Protein AF-0000000078282647 (afdb_homodimer)

Nearest PDB structures (foldseek):
  4im7-assembly1_A  TM=7.966E-01  e=1.057E-33  Escherichia coli CFT073
  7rk4-assembly1_A  TM=8.496E-01  e=3.370E-31  Aspergillus fumigatus Af293
  7rk5-assembly2_A  TM=8.680E-01  e=1.838E-29  Aspergillus fumigatus Af293
  5itg-assembly2_B  TM=8.558E-01  e=6.853E-30  Gluconobacter oxydans
  1m2w-assembly2_B  TM=7.766E-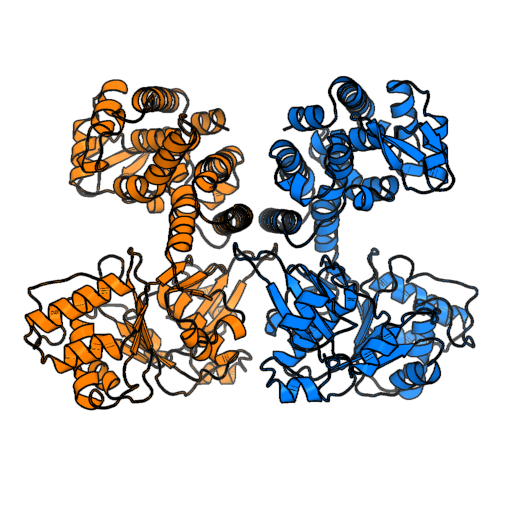01  e=1.686E-30  Pseudomonas fluorescens

Foldseek 3Di:
DAAAAPVVCVVVVPPADADLDFAAAEEEEDDAQVCVQFVLVLVQLCVVQHVLRHAYEYEDADDDDPDDDLQVLCVVNQNWAKEWAFFDDPRDTDTDIDIRHRHRGYYYCQVCVVVSLCVLQRQNHAEYEYEPELPQLDADLVFALPDSATNGPLRNVLNSLVSNCVNPVVDAQREYEYEYAYPDPQSLVSSLVRSVVRCVSHVPDPSSVVSCVPRYHRKYKYKDWAWPFDPPPCQVVVCVVVVHHRPGYTYTHNDIAMETQDDPVVCVSSVSVSSVHRYHYHNDCVLVSLLCLQQLLVLLLLQLLLVVLVPDWFLLVLLVDPLSVVLSCCCQLPQRLVLGDDDSVVSVVVNVVSSSRSNGPVDTHTSLVSQAASLVSLLRRQVVSQVSRCVVPVDGRQSSLLSVLSVLLSLLADDQDPQAGWHARPVGDIDGHHHDPVVRVQNNVCNPPDLLVSLCSVQCPCVSNVDRNPVRPCSSVSSSVSNVCCVVPNSSVSSNVSD/DAAAAPVVCVVVVPPADADLDFAAAEEEEDDAQVCVQFVLVLVQLCVVQHVLRHAYEYEDADDDDPDDDLQVLCVVNQNWAKEWAFFDDPRDTDTDIDIRHRHRGYYYCQVCVVVSLCVLQRQNHAEYEYEPELPQLDADLVFALPDSATNGPLRNVLNSLVSNCVNPVVDAQREYEYEYAYPDPQSLVSSLVRSVVNCVSHVPDPSSVVSSVPRYHRKYKYKDWAWPFDPPPCQVVVCVVVVHHRPGYTYTHNDIAMETQDDPVVCVSSVSVSSVHRYHYHNDCVLVSLLCLQQQLVLLLLQLLLVVLVPDWFLQVLLVDPLSVVLSCCCQLPQRLVLGDDDSVVSVVVNVVSSSRSNGPVDTHTSLVSQAASLVSLLRRQVVSQVSRCVVPVDGRQSSLLSVLSVLLSLLADDQDPQAGWHARPVGDIDGHHHDPVVRVQNNVCNPPDLLVSLCSVQCPCVRNVDRNPVRPCSSVSSSVSNVCCVPPNSSVSSNVSD

Secondary structure (DSSP, 8-state):
-PBPSHHHHHHTT--S-------EEEEEE--SHHHHHTHHHHHHHHHHHSS---EEEEEE-SPPPSS--HHHHHHHTTT-EEEEEEEEETTEEEEEEEEE--EEEEEETTTTHHHHHHGGG-TT--EEEE---TTSS---TT--TTSSS-SSHHHHHHHHHHHHHHHHTTSTT---EEEE--SSTTHHHHHHHHHHHHHHHTT--HHHHHHHHHH-EE--EEEE--B--S-TTTHHHHHHHHTSB-TT-EEEES--EEEEE--TTHHHHS-TTTTT-SEEEES--HHHHHHIIIIIIHHHHHHHHHHHHTT--BHHHHHHSHHHHHHHHIIIIIIIGGG-SS-HHHHHHHHHHHHHHHT-TT---BHHHHTTTHHHHHHHHTHHHHHHHHHHHSS--HHHHHHHHHHHHHT--SEE-SS-EEEE-TTS-EEEE---HHHHHHHHHTTT--HHHHHHHHHH-HHHHSS-GGGSTTHHHHHHHHHHHHHHH-HHHHHHHT-/-PBPSHHHHHHTT--S-------EEEEEE--SHHHHHTHHHHHHHHHHHSS---EEEEEE-SPPPSS--HHHHHHHTTT-EEEEEEEEETTEEEEEEEEE--EEEEEETTTTHHHHHHGGG-TT--EEEE---TTSS---TT--TTSSS-SSHHHHHHHHHHHHHHHHTTSTT---EEEE--SSTTHHHHHHHHHHHHHHHTT--HHHHHHHHHH-EE--EEEE--B--S-TTTHHHHHHHHTSB-TT-EEEES--EEEEE--TTHHHHS-TTTTT-SEEEES--HHHHHHIIIIIIHHHHHHHHHHHHTT--BHHHHHHSHHHHHHHHIIIIIIIGGG-SS-HHHHHHHHHHHHHHHT-TT---BHHHHTTTHHHHHHHHTHHHHHHHHHHHSS--HHHHHHHHHHHHHT--SEE-SS-EEEE-TTS-EEEE---HHHHHHHHHTTT--HHHHHHHHHH-HHHHSS-GGGSTTHHHHHHHHHHHHHHH-HHHHHHHT-

Sequence (998 aa):
MEKLGYQILKEKKYKGYLLPEAPERVLQFGEGNFMRAFTDYFIDVLNEKTGFNGKAVLVQPRPKRPGHSLADDLNTQEGLYTLYLRGFENGRRVNDKRVISCVSRCLNAYADYEAVMACAENPDLRYITCNTTEAGIVYDPSCAFEDKPAASFPGKLTQFLYRRYEIFGRNKGNGFVILPCELIAENGKELKKFVLSYARQWNLEQDFLTWLDEENMFCSTLVDRIVTGYPKGEEDKLNQENGWEDAAMDTGEVFAFWVIEGPASLKEELRFEEAGLPVLITDDHKPYKERKVRILNGAHTSMVMGAYLAGFDIVRDCMEDAVICGFMNHAVYDEIIPTLSLPKEELESFASAVTERFKNPFIDHALLSISLNSTSKWKARVLPSLKAYVEQTGKLPVCLTASFAFYLAFYQGRELTDTGLAASRPKGDTYTVSDDRSVLTFFAAHKEDGPEEYVHAVCTNETLWDMDLTSLPGFETAVTDMLKKIQKDGAYEMMKSVCMEKLGYQILKEKKYKGYLLPEAPERVLQFGEGNFMRAFTDYFIDVLNEKTGFNGKAVLVQPRPKRPGHSLADDLNTQEGLYTLYLRGFENGRRVNDKRVISCVSRCLNAYADYEAVMACAENPDLRYITCNTTEAGIVYDPSCAFEDKPAASFPGKLTQFLYRRYEIFGRNKGNGFVILPCELIAENGKELKKFVLSYARQWNLEQDFLTWLDEENMFCSTLVDRIVTGYPKGEEDKLNQENGWEDAAMDTGEVFAFWVIEGPASLKEELRFEEAGLPVLITDDHKPYKERKVRILNGAHTSMVMGAYLAGFDIVRDCMEDAVICGFMNHAVYDEIIPTLSLPKEELESFASAVTERFKNPFIDHALLSISLNSTSKWKARVLPSLKAYVEQTGKLPVCLTASFAFYLAFYQGRELTDTGLAASRPKGDTYTVSDDRSVLTFFAAHKEDGPEEYVHAVCTNETLWDMDLTSLPGFETAVTDMLKKIQKDGAYEMMKSVC

pLDDT: mean 95.68, std 3.9, range [73.38, 98.94]

Structure (mmCIF, N/CA/C/O backbone):
data_AF-0000000078282647-model_v1
#
loop_
_entity.id
_entity.type
_entity.pdbx_description
1 polymer 'Altronate oxidoreductase'
#
loop_
_atom_site.group_PDB
_atom_site.id
_atom_site.type_symbol
_atom_site.label_atom_id
_atom_site.label_alt_id
_atom_site.label_comp_id
_atom_site.label_asym_id
_atom_site.label_entity_id
_atom_site.label_seq_id
_atom_site.pdbx_PDB_ins_code
_atom_site.Cartn_x
_atom_site.Cartn_y
_atom_site.Cartn_z
_atom_site.occupancy
_atom_site.B_iso_or_equiv
_atom_site.auth_seq_id
_atom_site.auth_comp_id
_atom_site.auth_asym_id
_atom_site.auth_atom_id
_atom_site.pdbx_PDB_model_num
ATOM 1 N N . MET A 1 1 ? -23.109 21.484 -19.172 1 86.31 1 MET A N 1
ATOM 2 C CA . MET A 1 1 ? -23.266 20.266 -18.391 1 86.31 1 MET A CA 1
ATOM 3 C C . MET A 1 1 ? -24.078 20.547 -17.125 1 86.31 1 MET A C 1
ATOM 5 O O . MET A 1 1 ? -23.984 21.625 -16.547 1 86.31 1 MET A O 1
ATOM 9 N N . GLU A 1 2 ? -24.906 19.641 -16.734 1 94.75 2 GLU A N 1
ATOM 10 C CA . GLU A 1 2 ? -25.734 19.781 -15.539 1 94.75 2 GLU A CA 1
ATOM 11 C C . GLU A 1 2 ? -24.891 19.656 -14.273 1 94.75 2 GLU A C 1
ATOM 13 O O . GLU A 1 2 ? -23.875 18.953 -14.266 1 94.75 2 GLU A O 1
ATOM 18 N N . LYS A 1 3 ? -25.344 20.406 -13.289 1 97 3 LYS A N 1
ATOM 19 C CA . LYS A 1 3 ? -24.656 20.344 -12 1 97 3 LYS A CA 1
ATOM 20 C C . LYS A 1 3 ? -24.859 19 -11.32 1 97 3 LYS A C 1
ATOM 22 O O . LYS A 1 3 ? -25.922 18.391 -11.43 1 97 3 LYS A O 1
ATOM 27 N N . LEU A 1 4 ? -23.828 18.625 -10.602 1 98.38 4 LEU A N 1
ATOM 28 C CA . LEU A 1 4 ? -23.891 17.375 -9.859 1 98.38 4 LEU A CA 1
ATOM 29 C C . LEU A 1 4 ? -25.062 17.375 -8.875 1 98.38 4 LEU A C 1
ATOM 31 O O . LEU A 1 4 ? -25.281 18.359 -8.164 1 98.38 4 LEU A O 1
ATOM 35 N N . GLY A 1 5 ? -25.828 16.344 -8.828 1 98.25 5 GLY A N 1
ATOM 36 C CA . GLY A 1 5 ? -26.953 16.062 -7.957 1 98.25 5 GLY A CA 1
ATOM 37 C C . GLY A 1 5 ? -27.469 14.648 -8.094 1 98.25 5 GLY A C 1
ATOM 38 O O . GLY A 1 5 ? -27.016 13.891 -8.961 1 98.25 5 GLY A O 1
ATOM 39 N N . TYR A 1 6 ? -28.391 14.305 -7.219 1 97.88 6 TYR A N 1
ATOM 40 C CA . TYR A 1 6 ? -28.891 12.938 -7.234 1 97.88 6 TYR A CA 1
ATOM 41 C C . TYR A 1 6 ? -29.625 12.641 -8.539 1 97.88 6 TYR A C 1
ATOM 43 O O . TYR A 1 6 ? -29.578 11.516 -9.047 1 97.88 6 TYR A O 1
ATOM 51 N N . GLN A 1 7 ? -30.281 13.594 -9.125 1 97.19 7 GLN A N 1
ATOM 52 C CA . GLN A 1 7 ? -31.031 13.398 -10.352 1 97.19 7 GLN A CA 1
ATOM 53 C C . GLN A 1 7 ? -30.109 13.047 -11.516 1 97.19 7 GLN A C 1
ATOM 55 O O . GLN A 1 7 ? -30.391 12.109 -12.273 1 97.19 7 GLN A O 1
ATOM 60 N N . ILE A 1 8 ? -29.078 13.852 -11.688 1 97.25 8 ILE A N 1
ATOM 61 C CA . ILE A 1 8 ? -28.156 13.602 -12.797 1 97.25 8 ILE A CA 1
ATOM 62 C C . ILE A 1 8 ? -27.469 12.25 -12.602 1 97.25 8 ILE A C 1
ATOM 64 O O . ILE A 1 8 ? -27.188 11.547 -13.57 1 97.25 8 ILE A O 1
ATOM 68 N N . LEU A 1 9 ? -27.125 11.891 -11.359 1 97.56 9 LEU A N 1
ATOM 69 C CA . LEU A 1 9 ? -26.5 10.602 -11.086 1 97.56 9 LEU A CA 1
ATOM 70 C C . LEU A 1 9 ? -27.438 9.461 -11.469 1 97.56 9 LEU A C 1
ATOM 72 O O . LEU A 1 9 ? -26.984 8.438 -11.992 1 97.56 9 LEU A O 1
ATOM 76 N N . LYS A 1 10 ? -28.688 9.609 -11.219 1 96.31 10 LYS A N 1
ATOM 77 C CA . LYS A 1 10 ? -29.672 8.625 -11.633 1 96.31 10 LYS A CA 1
ATOM 78 C C . LYS A 1 10 ? -29.75 8.523 -13.156 1 96.31 10 LYS A C 1
ATOM 80 O O . LYS A 1 10 ? -29.766 7.422 -13.711 1 96.31 10 LYS A O 1
ATOM 85 N N . GLU A 1 11 ? -29.781 9.602 -13.805 1 96 11 GLU A N 1
ATOM 86 C CA . GLU A 1 11 ? -29.875 9.648 -15.258 1 96 11 GLU A CA 1
ATOM 87 C C . GLU A 1 11 ? -28.656 9 -15.906 1 96 11 GLU A C 1
ATOM 89 O O . GLU A 1 11 ? -28.766 8.336 -16.938 1 96 11 GLU A O 1
ATOM 94 N N . LYS A 1 12 ? -27.578 9.227 -15.25 1 94.62 12 LYS A N 1
ATOM 95 C CA . LYS A 1 12 ? -26.328 8.703 -15.797 1 94.62 12 LYS A CA 1
ATOM 96 C C . LYS A 1 12 ? -26.078 7.273 -15.32 1 94.62 12 LYS A C 1
ATOM 98 O O . LYS A 1 12 ? -25.062 6.672 -15.656 1 94.62 12 LYS A O 1
ATOM 103 N N . LYS A 1 13 ? -27 6.723 -14.5 1 91.31 13 LYS A N 1
ATOM 104 C CA . LYS A 1 13 ? -26.891 5.363 -13.977 1 91.31 13 LYS A CA 1
ATOM 105 C C . LYS A 1 13 ? -25.578 5.16 -13.234 1 91.31 13 LYS A C 1
ATOM 107 O O . LYS A 1 13 ? -24.859 4.195 -13.5 1 91.31 13 LYS A O 1
ATOM 112 N N . TYR A 1 14 ? -25.281 6.195 -12.383 1 93.62 14 TYR A N 1
ATOM 113 C CA . TYR A 1 14 ? -24.078 6.098 -11.562 1 93.62 14 TYR A CA 1
ATOM 114 C C . TYR A 1 14 ? -24.078 4.809 -10.742 1 93.62 14 TYR A C 1
ATOM 116 O O . TYR A 1 14 ? -25.078 4.473 -10.102 1 93.62 14 TYR A O 1
ATOM 124 N N . LYS A 1 15 ? -22.969 4.051 -10.781 1 85.5 15 LYS A N 1
ATOM 125 C CA . LYS A 1 15 ? -22.922 2.719 -10.18 1 85.5 15 LYS A CA 1
ATOM 126 C C . LYS A 1 15 ? -22.25 2.762 -8.812 1 85.5 15 LYS A C 1
ATOM 128 O O . LYS A 1 15 ? -22.297 1.781 -8.062 1 85.5 15 LYS A O 1
ATOM 133 N N . GLY A 1 16 ? -21.656 3.908 -8.414 1 90.25 16 GLY A N 1
ATOM 134 C CA . GLY A 1 16 ? -20.984 3.984 -7.117 1 90.25 16 GLY A CA 1
ATOM 135 C C . GLY A 1 16 ? -21.953 4.105 -5.957 1 90.25 16 GLY A C 1
ATOM 136 O O . GLY A 1 16 ? -23.172 4.246 -6.164 1 90.25 16 GLY A O 1
ATOM 137 N N . TYR A 1 17 ? -21.438 3.99 -4.719 1 93.25 17 TYR A N 1
ATOM 138 C CA . TYR A 1 17 ? -22.234 4.078 -3.504 1 93.25 17 TYR A CA 1
ATOM 139 C C . TYR A 1 17 ? -22.797 5.484 -3.314 1 93.25 17 TYR A C 1
ATOM 141 O O . TYR A 1 17 ? -22.078 6.473 -3.529 1 93.25 17 TYR A O 1
ATOM 149 N N . LEU A 1 18 ? -24.078 5.547 -2.984 1 96.69 18 LEU A N 1
ATOM 150 C CA . LEU A 1 18 ? -24.75 6.797 -2.641 1 96.69 18 LEU A CA 1
ATOM 151 C C . LEU A 1 18 ? -25.609 6.625 -1.399 1 96.69 18 LEU A C 1
ATOM 153 O O . LEU A 1 18 ? -26.25 5.59 -1.227 1 96.69 18 LEU A O 1
ATOM 157 N N . LEU A 1 19 ? -25.578 7.621 -0.546 1 97.62 19 LEU A N 1
ATOM 158 C CA . LEU A 1 19 ? -26.438 7.68 0.634 1 97.62 19 LEU A CA 1
ATOM 159 C C . LEU A 1 19 ? -27.312 8.922 0.604 1 97.62 19 LEU A C 1
ATOM 161 O O . LEU A 1 19 ? -27.016 9.922 1.266 1 97.62 19 LEU A O 1
ATOM 165 N N . PRO A 1 20 ? -28.406 8.836 -0.029 1 96.94 20 PRO A N 1
ATOM 166 C CA . PRO A 1 20 ? -29.25 10.023 -0.186 1 96.94 20 PRO A CA 1
ATOM 167 C C . PRO A 1 20 ? -29.797 10.547 1.145 1 96.94 20 PRO A C 1
ATOM 169 O O . PRO A 1 20 ? -29.875 11.766 1.347 1 96.94 20 PRO A O 1
ATOM 172 N N . GLU A 1 21 ? -30.172 9.578 2.037 1 97.19 21 GLU A N 1
ATOM 173 C CA . GLU A 1 21 ? -30.734 9.977 3.324 1 97.19 21 GLU A CA 1
ATOM 174 C C . GLU A 1 21 ? -30.156 9.125 4.457 1 97.19 21 GLU A C 1
ATOM 176 O O . GLU A 1 21 ? -29.969 7.922 4.301 1 97.19 21 GLU A O 1
ATOM 181 N N . ALA A 1 22 ? -29.875 9.734 5.488 1 98.38 22 ALA A N 1
ATOM 182 C CA . ALA A 1 22 ? -29.422 9.141 6.746 1 98.38 22 ALA A CA 1
ATOM 183 C C . ALA A 1 22 ? -29.438 10.172 7.871 1 98.38 22 ALA A C 1
ATOM 185 O O . ALA A 1 22 ? -29.453 11.383 7.617 1 98.38 22 ALA A O 1
ATOM 186 N N . PRO A 1 23 ? -29.469 9.75 9.117 1 98.62 23 PRO A N 1
ATOM 187 C CA . PRO A 1 23 ? -29.391 10.711 10.219 1 98.62 23 PRO A CA 1
ATOM 188 C C . PRO A 1 23 ? -28.062 11.477 10.234 1 98.62 23 PRO A C 1
ATOM 190 O O . PRO A 1 23 ? -27.031 10.93 9.844 1 98.62 23 PRO A O 1
ATOM 193 N N . GLU A 1 24 ? -28.188 12.742 10.656 1 98.81 24 GLU A N 1
ATOM 194 C CA . GLU A 1 24 ? -26.969 13.5 10.93 1 98.81 24 GLU A CA 1
ATOM 195 C C . GLU A 1 24 ? -26.297 13.023 12.211 1 98.81 24 GLU A C 1
ATOM 197 O O . GLU A 1 24 ? -26.766 13.32 13.312 1 98.81 24 GLU A O 1
ATOM 202 N N . ARG A 1 25 ? -25.141 12.336 12.047 1 98.69 25 ARG A N 1
ATOM 203 C CA . ARG A 1 25 ? -24.453 11.75 13.203 1 98.69 25 ARG A CA 1
ATOM 204 C C . ARG A 1 25 ? -23.125 12.461 13.469 1 98.69 25 ARG A C 1
ATOM 206 O O . ARG A 1 25 ? -22.531 12.281 14.531 1 98.69 25 ARG A O 1
ATOM 213 N N . VAL A 1 26 ? -22.688 13.289 12.531 1 98.88 26 VAL A N 1
ATOM 214 C CA . VAL A 1 26 ? -21.406 13.961 12.625 1 98.88 26 VAL A CA 1
ATOM 215 C C . VAL A 1 26 ? -21.594 15.461 12.438 1 98.88 26 VAL A C 1
ATOM 217 O O . VAL A 1 26 ? -22.297 15.898 11.523 1 98.88 26 VAL A O 1
ATOM 220 N N . LEU A 1 27 ? -21.047 16.219 13.297 1 98.94 27 LEU A N 1
ATOM 221 C CA . LEU A 1 27 ? -20.891 17.656 13.125 1 98.94 27 LEU A CA 1
ATOM 222 C C . LEU A 1 27 ? -19.438 18.016 12.852 1 98.94 27 LEU A C 1
ATOM 224 O O . LEU A 1 27 ? -18.562 17.719 13.664 1 98.94 27 LEU A O 1
ATOM 228 N N . GLN A 1 28 ? -19.188 18.578 11.711 1 98.88 28 GLN A N 1
ATOM 229 C CA . GLN A 1 28 ? -17.828 18.859 11.297 1 98.88 28 GLN A CA 1
ATOM 230 C C . GLN A 1 28 ? -17.578 20.359 11.219 1 98.88 28 GLN A C 1
ATOM 232 O O . GLN A 1 28 ? -18.125 21.047 10.352 1 98.88 28 GLN A O 1
ATOM 237 N N . PHE A 1 29 ? -16.719 20.891 12.133 1 98.75 29 PHE A N 1
ATOM 238 C CA . PHE A 1 29 ? -16.281 22.266 12.008 1 98.75 29 PHE A CA 1
ATOM 239 C C . PHE A 1 29 ? -15.109 22.375 11.039 1 98.75 29 PHE A C 1
ATOM 241 O O . PHE A 1 29 ? -13.992 21.984 11.359 1 98.75 29 PHE A O 1
ATOM 248 N N . GLY A 1 30 ? -15.352 22.953 9.906 1 97.69 30 GLY A N 1
ATOM 249 C CA . GLY A 1 30 ? -14.406 23 8.797 1 97.69 30 GLY A CA 1
ATOM 250 C C . GLY A 1 30 ? -14.914 22.312 7.547 1 97.69 30 GLY A C 1
ATOM 251 O O . GLY A 1 30 ? -15.227 21.109 7.57 1 97.69 30 GLY A O 1
ATOM 252 N N . GLU A 1 31 ? -15.055 23.078 6.484 1 96.19 31 GLU A N 1
ATOM 253 C CA . GLU A 1 31 ? -15.57 22.562 5.219 1 96.19 31 GLU A CA 1
ATOM 254 C C . GLU A 1 31 ? -14.477 22.5 4.164 1 96.19 31 GLU A C 1
ATOM 256 O O . GLU A 1 31 ? -14.734 22.141 3.012 1 96.19 31 GLU A O 1
ATOM 261 N N . GLY A 1 32 ? -13.211 22.719 4.543 1 95.56 32 GLY A N 1
ATOM 262 C CA . GLY A 1 32 ? -12.109 22.891 3.602 1 95.56 32 GLY A CA 1
ATOM 263 C C . GLY A 1 32 ? -11.727 21.609 2.889 1 95.56 32 GLY A C 1
ATOM 264 O O . GLY A 1 32 ? -12.336 20.562 3.115 1 95.56 32 GLY A O 1
ATOM 265 N N . ASN A 1 33 ? -10.805 21.719 2.033 1 96.88 33 ASN A N 1
ATOM 266 C CA . ASN A 1 33 ? -10.359 20.609 1.183 1 96.88 33 ASN A CA 1
ATOM 267 C C . ASN A 1 33 ? -9.93 19.406 2.008 1 96.88 33 ASN A C 1
ATOM 269 O O . ASN A 1 33 ? -10.266 18.266 1.673 1 96.88 33 ASN A O 1
ATOM 273 N N . PHE A 1 34 ? -9.258 19.688 3.1 1 97.5 34 PHE A N 1
ATOM 274 C CA . PHE A 1 34 ? -8.672 18.594 3.846 1 97.5 34 PHE A CA 1
ATOM 275 C C . PHE A 1 34 ? -9.75 17.672 4.398 1 97.5 34 PHE A C 1
ATOM 277 O O . PHE A 1 34 ? -9.711 16.453 4.18 1 97.5 34 PHE A O 1
ATOM 284 N N . MET A 1 35 ? -10.695 18.219 5.074 1 98.5 35 MET A N 1
ATOM 285 C CA . MET A 1 35 ? -11.719 17.391 5.711 1 98.5 35 MET A CA 1
ATOM 286 C C . MET A 1 35 ? -12.547 16.656 4.668 1 98.5 35 MET A C 1
ATOM 288 O O . MET A 1 35 ? -12.93 15.5 4.875 1 98.5 35 MET A O 1
ATOM 292 N N . ARG A 1 36 ? -12.781 17.281 3.508 1 98.69 36 ARG A N 1
ATOM 293 C CA . ARG A 1 36 ? -13.578 16.688 2.447 1 98.69 36 ARG A CA 1
ATOM 294 C C . ARG A 1 36 ? -12.844 15.516 1.804 1 98.69 36 ARG A C 1
ATOM 296 O O . ARG A 1 36 ? -13.469 14.555 1.356 1 98.69 36 ARG A O 1
ATOM 303 N N . ALA A 1 37 ? -11.539 15.562 1.857 1 98.62 37 ALA A N 1
ATOM 304 C CA . ALA A 1 37 ? -10.758 14.492 1.248 1 98.62 37 ALA A CA 1
ATOM 305 C C . ALA A 1 37 ? -10.305 13.477 2.297 1 98.62 37 ALA A C 1
ATOM 307 O O . ALA A 1 37 ? -9.641 12.492 1.97 1 98.62 37 ALA A O 1
ATOM 308 N N . PHE A 1 38 ? -10.633 13.719 3.535 1 98.62 38 PHE A N 1
ATOM 309 C CA . PHE A 1 38 ? -10.094 12.898 4.609 1 98.62 38 PHE A CA 1
ATOM 310 C C . PHE A 1 38 ? -11.219 12.367 5.5 1 98.62 38 PHE A C 1
ATOM 312 O O . PHE A 1 38 ? -11.805 11.32 5.211 1 98.62 38 PHE A O 1
ATOM 319 N N . THR A 1 39 ? -11.789 13.141 6.395 1 98.69 39 THR A N 1
ATOM 320 C CA . THR A 1 39 ? -12.797 12.641 7.316 1 98.69 39 THR A CA 1
ATOM 321 C C . THR A 1 39 ? -14.07 12.266 6.574 1 98.69 39 THR A C 1
ATOM 323 O O . THR A 1 39 ? -14.664 11.219 6.832 1 98.69 39 THR A O 1
ATOM 326 N N . ASP A 1 40 ? -14.484 13.156 5.641 1 98.81 40 ASP A N 1
ATOM 327 C CA . ASP A 1 40 ? -15.711 12.875 4.895 1 98.81 40 ASP A CA 1
ATOM 328 C C . ASP A 1 40 ? -15.562 11.609 4.047 1 98.81 40 ASP A C 1
ATOM 330 O O . ASP A 1 40 ? -16.5 10.82 3.943 1 98.81 40 ASP A O 1
ATOM 334 N N . TYR A 1 41 ? -14.422 11.469 3.451 1 98.62 41 TYR A N 1
ATOM 335 C CA . TYR A 1 41 ? -14.148 10.242 2.707 1 98.62 41 TYR A CA 1
ATOM 336 C C . TYR A 1 41 ? -14.273 9.023 3.609 1 98.62 41 TYR A C 1
ATOM 338 O O . TYR A 1 41 ? -14.922 8.039 3.25 1 98.62 41 TYR A O 1
ATOM 346 N N . PHE A 1 42 ? -13.633 9.055 4.766 1 98.38 42 PHE A N 1
ATOM 347 C CA . PHE A 1 42 ? -13.633 7.926 5.688 1 98.38 42 PHE A CA 1
ATOM 348 C C . PHE A 1 42 ? -15.055 7.609 6.156 1 98.38 42 PHE A C 1
ATOM 350 O O . PHE A 1 42 ? -15.438 6.441 6.246 1 98.38 42 PHE A O 1
ATOM 357 N N . ILE A 1 43 ? -15.797 8.633 6.406 1 98.5 43 ILE A N 1
ATOM 358 C CA . ILE A 1 43 ? -17.172 8.438 6.84 1 98.5 43 ILE A CA 1
ATOM 359 C C . ILE A 1 43 ? -18 7.84 5.699 1 98.5 43 ILE A C 1
ATOM 361 O O . ILE A 1 43 ? -18.828 6.949 5.922 1 98.5 43 ILE A O 1
ATOM 365 N N . ASP A 1 44 ? -17.734 8.328 4.488 1 98.38 44 ASP A N 1
ATOM 366 C CA . ASP A 1 44 ? -18.469 7.836 3.324 1 98.38 44 ASP A CA 1
ATOM 367 C C . ASP A 1 44 ? -18.188 6.355 3.088 1 98.38 44 ASP A C 1
ATOM 369 O O . ASP A 1 44 ? -19.094 5.578 2.799 1 98.38 44 ASP A O 1
ATOM 373 N N . VAL A 1 45 ? -16.969 5.977 3.238 1 96.44 45 VAL A N 1
ATOM 374 C CA . VAL A 1 45 ? -16.594 4.578 3.072 1 96.44 45 VAL A CA 1
ATOM 375 C C . VAL A 1 45 ? -17.141 3.75 4.23 1 96.44 45 VAL A C 1
ATOM 377 O O . VAL A 1 45 ? -17.594 2.617 4.035 1 96.44 45 VAL A O 1
ATOM 380 N N . LEU A 1 46 ? -17.094 4.289 5.441 1 96.44 46 LEU A N 1
ATOM 381 C CA . LEU A 1 46 ? -17.688 3.617 6.594 1 96.44 46 LEU A CA 1
ATOM 382 C C . LEU A 1 46 ? -19.156 3.291 6.336 1 96.44 46 LEU A C 1
ATOM 384 O O . LEU A 1 46 ? -19.625 2.205 6.688 1 96.44 46 LEU A O 1
ATOM 388 N N . ASN A 1 47 ? -19.859 4.242 5.77 1 96.94 47 ASN A N 1
ATOM 389 C CA . ASN A 1 47 ? -21.266 4.035 5.422 1 96.94 47 ASN A CA 1
ATOM 390 C C . ASN A 1 47 ? -21.438 2.871 4.445 1 96.94 47 ASN A C 1
ATOM 392 O O . ASN A 1 47 ? -22.328 2.047 4.605 1 96.94 47 ASN A O 1
ATOM 396 N N . GLU A 1 48 ? -20.562 2.846 3.477 1 93.38 48 GLU A N 1
ATOM 397 C CA . GLU A 1 48 ? -20.656 1.839 2.424 1 93.38 48 GLU A CA 1
ATOM 398 C C . GLU A 1 48 ? -20.344 0.447 2.963 1 93.38 48 GLU A C 1
ATOM 400 O O . GLU A 1 48 ? -21 -0.53 2.594 1 93.38 48 GLU A O 1
ATOM 405 N N . LYS A 1 49 ? -19.375 0.436 3.801 1 88.56 49 LYS A N 1
ATOM 406 C CA . LYS A 1 49 ? -18.766 -0.86 4.09 1 88.56 49 LYS A CA 1
ATOM 407 C C . LYS A 1 49 ? -19.266 -1.415 5.422 1 88.56 49 LYS A C 1
ATOM 409 O O . LYS A 1 49 ? -19.109 -2.605 5.703 1 88.56 49 LYS A O 1
ATOM 414 N N . THR A 1 50 ? -19.797 -0.509 6.09 1 89.44 50 THR A N 1
ATOM 415 C CA . THR A 1 50 ? -20.297 -0.922 7.398 1 89.44 50 THR A CA 1
ATOM 416 C C . THR A 1 50 ? -21.734 -0.436 7.613 1 89.44 50 THR A C 1
ATOM 418 O O . THR A 1 50 ? -22.359 0.081 6.691 1 89.44 50 THR A O 1
ATOM 421 N N . GLY A 1 51 ? -22.453 -0.551 8.664 1 87.44 51 GLY A N 1
ATOM 422 C CA . GLY A 1 51 ? -23.781 -0.082 9.023 1 87.44 51 GLY A CA 1
ATOM 423 C C . GLY A 1 51 ? -23.75 1.234 9.781 1 87.44 51 GLY A C 1
ATOM 424 O O . GLY A 1 51 ? -24.672 1.521 10.562 1 87.44 51 GLY A O 1
ATOM 425 N N . PHE A 1 52 ? -22.703 2.049 9.469 1 95.12 52 PHE A N 1
ATOM 426 C CA . PHE A 1 52 ? -22.578 3.309 10.195 1 95.12 52 PHE A CA 1
ATOM 427 C C . PHE A 1 52 ? -23.828 4.16 10.008 1 95.12 52 PHE A C 1
ATOM 429 O O . PHE A 1 52 ? -24.359 4.711 10.977 1 95.12 52 PHE A O 1
ATOM 436 N N . ASN A 1 53 ? -24.281 4.379 8.75 1 96.94 53 ASN A N 1
ATOM 437 C CA . ASN A 1 53 ? -25.516 5.047 8.406 1 96.94 53 ASN A CA 1
ATOM 438 C C . ASN A 1 53 ? -25.594 6.453 9 1 96.94 53 ASN A C 1
ATOM 440 O O . ASN A 1 53 ? -26.531 6.773 9.742 1 96.94 53 ASN A O 1
ATOM 444 N N . GLY A 1 54 ? -24.688 7.258 8.648 1 98.44 54 GLY A N 1
ATOM 445 C CA . GLY A 1 54 ? -24.625 8.602 9.188 1 98.44 54 GLY A CA 1
ATOM 446 C C . GLY A 1 54 ? -24.141 9.633 8.188 1 98.44 54 GLY A C 1
ATOM 447 O O . GLY A 1 54 ? -23.25 9.336 7.375 1 98.44 54 GLY A O 1
ATOM 448 N N . LYS A 1 55 ? -24.703 10.828 8.281 1 98.75 55 LYS A N 1
ATOM 449 C CA . LYS A 1 55 ? -24.25 11.953 7.465 1 98.75 55 LYS A CA 1
ATOM 450 C C . LYS A 1 55 ? -23.609 13.039 8.32 1 98.75 55 LYS A C 1
ATOM 452 O O . LYS A 1 55 ? -23.812 13.07 9.539 1 98.75 55 LYS A O 1
ATOM 457 N N . ALA A 1 56 ? -22.859 13.891 7.672 1 98.88 56 ALA A N 1
ATOM 458 C CA . ALA A 1 56 ? -22.141 14.969 8.336 1 98.88 56 ALA A CA 1
ATOM 459 C C . ALA A 1 56 ? -22.75 16.328 8 1 98.88 56 ALA A C 1
ATOM 461 O O . ALA A 1 56 ? -23.078 16.594 6.844 1 98.88 56 ALA A O 1
ATOM 462 N N . VAL A 1 57 ? -22.969 17.109 9.008 1 98.94 57 VAL A N 1
ATOM 463 C CA . VAL A 1 57 ? -23.234 18.531 8.828 1 98.94 57 VAL A CA 1
ATOM 464 C C . VAL A 1 57 ? -21.922 19.312 8.898 1 98.94 57 VAL A C 1
ATOM 466 O O . VAL A 1 57 ? -21.219 19.266 9.914 1 98.94 57 VAL A O 1
ATOM 469 N N . LEU A 1 58 ? -21.594 19.984 7.812 1 98.88 58 LEU A N 1
ATOM 470 C CA . LEU A 1 58 ? -20.391 20.812 7.812 1 98.88 58 LEU A CA 1
ATOM 471 C C . LEU A 1 58 ? -20.703 22.219 8.297 1 98.88 58 LEU A C 1
ATOM 473 O O . LEU A 1 58 ? -21.766 22.766 7.992 1 98.88 58 LEU A O 1
ATOM 477 N N . VAL A 1 59 ? -19.781 22.766 9.047 1 98.75 59 VAL A N 1
ATOM 478 C CA . VAL A 1 59 ? -19.922 24.125 9.555 1 98.75 59 VAL A CA 1
ATOM 479 C C . VAL A 1 59 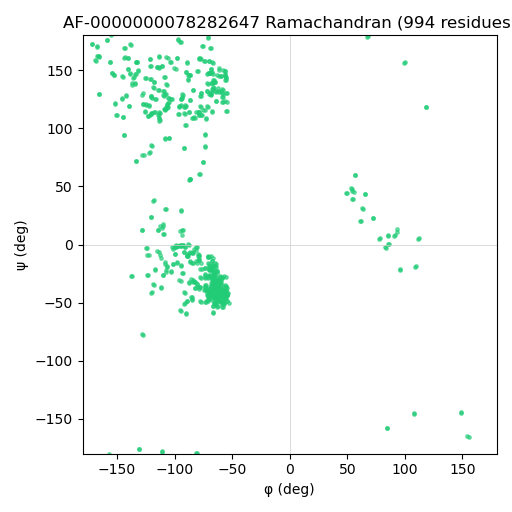? -18.703 24.953 9.172 1 98.75 59 VAL A C 1
ATOM 481 O O . VAL A 1 59 ? -17.578 24.641 9.594 1 98.75 59 VAL A O 1
ATOM 484 N N . GLN A 1 60 ? -18.891 25.922 8.375 1 97.31 60 GLN A N 1
ATOM 485 C CA . GLN A 1 60 ? -17.828 26.906 8.133 1 97.31 60 GLN A CA 1
ATOM 486 C C . GLN A 1 60 ? -17.562 27.734 9.383 1 97.31 60 GLN A C 1
ATOM 488 O O . GLN A 1 60 ? -18.438 28.484 9.844 1 97.31 60 GLN A O 1
ATOM 493 N N . PRO A 1 61 ? -16.359 27.594 9.938 1 95.75 61 PRO A N 1
ATOM 494 C CA . PRO A 1 61 ? -16.141 28.234 11.227 1 95.75 61 PRO A CA 1
ATOM 495 C C . PRO A 1 61 ? -15.883 29.734 11.094 1 95.75 61 PRO A C 1
ATOM 497 O O . PRO A 1 61 ? -15.938 30.469 12.094 1 95.75 61 PRO A O 1
ATOM 500 N N . ARG A 1 62 ? -15.609 30.219 9.875 1 93.31 62 ARG A N 1
ATOM 501 C CA . ARG A 1 62 ? -15.336 31.641 9.641 1 93.31 62 ARG A CA 1
ATOM 502 C C . ARG A 1 62 ? -16.547 32.312 9 1 93.31 62 ARG A C 1
ATOM 504 O O . ARG A 1 62 ? -17.375 31.672 8.359 1 93.31 62 ARG A O 1
ATOM 511 N N . PRO A 1 63 ? -16.609 33.656 9.172 1 93.19 63 PRO A N 1
ATOM 512 C CA . PRO A 1 63 ? -17.703 34.375 8.516 1 93.19 63 PRO A CA 1
ATOM 513 C C . PRO A 1 63 ? -17.656 34.25 6.992 1 93.19 63 PRO A C 1
ATOM 515 O O . PRO A 1 63 ? -16.578 34.125 6.414 1 93.19 63 PRO A O 1
ATOM 518 N N . LYS A 1 64 ? -18.797 34.344 6.453 1 90.06 64 LYS A N 1
ATOM 519 C CA . LYS A 1 64 ? -18.859 34.312 4.992 1 90.06 64 LYS A CA 1
ATOM 520 C C . LYS A 1 64 ? -18.094 35.5 4.391 1 90.06 64 LYS A C 1
ATOM 522 O O . LYS A 1 64 ? -18.172 36.594 4.902 1 90.06 64 LYS A O 1
ATOM 527 N N . ARG A 1 65 ? -17.312 35.188 3.398 1 85.5 65 ARG A N 1
ATOM 528 C CA . ARG A 1 65 ? -16.625 36.219 2.615 1 85.5 65 ARG A CA 1
ATOM 529 C C . ARG A 1 65 ? -17.359 36.469 1.304 1 85.5 65 ARG A C 1
ATOM 531 O O . ARG A 1 65 ? -18.109 35.625 0.819 1 85.5 65 ARG A O 1
ATOM 538 N N . PRO A 1 66 ? -17.203 37.688 0.855 1 87.75 66 PRO A N 1
ATOM 539 C CA . PRO A 1 66 ? -17.797 37.969 -0.459 1 87.75 66 PRO A CA 1
ATOM 540 C C . PRO A 1 66 ? -17.203 37.062 -1.556 1 87.75 66 PRO A C 1
ATOM 542 O O . PRO A 1 66 ? -16.031 36.719 -1.5 1 87.75 66 PRO A O 1
ATOM 545 N N . GLY A 1 67 ? -18.047 36.719 -2.455 1 88.88 67 GLY A N 1
ATOM 546 C CA . GLY A 1 67 ? -17.547 35.938 -3.586 1 88.88 67 GLY A CA 1
ATOM 547 C C . GLY A 1 67 ? -17.984 34.5 -3.549 1 88.88 67 GLY A C 1
ATOM 548 O O . GLY A 1 67 ? -19.125 34.188 -3.172 1 88.88 67 GLY A O 1
ATOM 549 N N . HIS A 1 68 ? -17.094 33.656 -4.031 1 89.38 68 HIS A N 1
ATOM 550 C CA . HIS A 1 68 ? -17.359 32.219 -4.125 1 89.38 68 HIS A CA 1
ATOM 551 C C . HIS A 1 68 ? -17.578 31.609 -2.746 1 89.38 68 HIS A C 1
ATOM 553 O O . HIS A 1 68 ? -16.891 31.969 -1.784 1 89.38 68 HIS A O 1
ATOM 559 N N . SER A 1 69 ? -18.672 30.812 -2.635 1 92.94 69 SER A N 1
ATOM 560 C CA . SER A 1 69 ? -19 30.125 -1.395 1 92.94 69 SER A CA 1
ATOM 561 C C . SER A 1 69 ? -19.031 28.609 -1.595 1 92.94 69 SER A C 1
ATOM 563 O O . SER A 1 69 ? -19.938 28.078 -2.254 1 92.94 69 SER A O 1
ATOM 565 N N . LEU A 1 70 ? -18.109 27.984 -0.972 1 95.38 70 LEU A N 1
ATOM 566 C CA . LEU A 1 70 ? -18.094 26.531 -1.032 1 95.38 70 LEU A CA 1
ATOM 567 C C . LEU A 1 70 ? -19.359 25.953 -0.385 1 95.38 70 LEU A C 1
ATOM 569 O O . LEU A 1 70 ? -19.875 24.922 -0.838 1 95.38 70 LEU A O 1
ATOM 573 N N . ALA A 1 71 ? -19.812 26.531 0.677 1 96.31 71 ALA A N 1
ATOM 574 C CA . ALA A 1 71 ? -21.031 26.078 1.341 1 96.31 71 ALA A CA 1
ATOM 575 C C . ALA A 1 71 ? -22.203 26.094 0.381 1 96.31 71 ALA A C 1
ATOM 577 O O . ALA A 1 71 ? -23.016 25.156 0.362 1 96.31 71 ALA A O 1
ATOM 578 N N . ASP A 1 72 ? -22.297 27.188 -0.384 1 96.12 72 ASP A N 1
ATOM 579 C CA . ASP A 1 72 ? -23.375 27.281 -1.357 1 96.12 72 ASP A CA 1
ATOM 580 C C . ASP A 1 72 ? -23.25 26.203 -2.436 1 96.12 72 ASP A C 1
ATOM 582 O O . ASP A 1 72 ? -24.25 25.625 -2.854 1 96.12 72 ASP A O 1
ATOM 586 N N . ASP A 1 73 ? -22.031 26 -2.869 1 97.06 73 ASP A N 1
ATOM 587 C CA . ASP A 1 73 ? -21.797 24.969 -3.873 1 97.06 73 ASP A CA 1
ATOM 588 C C . ASP A 1 73 ? -22.234 23.594 -3.367 1 97.06 73 ASP A C 1
ATOM 590 O O . ASP A 1 73 ? -22.938 22.859 -4.066 1 97.06 73 ASP A O 1
ATOM 594 N N . LEU A 1 74 ? -21.797 23.25 -2.158 1 98.38 74 LEU A N 1
ATOM 595 C CA . LEU A 1 74 ? -22.125 21.969 -1.564 1 98.38 74 LEU A CA 1
ATOM 596 C C . LEU A 1 74 ? -23.625 21.812 -1.397 1 98.38 74 LEU A C 1
ATOM 598 O O . LEU A 1 74 ? -24.188 20.75 -1.695 1 98.38 74 LEU A O 1
ATOM 602 N N . ASN A 1 75 ? -24.281 22.859 -0.971 1 98.31 75 ASN A N 1
ATOM 603 C CA . ASN A 1 75 ? -25.719 22.797 -0.743 1 98.31 75 ASN A CA 1
ATOM 604 C C . ASN A 1 75 ? -26.5 22.688 -2.055 1 98.31 75 ASN A C 1
ATOM 606 O O . ASN A 1 75 ? -27.484 21.953 -2.146 1 98.31 75 ASN A O 1
ATOM 610 N N . THR A 1 76 ? -26.062 23.422 -3 1 97.75 76 THR A N 1
ATOM 611 C CA . THR A 1 76 ? -26.688 23.359 -4.316 1 97.75 76 THR A CA 1
ATOM 612 C C . THR A 1 76 ? -26.562 21.953 -4.906 1 97.75 76 THR A C 1
ATOM 614 O O . THR A 1 76 ? -27.469 21.484 -5.59 1 97.75 76 THR A O 1
ATOM 617 N N . GLN A 1 77 ? -25.5 21.328 -4.574 1 98.38 77 GLN A N 1
ATOM 618 C CA . GLN A 1 77 ? -25.219 20 -5.094 1 98.38 77 GLN A CA 1
ATOM 619 C C . GLN A 1 77 ? -25.734 18.922 -4.148 1 98.38 77 GLN A C 1
ATOM 621 O O . GLN A 1 77 ? -25.281 17.781 -4.199 1 98.38 77 GLN A O 1
ATOM 626 N N . GLU A 1 78 ? -26.547 19.312 -3.18 1 98.5 78 GLU A N 1
ATOM 627 C CA . GLU A 1 78 ? -27.203 18.391 -2.26 1 98.5 78 GLU A CA 1
ATOM 628 C C . GLU A 1 78 ? -26.188 17.641 -1.411 1 98.5 78 GLU A C 1
ATOM 630 O O . GLU A 1 78 ? -26.344 16.453 -1.141 1 98.5 78 GLU A O 1
ATOM 635 N N . GLY A 1 79 ? -25.031 18.297 -1.134 1 98.56 79 GLY A N 1
ATOM 636 C CA . GLY A 1 79 ? -24 17.734 -0.284 1 98.56 79 GLY A CA 1
ATOM 637 C C . GLY A 1 79 ? -23.031 16.844 -1.036 1 98.56 79 GLY A C 1
ATOM 638 O O . GLY A 1 79 ? -22.094 16.312 -0.45 1 98.56 79 GLY A O 1
ATOM 639 N N . LEU A 1 80 ? -23.25 16.703 -2.342 1 98.81 80 LEU A N 1
ATOM 640 C CA . LEU A 1 80 ? -22.438 15.797 -3.152 1 98.81 80 LEU A CA 1
ATOM 641 C C . LEU A 1 80 ? -21.203 16.5 -3.684 1 98.81 80 LEU A C 1
ATOM 643 O O . LEU A 1 80 ? -21.25 17.703 -3.98 1 98.81 80 LEU A O 1
ATOM 647 N N . TYR A 1 81 ? -20.094 15.82 -3.824 1 98.81 81 TYR A N 1
ATOM 648 C CA . TYR A 1 81 ? -18.922 16.266 -4.562 1 98.81 81 TYR A CA 1
ATOM 649 C C . TYR A 1 81 ? -18.078 15.078 -5.016 1 98.81 81 TYR A C 1
ATOM 651 O O . TYR A 1 81 ? -18.172 13.992 -4.449 1 98.81 81 TYR A O 1
ATOM 659 N N . THR A 1 82 ? -17.312 15.273 -6.02 1 98.69 82 THR A N 1
ATOM 660 C CA . THR A 1 82 ? -16.438 14.227 -6.551 1 98.69 82 THR A CA 1
ATOM 661 C C . THR A 1 82 ? -15.047 14.336 -5.957 1 98.69 82 THR A C 1
ATOM 663 O O . THR A 1 82 ? -14.438 15.406 -5.973 1 98.69 82 THR A O 1
ATOM 666 N N . LEU A 1 83 ? -14.57 13.305 -5.387 1 98.69 83 LEU A N 1
ATOM 667 C CA . LEU A 1 83 ? -13.219 13.211 -4.848 1 98.69 83 LEU A CA 1
ATOM 668 C C . LEU A 1 83 ? -12.352 12.289 -5.695 1 98.69 83 LEU A C 1
ATOM 670 O O . LEU A 1 83 ? -12.773 11.188 -6.047 1 98.69 83 LEU A O 1
ATOM 674 N N . TYR A 1 84 ? -11.227 12.797 -6.086 1 97.88 84 TYR A N 1
ATOM 675 C CA . TYR A 1 84 ? -10.211 11.984 -6.742 1 97.88 84 TYR A CA 1
ATOM 676 C C . TYR A 1 84 ? -9.039 11.711 -5.805 1 97.88 84 TYR A C 1
ATOM 678 O O . TYR A 1 84 ? -8.43 12.641 -5.27 1 97.88 84 TYR A O 1
ATOM 686 N N . LEU A 1 85 ? -8.75 10.492 -5.531 1 96.88 85 LEU A N 1
ATOM 687 C CA . LEU A 1 85 ? -7.559 10.047 -4.82 1 96.88 85 LEU A CA 1
ATOM 688 C C . LEU A 1 85 ? -6.59 9.344 -5.766 1 96.88 85 LEU A C 1
ATOM 690 O O . LEU A 1 85 ? -6.926 8.312 -6.355 1 96.88 85 LEU A O 1
ATOM 694 N N . ARG A 1 86 ? -5.391 10 -5.895 1 94.5 86 ARG A N 1
ATOM 695 C CA . ARG A 1 86 ? -4.516 9.617 -7 1 94.5 86 ARG A CA 1
ATOM 696 C C . ARG A 1 86 ? -3.086 9.398 -6.516 1 94.5 86 ARG A C 1
ATOM 698 O O . ARG A 1 86 ? -2.668 9.992 -5.516 1 94.5 86 ARG A O 1
ATOM 705 N N . GLY A 1 87 ? -2.389 8.492 -7.219 1 92.19 87 GLY A N 1
ATOM 706 C CA . GLY A 1 87 ? -1 8.195 -6.906 1 92.19 87 GLY A CA 1
ATOM 707 C C . GLY A 1 87 ? -0.614 6.758 -7.215 1 92.19 87 GLY A C 1
ATOM 708 O O . GLY A 1 87 ? -0.989 6.219 -8.258 1 92.19 87 GLY A O 1
ATOM 709 N N . PHE A 1 88 ? 0.26 6.242 -6.34 1 85.19 88 PHE A N 1
ATOM 710 C CA . PHE A 1 88 ? 0.68 4.852 -6.473 1 85.19 88 PHE A CA 1
ATOM 711 C C . PHE A 1 88 ? 0.442 4.086 -5.176 1 85.19 88 PHE A C 1
ATOM 713 O O . PHE A 1 88 ? 0.542 4.656 -4.086 1 85.19 88 PHE A O 1
ATOM 720 N N . GLU A 1 89 ? 0.071 2.906 -5.324 1 80.06 89 GLU A N 1
ATOM 721 C CA . GLU A 1 89 ? -0.043 1.979 -4.203 1 80.06 89 GLU A CA 1
ATOM 722 C C . GLU A 1 89 ? 0.467 0.591 -4.582 1 80.06 89 GLU A C 1
ATOM 724 O O . GLU A 1 89 ? -0.064 -0.043 -5.496 1 80.06 89 GLU A O 1
ATOM 729 N N . ASN A 1 90 ? 1.45 0.168 -3.9 1 74.62 90 ASN A N 1
ATOM 730 C CA . ASN A 1 90 ? 2.01 -1.16 -4.129 1 74.62 90 ASN A CA 1
ATOM 731 C C . ASN A 1 90 ? 2.4 -1.361 -5.59 1 74.62 90 ASN A C 1
ATOM 733 O O . ASN A 1 90 ? 2.051 -2.375 -6.195 1 74.62 90 ASN A O 1
ATOM 737 N N . GLY A 1 91 ? 2.963 -0.314 -6.207 1 73.62 91 GLY A N 1
ATOM 738 C CA . GLY A 1 91 ? 3.48 -0.414 -7.562 1 73.62 91 GLY A CA 1
ATOM 739 C C . GLY A 1 91 ? 2.422 -0.195 -8.625 1 73.62 91 GLY A C 1
ATOM 740 O O . GLY A 1 91 ? 2.682 -0.379 -9.812 1 73.62 91 GLY A O 1
ATOM 741 N N . ARG A 1 92 ? 1.248 0.2 -8.211 1 80.69 92 ARG A N 1
ATOM 742 C CA . ARG A 1 92 ? 0.154 0.393 -9.156 1 80.69 92 ARG A CA 1
ATOM 743 C C . ARG A 1 92 ? -0.315 1.844 -9.164 1 80.69 92 ARG A C 1
ATOM 745 O O . ARG A 1 92 ? -0.436 2.469 -8.109 1 80.69 92 ARG A O 1
ATOM 752 N N . ARG A 1 93 ? -0.48 2.301 -10.344 1 83.88 93 ARG A N 1
ATOM 753 C CA . ARG A 1 93 ? -1.083 3.623 -10.477 1 83.88 93 ARG A CA 1
ATOM 754 C C . ARG A 1 93 ? -2.545 3.605 -10.047 1 83.88 93 ARG A C 1
ATOM 756 O O . ARG A 1 93 ? -3.287 2.682 -10.383 1 83.88 93 ARG A O 1
ATOM 763 N N . VAL A 1 94 ? -2.893 4.539 -9.227 1 88 94 VAL A N 1
ATOM 764 C CA . VAL A 1 94 ? -4.254 4.66 -8.711 1 88 94 VAL A CA 1
ATOM 765 C C . VAL A 1 94 ? -4.836 6.016 -9.102 1 88 94 VAL A C 1
ATOM 767 O O . VAL A 1 94 ? -4.172 7.047 -8.969 1 88 94 VAL A O 1
ATOM 770 N N . ASN A 1 95 ? -5.938 6.039 -9.695 1 90.56 95 ASN A N 1
ATOM 771 C CA . ASN A 1 95 ? -6.754 7.219 -9.977 1 90.56 95 ASN A CA 1
ATOM 772 C C . ASN A 1 95 ? -8.219 6.98 -9.625 1 90.56 95 ASN A C 1
ATOM 774 O O . ASN A 1 95 ? -9.078 6.988 -10.508 1 90.56 95 ASN A O 1
ATOM 778 N N . ASP A 1 96 ? -8.531 6.922 -8.344 1 93.38 96 ASP A N 1
ATOM 779 C CA . ASP A 1 96 ? -9.852 6.551 -7.848 1 93.38 96 ASP A CA 1
ATOM 780 C C . ASP A 1 96 ? -10.789 7.754 -7.824 1 93.38 96 ASP A C 1
ATOM 782 O O . ASP A 1 96 ? -10.383 8.852 -7.445 1 93.38 96 ASP A O 1
ATOM 786 N N . LYS A 1 97 ? -11.922 7.535 -8.312 1 95.44 97 LYS A N 1
ATOM 787 C CA . LYS A 1 97 ? -12.984 8.531 -8.281 1 95.44 97 LYS A CA 1
ATOM 788 C C . LYS A 1 97 ? -14.141 8.07 -7.398 1 95.44 97 LYS A C 1
ATOM 790 O O . LYS A 1 97 ? -14.562 6.914 -7.469 1 95.44 97 LYS A O 1
ATOM 795 N N . ARG A 1 98 ? -14.609 8.945 -6.539 1 96.75 98 ARG A N 1
ATOM 796 C CA . ARG A 1 98 ? -15.773 8.648 -5.707 1 96.75 98 ARG A CA 1
ATOM 797 C C . ARG A 1 98 ? -16.656 9.875 -5.547 1 96.75 98 ARG A C 1
ATOM 799 O O . ARG A 1 98 ? -16.172 10.977 -5.293 1 96.75 98 ARG A O 1
ATOM 806 N N . VAL A 1 99 ? -17.938 9.719 -5.809 1 98.44 99 VAL A N 1
ATOM 807 C CA . VAL A 1 99 ? -18.875 10.758 -5.406 1 98.44 99 VAL A CA 1
ATOM 808 C C . VAL A 1 99 ? -19.188 10.625 -3.918 1 98.44 99 VAL A C 1
ATOM 810 O O . VAL A 1 99 ? -19.75 9.617 -3.486 1 98.44 99 VAL A O 1
ATOM 813 N N . ILE A 1 100 ? -18.781 11.578 -3.156 1 98.81 100 ILE A N 1
ATOM 814 C CA . ILE A 1 100 ? -19.047 11.594 -1.722 1 98.81 100 ILE A CA 1
ATOM 815 C C . ILE A 1 100 ? -20.484 12.008 -1.468 1 98.81 100 ILE A C 1
ATOM 817 O O . ILE A 1 100 ? -20.953 13.016 -2.014 1 98.81 100 ILE A O 1
ATOM 821 N N . SER A 1 101 ? -21.125 11.188 -0.637 1 98.81 101 SER A N 1
ATOM 822 C CA . SER A 1 101 ? -22.547 11.453 -0.438 1 98.81 101 SER A CA 1
ATOM 823 C C . SER A 1 101 ? -22.891 11.547 1.045 1 98.81 101 SER A C 1
ATOM 825 O O . SER A 1 101 ? -24.062 11.625 1.414 1 98.81 101 SER A O 1
ATOM 827 N N . CYS A 1 102 ? -21.875 11.633 1.909 1 98.75 102 CYS A N 1
ATOM 828 C CA . CYS A 1 102 ? -22.156 11.594 3.338 1 98.75 102 CYS A CA 1
ATOM 829 C C . CYS A 1 102 ? -22.359 13 3.893 1 98.75 102 CYS A C 1
ATOM 831 O O . CYS A 1 102 ? -22.656 13.172 5.078 1 98.75 102 CYS A O 1
ATOM 833 N N . VAL A 1 103 ? -22.234 14.039 3.133 1 98.88 103 VAL A N 1
ATOM 834 C CA . VAL A 1 103 ? -22.469 15.398 3.6 1 98.88 103 VAL A CA 1
ATOM 835 C C . VAL A 1 103 ? -23.953 15.734 3.459 1 98.88 103 VAL A C 1
ATOM 837 O O . VAL A 1 103 ? -24.531 15.602 2.375 1 98.88 103 VAL A O 1
ATOM 840 N N . SER A 1 104 ? -24.562 16.109 4.492 1 98.69 104 SER A N 1
ATOM 841 C CA . SER A 1 104 ? -25.984 16.453 4.48 1 98.69 104 SER A CA 1
ATOM 842 C C . SER A 1 104 ? -26.203 17.891 4.055 1 98.69 104 SER A C 1
ATOM 844 O O . SER A 1 104 ? -27.094 18.188 3.252 1 98.69 104 SER A O 1
ATOM 846 N N . ARG A 1 105 ? -25.484 18.734 4.609 1 98.56 105 ARG A N 1
ATOM 847 C CA . ARG A 1 105 ? -25.562 20.172 4.387 1 98.56 105 ARG A CA 1
ATOM 848 C C . ARG A 1 105 ? -24.344 20.891 4.957 1 98.56 105 ARG A C 1
ATOM 850 O O . ARG A 1 105 ? -23.594 20.312 5.738 1 98.56 105 ARG A O 1
ATOM 857 N N . CYS A 1 106 ? -24.156 22.109 4.48 1 98.75 106 CYS A N 1
ATOM 858 C CA . CYS A 1 106 ? -23.078 22.969 4.957 1 98.75 106 CYS A CA 1
ATOM 859 C C . CYS A 1 106 ? -23.641 24.281 5.508 1 98.75 106 CYS A C 1
ATOM 861 O O . CYS A 1 106 ? -24.312 25.016 4.797 1 98.75 106 CYS A O 1
ATOM 863 N N . LEU A 1 107 ? -23.359 24.5 6.762 1 98.56 107 LEU A N 1
ATOM 864 C CA . LEU A 1 107 ? -23.812 25.703 7.461 1 98.56 107 LEU A CA 1
ATOM 865 C C . LEU A 1 107 ? -22.641 26.656 7.699 1 98.56 107 LEU A C 1
ATOM 867 O O . LEU A 1 107 ? -21.484 26.281 7.539 1 98.56 107 LEU A O 1
ATOM 871 N N . ASN A 1 108 ? -23.016 27.875 7.957 1 97.94 108 ASN A N 1
ATOM 872 C CA . ASN A 1 108 ? -22.047 28.875 8.422 1 97.94 108 ASN A CA 1
ATOM 873 C C . ASN A 1 108 ? -22.266 29.219 9.891 1 97.94 108 ASN A C 1
ATOM 875 O O . ASN A 1 108 ? -23.375 29.547 10.297 1 97.94 108 ASN A O 1
ATOM 879 N N . ALA A 1 109 ? -21.234 29.188 10.695 1 97.75 109 ALA A N 1
ATOM 880 C CA . ALA A 1 109 ? -21.344 29.344 12.148 1 97.75 109 ALA A CA 1
ATOM 881 C C . ALA A 1 109 ? -21.953 30.688 12.5 1 97.75 109 ALA A C 1
ATOM 883 O O . ALA A 1 109 ? -22.594 30.844 13.555 1 97.75 109 ALA A O 1
ATOM 884 N N . TYR A 1 110 ? -21.797 31.703 11.633 1 97.31 110 TYR A N 1
ATOM 885 C CA . TYR A 1 110 ? -22.281 33.062 11.906 1 97.31 110 TYR A CA 1
ATOM 886 C C . TYR A 1 110 ? -23.656 33.281 11.297 1 97.31 110 TYR A C 1
ATOM 888 O O . TYR A 1 110 ? -24.641 33.5 12.008 1 97.31 110 TYR A O 1
ATOM 896 N N . ALA A 1 111 ? -23.734 33.062 10.023 1 96.31 111 ALA A N 1
ATOM 897 C CA . ALA A 1 111 ? -24.984 33.312 9.297 1 96.31 111 ALA A CA 1
ATOM 898 C C . ALA A 1 111 ? -26.078 32.344 9.703 1 96.31 111 ALA A C 1
ATOM 900 O O . ALA A 1 111 ? -27.266 32.656 9.688 1 96.31 111 ALA A O 1
ATOM 901 N N . ASP A 1 112 ? -25.656 31.172 10.086 1 97.69 112 ASP A N 1
ATOM 902 C CA . ASP A 1 112 ? -26.609 30.125 10.43 1 97.69 112 ASP A CA 1
ATOM 903 C C . ASP A 1 112 ? -26.469 29.703 11.891 1 97.69 112 ASP A C 1
ATOM 905 O O . ASP A 1 112 ? 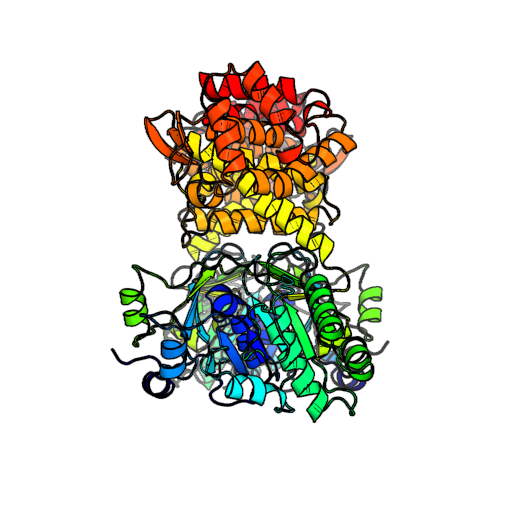-26.578 28.531 12.227 1 97.69 112 ASP A O 1
ATOM 909 N N . TYR A 1 113 ? -26.219 30.672 12.727 1 98.25 113 TYR A N 1
ATOM 910 C CA . TYR A 1 113 ? -25.891 30.391 14.125 1 98.25 113 TYR A CA 1
ATOM 911 C C . TYR A 1 113 ? -26.969 29.531 14.773 1 98.25 113 TYR A C 1
ATOM 913 O O . TYR A 1 113 ? -26.656 28.516 15.414 1 98.25 113 TYR A O 1
ATOM 921 N N . GLU A 1 114 ? -28.219 29.828 14.656 1 98.31 114 GLU A N 1
ATOM 922 C CA . GLU A 1 114 ? -29.297 29.094 15.305 1 98.31 114 GLU A CA 1
ATOM 923 C C . GLU A 1 114 ? -29.391 27.672 14.766 1 98.31 114 GLU A C 1
ATOM 925 O O . GLU A 1 114 ? -29.672 26.734 15.516 1 98.31 114 GLU A O 1
ATOM 930 N N . ALA A 1 115 ? -29.203 27.547 13.469 1 98.62 115 ALA A N 1
ATOM 931 C CA . ALA A 1 115 ? -29.234 26.234 12.859 1 98.62 115 ALA A CA 1
ATOM 932 C C . ALA A 1 115 ? -28.094 25.359 13.359 1 98.62 115 ALA A C 1
ATOM 934 O O . ALA A 1 115 ? -28.266 24.156 13.555 1 98.62 115 ALA A O 1
ATOM 935 N N . VAL A 1 116 ? -26.922 25.938 13.523 1 98.75 116 VAL A N 1
ATOM 936 C CA . VAL A 1 116 ? -25.781 25.219 14.062 1 98.75 116 VAL A CA 1
ATOM 937 C C . VAL A 1 116 ? -26.094 24.75 15.484 1 98.75 116 VAL A C 1
ATOM 939 O O . VAL A 1 116 ? -25.891 23.578 15.82 1 98.75 116 VAL A O 1
ATOM 942 N N . MET A 1 117 ? -26.625 25.672 16.266 1 98.56 117 MET A N 1
ATOM 943 C CA . MET A 1 117 ? -26.938 25.344 17.656 1 98.56 117 MET A CA 1
ATOM 944 C C . MET A 1 117 ? -28.016 24.266 17.734 1 98.56 117 MET A C 1
ATOM 946 O O . MET A 1 117 ? -28 23.438 18.641 1 98.56 117 MET A O 1
ATOM 950 N N . ALA A 1 118 ? -28.906 24.281 16.812 1 98.56 118 ALA A N 1
ATOM 951 C CA . ALA A 1 118 ? -30.016 23.328 16.797 1 98.56 118 ALA A CA 1
ATOM 952 C C . ALA A 1 118 ? -29.516 21.906 16.578 1 98.56 118 ALA A C 1
ATOM 954 O O . ALA A 1 118 ? -30.172 20.938 16.969 1 98.56 118 ALA A O 1
ATOM 955 N N . CYS A 1 119 ? -28.344 21.766 15.969 1 98.75 119 CYS A N 1
ATOM 956 C CA . CYS A 1 119 ? -27.766 20.438 15.797 1 98.75 119 CYS A CA 1
ATOM 957 C C . CYS A 1 119 ? -27.516 19.766 17.141 1 98.75 119 CYS A C 1
ATOM 959 O O . CYS A 1 119 ? -27.531 18.531 17.234 1 98.75 119 CYS A O 1
ATOM 961 N N . ALA A 1 120 ? -27.281 20.516 18.172 1 98.44 120 ALA A N 1
ATOM 962 C CA . ALA A 1 120 ? -27.016 20 19.516 1 98.44 120 ALA A CA 1
ATOM 963 C C . ALA A 1 120 ? -28.234 19.266 20.062 1 98.44 120 ALA A C 1
ATOM 965 O O . ALA A 1 120 ? -28.109 18.469 21 1 98.44 120 ALA A O 1
ATOM 966 N N . GLU A 1 121 ? -29.359 19.531 19.484 1 97.5 121 GLU A N 1
ATOM 967 C CA . GLU A 1 121 ? -30.609 18.953 19.969 1 97.5 121 GLU A CA 1
ATOM 968 C C . GLU A 1 121 ? -30.891 17.609 19.297 1 97.5 121 GLU A C 1
ATOM 970 O O . GLU A 1 121 ? -31.797 16.875 19.734 1 97.5 121 GLU A O 1
ATOM 975 N N . ASN A 1 122 ? -30.156 17.266 18.312 1 98.06 122 ASN A N 1
ATOM 976 C CA . ASN A 1 122 ? -30.328 16.031 17.578 1 98.06 122 ASN A CA 1
ATOM 977 C C . ASN A 1 122 ? -29.812 14.828 18.375 1 98.06 122 ASN A C 1
ATOM 979 O O . ASN A 1 122 ? -28.609 14.695 18.609 1 98.06 122 ASN A O 1
ATOM 983 N N . PRO A 1 123 ? -30.641 13.883 18.766 1 97.12 123 PRO A N 1
ATOM 984 C CA . PRO A 1 123 ? -30.203 12.758 19.594 1 97.12 123 PRO A CA 1
ATOM 985 C C . PRO A 1 123 ? -29.297 11.789 18.828 1 97.12 123 PRO A C 1
ATOM 987 O O . PRO A 1 123 ? -28.562 11.008 19.453 1 97.12 123 PRO A O 1
ATOM 990 N N . ASP A 1 124 ? -29.297 11.867 17.469 1 97.75 124 ASP A N 1
ATOM 991 C CA . ASP A 1 124 ? -28.484 10.953 16.672 1 97.75 124 ASP A CA 1
ATOM 992 C C . ASP A 1 124 ? -27.047 11.469 16.531 1 97.75 124 ASP A C 1
ATOM 994 O O . ASP A 1 124 ? -26.156 10.727 16.141 1 97.75 124 ASP A O 1
ATOM 998 N N . LEU A 1 125 ? -26.906 12.773 16.859 1 98.5 125 LEU A N 1
ATOM 999 C CA . LEU A 1 125 ? -25.578 13.359 16.734 1 98.5 125 LEU A CA 1
ATOM 1000 C C . LEU A 1 125 ? -24.625 12.781 17.766 1 98.5 125 LEU A C 1
ATOM 1002 O O . LEU A 1 125 ? -24.922 12.797 18.969 1 98.5 125 LEU A O 1
ATOM 1006 N N . ARG A 1 126 ? -23.422 12.297 17.312 1 98.12 126 ARG A N 1
ATOM 1007 C CA . ARG A 1 126 ? -22.547 11.578 18.234 1 98.12 126 ARG A CA 1
ATOM 1008 C C . ARG A 1 126 ? -21.094 12 18.062 1 98.12 126 ARG A C 1
ATOM 1010 O O . ARG A 1 126 ? -20.328 12.008 19.016 1 98.12 126 ARG A O 1
ATOM 1017 N N . TYR A 1 127 ? -20.703 12.445 16.906 1 98.75 127 TYR A N 1
ATOM 1018 C CA . TYR A 1 127 ? -19.297 12.734 16.609 1 98.75 127 TYR A CA 1
ATOM 1019 C C . TYR A 1 127 ? -19.109 14.195 16.219 1 98.75 127 TYR A C 1
ATOM 1021 O O . TYR A 1 127 ? -19.969 14.766 15.523 1 98.75 127 TYR A O 1
ATOM 1029 N N . ILE A 1 128 ? -17.984 14.797 16.656 1 98.88 128 ILE A N 1
ATOM 1030 C CA . ILE A 1 128 ? -17.578 16.125 16.219 1 98.88 128 ILE A CA 1
ATOM 1031 C C . ILE A 1 128 ? -16.156 16.078 15.648 1 98.88 128 ILE A C 1
ATOM 1033 O O . ILE A 1 128 ? -15.25 15.555 16.297 1 98.88 128 ILE A O 1
ATOM 1037 N N . THR A 1 129 ? -15.969 16.438 14.422 1 98.81 129 THR A N 1
ATOM 1038 C CA . THR A 1 129 ? -14.648 16.609 13.836 1 98.81 129 THR A CA 1
ATOM 1039 C C . THR A 1 129 ? -14.383 18.094 13.555 1 98.81 129 THR A C 1
ATOM 1041 O O . THR A 1 129 ? -15.32 18.891 13.43 1 98.81 129 THR A O 1
ATOM 1044 N N . CYS A 1 130 ? -13.086 18.453 13.547 1 98.69 130 CYS A N 1
ATOM 1045 C CA . CYS A 1 130 ? -12.781 19.859 13.281 1 98.69 130 CYS A CA 1
ATOM 1046 C C . CYS A 1 130 ? -11.406 20.016 12.648 1 98.69 130 CYS A C 1
ATOM 1048 O O . CYS A 1 130 ? -10.516 19.188 12.883 1 98.69 130 CYS A O 1
ATOM 1050 N N . ASN A 1 131 ? -11.266 20.891 11.844 1 97.81 131 ASN A N 1
ATOM 1051 C CA . ASN A 1 131 ? -10.016 21.422 11.312 1 97.81 131 ASN A CA 1
ATOM 1052 C C . ASN A 1 131 ? -10.094 22.922 11.07 1 97.81 131 ASN A C 1
ATOM 1054 O O . ASN A 1 131 ? -10.57 23.359 10.023 1 97.81 131 ASN A O 1
ATOM 1058 N N . THR A 1 132 ? -9.672 23.703 12.023 1 94.81 132 THR A N 1
ATOM 1059 C CA . THR A 1 132 ? -9.695 25.156 11.977 1 94.81 132 THR A CA 1
ATOM 1060 C C . THR A 1 132 ? -8.289 25.719 11.82 1 94.81 132 THR A C 1
ATOM 1062 O O . THR A 1 132 ? -7.957 26.75 12.391 1 94.81 132 THR A O 1
ATOM 1065 N N . THR A 1 133 ? -7.441 24.922 11.141 1 84.81 133 THR A N 1
ATOM 1066 C CA . THR A 1 133 ? -6.031 25.219 10.914 1 84.81 133 THR A CA 1
ATOM 1067 C C . THR A 1 133 ? -5.25 25.172 12.227 1 84.81 133 THR A C 1
ATOM 1069 O O . THR A 1 133 ? -5.816 24.875 13.281 1 84.81 133 THR A O 1
ATOM 1072 N N . GLU A 1 134 ? -3.988 25.391 12.258 1 79.31 134 GLU A N 1
ATOM 1073 C CA . GLU A 1 134 ? -3.135 25.359 13.445 1 79.31 134 GLU A CA 1
ATOM 1074 C C . GLU A 1 134 ? -3.461 26.5 14.398 1 79.31 134 GLU A C 1
ATOM 1076 O O . GLU A 1 134 ? -3.205 26.406 15.602 1 79.31 134 GLU A O 1
ATOM 1081 N N . ALA A 1 135 ? -4.199 27.438 13.867 1 83.38 135 ALA A N 1
ATOM 1082 C CA . ALA A 1 135 ? -4.484 28.641 14.648 1 83.38 135 ALA A CA 1
ATOM 1083 C C . ALA A 1 135 ? -5.863 28.547 15.305 1 83.38 135 ALA A C 1
ATOM 1085 O O . ALA A 1 135 ? -6.242 29.422 16.078 1 83.38 135 ALA A O 1
ATOM 1086 N N . GLY A 1 136 ? -6.539 27.469 15.047 1 92.12 136 GLY A N 1
ATOM 1087 C CA . GLY A 1 136 ? -7.941 27.438 15.43 1 92.12 136 GLY A CA 1
ATOM 1088 C C . GLY A 1 136 ? -8.164 27.047 16.875 1 92.12 136 GLY A C 1
ATOM 1089 O O . GLY A 1 136 ? -9.148 27.453 17.5 1 92.12 136 GLY A O 1
ATOM 1090 N N . ILE A 1 137 ? -7.309 26.234 17.453 1 96.75 137 ILE A N 1
ATOM 1091 C CA . ILE A 1 137 ? -7.441 25.812 18.828 1 96.75 137 ILE A CA 1
ATOM 1092 C C . ILE A 1 137 ? -6.66 26.75 19.75 1 96.75 137 ILE A C 1
ATOM 1094 O O . ILE A 1 137 ? -5.531 26.453 20.141 1 96.75 137 ILE A O 1
ATOM 1098 N N . VAL A 1 138 ? -7.324 27.812 20.047 1 95.81 138 VAL A N 1
ATOM 1099 C CA . VAL A 1 138 ? -6.727 28.875 20.844 1 95.81 138 VAL A CA 1
ATOM 1100 C C . VAL A 1 138 ? -7.758 29.438 21.828 1 95.81 138 VAL A C 1
ATOM 1102 O O . VAL A 1 138 ? -8.961 29.359 21.578 1 95.81 138 VAL A O 1
ATOM 1105 N N . TYR A 1 139 ? -7.285 29.938 22.984 1 97.12 139 TYR A N 1
ATOM 1106 C CA . TYR A 1 139 ? -8.117 30.609 23.969 1 97.12 139 TYR A CA 1
ATOM 1107 C C . TYR A 1 139 ? -8.078 32.125 23.797 1 97.12 139 TYR A C 1
ATOM 1109 O O . TYR A 1 139 ? -7.008 32.719 23.781 1 97.12 139 TYR A O 1
ATOM 1117 N N . ASP A 1 140 ? -9.18 32.688 23.531 1 97.44 140 ASP A N 1
ATOM 1118 C CA . ASP A 1 140 ? -9.359 34.156 23.438 1 97.44 140 ASP A CA 1
ATOM 1119 C C . ASP A 1 140 ? -10.25 34.656 24.578 1 97.44 140 ASP A C 1
ATOM 1121 O O . ASP A 1 140 ? -11.477 34.531 24.5 1 97.44 140 ASP A O 1
ATOM 1125 N N . PRO A 1 141 ? -9.617 35.312 25.5 1 97.38 141 PRO A N 1
ATOM 1126 C CA . PRO A 1 141 ? -10.391 35.719 26.688 1 97.38 141 PRO A CA 1
ATOM 1127 C C . PRO A 1 141 ? -11.438 36.781 26.359 1 97.38 141 PRO A C 1
ATOM 1129 O O . PRO A 1 141 ? -12.312 37.062 27.172 1 97.38 141 PRO A O 1
ATOM 1132 N N . SER A 1 142 ? -11.391 37.312 25.219 1 98.06 142 SER A N 1
ATOM 1133 C CA . SER A 1 142 ? -12.352 38.344 24.844 1 98.06 142 SER A CA 1
ATOM 1134 C C . SER A 1 142 ? -13.688 37.75 24.438 1 98.06 142 SER A C 1
ATOM 1136 O O . SER A 1 142 ? -14.695 38.438 24.359 1 98.06 142 SER A O 1
ATOM 1138 N N . CYS A 1 143 ? -13.734 36.469 24.219 1 98.06 143 CYS A N 1
ATOM 1139 C CA . CYS A 1 143 ? -14.977 35.812 23.859 1 98.06 143 CYS A CA 1
ATOM 1140 C C . CYS A 1 143 ? -15.945 35.75 25.047 1 98.06 143 CYS A C 1
ATOM 1142 O O . CYS A 1 143 ? -15.531 35.531 26.172 1 98.06 143 CYS A O 1
ATOM 1144 N N . ALA A 1 144 ? -17.203 36.031 24.688 1 98.31 144 ALA A N 1
ATOM 1145 C CA . ALA A 1 144 ? -18.25 35.969 25.703 1 98.31 144 ALA A CA 1
ATOM 1146 C C . ALA A 1 144 ? -19.25 34.875 25.391 1 98.31 144 ALA A C 1
ATOM 1148 O O . ALA A 1 144 ? -19.453 34.531 24.234 1 98.31 144 ALA A O 1
ATOM 1149 N N . PHE A 1 145 ? -19.875 34.344 26.469 1 98.31 145 PHE A N 1
ATOM 1150 C CA . PHE A 1 145 ? -20.844 33.25 26.312 1 98.31 145 PHE A CA 1
ATOM 1151 C C . PHE A 1 145 ? -22.016 33.688 25.438 1 98.31 145 PHE A C 1
ATOM 1153 O O . PHE A 1 145 ? -22.562 32.875 24.688 1 98.31 145 PHE A O 1
ATOM 1160 N N . GLU A 1 146 ? -22.359 34.969 25.453 1 97.5 146 GLU A N 1
ATOM 1161 C CA . GLU A 1 146 ? -23.531 35.5 24.766 1 97.5 146 GLU A CA 1
ATOM 1162 C C . GLU A 1 146 ? -23.234 35.812 23.312 1 97.5 146 GLU A C 1
ATOM 1164 O O . GLU A 1 146 ? -24.141 36.094 22.516 1 97.5 146 GLU A O 1
ATOM 1169 N N . ASP A 1 147 ? -21.906 35.688 22.984 1 98.12 147 ASP A N 1
ATOM 1170 C CA . ASP A 1 147 ? -21.562 35.906 21.578 1 98.12 147 ASP A CA 1
ATOM 1171 C C . ASP A 1 147 ? -22.359 34.969 20.672 1 98.12 147 ASP A C 1
ATOM 1173 O O . ASP A 1 147 ? -22.781 33.906 21.094 1 98.12 147 ASP A O 1
ATOM 1177 N N . LYS A 1 148 ? -22.625 35.438 19.5 1 97.88 148 LYS A N 1
ATOM 1178 C CA . LYS A 1 148 ? -23.375 34.656 18.531 1 97.88 148 LYS A CA 1
ATOM 1179 C C . LYS A 1 148 ? -22.625 34.594 17.203 1 97.88 148 LYS A C 1
ATOM 1181 O O . LYS A 1 148 ? -23.062 35.188 16.219 1 97.88 148 LYS A O 1
ATOM 1186 N N . PRO A 1 149 ? -21.625 33.812 17.062 1 97.88 149 PRO A N 1
ATOM 1187 C CA . PRO A 1 149 ? -20.984 32.938 18.047 1 97.88 149 PRO A CA 1
ATOM 1188 C C . PRO A 1 149 ? -19.75 33.594 18.672 1 97.88 149 PRO A C 1
ATOM 1190 O O . PRO A 1 149 ? -19.391 34.719 18.344 1 97.88 149 PRO A O 1
ATOM 1193 N N . ALA A 1 150 ? -19.172 32.844 19.625 1 98.25 150 ALA A N 1
ATOM 1194 C CA . ALA A 1 150 ? -17.828 33.219 20.062 1 98.25 150 ALA A CA 1
ATOM 1195 C C . ALA A 1 150 ? -16.859 33.219 18.875 1 98.25 150 ALA A C 1
ATOM 1197 O O . ALA A 1 150 ? -16.969 32.406 17.969 1 98.25 150 ALA A O 1
ATOM 1198 N N . ALA A 1 151 ? -15.859 34.062 18.938 1 97 151 ALA A N 1
ATOM 1199 C CA . ALA A 1 151 ? -14.938 34.25 17.828 1 97 151 ALA A CA 1
ATOM 1200 C C . ALA A 1 151 ? -13.992 33.062 17.719 1 97 151 ALA A C 1
ATOM 1202 O O . ALA A 1 151 ? -13.625 32.625 16.609 1 97 151 ALA A O 1
ATOM 1203 N N . SER A 1 152 ? -13.547 32.531 18.812 1 97.5 152 SER A N 1
ATOM 1204 C CA . SER A 1 152 ? -12.641 31.375 18.812 1 97.5 152 SER A CA 1
ATOM 1205 C C . SER A 1 152 ? -13.398 30.078 18.609 1 97.5 152 SER A C 1
ATOM 1207 O O . SER A 1 152 ? -14.539 29.938 19.047 1 97.5 152 SER A O 1
ATOM 1209 N N . PHE A 1 153 ? -12.758 29.125 18 1 98.06 153 PHE A N 1
ATOM 1210 C CA . PHE A 1 153 ? -13.398 27.844 17.766 1 98.06 153 PHE A CA 1
ATOM 1211 C C . PHE A 1 153 ? -13.695 27.125 19.078 1 98.06 153 PHE A C 1
ATOM 1213 O O . PHE A 1 153 ? -14.82 26.672 19.297 1 98.06 153 PHE A O 1
ATOM 1220 N N . PRO A 1 154 ? -12.711 27.016 20 1 98.69 154 PRO A N 1
ATOM 1221 C CA . PRO A 1 154 ? -13.062 26.391 21.281 1 98.69 154 PRO A CA 1
ATOM 1222 C C . PRO A 1 154 ? -14.234 27.078 21.969 1 98.69 154 PRO A C 1
ATOM 1224 O O . PRO A 1 154 ? -15.016 26.406 22.672 1 98.69 154 PRO A O 1
ATOM 1227 N N . GLY A 1 155 ? -14.273 28.391 21.812 1 98.69 155 GLY A N 1
ATOM 1228 C CA . GLY A 1 155 ? -15.43 29.094 22.344 1 98.69 155 GLY A CA 1
ATOM 1229 C C . GLY A 1 155 ? -16.734 28.656 21.719 1 98.69 155 GLY A C 1
ATOM 1230 O O . GLY A 1 155 ? -17.719 28.406 22.422 1 98.69 155 GLY A O 1
ATOM 1231 N N . LYS A 1 156 ? -16.812 28.578 20.406 1 98.69 156 LYS A N 1
ATOM 1232 C CA . LYS A 1 156 ? -17.969 28.078 19.672 1 98.69 156 LYS A CA 1
ATOM 1233 C C . LYS A 1 156 ? -18.359 26.688 20.156 1 98.69 156 LYS A C 1
ATOM 1235 O O . LYS A 1 156 ? -19.547 26.391 20.312 1 98.69 156 LYS A O 1
ATOM 1240 N N . LEU A 1 157 ? -17.344 25.859 20.234 1 98.81 157 LEU A N 1
ATOM 1241 C CA . LEU A 1 157 ? -17.594 24.484 20.656 1 98.81 157 LEU A CA 1
ATOM 1242 C C . LEU A 1 157 ? -18.172 24.438 22.062 1 98.81 157 LEU A C 1
ATOM 1244 O O . LEU A 1 157 ? -19.062 23.641 22.344 1 98.81 157 LEU A O 1
ATOM 1248 N N . THR A 1 158 ? -17.656 25.266 22.969 1 98.81 158 THR A N 1
ATOM 1249 C CA . THR A 1 158 ? -18.156 25.328 24.344 1 98.81 158 THR A CA 1
ATOM 1250 C C . THR A 1 158 ? -19.641 25.688 24.359 1 98.81 158 THR A C 1
ATOM 1252 O O . THR A 1 158 ? -20.422 25.078 25.078 1 98.81 158 THR A O 1
ATOM 1255 N N . GLN A 1 159 ? -19.984 26.75 23.547 1 98.81 159 GLN A N 1
ATOM 1256 C CA . GLN A 1 159 ? -21.391 27.141 23.438 1 98.81 159 GLN A CA 1
ATOM 1257 C C . GLN A 1 159 ? -22.25 25.984 22.953 1 98.81 159 GLN A C 1
ATOM 1259 O O . GLN A 1 159 ? -23.328 25.734 23.5 1 98.81 159 GLN A O 1
ATOM 1264 N N . PHE A 1 160 ? -21.797 25.297 22 1 98.81 160 PHE A N 1
ATOM 1265 C CA . PHE A 1 160 ? -22.5 24.172 21.406 1 98.81 160 PHE A CA 1
ATOM 1266 C C . PHE A 1 160 ? -22.672 23.047 22.422 1 98.81 160 PHE A C 1
ATOM 1268 O O . PHE A 1 160 ? -23.766 22.5 22.578 1 98.81 160 PHE A O 1
ATOM 1275 N N . LEU A 1 161 ? -21.578 22.672 23.094 1 98.81 161 LEU A N 1
ATOM 1276 C CA . LEU A 1 161 ? -21.594 21.609 24.094 1 98.81 161 LEU A CA 1
ATOM 1277 C C . LEU A 1 161 ? -22.547 21.953 25.234 1 98.81 161 LEU A C 1
ATOM 1279 O O . LEU A 1 161 ? -23.234 21.094 25.781 1 98.81 161 LEU A O 1
ATOM 1283 N N . TYR A 1 162 ? -22.547 23.203 25.609 1 98.62 162 TYR A N 1
ATOM 1284 C CA . TYR A 1 162 ? -23.453 23.609 26.688 1 98.62 162 TYR A CA 1
ATOM 1285 C C . TYR A 1 162 ? -24.906 23.438 26.266 1 98.62 162 TYR A C 1
ATOM 1287 O O . TYR A 1 162 ? -25.734 23 27.078 1 98.62 162 TYR A O 1
ATOM 1295 N N . ARG A 1 163 ? -25.234 23.828 25.047 1 98.25 163 ARG A N 1
ATOM 1296 C CA . ARG A 1 163 ? -26.594 23.609 24.547 1 98.25 163 ARG A CA 1
ATOM 1297 C C . ARG A 1 163 ? -26.969 22.141 24.609 1 98.25 163 ARG A C 1
ATOM 1299 O O . ARG A 1 163 ? -28.078 21.797 25.016 1 98.25 163 ARG A O 1
ATOM 1306 N N . ARG A 1 164 ? -26.062 21.25 24.172 1 98.56 164 ARG A N 1
ATOM 1307 C CA . ARG A 1 164 ? -26.281 19.812 24.266 1 98.56 164 ARG A CA 1
ATOM 1308 C C . ARG A 1 164 ? -26.531 19.391 25.703 1 98.56 164 ARG A C 1
ATOM 1310 O O . ARG A 1 164 ? -27.438 18.594 25.969 1 98.56 164 ARG A O 1
ATOM 1317 N N . TYR A 1 165 ? -25.734 19.906 26.609 1 98.06 165 TYR A N 1
ATOM 1318 C CA . TYR A 1 165 ? -25.859 19.609 28.031 1 98.06 165 TYR A CA 1
ATOM 1319 C C . TYR A 1 165 ? -27.219 20.031 28.578 1 98.06 165 TYR A C 1
ATOM 1321 O O . TYR A 1 165 ? -27.844 19.297 29.328 1 98.06 165 TYR A O 1
ATOM 1329 N N . GLU A 1 166 ? -27.625 21.172 28.141 1 97.31 166 GLU A N 1
ATOM 1330 C CA . GLU A 1 166 ? -28.922 21.688 28.594 1 97.31 166 GLU A CA 1
ATOM 1331 C C . GLU A 1 166 ? -30.062 20.75 28.203 1 97.31 166 GLU A C 1
ATOM 1333 O O . GLU A 1 166 ? -31.016 20.594 28.953 1 97.31 166 GLU A O 1
ATOM 1338 N N . ILE A 1 167 ? -29.891 20.156 27.141 1 96.44 167 ILE A N 1
ATOM 1339 C CA . ILE A 1 167 ? -30.984 19.344 26.594 1 96.44 167 ILE A CA 1
ATOM 1340 C C . ILE A 1 167 ? -30.859 17.906 27.078 1 96.44 167 ILE A C 1
ATOM 1342 O O . ILE A 1 167 ? -31.844 17.297 27.469 1 96.44 167 ILE A O 1
ATOM 1346 N N . PHE A 1 168 ? -29.578 17.375 27.109 1 93.94 168 PHE A N 1
ATOM 1347 C CA . PHE A 1 168 ? -29.422 15.938 27.312 1 93.94 168 PHE A CA 1
ATOM 1348 C C . PHE A 1 168 ? -28.516 15.664 28.516 1 93.94 168 PHE A C 1
ATOM 1350 O O . PHE A 1 168 ? -28.297 14.508 28.875 1 93.94 168 PHE A O 1
ATOM 1357 N N . GLY A 1 169 ? -27.969 16.609 29.156 1 89.25 169 GLY A N 1
ATOM 1358 C CA . GLY A 1 169 ? -26.875 16.469 30.094 1 89.25 169 GLY A CA 1
ATOM 1359 C C . GLY A 1 169 ? -27.266 15.719 31.359 1 89.25 169 GLY A C 1
ATOM 1360 O O . GLY A 1 169 ? -26.391 15.25 32.094 1 89.25 169 GLY A O 1
ATOM 1361 N N . ARG A 1 170 ? -28.5 15.609 31.625 1 86.81 170 ARG A N 1
ATOM 1362 C CA . ARG A 1 170 ? -28.953 14.891 32.812 1 86.81 170 ARG A CA 1
ATOM 1363 C C . ARG A 1 170 ? -28.984 13.391 32.562 1 86.81 170 ARG A C 1
ATOM 1365 O O . ARG A 1 170 ? -29 12.602 33.531 1 86.81 170 ARG A O 1
ATOM 1372 N N . ASN A 1 171 ? -28.906 13 31.312 1 89.69 171 ASN A N 1
ATOM 1373 C CA . ASN A 1 171 ? -28.891 11.586 30.953 1 89.69 171 ASN A CA 1
ATOM 1374 C C . ASN A 1 171 ? -27.5 11.141 30.484 1 89.69 171 ASN A C 1
ATOM 1376 O O . ASN A 1 171 ? -26.812 11.883 29.781 1 89.69 171 ASN A O 1
ATOM 1380 N N . LYS A 1 172 ? -27.156 9.953 30.969 1 90.38 172 LYS A N 1
ATOM 1381 C CA . LYS A 1 172 ? -25.859 9.406 30.594 1 90.38 172 LYS A CA 1
ATOM 1382 C C . LYS A 1 172 ? -25.844 8.992 29.125 1 90.38 172 LYS A C 1
ATOM 1384 O O . LYS A 1 172 ? -26.891 8.656 28.562 1 90.38 172 LYS A O 1
ATOM 1389 N N . GLY A 1 173 ? -24.75 9.102 28.516 1 92.12 173 GLY A N 1
ATOM 1390 C CA . GLY A 1 173 ? -24.562 8.539 27.188 1 92.12 173 GLY A CA 1
ATOM 1391 C C . GLY A 1 173 ? -24.859 9.531 26.078 1 92.12 173 GLY A C 1
ATOM 1392 O O . GLY A 1 173 ? -25 9.148 24.906 1 92.12 173 GLY A O 1
ATOM 1393 N N . ASN A 1 174 ? -24.984 10.836 26.406 1 93.44 174 ASN A N 1
ATOM 1394 C CA . ASN A 1 174 ? -25.359 11.82 25.391 1 93.44 174 ASN A CA 1
ATOM 1395 C C . ASN A 1 174 ? -24.219 12.781 25.094 1 93.44 174 ASN A C 1
ATOM 1397 O O . ASN A 1 174 ? -24.438 13.867 24.547 1 93.44 174 ASN A O 1
ATOM 1401 N N . GLY A 1 175 ? -23.031 12.422 25.5 1 97.06 175 GLY A N 1
ATOM 1402 C CA . GLY A 1 175 ? -21.844 13.203 25.141 1 97.06 175 GLY A CA 1
ATOM 1403 C C . GLY A 1 175 ? -21.328 12.898 23.75 1 97.06 175 GLY A C 1
ATOM 1404 O O . GLY A 1 175 ? -21.969 12.156 23 1 97.06 175 GLY A O 1
ATOM 1405 N N . PHE A 1 176 ? -20.266 13.586 23.438 1 98.5 176 PHE A N 1
ATOM 1406 C CA . PHE A 1 176 ? -19.719 13.469 22.078 1 98.5 176 PHE A CA 1
ATOM 1407 C C . PHE A 1 176 ? -18.344 12.805 22.109 1 98.5 176 PHE A C 1
ATOM 1409 O O . PHE A 1 176 ? -17.672 12.789 23.141 1 98.5 176 PHE A O 1
ATOM 1416 N N . VAL A 1 177 ? -18 12.117 20.984 1 98.69 177 VAL A N 1
ATOM 1417 C CA . VAL A 1 177 ? -16.625 11.812 20.609 1 98.69 177 VAL A CA 1
ATOM 1418 C C . VAL A 1 177 ? -16.062 12.914 19.719 1 98.69 177 VAL A C 1
ATOM 1420 O O . VAL A 1 177 ? -16.562 13.125 18.609 1 98.69 177 VAL A O 1
ATOM 1423 N N . ILE A 1 178 ? -15.117 13.641 20.203 1 98.88 178 ILE A N 1
ATOM 1424 C CA . ILE A 1 178 ? -14.562 14.797 19.5 1 98.88 178 ILE A CA 1
ATOM 1425 C C . ILE A 1 178 ? -13.188 14.445 18.938 1 98.88 178 ILE A C 1
ATOM 1427 O O . ILE A 1 178 ? -12.297 14.016 19.672 1 98.88 178 ILE A O 1
ATOM 1431 N N . LEU A 1 179 ? -13.031 14.578 17.609 1 98.81 179 LEU A N 1
ATOM 1432 C CA . LEU A 1 179 ? -11.852 14.156 16.859 1 98.81 179 LEU A CA 1
ATOM 1433 C C . LEU A 1 179 ? -11.227 15.336 16.125 1 98.81 179 LEU A C 1
ATOM 1435 O O . LEU A 1 179 ? -11.391 15.477 14.906 1 98.81 179 LEU A O 1
ATOM 1439 N N . PRO A 1 180 ? -10.453 16.172 16.828 1 98.62 180 PRO A N 1
ATOM 1440 C CA . PRO A 1 180 ? -9.812 17.297 16.156 1 98.62 180 PRO A CA 1
ATOM 1441 C C . PRO A 1 180 ? -8.758 16.875 15.148 1 98.62 180 PRO A C 1
ATOM 1443 O O . PRO A 1 180 ? -8.016 15.922 15.398 1 98.62 180 PRO A O 1
ATOM 1446 N N . CYS A 1 181 ? -8.727 17.547 14.023 1 98 181 CYS A N 1
ATOM 1447 C CA . CYS A 1 181 ? -7.777 17.234 12.961 1 98 181 CYS A CA 1
ATOM 1448 C C . CYS A 1 181 ? -6.789 18.375 12.75 1 98 181 CYS A C 1
ATOM 1450 O O . CYS A 1 181 ? -6.105 18.422 11.727 1 98 181 CYS A O 1
ATOM 1452 N N . GLU A 1 182 ? -6.77 19.375 13.734 1 96 182 GLU A N 1
ATOM 1453 C CA . GLU A 1 182 ? -5.77 20.438 13.68 1 96 182 GLU A CA 1
ATOM 1454 C C . GLU A 1 182 ? -4.363 19.875 13.898 1 96 182 GLU A C 1
ATOM 1456 O O . GLU A 1 182 ? -4.16 19 14.734 1 96 182 GLU A O 1
ATOM 1461 N N . LEU A 1 183 ? -3.381 20.422 13.164 1 90.38 183 LEU A N 1
ATOM 1462 C CA . LEU A 1 183 ? -2.016 19.906 13.188 1 90.38 183 LEU A CA 1
ATOM 1463 C C . LEU A 1 183 ? -1.214 20.531 14.32 1 90.38 183 LEU A C 1
ATOM 1465 O O . LEU A 1 183 ? -0.175 21.156 14.078 1 90.38 183 LEU A O 1
ATOM 1469 N N . ILE A 1 184 ? -1.733 20.375 15.5 1 89.56 184 ILE A N 1
ATOM 1470 C CA . ILE A 1 184 ? -0.997 20.766 16.688 1 89.56 184 ILE A CA 1
ATOM 1471 C C . ILE A 1 184 ? -0.817 19.562 17.609 1 89.56 184 ILE A C 1
ATOM 1473 O O . ILE A 1 184 ? -1.532 18.562 17.484 1 89.56 184 ILE A O 1
ATOM 1477 N N . ALA A 1 185 ? 0.201 19.688 18.516 1 89.12 185 ALA A N 1
ATOM 1478 C CA . ALA A 1 185 ? 0.44 18.609 19.453 1 89.12 185 ALA A CA 1
ATOM 1479 C C . ALA A 1 185 ? -0.725 18.469 20.438 1 89.12 185 ALA A C 1
ATOM 1481 O O . ALA A 1 185 ? -1.259 19.469 20.922 1 89.12 185 ALA A O 1
ATOM 1482 N N . GLU A 1 186 ? -1.157 17.281 20.688 1 95.81 186 GLU A N 1
ATOM 1483 C CA . GLU A 1 186 ? -2.205 16.984 21.656 1 95.81 186 GLU A CA 1
ATOM 1484 C C . GLU A 1 186 ? -3.459 17.797 21.391 1 95.81 186 GLU A C 1
ATOM 1486 O O . GLU A 1 186 ? -3.982 18.453 22.297 1 95.81 186 GLU A O 1
ATOM 1491 N N . ASN A 1 187 ? -3.826 17.766 20.125 1 97.38 187 ASN A N 1
ATOM 1492 C CA . ASN A 1 187 ? -4.926 18.625 19.703 1 97.38 187 ASN A CA 1
ATOM 1493 C C . ASN A 1 187 ? -6.191 18.344 20.516 1 97.38 187 ASN A C 1
ATOM 1495 O O . ASN A 1 187 ? -6.926 19.281 20.859 1 97.38 187 ASN A O 1
ATOM 1499 N N . GLY A 1 188 ? -6.555 17.094 20.859 1 98.25 188 GLY A N 1
ATOM 1500 C CA . GLY A 1 188 ? -7.707 16.781 21.688 1 98.25 188 GLY A CA 1
ATOM 1501 C C . GLY A 1 188 ? -7.594 17.344 23.109 1 98.25 188 GLY A C 1
ATOM 1502 O O . GLY A 1 188 ? -8.523 17.969 23.609 1 98.25 188 GLY A O 1
ATOM 1503 N N . LYS A 1 189 ? -6.461 17.172 23.734 1 97.88 189 LYS A N 1
ATOM 1504 C CA . LYS A 1 189 ? -6.238 17.641 25.094 1 97.88 189 LYS A CA 1
ATOM 1505 C C . LYS A 1 189 ? -6.223 19.172 25.156 1 97.88 189 LYS A C 1
ATOM 1507 O O . LYS A 1 189 ? -6.758 19.766 26.094 1 97.88 189 LYS A O 1
ATOM 1512 N N . GLU A 1 190 ? -5.57 19.75 24.141 1 97.88 190 GLU A N 1
ATOM 1513 C CA . GLU A 1 190 ? -5.535 21.219 24.094 1 97.88 190 GLU A CA 1
ATOM 1514 C C . GLU A 1 190 ? -6.938 21.797 23.906 1 97.88 190 GLU A C 1
ATOM 1516 O O . GLU A 1 190 ? -7.285 22.797 24.531 1 97.88 190 GLU A O 1
ATOM 1521 N N . LEU A 1 191 ? -7.684 21.156 23.047 1 98.62 191 LEU A N 1
ATOM 1522 C CA . LEU A 1 191 ? -9.055 21.594 22.828 1 98.62 191 LEU A CA 1
ATOM 1523 C C . LEU A 1 191 ? -9.875 21.5 24.125 1 98.62 191 LEU A C 1
ATOM 1525 O O . LEU A 1 191 ? -10.609 22.422 24.469 1 98.62 191 LEU A O 1
ATOM 1529 N N . LYS A 1 192 ? -9.766 20.375 24.812 1 98.69 192 LYS A N 1
ATOM 1530 C CA . LYS A 1 192 ? -10.477 20.188 26.078 1 98.69 192 LYS A CA 1
ATOM 1531 C C . LYS A 1 192 ? -10.086 21.266 27.094 1 98.69 192 LYS A C 1
ATOM 1533 O O . LYS A 1 192 ? -10.945 21.812 27.781 1 98.69 192 LYS A O 1
ATOM 1538 N N . LYS A 1 193 ? -8.82 21.5 27.125 1 98.38 193 LYS A N 1
ATOM 1539 C CA . LYS A 1 193 ? -8.305 22.516 28.031 1 98.38 193 LYS A CA 1
ATOM 1540 C C . LYS A 1 193 ? -8.984 23.859 27.797 1 98.38 193 LYS A C 1
ATOM 1542 O O . LYS A 1 193 ? -9.422 24.516 28.734 1 98.38 193 LYS A O 1
ATOM 1547 N N . PHE A 1 194 ? -9.086 24.234 26.547 1 98.5 194 PHE A N 1
ATOM 1548 C CA . PHE A 1 194 ? -9.656 25.547 26.234 1 98.5 194 PHE A CA 1
ATOM 1549 C C . PHE A 1 194 ? -11.164 25.547 26.453 1 98.5 194 PHE A C 1
ATOM 1551 O O . PHE A 1 194 ? -11.734 26.562 26.875 1 98.5 194 PHE A O 1
ATOM 1558 N N . VAL A 1 195 ? -11.844 24.453 26.188 1 98.75 195 VAL A N 1
ATOM 1559 C CA . VAL A 1 195 ? -13.273 24.328 26.469 1 98.75 195 VAL A CA 1
ATOM 1560 C C . VAL A 1 195 ? -13.523 24.5 27.969 1 98.75 195 VAL A C 1
ATOM 1562 O O . VAL A 1 195 ? -14.43 25.234 28.375 1 98.75 195 VAL A O 1
ATOM 1565 N N . LEU A 1 196 ? -12.727 23.844 28.766 1 98.5 196 LEU A N 1
ATOM 1566 C CA . LEU A 1 196 ? -12.836 23.953 30.219 1 98.5 196 LEU A CA 1
ATOM 1567 C C . LEU A 1 196 ? -12.547 25.391 30.688 1 98.5 196 LEU A C 1
ATOM 1569 O O . LEU A 1 196 ? -13.203 25.891 31.594 1 98.5 196 LEU A O 1
ATOM 1573 N N . SER A 1 197 ? -11.555 26.016 30.047 1 98.31 197 SER A N 1
ATOM 1574 C CA . SER A 1 197 ? -11.234 27.391 30.375 1 98.31 197 SER A CA 1
ATOM 1575 C C . SER A 1 197 ? -12.422 28.312 30.125 1 98.31 197 SER A C 1
ATOM 1577 O O . SER A 1 197 ? -12.734 29.172 30.953 1 98.31 197 SER A O 1
ATOM 1579 N N . TYR A 1 198 ? -13.039 28.109 29.047 1 98.69 198 TYR A N 1
ATOM 1580 C CA . TYR A 1 198 ? -14.211 28.922 28.734 1 98.69 198 TYR A CA 1
ATOM 1581 C C . TYR A 1 198 ? -15.352 28.641 29.688 1 98.69 198 TYR A C 1
ATOM 1583 O O . TYR A 1 198 ? -16.062 29.547 30.109 1 98.69 198 TYR A O 1
ATOM 1591 N N . ALA A 1 199 ? -15.594 27.391 30.016 1 98.5 199 ALA A N 1
ATOM 1592 C CA . ALA A 1 199 ? -16.641 27.031 30.969 1 98.5 199 ALA A CA 1
ATOM 1593 C C . ALA A 1 199 ? -16.453 27.766 32.281 1 98.5 199 ALA A C 1
ATOM 1595 O O . ALA A 1 199 ? -17.422 28.25 32.875 1 98.5 199 ALA A O 1
ATOM 1596 N N . ARG A 1 200 ? -15.227 27.828 32.688 1 97.88 200 ARG A N 1
ATOM 1597 C CA . ARG A 1 200 ? -14.906 28.531 33.938 1 97.88 200 ARG A CA 1
ATOM 1598 C C . ARG A 1 200 ? -15.062 30.031 33.781 1 97.88 200 ARG A C 1
ATOM 1600 O O . ARG A 1 200 ? -15.688 30.688 34.594 1 97.88 200 ARG A O 1
ATOM 1607 N N . GLN A 1 201 ? -14.469 30.531 32.688 1 98.38 201 GLN A N 1
ATOM 1608 C CA . GLN A 1 201 ? -14.547 31.953 32.406 1 98.38 201 GLN A CA 1
ATOM 1609 C C . GLN A 1 201 ? -16 32.438 32.375 1 98.38 201 GLN A C 1
ATOM 1611 O O . GLN A 1 201 ? -16.312 33.531 32.844 1 98.38 201 GLN A O 1
ATOM 1616 N N . TRP A 1 202 ? -16.859 31.625 31.859 1 98.44 202 TRP A N 1
ATOM 1617 C CA . TRP A 1 202 ? -18.25 32 31.656 1 98.44 202 TRP A CA 1
ATOM 1618 C C . TRP A 1 202 ? -19.125 31.594 32.812 1 98.44 202 TRP A C 1
ATOM 1620 O O . TRP A 1 202 ? -20.344 31.672 32.75 1 98.44 202 TRP A O 1
ATOM 1630 N N . ASN A 1 203 ? -18.516 31.141 33.875 1 97.88 203 ASN A N 1
ATOM 1631 C CA . ASN A 1 203 ? -19.172 30.719 35.125 1 97.88 203 ASN A CA 1
ATOM 1632 C C . ASN A 1 203 ? -20.312 29.75 34.844 1 97.88 203 ASN A C 1
ATOM 1634 O O . ASN A 1 203 ? -21.422 29.938 35.375 1 97.88 203 ASN A O 1
ATOM 1638 N N . LEU A 1 204 ? -20.047 28.812 33.969 1 97.81 204 LEU A N 1
ATOM 1639 C CA . LEU A 1 204 ? -21.047 27.781 33.719 1 97.81 204 LEU A CA 1
ATOM 1640 C C . LEU A 1 204 ? -21.109 26.797 34.906 1 97.81 204 LEU A C 1
ATOM 1642 O O . LEU A 1 204 ? -20.141 26.641 35.625 1 97.81 204 LEU A O 1
ATOM 1646 N N . GLU A 1 205 ? -22.188 26.094 35.094 1 96.69 205 GLU A N 1
ATOM 1647 C CA . GLU A 1 205 ? -22.453 25.312 36.281 1 96.69 205 GLU A CA 1
ATOM 1648 C C . GLU A 1 205 ? -21.5 24.109 36.375 1 96.69 205 GLU A C 1
ATOM 1650 O O . GLU A 1 205 ? -21.094 23.562 35.375 1 96.69 205 GLU A O 1
ATOM 1655 N N . GLN A 1 206 ? -21.219 23.688 37.594 1 96.62 206 GLN A N 1
ATOM 1656 C CA . GLN A 1 206 ? -20.281 22.609 37.906 1 96.62 206 GLN A CA 1
ATOM 1657 C C . GLN A 1 206 ? -20.719 21.297 37.281 1 96.62 206 GLN A C 1
ATOM 1659 O O . GLN A 1 206 ? -19.891 20.484 36.875 1 96.62 206 GLN A O 1
ATOM 1664 N N . ASP A 1 207 ? -21.938 21.125 37.188 1 96.5 207 ASP A N 1
ATOM 1665 C CA . ASP A 1 207 ? -22.453 19.891 36.594 1 96.5 207 ASP A CA 1
ATOM 1666 C C . ASP A 1 207 ? -22.078 19.812 35.125 1 96.5 207 ASP A C 1
ATOM 1668 O O . ASP A 1 207 ? -21.859 18.719 34.594 1 96.5 207 ASP A O 1
ATOM 1672 N N . PHE A 1 208 ? -22.078 20.953 34.5 1 97.31 208 PHE A N 1
ATOM 1673 C CA . PHE A 1 208 ? -21.625 20.984 33.094 1 97.31 208 PHE A CA 1
ATOM 1674 C C . PHE A 1 208 ? -20.172 20.547 33 1 97.31 208 PHE A C 1
ATOM 1676 O O . PHE A 1 208 ? -19.812 19.766 32.125 1 97.31 208 PHE A O 1
ATOM 1683 N N . LEU A 1 209 ? -19.312 21.047 33.844 1 97.38 209 LEU A N 1
ATOM 1684 C CA . LEU A 1 209 ? -17.906 20.656 33.875 1 97.38 209 LEU A CA 1
ATOM 1685 C C . LEU A 1 209 ? -17.766 19.156 34.094 1 97.38 209 LEU A C 1
ATOM 1687 O O . LEU A 1 209 ? -16.938 18.5 33.438 1 97.38 209 LEU A O 1
ATOM 1691 N N . THR A 1 210 ? -18.531 18.609 35 1 96.25 210 THR A N 1
ATOM 1692 C CA . THR A 1 210 ? -18.516 17.172 35.25 1 96.25 210 THR A CA 1
ATOM 1693 C C . THR A 1 210 ? -18.969 16.391 34.031 1 96.25 210 THR A C 1
ATOM 1695 O O . THR A 1 210 ? -18.375 15.383 33.688 1 96.25 210 THR A O 1
ATOM 1698 N N . TRP A 1 211 ? -19.984 16.938 33.406 1 97.25 211 TRP A N 1
ATOM 1699 C CA . TRP A 1 211 ? -20.5 16.312 32.188 1 97.25 211 TRP A CA 1
ATOM 1700 C C . TRP A 1 211 ? -19.453 16.328 31.078 1 97.25 211 TRP A C 1
ATOM 1702 O O . TRP A 1 211 ? -19.328 15.352 30.328 1 97.25 211 TRP A O 1
ATOM 1712 N N . LEU A 1 212 ? -18.734 17.406 30.953 1 97.44 212 LEU A N 1
ATOM 1713 C CA . LEU A 1 212 ? -17.672 17.484 29.969 1 97.44 212 LEU A CA 1
ATOM 1714 C C . LEU A 1 212 ? -16.641 16.391 30.172 1 97.44 212 LEU A C 1
ATOM 1716 O O . LEU A 1 212 ? -16.156 15.773 29.219 1 97.44 212 LEU A O 1
ATOM 1720 N N . ASP A 1 213 ? -16.344 16.125 31.375 1 95.44 213 ASP A N 1
ATOM 1721 C CA . ASP A 1 213 ? -15.281 15.18 31.734 1 95.44 213 ASP A CA 1
ATOM 1722 C C . ASP A 1 213 ? -15.758 13.734 31.625 1 95.44 213 ASP A C 1
ATOM 1724 O O . ASP A 1 213 ? -15.023 12.875 31.141 1 95.44 213 ASP A O 1
ATOM 1728 N N . GLU A 1 214 ? -16.938 13.5 31.953 1 95.56 214 GLU A N 1
ATOM 1729 C CA . GLU A 1 214 ? -17.391 12.117 32.125 1 95.56 214 GLU A CA 1
ATOM 1730 C C . GLU A 1 214 ? -18.078 11.617 30.844 1 95.56 214 GLU A C 1
ATOM 1732 O O . GLU A 1 214 ? -18.031 10.422 30.531 1 95.56 214 GLU A O 1
ATOM 1737 N N . GLU A 1 215 ? -18.688 12.547 30.156 1 96.88 215 GLU A N 1
ATOM 1738 C CA . GLU A 1 215 ? -19.578 12.102 29.078 1 96.88 215 GLU A CA 1
ATOM 1739 C C . GLU A 1 215 ? -18.953 12.359 27.703 1 96.88 215 GLU A C 1
ATOM 1741 O O . GLU A 1 215 ? -19.391 11.789 26.703 1 96.88 215 GLU A O 1
ATOM 1746 N N . ASN A 1 216 ? -17.969 13.266 27.656 1 98.12 216 ASN A N 1
ATOM 1747 C CA . ASN A 1 216 ? -17.359 13.617 26.391 1 98.12 216 ASN A CA 1
ATOM 1748 C C . ASN A 1 216 ? -15.938 13.062 26.281 1 98.12 216 ASN A C 1
ATOM 1750 O O . ASN A 1 216 ? -15.219 12.984 27.281 1 98.12 216 ASN A O 1
ATOM 1754 N N . MET A 1 217 ? -15.57 12.648 25.047 1 98 217 MET A N 1
ATOM 1755 C CA . MET A 1 217 ? -14.219 12.18 24.766 1 98 217 MET A CA 1
ATOM 1756 C C . MET A 1 217 ? -13.508 13.125 23.812 1 98 217 MET A C 1
ATOM 1758 O O . MET A 1 217 ? -13.914 13.266 22.656 1 98 217 MET A O 1
ATOM 1762 N N . PHE A 1 218 ? -12.555 13.828 24.328 1 98.69 218 PHE A N 1
ATOM 1763 C CA . PHE A 1 218 ? -11.664 14.625 23.484 1 98.69 218 PHE A CA 1
ATOM 1764 C C . PHE A 1 218 ? -10.453 13.805 23.062 1 98.69 218 PHE A C 1
ATOM 1766 O O . PHE A 1 218 ? -9.492 13.664 23.828 1 98.69 218 PHE A O 1
ATOM 1773 N N . CYS A 1 219 ? -10.445 13.312 21.797 1 98.62 219 CYS A N 1
ATOM 1774 C CA . CYS A 1 219 ? -9.406 12.398 21.328 1 98.62 219 CYS A CA 1
ATOM 1775 C C . CYS A 1 219 ? -8.297 13.156 20.609 1 98.62 219 CYS A C 1
ATOM 1777 O O . CYS A 1 219 ? -8.547 13.82 19.609 1 98.62 219 CYS A O 1
ATOM 1779 N N . SER A 1 220 ? -7.09 13.07 21.109 1 98.38 220 SER A N 1
ATOM 1780 C CA . SER A 1 220 ? -5.98 13.562 20.312 1 98.38 220 SER A CA 1
ATOM 1781 C C . SER A 1 220 ? -5.766 12.695 19.078 1 98.38 220 SER A C 1
ATOM 1783 O O . SER A 1 220 ? -5.898 11.469 19.125 1 98.38 220 SER A O 1
ATOM 1785 N N . THR A 1 221 ? -5.488 13.414 17.938 1 97.94 221 THR A N 1
ATOM 1786 C CA . THR A 1 221 ? -5.406 12.664 16.688 1 97.94 221 THR A CA 1
ATOM 1787 C C . THR A 1 221 ? -4.176 13.078 15.891 1 97.94 221 THR A C 1
ATOM 1789 O O . THR A 1 221 ? -3.572 14.117 16.156 1 97.94 221 THR A O 1
ATOM 1792 N N . LEU A 1 222 ? -3.732 12.219 15.031 1 96.81 222 LEU A N 1
ATOM 1793 C CA . LEU A 1 222 ? -2.805 12.477 13.938 1 96.81 222 LEU A CA 1
ATOM 1794 C C . LEU A 1 222 ? -3.465 12.211 12.586 1 96.81 222 LEU A C 1
ATOM 1796 O O . LEU A 1 222 ? -4.098 11.172 12.398 1 96.81 222 LEU A O 1
ATOM 1800 N N . VAL A 1 223 ? -3.449 13.188 11.719 1 97 223 VAL A N 1
ATOM 1801 C CA . VAL A 1 223 ? -4.023 13.031 10.383 1 97 223 VAL A CA 1
ATOM 1802 C C . VAL A 1 223 ? -2.936 13.211 9.328 1 97 223 VAL A C 1
ATOM 1804 O O . VAL A 1 223 ? -2.031 14.031 9.492 1 97 223 VAL A O 1
ATOM 1807 N N . ASP A 1 224 ? -3.008 12.359 8.297 1 95.56 224 ASP A N 1
ATOM 1808 C CA . ASP A 1 224 ? -1.975 12.422 7.27 1 95.56 224 ASP A CA 1
ATOM 1809 C C . ASP A 1 224 ? -2.555 12.117 5.891 1 95.56 224 ASP A C 1
ATOM 1811 O O . ASP A 1 224 ? -2.904 10.969 5.602 1 95.56 224 ASP A O 1
ATOM 1815 N N . ARG A 1 225 ? -2.65 13.062 5.043 1 96.12 225 ARG A N 1
ATOM 1816 C CA . ARG A 1 225 ? -2.963 12.984 3.619 1 96.12 225 ARG A CA 1
ATOM 1817 C C . ARG A 1 225 ? -2.627 14.289 2.912 1 96.12 225 ARG A C 1
ATOM 1819 O O . ARG A 1 225 ? -3.004 15.367 3.379 1 96.12 225 ARG A O 1
ATOM 1826 N N . ILE A 1 226 ? -1.916 14.25 1.847 1 93.56 226 ILE A N 1
ATOM 1827 C CA . ILE A 1 226 ? -1.679 15.438 1.034 1 93.56 226 ILE A CA 1
ATOM 1828 C C . ILE A 1 226 ? -2.9 15.719 0.162 1 93.56 226 ILE A C 1
ATOM 1830 O O . ILE A 1 226 ? -3.275 14.898 -0.676 1 93.56 226 ILE A O 1
ATOM 1834 N N . VAL A 1 227 ? -3.559 16.766 0.47 1 95.69 227 VAL A N 1
ATOM 1835 C CA . VAL A 1 227 ? -4.75 17.172 -0.272 1 95.69 227 VAL A CA 1
ATOM 1836 C C . VAL A 1 227 ? -4.426 18.359 -1.174 1 95.69 227 VAL A C 1
ATOM 1838 O O . VAL A 1 227 ? -3.861 19.359 -0.719 1 95.69 227 VAL A O 1
ATOM 1841 N N . THR A 1 228 ? -4.711 18.25 -2.463 1 94.25 228 THR A N 1
ATOM 1842 C CA . THR A 1 228 ? -4.348 19.281 -3.428 1 94.25 228 THR A CA 1
ATOM 1843 C C . THR A 1 228 ? -5.531 20.188 -3.715 1 94.25 228 THR A C 1
ATOM 1845 O O . THR A 1 228 ? -5.359 21.281 -4.262 1 94.25 228 THR A O 1
ATOM 1848 N N . GLY A 1 229 ? -6.711 19.781 -3.352 1 96 229 GLY A N 1
ATOM 1849 C CA . GLY A 1 229 ? -7.875 20.641 -3.469 1 96 229 GLY A CA 1
ATOM 1850 C C . GLY A 1 229 ? -8.5 20.609 -4.848 1 96 229 GLY A C 1
ATOM 1851 O O . GLY A 1 229 ? -8.445 19.594 -5.543 1 96 229 GLY A O 1
ATOM 1852 N N . TYR A 1 230 ? -9.25 21.656 -5.199 1 96.75 230 TYR A N 1
ATOM 1853 C CA . TYR A 1 230 ? -9.922 21.766 -6.488 1 96.75 230 TYR A CA 1
ATOM 1854 C C . TYR A 1 230 ? -8.922 21.672 -7.637 1 96.75 230 TYR A C 1
ATOM 1856 O O . TYR A 1 230 ? -7.898 22.359 -7.629 1 96.75 230 TYR A O 1
ATOM 1864 N N . PRO A 1 231 ? -9.172 20.781 -8.555 1 95.75 231 PRO A N 1
ATOM 1865 C CA . PRO A 1 231 ? -8.203 20.547 -9.625 1 95.75 231 PRO A CA 1
ATOM 1866 C C . PRO A 1 231 ? -8.203 21.641 -10.68 1 95.75 231 PRO A C 1
ATOM 1868 O O . PRO A 1 231 ? -8.555 21.406 -11.836 1 95.75 231 PRO A O 1
ATOM 1871 N N . LYS A 1 232 ? -7.719 22.781 -10.312 1 92.94 232 LYS A N 1
ATOM 1872 C CA . LYS A 1 232 ? -7.637 23.906 -11.234 1 92.94 232 LYS A CA 1
ATOM 1873 C C . LYS A 1 232 ? -6.816 23.547 -12.469 1 92.94 232 LYS A C 1
ATOM 1875 O O . LYS A 1 232 ? -5.719 22.984 -12.352 1 92.94 232 LYS A O 1
ATOM 1880 N N . GLY A 1 233 ? -7.316 23.797 -13.609 1 93.44 233 GLY A N 1
ATOM 1881 C CA . GLY A 1 233 ? -6.656 23.469 -14.867 1 93.44 233 GLY A CA 1
ATOM 1882 C C . GLY A 1 233 ? -7.102 22.156 -15.453 1 93.44 233 GLY A C 1
ATOM 1883 O O . GLY A 1 233 ? -6.91 21.906 -16.641 1 93.44 233 GLY A O 1
ATOM 1884 N N . GLU A 1 234 ? -7.637 21.297 -14.57 1 94.56 234 GLU A N 1
ATOM 1885 C CA . GLU A 1 234 ? -8.086 19.984 -15.023 1 94.56 234 GLU A CA 1
ATOM 1886 C C . GLU A 1 234 ? -9.602 19.844 -14.906 1 94.56 234 GLU A C 1
ATOM 1888 O O . GLU A 1 234 ? -10.18 18.891 -15.414 1 94.56 234 GLU A O 1
ATOM 1893 N N . GLU A 1 235 ? -10.242 20.812 -14.328 1 95.75 235 GLU A N 1
ATOM 1894 C CA . GLU A 1 235 ? -11.641 20.656 -13.914 1 95.75 235 GLU A CA 1
ATOM 1895 C C . GLU A 1 235 ? -12.547 20.438 -15.125 1 95.75 235 GLU A C 1
ATOM 1897 O O . GLU A 1 235 ? -13.5 19.656 -15.055 1 95.75 235 GLU A O 1
ATOM 1902 N N . ASP A 1 236 ? -12.273 21.078 -16.234 1 96.31 236 ASP A N 1
ATOM 1903 C CA . ASP A 1 236 ? -13.117 20.938 -17.406 1 96.31 236 ASP A CA 1
ATOM 1904 C C . ASP A 1 236 ? -13.039 19.5 -17.953 1 96.31 236 ASP A C 1
ATOM 1906 O O . ASP A 1 236 ? -14.062 18.906 -18.297 1 96.31 236 ASP A O 1
ATOM 1910 N N . LYS A 1 237 ? -11.867 19.047 -18.016 1 96.75 237 LYS A N 1
ATOM 1911 C CA . LYS A 1 237 ? -11.664 17.688 -18.5 1 96.75 237 LYS A CA 1
ATOM 1912 C C . LYS A 1 237 ? -12.344 16.672 -17.594 1 96.75 237 LYS A C 1
ATOM 1914 O O . LYS A 1 237 ? -13.023 15.758 -18.062 1 96.75 237 LYS A O 1
ATOM 1919 N N . LEU A 1 238 ? -12.203 16.844 -16.312 1 97.19 238 LEU A N 1
ATOM 1920 C CA . LEU A 1 238 ? -12.789 15.922 -15.336 1 97.19 238 LEU A CA 1
ATOM 1921 C C . LEU A 1 238 ? -14.312 15.984 -15.383 1 97.19 238 LEU A C 1
ATOM 1923 O O . LEU A 1 238 ? -14.984 14.953 -15.32 1 97.19 238 LEU A O 1
ATOM 1927 N N . ASN A 1 239 ? -14.852 17.156 -15.547 1 97.69 239 ASN A N 1
ATOM 1928 C CA . ASN A 1 239 ? -16.297 17.312 -15.664 1 97.69 239 ASN A CA 1
ATOM 1929 C C . ASN A 1 239 ? -16.828 16.625 -16.922 1 97.69 239 ASN A C 1
ATOM 1931 O O . ASN A 1 239 ? -17.875 15.977 -16.875 1 97.69 239 ASN A O 1
ATOM 1935 N N . GLN A 1 240 ? -16.109 16.734 -17.938 1 96.88 240 GLN A N 1
ATOM 1936 C CA . GLN A 1 240 ? -16.484 16.078 -19.188 1 96.88 240 GLN A CA 1
ATOM 1937 C C . GLN A 1 240 ? -16.484 14.562 -19.031 1 96.88 240 GLN A C 1
ATOM 1939 O O . GLN A 1 240 ? -17.422 13.883 -19.469 1 96.88 240 GLN A O 1
ATOM 1944 N N . GLU A 1 241 ? -15.469 14.125 -18.391 1 95.5 241 GLU A N 1
ATOM 1945 C CA . GLU A 1 241 ? -15.367 12.688 -18.156 1 95.5 241 GLU A CA 1
ATOM 1946 C C . GLU A 1 241 ? -16.5 12.195 -17.25 1 95.5 241 GLU A C 1
ATOM 1948 O O . GLU A 1 241 ? -17.016 11.102 -17.453 1 95.5 241 GLU A O 1
ATOM 1953 N N . ASN A 1 242 ? -16.828 12.992 -16.281 1 96.12 242 ASN A N 1
ATOM 1954 C CA . ASN A 1 242 ? -17.875 12.625 -15.328 1 96.12 242 ASN A CA 1
ATOM 1955 C C . ASN A 1 242 ? -19.266 12.719 -15.961 1 96.12 242 ASN A C 1
ATOM 1957 O O . ASN A 1 242 ? -20.156 11.93 -15.633 1 96.12 242 ASN A O 1
ATOM 1961 N N . GLY A 1 243 ? -19.438 13.719 -16.812 1 96.56 243 GLY A N 1
ATOM 1962 C CA . GLY A 1 243 ? -20.734 13.984 -17.391 1 96.56 243 GLY A CA 1
ATOM 1963 C C . GLY A 1 243 ? -21.562 14.969 -16.578 1 96.56 243 GLY A C 1
ATOM 1964 O O . GLY A 1 243 ? -22.766 15.117 -16.797 1 96.56 243 GLY A O 1
ATOM 1965 N N . TRP A 1 244 ? -21.016 15.586 -15.578 1 97.69 244 TRP A N 1
ATOM 1966 C CA . TRP A 1 244 ? -21.625 16.641 -14.773 1 97.69 244 TRP A CA 1
ATOM 1967 C C . TRP A 1 244 ? -20.594 17.688 -14.359 1 97.69 244 TRP A C 1
ATOM 1969 O O . TRP A 1 244 ? -19.391 17.422 -14.414 1 97.69 244 TRP A O 1
ATOM 1979 N N . GLU A 1 245 ? -21.141 18.797 -14.008 1 97.88 245 GLU A N 1
ATOM 1980 C CA . GLU A 1 245 ? -20.312 19.859 -13.43 1 97.88 245 GLU A CA 1
ATOM 1981 C C . GLU A 1 245 ? -20.297 19.766 -11.906 1 97.88 245 GLU A C 1
ATOM 1983 O O . GLU A 1 245 ? -21.344 19.688 -11.273 1 97.88 245 GLU A O 1
ATOM 1988 N N . ASP A 1 246 ? -19.141 19.766 -11.359 1 98.38 246 ASP A N 1
ATOM 1989 C CA . ASP A 1 246 ? -18.969 19.703 -9.914 1 98.38 246 ASP A CA 1
ATOM 1990 C C . ASP A 1 246 ? -18.156 20.891 -9.406 1 98.38 246 ASP A C 1
ATOM 1992 O O . ASP A 1 246 ? -16.938 20.938 -9.594 1 98.38 246 ASP A O 1
ATOM 1996 N N . ALA A 1 247 ? -18.781 21.75 -8.711 1 97.5 247 ALA A N 1
ATOM 1997 C CA . ALA A 1 247 ? -18.125 22.969 -8.234 1 97.5 247 ALA A CA 1
ATOM 1998 C C . ALA A 1 247 ? -17.359 22.719 -6.938 1 97.5 247 ALA A C 1
ATOM 2000 O O . ALA A 1 247 ? -16.594 23.578 -6.492 1 97.5 247 ALA A O 1
ATOM 2001 N N . ALA A 1 248 ? -17.484 21.547 -6.367 1 98.25 248 ALA A N 1
ATOM 2002 C CA . ALA A 1 248 ? -16.844 21.234 -5.094 1 98.25 248 ALA A CA 1
ATOM 2003 C C . ALA A 1 248 ? -15.891 20.047 -5.234 1 98.25 248 ALA A C 1
ATOM 2005 O O . ALA A 1 248 ? -15.602 19.359 -4.254 1 98.25 248 ALA A O 1
ATOM 2006 N N . MET A 1 249 ? -15.422 19.844 -6.488 1 98.38 249 MET A N 1
ATOM 2007 C CA . MET A 1 249 ? -14.477 18.766 -6.719 1 98.38 249 MET A CA 1
ATOM 2008 C C . MET A 1 249 ? -13.25 18.906 -5.816 1 98.38 249 MET A C 1
ATOM 2010 O O . MET A 1 249 ? -12.852 20.016 -5.477 1 98.38 249 MET A O 1
ATOM 2014 N N . ASP A 1 250 ? -12.727 17.797 -5.391 1 98.38 250 ASP A N 1
ATOM 2015 C CA . ASP A 1 250 ? -11.547 17.766 -4.535 1 98.38 250 ASP A CA 1
ATOM 2016 C C . ASP A 1 250 ? -10.586 16.656 -4.961 1 98.38 250 ASP A C 1
ATOM 2018 O O . ASP A 1 250 ? -10.984 15.703 -5.617 1 98.38 250 ASP A O 1
ATOM 2022 N N . THR A 1 251 ? -9.281 16.859 -4.793 1 97.75 251 THR A N 1
ATOM 2023 C CA . THR A 1 251 ? -8.266 15.883 -5.156 1 97.75 251 THR A CA 1
ATOM 2024 C C . THR A 1 251 ? -7.234 15.734 -4.039 1 97.75 251 THR A C 1
ATOM 2026 O O . THR A 1 251 ? -6.996 16.672 -3.279 1 97.75 251 THR A O 1
ATOM 2029 N N . GLY A 1 252 ? -6.711 14.594 -3.869 1 97 252 GLY A N 1
ATOM 2030 C CA . GLY A 1 252 ? -5.656 14.266 -2.928 1 97 252 GLY A CA 1
ATOM 2031 C C . GLY A 1 252 ? -4.91 13 -3.287 1 97 252 GLY A C 1
ATOM 2032 O O . GLY A 1 252 ? -5.238 12.336 -4.273 1 97 252 GLY A O 1
ATOM 2033 N N . GLU A 1 253 ? -3.885 12.672 -2.521 1 96.56 253 GLU A N 1
ATOM 2034 C CA . GLU A 1 253 ? -3.141 11.43 -2.721 1 96.56 253 GLU A CA 1
ATOM 2035 C C . GLU A 1 253 ? -3.902 10.234 -2.16 1 96.56 253 GLU A C 1
ATOM 2037 O O . GLU A 1 253 ? -4.793 10.391 -1.324 1 96.56 253 GLU A O 1
ATOM 2042 N N . VAL A 1 254 ? -3.564 9.117 -2.602 1 93.75 254 VAL A N 1
ATOM 2043 C CA . VAL A 1 254 ? -4.238 7.891 -2.189 1 93.75 254 VAL A CA 1
ATOM 2044 C C . VAL A 1 254 ? -3.826 7.531 -0.763 1 93.75 254 VAL A C 1
ATOM 2046 O O . VAL A 1 254 ? -4.629 6.996 0.005 1 93.75 254 VAL A O 1
ATOM 2049 N N . PHE A 1 255 ? -2.617 7.922 -0.318 1 93.25 255 PHE A N 1
ATOM 2050 C CA . PHE A 1 255 ? -2.164 7.633 1.037 1 93.25 255 PHE A CA 1
ATOM 2051 C C . PHE A 1 255 ? -3.029 8.352 2.064 1 93.25 255 PHE A C 1
ATOM 2053 O O . PHE A 1 255 ? -3.377 9.523 1.879 1 93.25 255 PHE A O 1
ATOM 2060 N N . ALA A 1 256 ? -3.309 7.691 3.09 1 95.38 256 ALA A N 1
ATOM 2061 C CA . ALA A 1 256 ? -3.982 8.297 4.238 1 95.38 256 ALA A CA 1
ATOM 2062 C C . ALA A 1 256 ? -3.658 7.535 5.523 1 95.38 256 ALA A C 1
ATOM 2064 O O . ALA A 1 256 ? -3.383 6.336 5.488 1 95.38 256 ALA A O 1
ATOM 2065 N N . PHE A 1 257 ? -3.609 8.281 6.602 1 94.75 257 PHE A N 1
ATOM 2066 C CA . PHE A 1 257 ? -3.426 7.668 7.91 1 94.75 257 PHE A CA 1
ATOM 2067 C C . PHE A 1 257 ? -4.055 8.523 9.008 1 94.75 257 PHE A C 1
ATOM 2069 O O . PHE A 1 257 ? -3.777 9.719 9.102 1 94.75 257 PHE A O 1
ATOM 2076 N N . TRP A 1 258 ? -4.953 7.941 9.711 1 97.25 258 TRP A N 1
ATOM 2077 C CA . TRP A 1 258 ? -5.633 8.609 10.812 1 97.25 258 TRP A CA 1
ATOM 2078 C C . TRP A 1 258 ? -5.422 7.852 12.117 1 97.25 258 TRP A C 1
ATOM 2080 O O . TRP A 1 258 ? -5.891 6.719 12.273 1 97.25 258 TRP A O 1
ATOM 2090 N N . VAL A 1 259 ? -4.648 8.469 13.078 1 96.75 259 VAL A N 1
ATOM 2091 C CA . VAL A 1 259 ? -4.469 7.883 14.398 1 96.75 259 VAL A CA 1
ATOM 2092 C C . VAL A 1 259 ? -5.348 8.609 15.414 1 96.75 259 VAL A C 1
ATOM 2094 O O . VAL A 1 259 ? -5.289 9.836 15.523 1 96.75 259 VAL A O 1
ATOM 2097 N N . ILE A 1 260 ? -6.164 7.883 16.109 1 98.25 260 ILE A N 1
ATOM 2098 C CA . ILE A 1 260 ? -7.082 8.414 17.125 1 98.25 260 ILE A CA 1
ATOM 2099 C C . ILE A 1 260 ? -6.734 7.84 18.484 1 98.25 260 ILE A C 1
ATOM 2101 O O . ILE A 1 260 ? -6.793 6.625 18.703 1 98.25 260 ILE A O 1
ATOM 2105 N N . GLU A 1 261 ? -6.289 8.734 19.375 1 98.38 261 GLU A N 1
ATOM 2106 C CA . GLU A 1 261 ? -6.098 8.297 20.75 1 98.38 261 GLU A CA 1
ATOM 2107 C C . GLU A 1 261 ? -7.43 8.195 21.484 1 98.38 261 GLU A C 1
ATOM 2109 O O . GLU A 1 261 ? -8.109 9.203 21.703 1 98.38 261 GLU A O 1
ATOM 2114 N N . GLY A 1 262 ? -7.836 7.02 21.797 1 97.31 262 GLY A N 1
ATOM 2115 C CA . GLY A 1 262 ? -9.086 6.727 22.469 1 97.31 262 GLY A CA 1
ATOM 2116 C C . GLY A 1 262 ? -9.172 5.297 22.984 1 97.31 262 GLY A C 1
ATOM 2117 O O . GLY A 1 262 ? -8.281 4.488 22.719 1 97.31 262 GLY A O 1
ATOM 2118 N N . PRO A 1 263 ? -10.172 5.027 23.75 1 95.81 263 PRO A N 1
ATOM 2119 C CA . PRO A 1 263 ? -10.328 3.676 24.297 1 95.81 263 PRO A CA 1
ATOM 2120 C C . PRO A 1 263 ? -10.648 2.645 23.219 1 95.81 263 PRO A C 1
ATOM 2122 O O . PRO A 1 263 ? -11.18 2.996 22.156 1 95.81 263 PRO A O 1
ATOM 2125 N N . ALA A 1 264 ? -10.352 1.421 23.5 1 93.5 264 ALA A N 1
ATOM 2126 C CA . ALA A 1 264 ? -10.586 0.318 22.578 1 93.5 264 ALA A CA 1
ATOM 2127 C C . ALA A 1 264 ? -12.062 0.212 22.203 1 93.5 264 ALA A C 1
ATOM 2129 O O . ALA A 1 264 ? -12.406 -0.216 21.109 1 93.5 264 ALA A O 1
ATOM 2130 N N . SER A 1 265 ? -12.906 0.625 23.094 1 94.06 265 SER A N 1
ATOM 2131 C CA . SER A 1 265 ? -14.344 0.533 22.859 1 94.06 265 SER A CA 1
ATOM 2132 C C . SER A 1 265 ? -14.766 1.386 21.672 1 94.06 265 SER A C 1
ATOM 2134 O O . SER A 1 265 ? -15.789 1.123 21.047 1 94.06 265 SER A O 1
ATOM 2136 N N . LEU A 1 266 ? -14.008 2.375 21.312 1 96.38 266 LEU A N 1
ATOM 2137 C CA . LEU A 1 266 ? -14.312 3.246 20.188 1 96.38 266 LEU A CA 1
ATOM 2138 C C . LEU A 1 266 ? -14.25 2.477 18.859 1 96.38 266 LEU A C 1
ATOM 2140 O O . LEU A 1 266 ? -14.875 2.869 17.875 1 96.38 266 LEU A O 1
ATOM 2144 N N . LYS A 1 267 ? -13.5 1.376 18.859 1 93.69 267 LYS A N 1
ATOM 2145 C CA . LYS A 1 267 ? -13.383 0.537 17.656 1 93.69 267 LYS A CA 1
ATOM 2146 C C . LYS A 1 267 ? -14.719 -0.103 17.312 1 93.69 267 LYS A C 1
ATOM 2148 O O . LYS A 1 267 ? -14.984 -0.388 16.141 1 93.69 267 LYS A O 1
ATOM 2153 N N . GLU A 1 268 ? -15.531 -0.314 18.312 1 91.56 268 GLU A N 1
ATOM 2154 C CA . GLU A 1 268 ? -16.844 -0.93 18.094 1 91.56 268 GLU A CA 1
ATOM 2155 C C . GLU A 1 268 ? -17.828 0.074 17.516 1 91.56 268 GLU A C 1
ATOM 2157 O O . GLU A 1 268 ? -18.734 -0.299 16.766 1 91.56 268 GLU A O 1
ATOM 2162 N N . GLU A 1 269 ? -17.625 1.319 17.844 1 93.12 269 GLU A N 1
ATOM 2163 C CA . GLU A 1 269 ? -18.5 2.383 17.375 1 93.12 269 GLU A CA 1
ATOM 2164 C C . GLU A 1 269 ? -18.078 2.869 15.984 1 93.12 269 GLU A C 1
ATOM 2166 O O . GLU A 1 269 ? -18.922 3.113 15.125 1 93.12 269 GLU A O 1
ATOM 2171 N N . LEU A 1 270 ? -16.812 3.047 15.875 1 96.06 270 LEU A N 1
ATOM 2172 C CA . LEU A 1 270 ? -16.203 3.475 14.617 1 96.06 270 LEU A CA 1
ATOM 2173 C C . LEU A 1 270 ? -15.43 2.33 13.977 1 96.06 270 LEU A C 1
ATOM 2175 O O . LEU A 1 270 ? -14.211 2.227 14.156 1 96.06 270 LEU A O 1
ATOM 2179 N N . ARG A 1 271 ? -16.094 1.561 13.109 1 94.38 271 ARG A N 1
ATOM 2180 C CA . ARG A 1 271 ? -15.562 0.304 12.602 1 94.38 271 ARG A CA 1
ATOM 2181 C C . ARG A 1 271 ? -14.695 0.54 11.359 1 94.38 271 ARG A C 1
ATOM 2183 O O . ARG A 1 271 ? -14.906 -0.089 10.32 1 94.38 271 ARG A O 1
ATOM 2190 N N . PHE A 1 272 ? -13.672 1.404 11.492 1 94.62 272 PHE A N 1
ATOM 2191 C CA . PHE A 1 272 ? -12.75 1.757 10.414 1 94.62 272 PHE A CA 1
ATOM 2192 C C . PHE A 1 272 ? -11.953 0.539 9.961 1 94.62 272 PHE A C 1
ATOM 2194 O O . PHE A 1 272 ? -11.734 0.344 8.766 1 94.62 272 PHE A O 1
ATOM 2201 N N . GLU A 1 273 ? -11.523 -0.25 10.922 1 87 273 GLU A N 1
ATOM 2202 C CA . GLU A 1 273 ? -10.758 -1.452 10.609 1 87 273 GLU A CA 1
ATOM 2203 C C . GLU A 1 273 ? -11.57 -2.42 9.75 1 87 273 GLU A C 1
ATOM 2205 O O . GLU A 1 273 ? -11.055 -2.979 8.781 1 87 273 GLU A O 1
ATOM 2210 N N . GLU A 1 274 ? -12.797 -2.57 10.117 1 83.56 274 GLU A N 1
ATOM 2211 C CA . GLU A 1 274 ? -13.68 -3.439 9.352 1 83.56 274 GLU A CA 1
ATOM 2212 C C . GLU A 1 274 ? -13.859 -2.922 7.922 1 83.56 274 GLU A C 1
ATOM 2214 O O . GLU A 1 274 ? -13.969 -3.709 6.98 1 83.56 274 GLU A O 1
ATOM 2219 N N . ALA A 1 275 ? -13.844 -1.659 7.77 1 90.06 275 ALA A N 1
ATOM 2220 C CA . ALA A 1 275 ? -14.039 -1.022 6.469 1 90.06 275 ALA A CA 1
ATOM 2221 C C . ALA A 1 275 ? -12.758 -1.036 5.648 1 90.06 275 ALA A C 1
ATOM 2223 O O . ALA A 1 275 ? -12.742 -0.591 4.496 1 90.06 275 ALA A O 1
ATOM 2224 N N . GLY A 1 276 ? -11.711 -1.552 6.23 1 85.19 276 GLY A N 1
ATOM 2225 C CA . GLY A 1 276 ? -10.438 -1.604 5.527 1 85.19 276 GLY A CA 1
ATOM 2226 C C . GLY A 1 276 ? -9.773 -0.246 5.391 1 85.19 276 GLY A C 1
ATOM 2227 O O . GLY A 1 276 ? -9 -0.021 4.461 1 85.19 276 GLY A O 1
ATOM 2228 N N . LEU A 1 277 ? -10.125 0.698 6.258 1 93 277 LEU A N 1
ATOM 2229 C CA . LEU A 1 277 ? -9.609 2.059 6.184 1 93 277 LEU A CA 1
ATOM 2230 C C . LEU A 1 277 ? -8.328 2.201 7.004 1 93 277 LEU A C 1
ATOM 2232 O O . LEU A 1 277 ? -8.148 1.498 8 1 93 277 LEU A O 1
ATOM 2236 N N . PRO A 1 278 ? -7.43 3.041 6.598 1 93.19 278 PRO A N 1
ATOM 2237 C CA . PRO A 1 278 ? -6.152 3.232 7.289 1 93.19 278 PRO A CA 1
ATOM 2238 C C . PRO A 1 278 ? -6.285 4.105 8.539 1 93.19 278 PRO A C 1
ATOM 2240 O O . PRO A 1 278 ? -5.629 5.148 8.633 1 93.19 278 PRO A O 1
ATOM 2243 N N . VAL A 1 279 ? -7.094 3.668 9.539 1 95.38 279 VAL A N 1
ATOM 2244 C CA . VAL A 1 279 ? -7.344 4.363 10.797 1 95.38 279 VAL A CA 1
ATOM 2245 C C . VAL A 1 279 ? -6.93 3.477 11.969 1 95.38 279 VAL A C 1
ATOM 2247 O O . VAL A 1 279 ? -7.254 2.287 12 1 95.38 279 VAL A O 1
ATOM 2250 N N . LEU A 1 280 ? -6.105 4.008 12.883 1 94 280 LEU A N 1
ATOM 2251 C CA . LEU A 1 280 ? -5.668 3.299 14.078 1 94 280 LEU A CA 1
ATOM 2252 C C . LEU A 1 280 ? -6.234 3.955 15.336 1 94 280 LEU A C 1
ATOM 2254 O O . LEU A 1 280 ? -5.977 5.133 15.594 1 94 280 LEU A O 1
ATOM 2258 N N . ILE A 1 281 ? -7.059 3.285 16 1 96.31 281 ILE A N 1
ATOM 2259 C CA . ILE A 1 281 ? -7.469 3.699 17.328 1 96.31 281 ILE A CA 1
ATOM 2260 C C . ILE A 1 281 ? -6.547 3.072 18.375 1 96.31 281 ILE A C 1
ATOM 2262 O O . ILE A 1 281 ? -6.422 1.847 18.453 1 96.31 281 ILE A O 1
ATOM 2266 N N . THR A 1 282 ? -5.871 3.895 19.156 1 94.94 282 THR A N 1
ATOM 2267 C CA . THR A 1 282 ? -4.844 3.438 20.078 1 94.94 282 THR A CA 1
ATOM 2268 C C . THR A 1 282 ? -4.863 4.27 21.359 1 94.94 282 THR A C 1
ATOM 2270 O O . THR A 1 282 ? -5.559 5.289 21.438 1 94.94 282 THR A O 1
ATOM 2273 N N . ASP A 1 283 ? -4.113 3.785 22.344 1 96 283 ASP A N 1
ATOM 2274 C CA . ASP A 1 283 ? -4.059 4.488 23.625 1 96 283 ASP A CA 1
ATOM 2275 C C . ASP A 1 283 ? -2.961 5.551 23.625 1 96 283 ASP A C 1
ATOM 2277 O O . ASP A 1 283 ? -2.891 6.383 24.531 1 96 283 ASP A O 1
ATOM 2281 N N . ASP A 1 284 ? -2.141 5.574 22.578 1 94.62 284 ASP A N 1
ATOM 2282 C CA . ASP A 1 284 ? -1.05 6.539 22.5 1 94.62 284 ASP A CA 1
ATOM 2283 C C . ASP A 1 284 ? -0.725 6.883 21.047 1 94.62 284 ASP A C 1
ATOM 2285 O O . ASP A 1 284 ? -0.16 6.062 20.328 1 94.62 284 ASP A O 1
ATOM 2289 N N . HIS A 1 285 ? -1.033 8.102 20.688 1 94.75 285 HIS A N 1
ATOM 2290 C CA . HIS A 1 285 ? -0.803 8.508 19.297 1 94.75 285 HIS A CA 1
ATOM 2291 C C . HIS A 1 285 ? 0.61 9.047 19.109 1 94.75 285 HIS A C 1
ATOM 2293 O O . HIS A 1 285 ? 1.07 9.219 17.984 1 94.75 285 HIS A O 1
ATOM 2299 N N . LYS A 1 286 ? 1.397 9.289 20.094 1 93.38 286 LYS A N 1
ATOM 2300 C CA . LYS A 1 286 ? 2.609 10.102 20.094 1 93.38 286 LYS A CA 1
ATOM 2301 C C . LYS A 1 286 ? 3.693 9.477 19.219 1 93.38 286 LYS A C 1
ATOM 2303 O O . LYS A 1 286 ? 4.344 10.172 18.438 1 93.38 286 LYS A O 1
ATOM 2308 N N . PRO A 1 287 ? 3.838 8.125 19.312 1 92 287 PRO A N 1
ATOM 2309 C CA . PRO A 1 287 ? 4.895 7.555 18.484 1 92 287 PRO A CA 1
ATOM 2310 C C . PRO A 1 287 ? 4.625 7.738 16.984 1 92 287 PRO A C 1
ATOM 2312 O O . PRO A 1 287 ? 5.559 7.922 16.203 1 92 287 PRO A O 1
ATOM 2315 N N . TYR A 1 288 ? 3.418 7.766 16.641 1 93 288 TYR A N 1
ATOM 2316 C CA . TYR A 1 288 ? 3.051 7.906 15.234 1 93 288 TYR A CA 1
ATOM 2317 C C . TYR A 1 288 ? 3.193 9.352 14.781 1 93 288 TYR A C 1
ATOM 2319 O O . TYR A 1 288 ? 3.561 9.617 13.633 1 93 288 TYR A O 1
ATOM 2327 N N . LYS A 1 289 ? 2.867 10.242 15.68 1 94.19 289 LYS A N 1
ATOM 2328 C CA . LYS A 1 289 ? 3.107 11.648 15.383 1 94.19 289 LYS A CA 1
ATOM 2329 C C . LYS A 1 289 ? 4.598 11.922 15.188 1 94.19 289 LYS A C 1
ATOM 2331 O O . LYS A 1 289 ? 4.988 12.633 14.266 1 94.19 289 LYS A O 1
ATOM 2336 N N . GLU A 1 290 ? 5.398 11.367 16.078 1 94.38 290 GLU A N 1
ATOM 2337 C CA . GLU A 1 290 ? 6.848 11.539 15.992 1 94.38 290 GLU A CA 1
ATOM 2338 C C . GLU A 1 290 ? 7.375 11.016 14.656 1 94.38 290 GLU A C 1
ATOM 2340 O O . GLU A 1 290 ? 8.188 11.672 14 1 94.38 290 GLU A O 1
ATOM 2345 N N . ARG A 1 291 ? 6.922 9.867 14.305 1 94.5 291 ARG A N 1
ATOM 2346 C CA . ARG A 1 291 ? 7.324 9.242 13.047 1 94.5 291 ARG A CA 1
ATOM 2347 C C . ARG A 1 291 ? 6.992 10.141 11.859 1 94.5 291 ARG A C 1
ATOM 2349 O O . ARG A 1 291 ? 7.82 10.328 10.969 1 94.5 291 ARG A O 1
ATOM 2356 N N . LYS A 1 292 ? 5.777 10.648 11.859 1 95.06 292 LYS A N 1
ATOM 2357 C CA . LYS A 1 292 ? 5.348 11.508 10.758 1 95.06 292 LYS A CA 1
ATOM 2358 C C . LYS A 1 292 ? 6.184 12.781 10.695 1 95.06 292 LYS A C 1
ATOM 2360 O O . LYS A 1 292 ? 6.703 13.141 9.641 1 95.06 292 LYS A O 1
ATOM 2365 N N . VAL A 1 293 ? 6.371 13.422 11.828 1 95.12 293 VAL A N 1
ATOM 2366 C CA . VAL A 1 293 ? 7.047 14.711 11.883 1 95.12 293 VAL A CA 1
ATOM 2367 C C . VAL A 1 293 ? 8.523 14.539 11.531 1 95.12 293 VAL A C 1
ATOM 2369 O O . VAL A 1 293 ? 9.07 15.312 10.742 1 95.12 293 VAL A O 1
ATOM 2372 N N . ARG A 1 294 ? 9.102 13.5 12.008 1 97.12 294 ARG A N 1
ATOM 2373 C CA . ARG A 1 294 ? 10.547 13.328 11.852 1 97.12 294 ARG A CA 1
ATOM 2374 C C . ARG A 1 294 ? 10.883 12.758 10.484 1 97.12 294 ARG A C 1
ATOM 2376 O O . ARG A 1 294 ? 11.906 13.109 9.891 1 97.12 294 ARG A O 1
ATOM 2383 N N . ILE A 1 295 ? 10.047 11.859 10.016 1 97 295 ILE A N 1
ATOM 2384 C CA . ILE A 1 295 ? 10.375 11.227 8.742 1 97 295 ILE A CA 1
ATOM 2385 C C . ILE A 1 295 ? 9.766 12.023 7.598 1 97 295 ILE A C 1
ATOM 2387 O O . ILE A 1 295 ? 10.492 12.586 6.773 1 97 295 ILE A O 1
ATOM 2391 N N . LEU A 1 296 ? 8.453 12.203 7.539 1 96.38 296 LEU A N 1
ATOM 2392 C CA . LEU A 1 296 ? 7.832 12.891 6.41 1 96.38 296 LEU A CA 1
ATOM 2393 C C . LEU A 1 296 ? 8.234 14.359 6.379 1 96.38 296 LEU A C 1
ATOM 2395 O O . LEU A 1 296 ? 8.836 14.82 5.406 1 96.38 296 LEU A O 1
ATOM 2399 N N . ASN A 1 297 ? 7.941 15.078 7.484 1 96.12 297 ASN A N 1
ATOM 2400 C CA . ASN A 1 297 ? 8.258 16.5 7.52 1 96.12 297 ASN A CA 1
ATOM 2401 C C . ASN A 1 297 ? 9.758 16.75 7.605 1 96.12 297 ASN A C 1
ATOM 2403 O O . ASN A 1 297 ? 10.273 17.703 7.02 1 96.12 297 ASN A O 1
ATOM 2407 N N . GLY A 1 298 ? 10.422 15.891 8.359 1 97.62 298 GLY A N 1
ATOM 2408 C CA . GLY A 1 298 ? 11.875 15.992 8.453 1 97.62 298 GLY A CA 1
ATOM 2409 C C . GLY A 1 298 ? 12.57 15.805 7.121 1 97.62 298 GLY A C 1
ATOM 2410 O O . GLY A 1 298 ? 13.547 16.5 6.82 1 97.62 298 GLY A O 1
ATOM 2411 N N . ALA A 1 299 ? 12.078 14.828 6.363 1 97.31 299 ALA A N 1
ATOM 2412 C CA . ALA A 1 299 ? 12.633 14.602 5.031 1 97.31 299 ALA A CA 1
ATOM 2413 C C . ALA A 1 299 ? 12.469 15.836 4.152 1 97.31 299 ALA A C 1
ATOM 2415 O O . ALA A 1 299 ? 13.438 16.312 3.562 1 97.31 299 ALA A O 1
ATOM 2416 N N . HIS A 1 300 ? 11.273 16.422 4.117 1 96.62 300 HIS A N 1
ATOM 2417 C CA . HIS A 1 300 ? 11.016 17.641 3.363 1 96.62 300 HIS A CA 1
ATOM 2418 C C . HIS A 1 300 ? 11.922 18.781 3.826 1 96.62 300 HIS A C 1
ATOM 2420 O O . HIS A 1 300 ? 12.648 19.375 3.02 1 96.62 300 HIS A O 1
ATOM 2426 N N . THR A 1 301 ? 11.875 19 5.082 1 97.75 301 THR A N 1
ATOM 2427 C CA . THR A 1 301 ? 12.555 20.156 5.633 1 97.75 301 THR A CA 1
ATOM 2428 C C . THR A 1 301 ? 14.062 20.031 5.465 1 97.75 301 THR A C 1
ATOM 2430 O O . THR A 1 301 ? 14.758 21.031 5.238 1 97.75 301 THR A O 1
ATOM 2433 N N . SER A 1 302 ? 14.586 18.859 5.504 1 98.31 302 SER A N 1
ATOM 2434 C CA . SER A 1 302 ? 16.031 18.641 5.422 1 98.31 302 SER A CA 1
ATOM 2435 C C . SER A 1 302 ? 16.547 18.859 4.004 1 98.31 302 SER A C 1
ATOM 2437 O O . SER A 1 302 ? 17.703 19.25 3.812 1 98.31 302 SER A O 1
ATOM 2439 N N . MET A 1 303 ? 15.711 18.688 3.031 1 98.12 303 MET A N 1
ATOM 2440 C CA . MET A 1 303 ? 16.234 18.672 1.67 1 98.12 303 MET A CA 1
ATOM 2441 C C . MET A 1 303 ? 15.82 19.906 0.898 1 98.12 303 MET A C 1
ATOM 2443 O O . MET A 1 303 ? 16.484 20.312 -0.05 1 98.12 303 MET A O 1
ATOM 2447 N N . VAL A 1 304 ? 14.695 20.578 1.224 1 98.25 304 VAL A N 1
ATOM 2448 C CA . VAL A 1 304 ? 13.969 21.469 0.329 1 98.25 304 VAL A CA 1
ATOM 2449 C C . VAL A 1 304 ? 14.82 22.703 0.031 1 98.25 304 VAL A C 1
ATOM 2451 O O . VAL A 1 304 ? 14.898 23.141 -1.116 1 98.25 304 VAL A O 1
ATOM 2454 N N . MET A 1 305 ? 15.477 23.25 1.021 1 98.44 305 MET A N 1
ATOM 2455 C CA . MET A 1 305 ? 16.219 24.484 0.804 1 98.44 305 MET A CA 1
ATOM 2456 C C . MET A 1 305 ? 17.5 24.219 0.003 1 98.44 305 MET A C 1
ATOM 2458 O O . MET A 1 305 ? 17.859 25.016 -0.863 1 98.44 305 MET A O 1
ATOM 2462 N N . GLY A 1 306 ? 18.156 23.094 0.308 1 98.56 306 GLY A N 1
ATOM 2463 C CA . GLY A 1 306 ? 19.297 22.703 -0.507 1 98.56 306 GLY A CA 1
ATOM 2464 C C . GLY A 1 306 ? 18.922 22.406 -1.945 1 98.56 306 GLY A C 1
ATOM 2465 O O . GLY A 1 306 ? 19.609 22.844 -2.875 1 98.56 306 GLY A O 1
ATOM 2466 N N . ALA A 1 307 ? 17.828 21.688 -2.148 1 98.62 307 ALA A N 1
ATOM 2467 C CA . ALA A 1 307 ? 17.359 21.344 -3.488 1 98.62 307 ALA A CA 1
ATOM 2468 C C . ALA A 1 307 ? 16.969 22.594 -4.277 1 98.62 307 ALA A C 1
ATOM 2470 O O . ALA A 1 307 ? 17.266 22.688 -5.473 1 98.62 307 ALA A O 1
ATOM 2471 N N . TYR A 1 308 ? 16.297 23.531 -3.582 1 98.38 308 TYR A N 1
ATOM 2472 C CA . TYR A 1 308 ? 15.898 24.766 -4.25 1 98.38 308 TYR A CA 1
ATOM 2473 C C . TYR A 1 308 ? 17.125 25.547 -4.723 1 98.38 308 TYR A C 1
ATOM 2475 O O . TYR A 1 308 ? 17.156 26.031 -5.855 1 98.38 308 TYR A O 1
ATOM 2483 N N . LEU A 1 309 ? 18.125 25.641 -3.896 1 97.94 309 LEU A N 1
ATOM 2484 C CA . LEU A 1 309 ? 19.344 2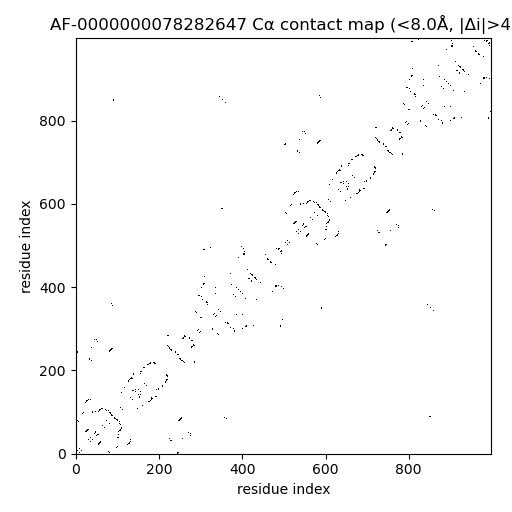6.344 -4.258 1 97.94 309 LEU A CA 1
ATOM 2485 C C . LEU A 1 309 ? 20.078 25.625 -5.383 1 97.94 309 LEU A C 1
ATOM 2487 O O . LEU A 1 309 ? 20.797 26.25 -6.164 1 97.94 309 LEU A O 1
ATOM 2491 N N . ALA A 1 310 ? 19.828 24.312 -5.434 1 97.69 310 ALA A N 1
ATOM 2492 C CA . ALA A 1 310 ? 20.453 23.484 -6.469 1 97.69 310 ALA A CA 1
ATOM 2493 C C . ALA A 1 310 ? 19.719 23.625 -7.797 1 97.69 310 ALA A C 1
ATOM 2495 O O . ALA A 1 310 ? 20.156 23.078 -8.812 1 97.69 310 ALA A O 1
ATOM 2496 N N . GLY A 1 311 ? 18.594 24.281 -7.797 1 97.19 311 GLY A N 1
ATOM 2497 C CA . GLY A 1 311 ? 17.922 24.594 -9.055 1 97.19 311 GLY A CA 1
ATOM 2498 C C . GLY A 1 311 ? 16.625 23.844 -9.258 1 97.19 311 GLY A C 1
ATOM 2499 O O . GLY A 1 311 ? 16 23.953 -10.312 1 97.19 311 GLY A O 1
ATOM 2500 N N . PHE A 1 312 ? 16.188 23.078 -8.258 1 97.81 312 PHE A N 1
ATOM 2501 C CA . PHE A 1 312 ? 14.938 22.344 -8.375 1 97.81 312 PHE A CA 1
ATOM 2502 C C . PHE A 1 312 ? 13.766 23.188 -7.883 1 97.81 312 PHE A C 1
ATOM 2504 O O . PHE A 1 312 ? 13.938 24.094 -7.066 1 97.81 312 PHE A O 1
ATOM 2511 N N . ASP A 1 313 ? 12.555 22.859 -8.352 1 97.44 313 ASP A N 1
ATOM 2512 C CA . ASP A 1 313 ? 11.414 23.703 -8.008 1 97.44 313 ASP A CA 1
ATOM 2513 C C . ASP A 1 313 ? 10.312 22.875 -7.34 1 97.44 313 ASP A C 1
ATOM 2515 O O . ASP A 1 313 ? 9.492 23.422 -6.594 1 97.44 313 ASP A O 1
ATOM 2519 N N . ILE A 1 314 ? 10.266 21.547 -7.641 1 96.94 314 ILE A N 1
ATOM 2520 C CA . ILE A 1 314 ? 9.188 20.734 -7.09 1 96.94 314 ILE A CA 1
ATOM 2521 C C . ILE A 1 314 ? 9.758 19.438 -6.496 1 96.94 314 ILE A C 1
ATOM 2523 O O . ILE A 1 314 ? 10.812 18.969 -6.926 1 96.94 314 ILE A O 1
ATOM 2527 N N . VAL A 1 315 ? 9.102 18.812 -5.609 1 96.88 315 VAL A N 1
ATOM 2528 C CA . VAL A 1 315 ? 9.531 17.641 -4.852 1 96.88 315 VAL A CA 1
ATOM 2529 C C . VAL A 1 315 ? 9.727 16.453 -5.797 1 96.88 315 VAL A C 1
ATOM 2531 O O . VAL A 1 315 ? 10.719 15.734 -5.699 1 96.88 315 VAL A O 1
ATOM 2534 N N . ARG A 1 316 ? 8.836 16.234 -6.754 1 93.62 316 ARG A N 1
ATOM 2535 C CA . ARG A 1 316 ? 8.898 15.086 -7.652 1 93.62 316 ARG A CA 1
ATOM 2536 C C . ARG A 1 316 ? 10.211 15.07 -8.43 1 93.62 316 ARG A C 1
ATOM 2538 O O . ARG A 1 316 ? 10.82 14.016 -8.594 1 93.62 316 ARG A O 1
ATOM 2545 N N . ASP A 1 317 ? 10.633 16.25 -8.906 1 95.94 317 ASP A N 1
ATOM 2546 C CA . ASP A 1 317 ? 11.891 16.344 -9.633 1 95.94 317 ASP A CA 1
ATOM 2547 C C . ASP A 1 317 ? 13.078 15.992 -8.734 1 95.94 317 ASP A C 1
ATOM 2549 O O . ASP A 1 317 ? 14.062 15.406 -9.195 1 95.94 317 ASP A O 1
ATOM 2553 N N . CYS A 1 318 ? 12.977 16.359 -7.449 1 96.81 318 CYS A N 1
ATOM 2554 C CA . CYS A 1 318 ? 14.016 16 -6.488 1 96.81 318 CYS A CA 1
ATOM 2555 C C . CYS A 1 318 ? 14.133 14.492 -6.352 1 96.81 318 CYS A C 1
ATOM 2557 O O . CYS A 1 318 ? 15.242 13.953 -6.273 1 96.81 318 CYS A O 1
ATOM 2559 N N . MET A 1 319 ? 13.016 13.805 -6.414 1 92.62 319 MET A N 1
ATOM 2560 C CA . MET A 1 319 ? 13 12.352 -6.234 1 92.62 319 MET A CA 1
ATOM 2561 C C . MET A 1 319 ? 13.562 11.648 -7.465 1 92.62 319 MET A C 1
ATOM 2563 O O . MET A 1 319 ? 14.047 10.516 -7.371 1 92.62 319 MET A O 1
ATOM 2567 N N . GLU A 1 320 ? 13.562 12.375 -8.57 1 89.56 320 GLU A N 1
ATOM 2568 C CA . GLU A 1 320 ? 14.07 11.812 -9.82 1 89.56 320 GLU A CA 1
ATOM 2569 C C . GLU A 1 320 ? 15.578 12.008 -9.938 1 89.56 320 GLU A C 1
ATOM 2571 O O . GLU A 1 320 ? 16.219 11.383 -10.781 1 89.56 320 GLU A O 1
ATOM 2576 N N . ASP A 1 321 ? 16.062 12.852 -9.117 1 93.44 321 ASP A N 1
ATOM 2577 C CA . ASP A 1 321 ? 17.516 13.102 -9.117 1 93.44 321 ASP A CA 1
ATOM 2578 C C . ASP A 1 321 ? 18.219 12.219 -8.102 1 93.44 321 ASP A C 1
ATOM 2580 O O . ASP A 1 321 ? 17.906 12.25 -6.91 1 93.44 321 ASP A O 1
ATOM 2584 N N . ALA A 1 322 ? 19.203 11.508 -8.516 1 87.12 322 ALA A N 1
ATOM 2585 C CA . ALA A 1 322 ? 19.875 10.5 -7.691 1 87.12 322 ALA A CA 1
ATOM 2586 C C . ALA A 1 322 ? 20.562 11.141 -6.5 1 87.12 322 ALA A C 1
ATOM 2588 O O . ALA A 1 322 ? 20.609 10.57 -5.406 1 87.12 322 ALA A O 1
ATOM 2589 N N . VAL A 1 323 ? 21.078 12.281 -6.691 1 93.5 323 VAL A N 1
ATOM 2590 C CA . VAL A 1 323 ? 21.844 12.945 -5.641 1 93.5 323 VAL A CA 1
ATOM 2591 C C . VAL A 1 323 ? 20.906 13.453 -4.555 1 93.5 323 VAL A C 1
ATOM 2593 O O . VAL A 1 323 ? 21.125 13.195 -3.367 1 93.5 323 VAL A O 1
ATOM 2596 N N . ILE A 1 324 ? 19.875 14.148 -4.961 1 97.12 324 ILE A N 1
ATOM 2597 C CA . ILE A 1 324 ? 18.953 14.742 -3.996 1 97.12 324 ILE A CA 1
ATOM 2598 C C . ILE A 1 324 ? 18.172 13.641 -3.283 1 97.12 324 ILE A C 1
ATOM 2600 O O . ILE A 1 324 ? 18.031 13.672 -2.059 1 97.12 324 ILE A O 1
ATOM 2604 N N . CYS A 1 325 ? 17.75 12.688 -4.004 1 93 325 CYS A N 1
ATOM 2605 C CA . CYS A 1 325 ? 17.047 11.555 -3.414 1 93 325 CYS A CA 1
ATOM 2606 C C . CYS A 1 325 ? 17.953 10.781 -2.467 1 93 325 CYS A C 1
ATOM 2608 O O . CYS A 1 325 ? 17.516 10.344 -1.396 1 93 325 CYS A O 1
ATOM 2610 N N . GLY A 1 326 ? 19.219 10.586 -2.943 1 91.56 326 GLY A N 1
ATOM 2611 C CA . GLY A 1 326 ? 20.188 9.93 -2.088 1 91.56 326 GLY A CA 1
ATOM 2612 C C . GLY A 1 326 ? 20.422 10.656 -0.781 1 91.56 326 GLY A C 1
ATOM 2613 O O . GLY A 1 326 ? 20.5 10.039 0.281 1 91.56 326 GLY A O 1
ATOM 2614 N N . PHE A 1 327 ? 20.516 11.961 -0.83 1 95.88 327 PHE A N 1
ATOM 2615 C CA . PHE A 1 327 ? 20.672 12.789 0.358 1 95.88 327 PHE A CA 1
ATOM 2616 C C . PHE A 1 327 ? 19.5 12.586 1.316 1 95.88 327 PHE A C 1
ATOM 2618 O O . PHE A 1 327 ? 19.703 12.375 2.514 1 95.88 327 PHE A O 1
ATOM 2625 N N . MET A 1 328 ? 18.281 12.672 0.763 1 96.81 328 MET A N 1
ATOM 2626 C CA . MET A 1 328 ? 17.078 12.508 1.582 1 96.81 328 MET A CA 1
ATOM 2627 C C . MET A 1 328 ? 17.062 11.133 2.24 1 96.81 328 MET A C 1
ATOM 2629 O O . MET A 1 328 ? 16.781 11.016 3.434 1 96.81 328 MET A O 1
ATOM 2633 N N . ASN A 1 329 ? 17.406 10.133 1.462 1 92.62 329 ASN A N 1
ATOM 2634 C CA . ASN A 1 329 ? 17.391 8.773 1.977 1 92.62 329 ASN A CA 1
ATOM 2635 C C . ASN A 1 329 ? 18.422 8.586 3.094 1 92.62 329 ASN A C 1
ATOM 2637 O O . ASN A 1 329 ? 18.125 7.965 4.117 1 92.62 329 ASN A O 1
ATOM 2641 N N . HIS A 1 330 ? 19.578 9.125 2.896 1 94.19 330 HIS A N 1
ATOM 2642 C CA . HIS A 1 330 ? 20.594 9.031 3.934 1 94.19 330 HIS A CA 1
ATOM 2643 C C . HIS A 1 330 ? 20.141 9.734 5.211 1 94.19 330 HIS A C 1
ATOM 2645 O O . HIS A 1 330 ? 20.344 9.219 6.312 1 94.19 330 HIS A O 1
ATOM 2651 N N . ALA A 1 331 ? 19.531 10.898 5.055 1 97.81 331 ALA A N 1
ATOM 2652 C CA . ALA A 1 331 ? 19.016 11.625 6.215 1 97.81 331 ALA A CA 1
ATOM 2653 C C . ALA A 1 331 ? 17.969 10.805 6.957 1 97.81 331 ALA A C 1
ATOM 2655 O O . ALA A 1 331 ? 18.016 10.688 8.188 1 97.81 331 ALA A O 1
ATOM 2656 N N . VAL A 1 332 ? 17.078 10.18 6.199 1 97.31 332 VAL A N 1
ATOM 2657 C CA . VAL A 1 332 ? 15.93 9.5 6.789 1 97.31 332 VAL A CA 1
ATOM 2658 C C . VAL A 1 332 ? 16.359 8.156 7.371 1 97.31 332 VAL A C 1
ATOM 2660 O O . VAL A 1 332 ? 16.156 7.895 8.555 1 97.31 332 VAL A O 1
ATOM 2663 N N . TYR A 1 333 ? 17.094 7.34 6.629 1 93.19 333 TYR A N 1
ATOM 2664 C CA . TYR A 1 333 ? 17.344 5.957 7.012 1 93.19 333 TYR A CA 1
ATOM 2665 C C . TYR A 1 333 ? 18.516 5.875 7.988 1 93.19 333 TYR A C 1
ATOM 2667 O O . TYR A 1 333 ? 18.484 5.07 8.922 1 93.19 333 TYR A O 1
ATOM 2675 N N . ASP A 1 334 ? 19.484 6.773 7.852 1 94.25 334 ASP A N 1
ATOM 2676 C CA . ASP A 1 334 ? 20.703 6.609 8.617 1 94.25 334 ASP A CA 1
ATOM 2677 C C . ASP A 1 334 ? 20.75 7.562 9.812 1 94.25 334 ASP A C 1
ATOM 2679 O O . ASP A 1 334 ? 21.453 7.312 10.789 1 94.25 334 ASP A O 1
ATOM 2683 N N . GLU A 1 335 ? 19.984 8.641 9.703 1 97.81 335 GLU A N 1
ATOM 2684 C CA . GLU A 1 335 ? 20.172 9.656 10.742 1 97.81 335 GLU A CA 1
ATOM 2685 C C . GLU A 1 335 ? 18.875 9.875 11.531 1 97.81 335 GLU A C 1
ATOM 2687 O O . GLU A 1 335 ? 18.922 10.078 12.75 1 97.81 335 GLU A O 1
ATOM 2692 N N . ILE A 1 336 ? 17.703 9.766 10.891 1 98.31 336 ILE A N 1
ATOM 2693 C CA . ILE A 1 336 ? 16.422 10.062 11.547 1 98.31 336 ILE A CA 1
ATOM 2694 C C . ILE A 1 336 ? 15.859 8.781 12.164 1 98.31 336 ILE A C 1
ATOM 2696 O O . ILE A 1 336 ? 15.594 8.734 13.367 1 98.31 336 ILE A O 1
ATOM 2700 N N . ILE A 1 337 ? 15.758 7.691 11.43 1 96.38 337 ILE A N 1
ATOM 2701 C CA . ILE A 1 337 ? 15.086 6.465 11.836 1 96.38 337 ILE A CA 1
ATOM 2702 C C . ILE A 1 337 ? 15.742 5.898 13.086 1 96.38 337 ILE A C 1
ATOM 2704 O O . ILE A 1 337 ? 15.062 5.52 14.039 1 96.38 337 ILE A O 1
ATOM 2708 N N . PRO A 1 338 ? 17.109 5.93 13.211 1 96 338 PRO A N 1
ATOM 2709 C CA . PRO A 1 338 ? 17.75 5.34 14.391 1 96 338 PRO A CA 1
ATOM 2710 C C . PRO A 1 338 ? 17.375 6.066 15.688 1 96 338 PRO A C 1
ATOM 2712 O O . PRO A 1 338 ? 17.562 5.531 16.781 1 96 338 PRO A O 1
ATOM 2715 N N . THR A 1 339 ? 16.844 7.262 15.562 1 97.38 339 THR A N 1
ATOM 2716 C CA . THR A 1 339 ? 16.578 8.062 16.75 1 97.38 339 THR A CA 1
ATOM 2717 C C . THR A 1 339 ? 15.117 7.918 17.172 1 97.38 339 THR A C 1
ATOM 2719 O O . THR A 1 339 ? 14.688 8.539 18.156 1 97.38 339 THR A O 1
ATOM 2722 N N . LEU A 1 340 ? 14.305 7.18 16.484 1 96.38 340 LEU A N 1
ATOM 2723 C CA . LEU A 1 340 ? 12.875 7.07 16.734 1 96.38 340 LEU A CA 1
ATOM 2724 C C . LEU A 1 340 ? 12.555 5.82 17.547 1 96.38 340 LEU A C 1
ATOM 2726 O O . LEU A 1 340 ? 13.383 4.91 17.641 1 96.38 340 LEU A O 1
ATOM 2730 N N . SER A 1 341 ? 11.375 5.867 18.141 1 91.25 341 SER A N 1
ATOM 2731 C CA . SER A 1 341 ? 11.055 4.871 19.156 1 91.25 341 SER A CA 1
ATOM 2732 C C . SER A 1 341 ? 10.312 3.686 18.547 1 91.25 341 SER A C 1
ATOM 2734 O O . SER A 1 341 ? 10.312 2.592 19.125 1 91.25 341 SER A O 1
ATOM 2736 N N . LEU A 1 342 ? 9.609 3.838 17.391 1 90.06 342 LEU A N 1
ATOM 2737 C CA . LEU A 1 342 ? 8.891 2.734 16.766 1 90.06 342 LEU A CA 1
ATOM 2738 C C . LEU A 1 342 ? 9.859 1.713 16.188 1 90.06 342 LEU A C 1
ATOM 2740 O O . LEU A 1 342 ? 11.023 2.029 15.938 1 90.06 342 LEU A O 1
ATOM 2744 N N . PRO A 1 343 ? 9.375 0.454 16 1 88.25 343 PRO A N 1
ATOM 2745 C CA . PRO A 1 343 ? 10.242 -0.57 15.414 1 88.25 343 PRO A CA 1
ATOM 2746 C C . PRO A 1 343 ? 10.812 -0.157 14.062 1 88.25 343 PRO A C 1
ATOM 2748 O O . PRO A 1 343 ? 10.109 0.456 13.25 1 88.25 343 PRO A O 1
ATOM 2751 N N . LYS A 1 344 ? 12.039 -0.517 13.867 1 89.31 344 LYS A N 1
ATOM 2752 C CA . LYS A 1 344 ? 12.789 -0.109 12.68 1 89.31 344 LYS A CA 1
ATOM 2753 C C . LYS A 1 344 ? 12.055 -0.494 11.398 1 89.31 344 LYS A C 1
ATOM 2755 O O . LYS A 1 344 ? 11.945 0.309 10.469 1 89.31 344 LYS A O 1
ATOM 2760 N N . GLU A 1 345 ? 11.523 -1.696 11.375 1 84.81 345 GLU A N 1
ATOM 2761 C CA . GLU A 1 345 ? 10.852 -2.18 10.172 1 84.81 345 GLU A CA 1
ATOM 2762 C C . GLU A 1 345 ? 9.625 -1.328 9.852 1 84.81 345 GLU A C 1
ATOM 2764 O O . GLU A 1 345 ? 9.344 -1.053 8.68 1 84.81 345 GLU A O 1
ATOM 2769 N N . GLU A 1 346 ? 8.945 -0.944 10.852 1 87.69 346 GLU A N 1
ATOM 2770 C CA . GLU A 1 346 ? 7.777 -0.087 10.672 1 87.69 346 GLU A CA 1
ATOM 2771 C C . GLU A 1 346 ? 8.18 1.301 10.18 1 87.69 346 GLU A C 1
ATOM 2773 O O . GLU A 1 346 ? 7.527 1.876 9.312 1 87.69 346 GLU A O 1
ATOM 2778 N N . LEU A 1 347 ? 9.266 1.808 10.773 1 93.38 347 LEU A N 1
ATOM 2779 C CA . LEU A 1 347 ? 9.766 3.123 10.391 1 93.38 347 LEU A CA 1
ATOM 2780 C C . LEU A 1 347 ? 10.258 3.119 8.945 1 93.38 347 LEU A C 1
ATOM 2782 O O . LEU A 1 347 ? 10 4.062 8.195 1 93.38 347 LEU A O 1
ATOM 2786 N N . GLU A 1 348 ? 10.914 2.08 8.547 1 90.62 348 GLU A N 1
ATOM 2787 C CA . GLU A 1 348 ? 11.414 1.964 7.184 1 90.62 348 GLU A CA 1
ATOM 2788 C C . GLU A 1 348 ? 10.266 1.817 6.188 1 90.62 348 GLU A C 1
ATOM 2790 O O . GLU A 1 348 ? 10.32 2.355 5.082 1 90.62 348 GLU A O 1
ATOM 2795 N N . SER A 1 349 ? 9.289 1.024 6.594 1 88.19 349 SER A N 1
ATOM 2796 C CA . SER A 1 349 ? 8.102 0.924 5.758 1 88.19 349 SER A CA 1
ATOM 2797 C C . SER A 1 349 ? 7.441 2.287 5.566 1 88.19 349 SER A C 1
ATOM 2799 O O . SER A 1 349 ? 7.016 2.625 4.457 1 88.19 349 SER A O 1
ATOM 2801 N N . PHE A 1 350 ? 7.359 3.033 6.617 1 92.06 350 PHE A N 1
ATOM 2802 C CA . PHE A 1 350 ? 6.781 4.371 6.531 1 92.06 350 PHE A CA 1
ATOM 2803 C C . PHE A 1 350 ? 7.633 5.27 5.645 1 92.06 350 PHE A C 1
ATOM 2805 O O . PHE A 1 350 ? 7.098 6.027 4.828 1 92.06 350 PHE A O 1
ATOM 2812 N N . ALA A 1 351 ? 8.93 5.164 5.797 1 93.44 351 ALA A N 1
ATOM 2813 C CA . ALA A 1 351 ? 9.844 5.965 4.98 1 93.44 351 ALA A CA 1
ATOM 2814 C C . ALA A 1 351 ? 9.672 5.645 3.496 1 93.44 351 ALA A C 1
ATOM 2816 O O . ALA A 1 351 ? 9.711 6.543 2.652 1 93.44 351 ALA A O 1
ATOM 2817 N N . SER A 1 352 ? 9.516 4.379 3.195 1 88.81 352 SER A N 1
ATOM 2818 C CA . SER A 1 352 ? 9.273 3.965 1.817 1 88.81 352 SER A CA 1
ATOM 2819 C C . SER A 1 352 ? 7.98 4.559 1.279 1 88.81 352 SER A C 1
ATOM 2821 O O . SER A 1 352 ? 7.934 5.039 0.145 1 88.81 352 SER A O 1
ATOM 2823 N N . ALA A 1 353 ? 6.98 4.527 2.1 1 89.5 353 ALA A N 1
ATOM 2824 C CA . ALA A 1 353 ? 5.699 5.121 1.717 1 89.5 353 ALA A CA 1
ATOM 2825 C C . ALA A 1 353 ? 5.844 6.621 1.469 1 89.5 353 ALA A C 1
ATOM 2827 O O . ALA A 1 353 ? 5.23 7.164 0.549 1 89.5 353 ALA A O 1
ATOM 2828 N N . VAL A 1 354 ? 6.617 7.246 2.289 1 92.62 354 VAL A N 1
ATOM 2829 C CA . VAL A 1 354 ? 6.848 8.68 2.146 1 92.62 354 VAL A CA 1
ATOM 2830 C C . VAL A 1 354 ? 7.52 8.961 0.803 1 92.62 354 VAL A C 1
ATOM 2832 O O . VAL A 1 354 ? 7.133 9.898 0.096 1 92.62 354 VAL A O 1
ATOM 2835 N N . THR A 1 355 ? 8.484 8.172 0.434 1 90.31 355 THR A N 1
ATOM 2836 C CA . THR A 1 355 ? 9.172 8.352 -0.84 1 90.31 355 THR A CA 1
ATOM 2837 C C . THR A 1 355 ? 8.195 8.195 -2.006 1 90.31 355 THR A C 1
ATOM 2839 O O . THR A 1 355 ? 8.25 8.961 -2.971 1 90.31 355 THR A O 1
ATOM 2842 N N . GLU A 1 356 ? 7.344 7.242 -1.896 1 88.94 356 GLU A N 1
ATOM 2843 C CA . GLU A 1 356 ? 6.328 7.043 -2.926 1 88.94 356 GLU A CA 1
ATOM 2844 C C . GLU A 1 356 ? 5.406 8.258 -3.037 1 88.94 356 GLU A C 1
ATOM 2846 O O . GLU A 1 356 ? 5.023 8.648 -4.141 1 88.94 356 GLU A O 1
ATOM 2851 N N . ARG A 1 357 ? 5.039 8.805 -1.927 1 92.5 357 ARG A N 1
ATOM 2852 C CA . ARG A 1 357 ? 4.195 9.992 -1.884 1 92.5 357 ARG A CA 1
ATOM 2853 C C . ARG A 1 357 ? 4.891 11.18 -2.547 1 92.5 357 ARG A C 1
ATOM 2855 O O . ARG A 1 357 ? 4.25 11.969 -3.248 1 92.5 357 ARG A O 1
ATOM 2862 N N . PHE A 1 358 ? 6.215 11.312 -2.354 1 92.94 358 PHE A N 1
ATOM 2863 C CA . PHE A 1 358 ? 6.992 12.406 -2.922 1 92.94 358 PHE A CA 1
ATOM 2864 C C . PHE A 1 358 ? 7.109 12.258 -4.434 1 92.94 358 PHE A C 1
ATOM 2866 O O . PHE A 1 358 ? 7.301 13.25 -5.145 1 92.94 358 PHE A O 1
ATOM 2873 N N . LYS A 1 359 ? 6.91 11.039 -4.926 1 90.81 359 LYS A N 1
ATOM 2874 C CA . LYS A 1 359 ? 7.035 10.758 -6.352 1 90.81 359 LYS A CA 1
ATOM 2875 C C . LYS A 1 359 ? 5.676 10.828 -7.047 1 90.81 359 LYS A C 1
ATOM 2877 O O . LYS A 1 359 ? 5.578 10.617 -8.258 1 90.81 359 LYS A O 1
ATOM 2882 N N . ASN A 1 360 ? 4.617 11.109 -6.332 1 91.81 360 ASN A N 1
ATOM 2883 C CA . ASN A 1 360 ? 3.266 11.109 -6.883 1 91.81 360 ASN A CA 1
ATOM 2884 C C . ASN A 1 360 ? 3.154 12.031 -8.094 1 91.81 360 ASN A C 1
ATOM 2886 O O . ASN A 1 360 ? 3.311 13.25 -7.961 1 91.81 360 ASN A O 1
ATOM 2890 N N . PRO A 1 361 ? 2.896 11.539 -9.273 1 89.5 361 PRO A N 1
ATOM 2891 C CA . PRO A 1 361 ? 2.891 12.344 -10.492 1 89.5 361 PRO A CA 1
ATOM 2892 C C . PRO A 1 361 ? 1.708 13.312 -10.555 1 89.5 361 PRO A C 1
ATOM 2894 O O . PRO A 1 361 ? 1.689 14.219 -11.398 1 89.5 361 PRO A O 1
ATOM 2897 N N . PHE A 1 362 ? 0.801 13.141 -9.664 1 90.25 362 PHE A N 1
ATOM 2898 C CA . PHE A 1 362 ? -0.383 13.992 -9.688 1 90.25 362 PHE A CA 1
ATOM 2899 C C . PHE A 1 362 ? -0.201 15.195 -8.766 1 90.25 362 PHE A C 1
ATOM 2901 O O . PHE A 1 362 ? -1.084 16.047 -8.68 1 90.25 362 PHE A O 1
ATOM 2908 N N . ILE A 1 363 ? 0.911 15.32 -8.102 1 91.56 363 ILE A N 1
ATOM 2909 C CA . ILE A 1 363 ? 1.128 16.391 -7.133 1 91.56 363 ILE A CA 1
ATOM 2910 C C . ILE A 1 363 ? 2.43 17.125 -7.453 1 91.56 363 ILE A C 1
ATOM 2912 O O . ILE A 1 363 ? 3.496 16.5 -7.512 1 91.56 363 ILE A O 1
ATOM 2916 N N . ASP A 1 364 ? 2.32 18.359 -7.688 1 91.5 364 ASP A N 1
ATOM 2917 C CA . ASP A 1 364 ? 3.488 19.234 -7.793 1 91.5 364 ASP A CA 1
ATOM 2918 C C . ASP A 1 364 ? 3.643 20.094 -6.547 1 91.5 364 ASP A C 1
ATOM 2920 O O . ASP A 1 364 ? 3.123 21.219 -6.492 1 91.5 364 ASP A O 1
ATOM 2924 N N . HIS A 1 365 ? 4.375 19.594 -5.641 1 92.44 365 HIS A N 1
ATOM 2925 C CA . HIS A 1 365 ? 4.629 20.359 -4.422 1 92.44 365 HIS A CA 1
ATOM 2926 C C . HIS A 1 365 ? 5.828 21.281 -4.594 1 92.44 365 HIS A C 1
ATOM 2928 O O . HIS A 1 365 ? 6.961 20.812 -4.738 1 92.44 365 HIS A O 1
ATOM 2934 N N . ALA A 1 366 ? 5.562 22.531 -4.562 1 95.12 366 ALA A N 1
ATOM 2935 C CA . ALA A 1 366 ? 6.617 23.516 -4.777 1 95.12 366 ALA A CA 1
ATOM 2936 C C . ALA A 1 366 ? 7.559 23.578 -3.578 1 95.12 366 ALA A C 1
ATOM 2938 O O . ALA A 1 366 ? 7.109 23.672 -2.434 1 95.12 366 ALA A O 1
ATOM 2939 N N . LEU A 1 367 ? 8.867 23.547 -3.834 1 97.81 367 LEU A N 1
ATOM 2940 C CA . LEU A 1 367 ? 9.883 23.609 -2.781 1 97.81 367 LEU A CA 1
ATOM 2941 C C . LEU A 1 367 ? 9.789 24.922 -2.014 1 97.81 367 LEU A C 1
ATOM 2943 O O . LEU A 1 367 ? 9.938 24.938 -0.79 1 97.81 367 LEU A O 1
ATOM 2947 N N . LEU A 1 368 ? 9.508 26.016 -2.709 1 96.38 368 LEU A N 1
ATOM 2948 C CA . LEU A 1 368 ? 9.398 27.328 -2.07 1 96.38 368 LEU A CA 1
ATOM 2949 C C . LEU A 1 368 ? 8.234 27.359 -1.092 1 96.38 368 LEU A C 1
ATOM 2951 O O . LEU A 1 368 ? 8.32 27.984 -0.034 1 96.38 368 LEU A O 1
ATOM 2955 N N . SER A 1 369 ? 7.148 26.672 -1.466 1 93.44 369 SER A N 1
ATOM 2956 C CA . SER A 1 369 ? 6.004 26.594 -0.565 1 93.44 369 SER A CA 1
ATOM 2957 C C . SER A 1 369 ? 6.348 25.828 0.703 1 93.44 369 SER A C 1
ATOM 2959 O O . SER A 1 369 ? 5.922 26.203 1.799 1 93.44 369 SER A O 1
ATOM 2961 N N . ILE A 1 370 ? 7.141 24.812 0.551 1 94.88 370 ILE A N 1
ATOM 2962 C CA . ILE A 1 370 ? 7.547 23.984 1.681 1 94.88 370 ILE A CA 1
ATOM 2963 C C . ILE A 1 370 ? 8.508 24.766 2.574 1 94.88 370 ILE A C 1
ATOM 2965 O O . ILE A 1 370 ? 8.523 24.578 3.793 1 94.88 370 ILE A O 1
ATOM 2969 N N . SER A 1 371 ? 9.242 25.688 2.02 1 97.06 371 SER A N 1
ATOM 2970 C CA . SER A 1 371 ? 10.273 26.438 2.74 1 97.06 371 SER A CA 1
ATOM 2971 C C . SER A 1 371 ? 9.664 27.547 3.58 1 97.06 371 SER A C 1
ATOM 2973 O O . SER A 1 371 ? 10.367 28.203 4.359 1 97.06 371 SER A O 1
ATOM 2975 N N . LEU A 1 372 ? 8.367 27.812 3.389 1 95.56 372 LEU A N 1
ATOM 2976 C CA . LEU A 1 372 ? 7.711 28.828 4.203 1 95.56 372 LEU A CA 1
ATOM 2977 C C . LEU A 1 372 ? 7.898 28.531 5.691 1 95.56 372 LEU A C 1
ATOM 2979 O O . LEU A 1 372 ? 7.629 27.422 6.148 1 95.56 372 LEU A O 1
ATOM 2983 N N . ASN A 1 373 ? 8.492 29.516 6.477 1 95.5 373 ASN A N 1
ATOM 2984 C CA . ASN A 1 373 ? 8.695 29.438 7.918 1 95.5 373 ASN A CA 1
ATOM 2985 C C . ASN A 1 373 ? 9.672 28.328 8.281 1 95.5 373 ASN A C 1
ATOM 2987 O O . ASN A 1 373 ? 9.406 27.531 9.188 1 95.5 373 ASN A O 1
ATOM 2991 N N . SER A 1 374 ? 10.711 28.234 7.559 1 97.5 374 SER A N 1
ATOM 2992 C CA . SER A 1 374 ? 11.68 27.156 7.719 1 97.5 374 SER A CA 1
ATOM 2993 C C . SER A 1 374 ? 12.352 27.203 9.086 1 97.5 374 SER A C 1
ATOM 2995 O O . SER A 1 374 ? 12.812 26.188 9.594 1 97.5 374 SER A O 1
ATOM 2997 N N . THR A 1 375 ? 12.406 28.422 9.734 1 97.69 375 THR A N 1
ATOM 2998 C CA . THR A 1 375 ? 13.023 28.5 11.055 1 97.69 375 THR A CA 1
ATOM 2999 C C . THR A 1 375 ? 12.266 27.641 12.062 1 97.69 375 THR A C 1
ATOM 3001 O O . THR A 1 375 ? 12.836 26.734 12.672 1 97.69 375 THR A O 1
ATOM 3004 N N . SER A 1 376 ? 11.016 27.859 12.141 1 95.38 376 SER A N 1
ATOM 3005 C CA . SER A 1 376 ? 10.211 27.094 13.078 1 95.38 376 SER A CA 1
ATOM 3006 C C . SER A 1 376 ? 10.117 25.625 12.656 1 95.38 376 SER A C 1
ATOM 3008 O O . SER A 1 376 ? 10.078 24.734 13.5 1 95.38 376 SER A O 1
ATOM 3010 N N . LYS A 1 377 ? 10.062 25.375 11.352 1 95.19 377 LYS A N 1
ATOM 3011 C CA . LYS A 1 377 ? 9.961 24.016 10.836 1 95.19 377 LYS A CA 1
ATOM 3012 C C . LYS A 1 377 ? 11.227 23.219 11.125 1 95.19 377 LYS A C 1
ATOM 3014 O O . LYS A 1 377 ? 11.164 22.062 11.539 1 95.19 377 LYS A O 1
ATOM 3019 N N . TRP A 1 378 ? 12.375 23.875 10.891 1 98.25 378 TRP A N 1
ATOM 3020 C CA . TRP A 1 378 ? 13.625 23.172 11.141 1 98.25 378 TRP A CA 1
ATOM 3021 C C . TRP A 1 378 ? 13.781 22.844 12.625 1 98.25 378 TRP A C 1
ATOM 3023 O O . TRP A 1 378 ? 14.211 21.75 12.977 1 98.25 378 TRP A O 1
ATOM 3033 N N . LYS A 1 379 ? 13.406 23.781 13.469 1 97.38 379 LYS A N 1
ATOM 3034 C CA . LYS A 1 379 ? 13.461 23.594 14.914 1 97.38 379 LYS A CA 1
ATOM 3035 C C . LYS A 1 379 ? 12.594 22.422 15.352 1 97.38 379 LYS A C 1
ATOM 3037 O O . LYS A 1 379 ? 13.023 21.578 16.141 1 97.38 379 LYS A O 1
ATOM 3042 N N . ALA A 1 380 ? 11.445 22.297 14.75 1 94.44 380 ALA A N 1
ATOM 3043 C CA . ALA A 1 380 ? 10.453 21.312 15.195 1 94.44 380 ALA A CA 1
ATOM 3044 C C . ALA A 1 380 ? 10.688 19.953 14.531 1 94.44 380 ALA A C 1
ATOM 3046 O O . ALA A 1 380 ? 10.414 18.906 15.133 1 94.44 380 ALA A O 1
ATOM 3047 N N . ARG A 1 381 ? 11.18 19.969 13.281 1 97.38 381 ARG A N 1
ATOM 3048 C CA . ARG A 1 381 ? 11.102 18.766 12.445 1 97.38 381 ARG A CA 1
ATOM 3049 C C . ARG A 1 381 ? 12.477 18.125 12.289 1 97.38 381 ARG A C 1
ATOM 3051 O O . ARG A 1 381 ? 12.578 16.938 12 1 97.38 381 ARG A O 1
ATOM 3058 N N . VAL A 1 382 ? 13.609 18.922 12.469 1 98.5 382 VAL A N 1
ATOM 3059 C CA . VAL A 1 382 ? 14.945 18.422 12.148 1 98.5 382 VAL A CA 1
ATOM 3060 C C . VAL A 1 382 ? 15.812 18.438 13.406 1 98.5 382 VAL A C 1
ATOM 3062 O O . VAL A 1 382 ? 16.469 17.438 13.727 1 98.5 382 VAL A O 1
ATOM 3065 N N . LEU A 1 383 ? 15.719 19.469 14.219 1 98.56 383 LEU A N 1
ATOM 3066 C CA . LEU A 1 383 ? 16.594 19.688 15.367 1 98.56 383 LEU A CA 1
ATOM 3067 C C . LEU A 1 383 ? 16.453 18.547 16.375 1 98.56 383 LEU A C 1
ATOM 3069 O O . LEU A 1 383 ? 17.438 18.047 16.906 1 98.56 383 LEU A O 1
ATOM 3073 N N . PRO A 1 384 ? 15.242 18.031 16.625 1 97.81 384 PRO A N 1
ATOM 3074 C CA . PRO A 1 384 ? 15.133 16.938 17.594 1 97.81 384 PRO A CA 1
ATOM 3075 C C . PRO A 1 384 ? 15.891 15.688 17.141 1 97.81 384 PRO A C 1
ATOM 3077 O O . PRO A 1 384 ? 16.516 15.023 17.969 1 97.81 384 PRO A O 1
ATOM 3080 N N . SER A 1 385 ? 15.828 15.375 15.844 1 98.44 385 SER A N 1
ATOM 3081 C CA . SER A 1 385 ? 16.562 14.227 15.328 1 98.44 385 SER A CA 1
ATOM 3082 C C . SER A 1 385 ? 18.078 14.445 15.422 1 98.44 385 SER A C 1
ATOM 3084 O O . SER A 1 385 ? 18.828 13.531 15.758 1 98.44 385 SER A O 1
ATOM 3086 N N . LEU A 1 386 ? 18.469 15.672 15.086 1 98.69 386 LEU A N 1
ATOM 3087 C CA . LEU A 1 386 ? 19.891 16.016 15.172 1 98.69 386 LEU A CA 1
ATOM 3088 C C . LEU A 1 386 ? 20.406 15.844 16.594 1 98.69 386 LEU A C 1
ATOM 3090 O O . LEU A 1 386 ? 21.422 15.188 16.828 1 98.69 386 LEU A O 1
ATOM 3094 N N . LYS A 1 387 ? 19.672 16.359 17.562 1 98.44 387 LYS A N 1
ATOM 3095 C CA . LYS A 1 387 ? 20.062 16.266 18.969 1 98.44 387 LYS A CA 1
ATOM 3096 C C . LYS A 1 387 ? 20.094 14.82 19.453 1 98.44 387 LYS A C 1
ATOM 3098 O O . LYS A 1 387 ? 21.031 14.398 20.109 1 98.44 387 LYS A O 1
ATOM 3103 N N . ALA A 1 388 ? 19.047 14.078 19.078 1 98 388 ALA A N 1
ATOM 3104 C CA . ALA A 1 388 ? 18.953 12.68 19.5 1 98 388 ALA A CA 1
ATOM 3105 C C . ALA A 1 388 ? 20.109 11.859 18.922 1 98 388 ALA A C 1
ATOM 3107 O O . ALA A 1 388 ? 20.656 10.984 19.594 1 98 388 ALA A O 1
ATOM 3108 N N . TYR A 1 389 ? 20.438 12.141 17.703 1 98.31 389 TYR A N 1
ATOM 3109 C CA . TYR A 1 389 ? 21.531 11.438 17.047 1 98.31 389 TYR A CA 1
ATOM 3110 C C . TYR A 1 389 ? 22.859 11.719 17.75 1 98.31 389 TYR A C 1
ATOM 3112 O O . TYR A 1 389 ? 23.641 10.797 18 1 98.31 389 TYR A O 1
ATOM 3120 N N . VAL A 1 390 ? 23.109 12.961 18.109 1 98.12 390 VAL A N 1
ATOM 3121 C CA . VAL A 1 390 ? 24.328 13.352 18.812 1 98.12 390 VAL A CA 1
ATOM 3122 C C . VAL A 1 390 ? 24.375 12.68 20.188 1 98.12 390 VAL A C 1
ATOM 3124 O O . VAL A 1 390 ? 25.406 12.172 20.594 1 98.12 390 VAL A O 1
ATOM 3127 N N . GLU A 1 391 ? 23.281 12.672 20.828 1 97.5 391 GLU A N 1
ATOM 3128 C CA . GLU A 1 391 ? 23.203 12.07 22.156 1 97.5 391 GLU A CA 1
ATOM 3129 C C . GLU A 1 391 ? 23.5 10.57 22.109 1 97.5 391 GLU A C 1
ATOM 3131 O O . GLU A 1 391 ? 24.172 10.039 22.984 1 97.5 391 GLU A O 1
ATOM 3136 N N . GLN A 1 392 ? 23.031 9.969 21.062 1 97 392 GLN A N 1
ATOM 3137 C CA . GLN A 1 392 ? 23.125 8.516 20.953 1 97 392 GLN A CA 1
ATOM 3138 C C . GLN A 1 392 ? 24.5 8.086 20.453 1 97 392 GLN A C 1
ATOM 3140 O O . GLN A 1 392 ? 25.016 7.031 20.828 1 97 392 GLN A O 1
ATOM 3145 N N . THR A 1 393 ? 25.109 8.914 19.609 1 96.69 393 THR A N 1
ATOM 3146 C CA . THR A 1 393 ? 26.281 8.414 18.875 1 96.69 393 THR A CA 1
ATOM 3147 C C . THR A 1 393 ? 27.531 9.211 19.25 1 96.69 393 THR A C 1
ATOM 3149 O O . THR A 1 393 ? 28.656 8.781 18.984 1 96.69 393 THR A O 1
ATOM 3152 N N . GLY A 1 394 ? 27.328 10.375 19.734 1 96.75 394 GLY A N 1
ATOM 3153 C CA . GLY A 1 394 ? 28.438 11.273 20 1 96.75 394 GLY A CA 1
ATOM 3154 C C . GLY A 1 394 ? 28.969 11.945 18.75 1 96.75 394 GLY A C 1
ATOM 3155 O O . GLY A 1 394 ? 29.969 12.664 18.797 1 96.75 394 GLY A O 1
ATOM 3156 N N . LYS A 1 395 ? 28.281 11.711 17.625 1 97.69 395 LYS A N 1
ATOM 3157 C CA . LYS A 1 395 ? 28.688 12.273 16.344 1 97.69 395 LYS A CA 1
ATOM 3158 C C . LYS A 1 395 ? 27.594 13.141 15.734 1 97.69 395 LYS A C 1
ATOM 3160 O O . LYS A 1 395 ? 26.422 12.984 16.078 1 97.69 395 LYS A O 1
ATOM 3165 N N . LEU A 1 396 ? 28.016 14.094 14.906 1 98.12 396 LEU A N 1
ATOM 3166 C CA . LEU A 1 396 ? 27.047 14.891 14.18 1 98.12 396 LEU A CA 1
ATOM 3167 C C . LEU A 1 396 ? 26.484 14.117 12.992 1 98.12 396 LEU A C 1
ATOM 3169 O O . LEU A 1 396 ? 27.234 13.484 12.242 1 98.12 396 LEU A O 1
ATOM 3173 N N . PRO A 1 397 ? 25.188 14.023 12.859 1 98.25 397 PRO A N 1
ATOM 3174 C CA . PRO A 1 397 ? 24.641 13.5 11.609 1 98.25 397 PRO A CA 1
ATOM 3175 C C . PRO A 1 397 ? 24.953 14.398 10.414 1 98.25 397 PRO A C 1
ATOM 3177 O O . PRO A 1 397 ? 24.562 15.57 10.398 1 98.25 397 PRO A O 1
ATOM 3180 N N . VAL A 1 398 ? 25.531 13.945 9.453 1 98.31 398 VAL A N 1
ATOM 3181 C CA . VAL A 1 398 ? 26.141 14.734 8.391 1 98.31 398 VAL A CA 1
ATOM 3182 C C . VAL A 1 398 ? 25.047 15.383 7.539 1 98.31 398 VAL A C 1
ATOM 3184 O O . VAL A 1 398 ? 25.141 16.562 7.199 1 98.31 398 VAL A O 1
ATOM 3187 N N . CYS A 1 399 ? 24 14.633 7.164 1 98.5 399 CYS A N 1
ATOM 3188 C CA . CYS A 1 399 ? 22.953 15.156 6.289 1 98.5 399 CYS A CA 1
ATOM 3189 C C . CYS A 1 399 ? 22.125 16.203 7.008 1 98.5 399 CYS A C 1
ATOM 3191 O O . CYS A 1 399 ? 21.812 17.25 6.438 1 98.5 399 CYS A O 1
ATOM 3193 N N . LEU A 1 400 ? 21.75 15.961 8.289 1 98.81 400 LEU A N 1
ATOM 3194 C CA . LEU A 1 400 ? 20.938 16.922 9.039 1 98.81 400 LEU A CA 1
ATOM 3195 C C . LEU A 1 400 ? 21.75 18.188 9.336 1 98.81 400 LEU A C 1
ATOM 3197 O O . LEU A 1 400 ? 21.188 19.281 9.375 1 98.81 400 LEU A O 1
ATOM 3201 N N . THR A 1 401 ? 23.047 18 9.531 1 98.81 401 THR A N 1
ATOM 3202 C CA . THR A 1 401 ? 23.922 19.156 9.695 1 98.81 401 THR A CA 1
ATOM 3203 C C . THR A 1 401 ? 24 19.969 8.406 1 98.81 401 THR A C 1
ATOM 3205 O O . THR A 1 401 ? 23.922 21.203 8.43 1 98.81 401 THR A O 1
ATOM 3208 N N . ALA A 1 402 ? 24.109 19.266 7.301 1 98.81 402 ALA A N 1
ATOM 3209 C CA . ALA A 1 402 ? 24.094 19.938 6.004 1 98.81 402 ALA A CA 1
ATOM 3210 C C . ALA A 1 402 ? 22.781 20.688 5.777 1 98.81 402 ALA A C 1
ATOM 3212 O O . ALA A 1 402 ? 22.766 21.75 5.168 1 98.81 402 ALA A O 1
ATOM 3213 N N . SER A 1 403 ? 21.688 20.062 6.246 1 98.88 403 SER A N 1
ATOM 3214 C CA . SER A 1 403 ? 20.375 20.703 6.137 1 98.88 403 SER A CA 1
ATOM 3215 C C . SER A 1 403 ? 20.375 22.078 6.777 1 98.88 403 SER A C 1
ATOM 3217 O O . SER A 1 403 ? 19.766 23.016 6.25 1 98.88 403 SER A O 1
ATOM 3219 N N . PHE A 1 404 ? 21.047 22.234 7.902 1 98.88 404 PHE A N 1
ATOM 3220 C CA . PHE A 1 404 ? 21.141 23.531 8.555 1 98.88 404 PHE A CA 1
ATOM 3221 C C . PHE A 1 404 ? 21.953 24.5 7.719 1 98.88 404 PHE A C 1
ATOM 3223 O O . PHE A 1 404 ? 21.609 25.688 7.617 1 98.88 404 PHE A O 1
ATOM 3230 N N . ALA A 1 405 ? 23.031 24.031 7.133 1 98.81 405 ALA A N 1
ATOM 3231 C CA . ALA A 1 405 ? 23.828 24.875 6.25 1 98.81 405 ALA A CA 1
ATOM 3232 C C . ALA A 1 405 ? 23.016 25.344 5.047 1 98.81 405 ALA A C 1
ATOM 3234 O O . ALA A 1 405 ? 23.172 26.484 4.59 1 98.81 405 ALA A O 1
ATOM 3235 N N . PHE A 1 406 ? 22.172 24.453 4.508 1 98.81 406 PHE A N 1
ATOM 3236 C CA . PHE A 1 406 ? 21.281 24.828 3.426 1 98.81 406 PHE A CA 1
ATOM 3237 C C . PHE A 1 406 ? 20.328 25.938 3.877 1 98.81 406 PHE A C 1
ATOM 3239 O O . PHE A 1 406 ? 20.047 26.875 3.121 1 98.81 406 PHE A O 1
ATOM 3246 N N . TYR A 1 407 ? 19.844 25.781 5.121 1 98.69 407 TYR A N 1
ATOM 3247 C CA . TYR A 1 407 ? 18.984 26.781 5.727 1 98.69 407 TYR A CA 1
ATOM 3248 C C . TYR A 1 407 ? 19.672 28.141 5.777 1 98.69 407 TYR A C 1
ATOM 3250 O O . TYR A 1 407 ? 19.109 29.156 5.363 1 98.69 407 TYR A O 1
ATOM 3258 N N . LEU A 1 408 ? 20.906 28.172 6.168 1 98.56 408 LEU A N 1
ATOM 3259 C CA . LEU A 1 408 ? 21.672 29.422 6.262 1 98.56 408 LEU A CA 1
ATOM 3260 C C . LEU A 1 408 ? 21.906 30.016 4.883 1 98.56 408 LEU A C 1
ATOM 3262 O O . LEU A 1 408 ? 21.75 31.234 4.695 1 98.56 408 LEU A O 1
ATOM 3266 N N . ALA A 1 409 ? 22.25 29.156 3.953 1 98.06 409 ALA A N 1
ATOM 3267 C CA . ALA A 1 409 ? 22.5 29.625 2.596 1 98.06 409 ALA A CA 1
ATOM 3268 C C . ALA A 1 409 ? 21.234 30.188 1.967 1 98.06 409 ALA A C 1
ATOM 3270 O O . ALA A 1 409 ? 21.266 31.203 1.268 1 98.06 409 ALA A O 1
ATOM 3271 N N . PHE A 1 410 ? 20.094 29.547 2.205 1 98.25 410 PHE A N 1
ATOM 3272 C CA . PHE A 1 410 ? 18.797 29.938 1.657 1 98.25 410 PHE A CA 1
ATOM 3273 C C . PHE A 1 410 ? 18.359 31.281 2.219 1 98.25 410 PHE A C 1
ATOM 3275 O O . PHE A 1 410 ? 17.75 32.094 1.507 1 98.25 410 PHE A O 1
ATOM 3282 N N . TYR A 1 411 ? 18.734 31.562 3.465 1 97.88 411 TYR A N 1
ATOM 3283 C CA . TYR A 1 411 ? 18.266 32.75 4.172 1 97.88 411 TYR A CA 1
ATOM 3284 C C . TYR A 1 411 ? 19.234 33.906 3.98 1 97.88 411 TYR A C 1
ATOM 3286 O O . TYR A 1 411 ? 19.031 35 4.527 1 97.88 411 TYR A O 1
ATOM 3294 N N . GLN A 1 412 ? 20.297 33.656 3.254 1 93 412 GLN A N 1
ATOM 3295 C CA . GLN A 1 412 ? 21.219 34.75 2.971 1 93 412 GLN A CA 1
ATOM 3296 C C . GLN A 1 412 ? 20.641 35.719 1.939 1 93 412 GLN A C 1
ATOM 3298 O O . GLN A 1 412 ? 20.953 35.625 0.752 1 93 412 GLN A O 1
ATOM 3303 N N . GLY A 1 413 ? 19.844 36.656 2.344 1 85.38 413 GLY A N 1
ATOM 3304 C CA . GLY A 1 413 ? 19.094 37.562 1.482 1 85.38 413 GLY A CA 1
ATOM 3305 C C . GLY A 1 413 ? 19.828 38.875 1.244 1 85.38 413 GLY A C 1
ATOM 3306 O O . GLY A 1 413 ? 20.891 39.094 1.816 1 85.38 413 GLY A O 1
ATOM 3307 N N . ARG A 1 414 ? 19.203 39.625 0.386 1 85.56 414 ARG A N 1
ATOM 3308 C CA . ARG A 1 414 ? 19.812 40.906 -0.03 1 85.56 414 ARG A CA 1
ATOM 3309 C C . ARG A 1 414 ? 19.016 42.094 0.483 1 85.56 414 ARG A C 1
ATOM 3311 O O . ARG A 1 414 ? 19.578 43.125 0.861 1 85.56 414 ARG A O 1
ATOM 3318 N N . GLU A 1 415 ? 17.688 41.906 0.471 1 92 415 GLU A N 1
ATOM 3319 C CA . GLU A 1 415 ? 16.844 43.031 0.786 1 92 415 GLU A CA 1
ATOM 3320 C C . GLU A 1 415 ? 15.586 42.594 1.535 1 92 415 GLU A C 1
ATOM 3322 O O . GLU A 1 415 ? 14.859 41.719 1.077 1 92 415 GLU A O 1
ATOM 3327 N N . LEU A 1 416 ? 15.383 43.219 2.715 1 95.06 416 LEU A N 1
ATOM 3328 C CA . LEU A 1 416 ? 14.164 43 3.477 1 95.06 416 LEU A CA 1
ATOM 3329 C C . LEU A 1 416 ? 13.008 43.812 2.91 1 95.06 416 LEU A C 1
ATOM 3331 O O . LEU A 1 416 ? 13.086 45.062 2.857 1 95.06 416 LEU A O 1
ATOM 3335 N N . THR A 1 417 ? 12.055 43.25 2.408 1 94.12 417 THR A N 1
ATOM 3336 C CA . THR A 1 417 ? 10.875 43.906 1.862 1 94.12 417 THR A CA 1
ATOM 3337 C C . THR A 1 417 ? 9.648 43.625 2.729 1 94.12 417 THR A C 1
ATOM 3339 O O . THR A 1 417 ? 9.75 42.938 3.746 1 94.12 417 THR A O 1
ATOM 3342 N N . ASP A 1 418 ? 8.492 44.094 2.361 1 93.19 418 ASP A N 1
ATOM 3343 C CA . ASP A 1 418 ? 7.246 43.875 3.094 1 93.19 418 ASP A CA 1
ATOM 3344 C C . ASP A 1 418 ? 6.801 42.438 2.984 1 93.19 418 ASP A C 1
ATOM 3346 O O . ASP A 1 418 ? 6.191 41.875 3.91 1 93.19 418 ASP A O 1
ATOM 3350 N N . THR A 1 419 ? 7.227 41.844 1.921 1 92.62 419 THR A N 1
ATOM 3351 C CA . THR A 1 419 ? 6.742 40.5 1.65 1 92.62 419 THR A CA 1
ATOM 3352 C C . THR A 1 419 ? 7.715 39.438 2.197 1 92.62 419 THR A C 1
ATOM 3354 O O . THR A 1 419 ? 7.359 38.281 2.344 1 92.62 419 THR A O 1
ATOM 3357 N N . GLY A 1 420 ? 8.922 39.906 2.438 1 96 420 GLY A N 1
ATOM 3358 C CA . GLY A 1 420 ? 9.922 38.969 2.938 1 96 420 GLY A CA 1
ATOM 3359 C C . GLY A 1 420 ? 11.344 39.406 2.633 1 96 420 GLY A C 1
ATOM 3360 O O . GLY A 1 420 ? 11.602 40.594 2.402 1 96 420 GLY A O 1
ATOM 3361 N N . LEU A 1 421 ? 12.258 38.5 2.787 1 96.75 421 LEU A N 1
ATOM 3362 C CA . LEU A 1 421 ? 13.664 38.781 2.512 1 96.75 421 LEU A CA 1
ATOM 3363 C C . LEU A 1 421 ? 14.039 38.312 1.105 1 96.75 421 LEU A C 1
ATOM 3365 O O . LEU A 1 421 ? 14.008 37.125 0.811 1 96.75 421 LEU A O 1
ATOM 3369 N N . ALA A 1 422 ? 14.32 39.219 0.24 1 96.19 422 ALA A N 1
ATOM 3370 C CA . ALA A 1 422 ? 14.68 38.906 -1.141 1 96.19 422 ALA A CA 1
ATOM 3371 C C . ALA A 1 422 ? 16.047 38.219 -1.21 1 96.19 422 ALA A C 1
ATOM 3373 O O . ALA A 1 422 ? 17 38.688 -0.58 1 96.19 422 ALA A O 1
ATOM 3374 N N . ALA A 1 423 ? 16.078 37.125 -1.9 1 95.5 423 ALA A N 1
ATOM 3375 C CA . ALA A 1 423 ? 17.312 36.375 -2.104 1 95.5 423 ALA A CA 1
ATOM 3376 C C . ALA A 1 423 ? 17.406 35.875 -3.539 1 95.5 423 ALA A C 1
ATOM 3378 O O . ALA A 1 423 ? 16.531 36.125 -4.359 1 95.5 423 ALA A O 1
ATOM 3379 N N . SER A 1 424 ? 18.562 35.312 -3.871 1 93.62 424 SER A N 1
ATOM 3380 C CA . SER A 1 424 ? 18.766 34.781 -5.223 1 93.62 424 SER A CA 1
ATOM 3381 C C . SER A 1 424 ? 19.422 33.406 -5.199 1 93.62 424 SER A C 1
ATOM 3383 O O . SER A 1 424 ? 20.281 33.156 -4.352 1 93.62 424 SER A O 1
ATOM 3385 N N . ARG A 1 425 ? 19.031 32.531 -6.133 1 90.69 425 ARG A N 1
ATOM 3386 C CA . ARG A 1 425 ? 19.75 31.281 -6.355 1 90.69 425 ARG A CA 1
ATOM 3387 C C . ARG A 1 425 ? 21.016 31.516 -7.184 1 90.69 425 ARG A C 1
ATOM 3389 O O . ARG A 1 425 ? 21.141 32.562 -7.848 1 90.69 425 ARG A O 1
ATOM 3396 N N . PRO A 1 426 ? 21.891 30.562 -7.086 1 85.56 426 PRO A N 1
ATOM 3397 C CA . PRO A 1 426 ? 23.172 30.75 -7.801 1 85.56 426 PRO A CA 1
ATOM 3398 C C . PRO A 1 426 ? 22.969 30.984 -9.297 1 85.56 426 PRO A C 1
ATOM 3400 O O . PRO A 1 426 ? 23.766 31.703 -9.914 1 85.56 426 PRO A O 1
ATOM 3403 N N . LYS A 1 427 ? 21.875 30.469 -9.852 1 82.81 427 LYS A N 1
ATOM 3404 C CA . LYS A 1 427 ? 21.656 30.625 -11.289 1 82.81 427 LYS A CA 1
ATOM 3405 C C . LYS A 1 427 ? 21.031 32 -11.602 1 82.81 427 LYS A C 1
ATOM 3407 O O . LYS A 1 427 ? 20.859 32.344 -12.766 1 82.81 427 LYS A O 1
ATOM 3412 N N . GLY A 1 428 ? 20.719 32.781 -10.539 1 83.19 428 GLY A N 1
ATOM 3413 C CA . GLY A 1 428 ? 20.312 34.156 -10.75 1 83.19 428 GLY A CA 1
ATOM 3414 C C . GLY A 1 428 ? 18.844 34.406 -10.469 1 83.19 428 GLY A C 1
ATOM 3415 O O . GLY A 1 428 ? 18.406 35.562 -10.336 1 83.19 428 GLY A O 1
ATOM 3416 N N . ASP A 1 429 ? 18 33.406 -10.43 1 89.81 429 ASP A N 1
ATOM 3417 C CA . ASP A 1 429 ? 16.578 33.594 -10.125 1 89.81 429 ASP A CA 1
ATOM 3418 C C . ASP A 1 429 ? 16.375 34.094 -8.695 1 89.81 429 ASP A C 1
ATOM 3420 O O . ASP A 1 429 ? 17.047 33.625 -7.77 1 89.81 429 ASP A O 1
ATOM 3424 N N . THR A 1 430 ? 15.547 35.125 -8.609 1 93.06 430 THR A N 1
ATOM 3425 C CA . THR A 1 430 ? 15.258 35.688 -7.297 1 93.06 430 THR A CA 1
ATOM 3426 C C . THR A 1 430 ? 14.102 34.938 -6.633 1 93.06 430 THR A C 1
ATOM 3428 O O . THR A 1 430 ? 13.242 34.375 -7.316 1 93.06 430 THR A O 1
ATOM 3431 N N . TYR A 1 431 ? 14.156 34.812 -5.336 1 96.25 431 TYR A N 1
ATOM 3432 C CA . TYR A 1 431 ? 13.07 34.25 -4.539 1 96.25 431 TYR A CA 1
ATOM 3433 C C . TYR A 1 431 ? 12.906 35.031 -3.23 1 96.25 431 TYR A C 1
ATOM 3435 O O . TYR A 1 431 ? 13.758 35.844 -2.869 1 96.25 431 TYR A O 1
ATOM 3443 N N . THR A 1 432 ? 11.766 34.906 -2.629 1 96.75 432 THR A N 1
ATOM 3444 C CA . THR A 1 432 ? 11.469 35.562 -1.363 1 96.75 432 THR A CA 1
ATOM 3445 C C . THR A 1 432 ? 11.469 34.531 -0.215 1 96.75 432 THR A C 1
ATOM 3447 O O . THR A 1 432 ? 10.727 33.562 -0.25 1 96.75 432 THR A O 1
ATOM 3450 N N . VAL A 1 433 ? 12.398 34.812 0.684 1 97.5 433 VAL A N 1
ATOM 3451 C CA . VAL A 1 433 ? 12.344 34.062 1.935 1 97.5 433 VAL A CA 1
ATOM 3452 C C . VAL A 1 433 ? 11.156 34.531 2.771 1 97.5 433 VAL A C 1
ATOM 3454 O O . VAL A 1 433 ? 11.047 35.719 3.08 1 97.5 433 VAL A O 1
ATOM 3457 N N . SER A 1 434 ? 10.25 33.656 3.055 1 96.69 434 SER A N 1
ATOM 3458 C CA . SER A 1 434 ? 9.078 33.969 3.855 1 96.69 434 SER A CA 1
ATOM 3459 C C . SER A 1 434 ? 9.148 33.312 5.23 1 96.69 434 SER A C 1
ATOM 3461 O O . SER A 1 434 ? 9.234 32.094 5.336 1 96.69 434 SER A O 1
ATOM 3463 N N . ASP A 1 435 ? 9.195 34.094 6.258 1 96.06 435 ASP A N 1
ATOM 3464 C CA . ASP A 1 435 ? 9.258 33.688 7.66 1 96.06 435 ASP A CA 1
ATOM 3465 C C . ASP A 1 435 ? 8.734 34.812 8.57 1 96.06 435 ASP A C 1
ATOM 3467 O O . ASP A 1 435 ? 8.258 35.844 8.094 1 96.06 435 ASP A O 1
ATOM 3471 N N . ASP A 1 436 ? 8.727 34.594 9.883 1 94.81 436 ASP A N 1
ATOM 3472 C CA . ASP A 1 436 ? 8.359 35.625 10.828 1 94.81 436 ASP A CA 1
ATOM 3473 C C . ASP A 1 436 ? 9.219 36.875 10.633 1 94.81 436 ASP A C 1
ATOM 3475 O O . ASP A 1 436 ? 10.422 36.781 10.391 1 94.81 436 ASP A O 1
ATOM 3479 N N . ARG A 1 437 ? 8.586 38.062 10.82 1 95.5 437 ARG A N 1
ATOM 3480 C CA . ARG A 1 437 ? 9.266 39.312 10.57 1 95.5 437 ARG A CA 1
ATOM 3481 C C . ARG A 1 437 ? 10.516 39.438 11.438 1 95.5 437 ARG A C 1
ATOM 3483 O O . ARG A 1 437 ? 11.539 39.969 10.984 1 95.5 437 ARG A O 1
ATOM 3490 N N . SER A 1 438 ? 10.406 39 12.656 1 96.5 438 SER A N 1
ATOM 3491 C CA . SER A 1 438 ? 11.547 39.094 13.562 1 96.5 438 SER A CA 1
ATOM 3492 C C . SER A 1 438 ? 12.719 38.25 13.078 1 96.5 438 SER A C 1
ATOM 3494 O O . SER A 1 438 ? 13.875 38.625 13.211 1 96.5 438 SER A O 1
ATOM 3496 N N . VAL A 1 439 ? 12.43 37.125 12.461 1 97.56 439 VAL A N 1
ATOM 3497 C CA . VAL A 1 439 ? 13.453 36.219 11.914 1 97.56 439 VAL A CA 1
ATOM 3498 C C . VAL A 1 439 ? 14.117 36.875 10.711 1 97.56 439 VAL A C 1
ATOM 3500 O O . VAL A 1 439 ? 15.352 36.938 10.625 1 97.56 439 VAL A O 1
ATOM 3503 N N . LEU A 1 440 ? 13.258 37.406 9.844 1 97.62 440 LEU A N 1
ATOM 3504 C CA . LEU A 1 440 ? 13.773 38.031 8.625 1 97.62 440 LEU A CA 1
ATOM 3505 C C . LEU A 1 440 ? 14.625 39.25 8.953 1 97.62 440 LEU A C 1
ATOM 3507 O O . LEU A 1 440 ? 15.648 39.469 8.305 1 97.62 440 LEU A O 1
ATOM 3511 N N . THR A 1 441 ? 14.164 40 9.961 1 97.19 441 THR A N 1
ATOM 3512 C CA . THR A 1 441 ? 14.922 41.188 10.391 1 97.19 441 THR A CA 1
ATOM 3513 C C . THR A 1 441 ? 16.297 40.781 10.914 1 97.19 441 THR A C 1
ATOM 3515 O O . THR A 1 441 ? 17.297 41.438 10.641 1 97.19 441 THR A O 1
ATOM 3518 N N . PHE A 1 442 ? 16.281 39.719 11.68 1 97.69 442 PHE A N 1
ATOM 3519 C CA . PHE A 1 442 ? 17.547 39.188 12.203 1 97.69 442 PHE A CA 1
ATOM 3520 C C . PHE A 1 442 ? 18.5 38.844 11.062 1 97.69 442 PHE A C 1
ATOM 3522 O O . PHE A 1 442 ? 19.656 39.25 11.07 1 97.69 442 PHE A O 1
ATOM 3529 N N . PHE A 1 443 ? 18.062 38.094 10.055 1 97.94 443 PHE A N 1
ATOM 3530 C CA . PHE A 1 443 ? 18.906 37.656 8.953 1 97.94 443 PHE A CA 1
ATOM 3531 C C . PHE A 1 443 ? 19.328 38.844 8.094 1 97.94 443 PHE A C 1
ATOM 3533 O O . PHE A 1 443 ? 20.453 38.906 7.602 1 97.94 443 PHE A O 1
ATOM 3540 N N . ALA A 1 444 ? 18.391 39.812 7.879 1 96.81 444 ALA A N 1
ATOM 3541 C CA . ALA A 1 444 ? 18.719 41 7.137 1 96.81 444 ALA A CA 1
ATOM 3542 C C . ALA A 1 444 ? 19.859 41.781 7.805 1 96.81 444 ALA A C 1
ATOM 3544 O O . ALA A 1 444 ? 20.703 42.375 7.129 1 96.81 444 ALA A O 1
ATOM 3545 N N . ALA A 1 445 ? 19.875 41.781 9.109 1 96.69 445 ALA A N 1
ATOM 3546 C CA . ALA A 1 445 ? 20.891 42.5 9.875 1 96.69 445 ALA A CA 1
ATOM 3547 C C . ALA A 1 445 ? 22.266 41.844 9.719 1 96.69 445 ALA A C 1
ATOM 3549 O O . ALA A 1 445 ? 23.297 42.469 9.938 1 96.69 445 ALA A O 1
ATOM 3550 N N . HIS A 1 446 ? 22.266 40.562 9.344 1 96.62 446 HIS A N 1
ATOM 3551 C CA . HIS A 1 446 ? 23.531 39.812 9.266 1 96.62 446 HIS A CA 1
ATOM 3552 C C . HIS A 1 446 ? 23.891 39.5 7.812 1 96.62 446 HIS A C 1
ATOM 3554 O O . HIS A 1 446 ? 24.734 38.625 7.551 1 96.62 446 HIS A O 1
ATOM 3560 N N . LYS A 1 447 ? 23.312 40.188 6.84 1 93.88 447 LYS A N 1
ATOM 3561 C CA . LYS A 1 447 ? 23.469 39.906 5.418 1 93.88 447 LYS A CA 1
ATOM 3562 C C . LYS A 1 447 ? 24.906 40.156 4.969 1 93.88 447 LYS A C 1
ATOM 3564 O O . LYS A 1 447 ? 25.375 39.562 3.992 1 93.88 447 LYS A O 1
ATOM 3569 N N . GLU A 1 448 ? 25.656 41 5.711 1 93.88 448 GLU A N 1
ATOM 3570 C CA . GLU A 1 448 ? 27 41.375 5.301 1 93.88 448 GLU A CA 1
ATOM 3571 C C . GLU A 1 448 ? 28.062 40.625 6.086 1 93.88 448 GLU A C 1
ATOM 3573 O O . GLU A 1 448 ? 29.25 40.75 5.824 1 93.88 448 GLU A O 1
ATOM 3578 N N . ASP A 1 449 ? 27.578 39.812 7.023 1 95.44 449 ASP A N 1
ATOM 3579 C CA . ASP A 1 449 ? 28.516 39.062 7.84 1 95.44 449 ASP A CA 1
ATOM 3580 C C . ASP A 1 449 ? 29.25 38.031 7 1 95.44 449 ASP A C 1
ATOM 3582 O O . ASP A 1 449 ? 28.703 37.5 6.027 1 95.44 449 ASP A O 1
ATOM 3586 N N . GLY A 1 450 ? 30.5 37.781 7.406 1 95.25 450 GLY A N 1
ATOM 3587 C CA . GLY A 1 450 ? 31.188 36.625 6.848 1 95.25 450 GLY A CA 1
ATOM 3588 C C . GLY A 1 450 ? 30.609 35.312 7.328 1 95.25 450 GLY A C 1
ATOM 3589 O O . GLY A 1 450 ? 29.828 35.281 8.289 1 95.25 450 GLY A O 1
ATOM 3590 N N . PRO A 1 451 ? 31 34.219 6.727 1 97.06 451 PRO A N 1
ATOM 3591 C CA . PRO A 1 451 ? 30.391 32.938 7.035 1 97.06 451 PRO A CA 1
ATOM 3592 C C . PRO A 1 451 ? 30.516 32.562 8.516 1 97.06 451 PRO A C 1
ATOM 3594 O O . PRO A 1 451 ? 29.547 32.062 9.109 1 97.06 451 PRO A O 1
ATOM 3597 N N . GLU A 1 452 ? 31.672 32.781 9.109 1 97.88 452 GLU A N 1
ATOM 3598 C CA . GLU A 1 452 ? 31.891 32.406 10.508 1 97.88 452 GLU A CA 1
ATOM 3599 C C . GLU A 1 452 ? 31 33.25 11.43 1 97.88 452 GLU A C 1
ATOM 3601 O O . GLU A 1 452 ? 30.344 32.688 12.328 1 97.88 452 GLU A O 1
ATOM 3606 N N . GLU A 1 453 ? 30.969 34.562 11.188 1 97.88 453 GLU A N 1
ATOM 3607 C CA . GLU A 1 453 ? 30.156 35.438 12 1 97.88 453 GLU A CA 1
ATOM 3608 C C . GLU A 1 453 ? 28.672 35.188 11.797 1 97.88 453 GLU A C 1
ATOM 3610 O O . GLU A 1 453 ? 27.891 35.219 12.75 1 97.88 453 GLU A O 1
ATOM 3615 N N . TYR A 1 454 ? 28.344 34.969 10.555 1 98 454 TYR A N 1
ATOM 3616 C CA . TYR A 1 454 ? 26.969 34.688 10.195 1 98 454 TYR A CA 1
ATOM 3617 C C . TYR A 1 454 ? 26.469 33.438 10.891 1 98 454 TYR A C 1
ATOM 3619 O O . TYR A 1 454 ? 25.422 33.438 11.547 1 98 454 TYR A O 1
ATOM 3627 N N . VAL A 1 455 ? 27.25 32.312 10.852 1 98.69 455 VAL A N 1
ATOM 3628 C CA . VAL A 1 455 ? 26.891 31.047 11.453 1 98.69 455 VAL A CA 1
ATOM 3629 C C . VAL A 1 455 ? 26.812 31.188 12.969 1 98.69 455 VAL A C 1
ATOM 3631 O O . VAL A 1 455 ? 25.891 30.688 13.609 1 98.69 455 VAL A O 1
ATOM 3634 N N . HIS A 1 456 ? 27.797 31.891 13.523 1 98.44 456 HIS A N 1
ATOM 3635 C CA . HIS A 1 456 ? 27.828 32.094 14.969 1 98.44 456 HIS A CA 1
ATOM 3636 C C . HIS A 1 456 ? 26.578 32.844 15.445 1 98.44 456 HIS A C 1
ATOM 3638 O O . HIS A 1 456 ? 25.969 32.438 16.438 1 98.44 456 HIS A O 1
ATOM 3644 N N . ALA A 1 457 ? 26.234 33.906 14.719 1 98.44 457 ALA A N 1
ATOM 3645 C CA . ALA A 1 457 ? 25.078 34.688 15.109 1 98.44 457 ALA A CA 1
ATOM 3646 C C . ALA A 1 457 ? 23.797 33.875 15.094 1 98.44 457 ALA A C 1
ATOM 3648 O O . ALA A 1 457 ? 22.969 33.969 16 1 98.44 457 ALA A O 1
ATOM 3649 N N . VAL A 1 458 ? 23.625 33.062 14.07 1 98.62 458 VAL A N 1
ATOM 3650 C CA . VAL A 1 458 ? 22.406 32.281 13.945 1 98.62 458 VAL A CA 1
ATOM 3651 C C . VAL A 1 458 ? 22.406 31.156 14.992 1 98.62 458 VAL A C 1
ATOM 3653 O O . VAL A 1 458 ? 21.391 30.938 15.656 1 98.62 458 VAL A O 1
ATOM 3656 N N . CYS A 1 459 ? 23.516 30.469 15.188 1 98.62 459 CYS A N 1
ATOM 3657 C CA . CYS A 1 459 ? 23.609 29.328 16.094 1 98.62 459 CYS A CA 1
ATOM 3658 C C . CYS A 1 459 ? 23.359 29.766 17.531 1 98.62 459 CYS A C 1
ATOM 3660 O O . CYS A 1 459 ? 22.781 29.016 18.312 1 98.62 459 CYS A O 1
ATOM 3662 N N . THR A 1 460 ? 23.781 30.953 17.891 1 98.31 460 THR A N 1
ATOM 3663 C CA . THR A 1 460 ? 23.734 31.375 19.281 1 98.31 460 THR A CA 1
ATOM 3664 C C . THR A 1 460 ? 22.422 32.094 19.578 1 98.31 460 THR A C 1
ATOM 3666 O O . THR A 1 460 ? 22.156 32.469 20.734 1 98.31 460 THR A O 1
ATOM 3669 N N . ASN A 1 461 ? 21.609 32.344 18.547 1 98.06 461 ASN A N 1
ATOM 3670 C CA . ASN A 1 461 ? 20.312 33 18.766 1 98.06 461 ASN A CA 1
ATOM 3671 C C . ASN A 1 461 ? 19.312 32.062 19.406 1 98.06 461 ASN A C 1
ATOM 3673 O O . ASN A 1 461 ? 18.547 31.391 18.703 1 98.06 461 ASN A O 1
ATOM 3677 N N . GLU A 1 462 ? 19.172 32.062 20.688 1 97.31 462 GLU A N 1
ATOM 3678 C CA . GLU A 1 462 ? 18.344 31.125 21.438 1 97.31 462 GLU A CA 1
ATOM 3679 C C . GLU A 1 462 ? 16.875 31.359 21.172 1 97.31 462 GLU A C 1
ATOM 3681 O O . GLU A 1 462 ? 16.047 30.469 21.391 1 97.31 462 GLU A O 1
ATOM 3686 N N . THR A 1 463 ? 16.531 32.531 20.688 1 95.94 463 THR A N 1
ATOM 3687 C CA . THR A 1 463 ? 15.141 32.844 20.375 1 95.94 463 THR A CA 1
ATOM 3688 C C . THR A 1 463 ? 14.68 32 19.172 1 95.94 463 THR A C 1
ATOM 3690 O O . THR A 1 463 ? 13.5 31.688 19.047 1 95.94 463 THR A O 1
ATOM 3693 N N . LEU A 1 464 ? 15.633 31.641 18.312 1 97.38 464 LEU A N 1
ATOM 3694 C CA . LEU A 1 464 ? 15.305 30.859 17.125 1 97.38 464 LEU A CA 1
ATOM 3695 C C . LEU A 1 464 ? 15.172 29.375 17.469 1 97.38 464 LEU A C 1
ATOM 3697 O O . LEU A 1 464 ? 14.336 28.672 16.891 1 97.38 464 LEU A O 1
ATOM 3701 N N . TRP A 1 465 ? 15.977 28.906 18.422 1 97.75 465 TRP A N 1
ATOM 3702 C CA . TRP A 1 465 ? 16.141 27.469 18.562 1 97.75 465 TRP A CA 1
ATOM 3703 C C . TRP A 1 465 ? 15.766 27 19.953 1 97.75 465 TRP A C 1
ATOM 3705 O O . TRP A 1 465 ? 15.672 25.797 20.219 1 97.75 465 TRP A O 1
ATOM 3715 N N . ASP A 1 466 ? 15.516 27.906 20.922 1 95.94 466 ASP A N 1
ATOM 3716 C CA . ASP A 1 466 ? 15.273 27.656 22.344 1 95.94 466 ASP A CA 1
ATOM 3717 C C . ASP A 1 466 ? 16.484 26.984 23 1 95.94 466 ASP A C 1
ATOM 3719 O O . ASP A 1 466 ? 16.344 26.219 23.938 1 95.94 466 ASP A O 1
ATOM 3723 N N . MET A 1 467 ? 17.609 27.172 22.297 1 97.56 467 MET A N 1
ATOM 3724 C CA . MET A 1 467 ? 18.906 26.703 22.812 1 97.56 467 MET A CA 1
ATOM 3725 C C . MET A 1 467 ? 20.062 27.328 22.047 1 97.56 467 MET A C 1
ATOM 3727 O O . MET A 1 467 ? 19.844 27.938 20.984 1 97.56 467 MET A O 1
ATOM 3731 N N . ASP A 1 468 ? 21.188 27.266 22.641 1 98.31 468 ASP A N 1
ATOM 3732 C CA . ASP A 1 468 ? 22.422 27.625 21.953 1 98.31 468 ASP A CA 1
ATOM 3733 C C . ASP A 1 468 ? 22.969 26.438 21.156 1 98.31 468 ASP A C 1
ATOM 3735 O O . ASP A 1 468 ? 23.484 25.484 21.75 1 98.31 468 ASP A O 1
ATOM 3739 N N . LEU A 1 469 ? 22.891 26.5 19.844 1 98.5 469 LEU A N 1
ATOM 3740 C CA . LEU A 1 469 ? 23.266 25.359 19 1 98.5 469 LEU A CA 1
ATOM 3741 C C . LEU A 1 469 ? 24.766 25.094 19.094 1 98.5 469 LEU A C 1
ATOM 3743 O O . LEU A 1 469 ? 25.25 24.016 18.734 1 98.5 469 LEU A O 1
ATOM 3747 N N . THR A 1 470 ? 25.547 26.094 19.531 1 97.75 470 THR A N 1
ATOM 3748 C CA . THR A 1 470 ? 26.984 25.906 19.656 1 97.75 470 THR A CA 1
ATOM 3749 C C . THR A 1 470 ? 27.312 24.969 20.812 1 97.75 470 THR A C 1
ATOM 3751 O O . THR A 1 470 ? 28.453 24.484 20.938 1 97.75 470 THR A O 1
ATOM 3754 N N . SER A 1 471 ? 26.344 24.656 21.641 1 97.25 471 SER A N 1
ATOM 3755 C CA . SER A 1 471 ? 26.531 23.672 22.703 1 97.25 471 SER A CA 1
ATOM 3756 C C . SER A 1 471 ? 26.656 22.266 22.156 1 97.25 471 SER A C 1
ATOM 3758 O O . SER A 1 471 ? 27.109 21.344 22.844 1 97.25 471 SER A O 1
ATOM 3760 N N . LEU A 1 472 ? 26.234 22.047 20.938 1 97.69 472 LEU A N 1
ATOM 3761 C CA . LEU A 1 472 ? 26.469 20.766 20.25 1 97.69 472 LEU A CA 1
ATOM 3762 C C . LEU A 1 472 ? 27.906 20.656 19.75 1 97.69 472 LEU A C 1
ATOM 3764 O O . LEU A 1 472 ? 28.328 21.469 18.922 1 97.69 472 LEU A O 1
ATOM 3768 N N . PRO A 1 473 ? 28.594 19.703 20.234 1 96.81 473 PRO A N 1
ATOM 3769 C CA . PRO A 1 473 ? 30.016 19.641 19.922 1 96.81 473 PRO A CA 1
ATOM 3770 C C . PRO A 1 473 ? 30.281 19.562 18.422 1 96.81 473 PRO A C 1
ATOM 3772 O O . PRO A 1 473 ? 29.766 18.656 17.75 1 96.81 473 PRO A O 1
ATOM 3775 N N . GLY A 1 474 ? 31.047 20.5 17.891 1 98 474 GLY A N 1
ATOM 3776 C CA . GLY A 1 474 ? 31.5 20.5 16.516 1 98 474 GLY A CA 1
ATOM 3777 C C . GLY A 1 474 ? 30.484 21.047 15.539 1 98 474 GLY A C 1
ATOM 3778 O O . GLY A 1 474 ? 30.766 21.188 14.352 1 98 474 GLY A O 1
ATOM 3779 N N . PHE A 1 475 ? 29.344 21.406 15.977 1 98.62 475 PHE A N 1
ATOM 3780 C CA . PHE A 1 475 ? 28.234 21.766 15.102 1 98.62 475 PHE A CA 1
ATOM 3781 C C . PHE A 1 475 ? 28.531 23.047 14.344 1 98.62 475 PHE A C 1
ATOM 3783 O O . PHE A 1 475 ? 28.422 23.094 13.109 1 98.62 475 PHE A O 1
ATOM 3790 N N . GLU A 1 476 ? 28.906 24.125 15.086 1 98.5 476 GLU A N 1
ATOM 3791 C CA . GLU A 1 476 ? 29.172 25.422 14.461 1 98.5 476 GLU A CA 1
ATOM 3792 C C . GLU A 1 476 ? 30.281 25.312 13.406 1 98.5 476 GLU A C 1
ATOM 3794 O O . GLU A 1 476 ? 30.156 25.859 12.312 1 98.5 476 GLU A O 1
ATOM 3799 N N . THR A 1 477 ? 31.328 24.578 13.734 1 98.56 477 THR A N 1
ATOM 3800 C CA . THR A 1 477 ? 32.438 24.391 12.82 1 98.56 477 THR A CA 1
ATOM 3801 C C . THR A 1 477 ? 32 23.641 11.57 1 98.56 477 THR A C 1
ATOM 3803 O O . THR A 1 477 ? 32.312 24.031 10.445 1 98.56 477 THR A O 1
ATOM 3806 N N . ALA A 1 478 ? 31.297 22.516 11.773 1 98.62 478 ALA A N 1
ATOM 3807 C CA . ALA A 1 478 ? 30.812 21.703 10.656 1 98.62 478 ALA A CA 1
ATOM 3808 C C . ALA A 1 478 ? 29.906 22.516 9.734 1 98.62 478 ALA A C 1
ATOM 3810 O O . ALA A 1 478 ? 30.031 22.469 8.516 1 98.62 478 ALA A O 1
ATOM 3811 N N . VAL A 1 479 ? 29.016 23.297 10.328 1 98.81 479 VAL A N 1
ATOM 3812 C CA . VAL A 1 479 ? 28.078 24.109 9.562 1 98.81 479 VAL A CA 1
ATOM 3813 C C . VAL A 1 479 ? 28.828 25.188 8.797 1 98.81 479 VAL A C 1
A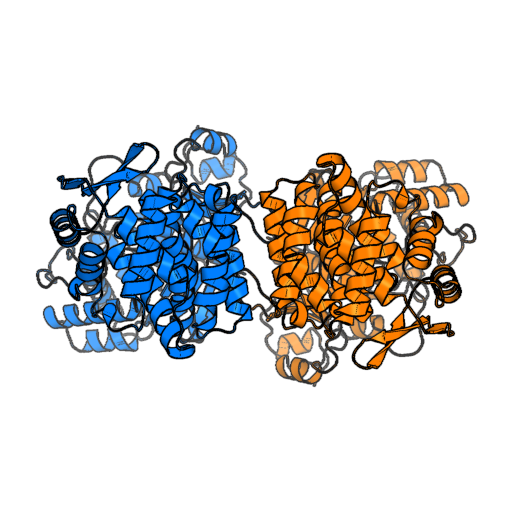TOM 3815 O O . VAL A 1 479 ? 28.5 25.484 7.641 1 98.81 479 VAL A O 1
ATOM 3818 N N . THR A 1 480 ? 29.797 25.844 9.477 1 98.69 480 THR A N 1
ATOM 3819 C CA . THR A 1 480 ? 30.594 26.875 8.82 1 98.69 480 THR A CA 1
ATOM 3820 C C . THR A 1 480 ? 31.297 26.312 7.59 1 98.69 480 THR A C 1
ATOM 3822 O O . THR A 1 480 ? 31.266 26.922 6.52 1 98.69 480 THR A O 1
ATOM 3825 N N . ASP A 1 481 ? 31.875 25.141 7.762 1 98.69 481 ASP A N 1
ATOM 3826 C CA . ASP A 1 481 ? 32.594 24.5 6.652 1 98.69 481 ASP A CA 1
ATOM 3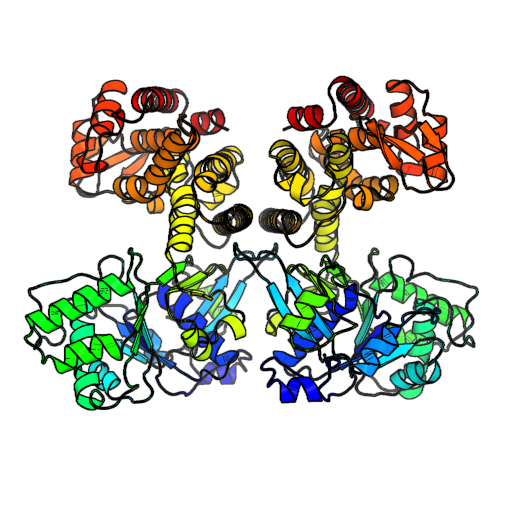827 C C . ASP A 1 481 ? 31.609 24.141 5.523 1 98.69 481 ASP A C 1
ATOM 3829 O O . ASP A 1 481 ? 31.938 24.328 4.348 1 98.69 481 ASP A O 1
ATOM 3833 N N . MET A 1 482 ? 30.516 23.641 5.855 1 98.69 482 MET A N 1
ATOM 3834 C CA . MET A 1 482 ? 29.516 23.234 4.863 1 98.69 482 MET A CA 1
ATOM 3835 C C . MET A 1 482 ? 28.953 24.453 4.145 1 98.69 482 MET A C 1
ATOM 3837 O O . MET A 1 482 ? 28.703 24.422 2.938 1 98.69 482 MET A O 1
ATOM 3841 N N . LEU A 1 483 ? 28.688 25.578 4.922 1 98.56 483 LEU A N 1
ATOM 3842 C CA . LEU A 1 483 ? 28.219 26.812 4.305 1 98.56 483 LEU A CA 1
ATOM 3843 C C . LEU A 1 483 ? 29.234 27.344 3.297 1 98.56 483 LEU A C 1
ATOM 3845 O O . LEU A 1 483 ? 28.859 27.766 2.197 1 98.56 483 LEU A O 1
ATOM 3849 N N . LYS A 1 484 ? 30.484 27.328 3.662 1 98.38 484 LYS A N 1
ATOM 3850 C CA . LYS A 1 484 ? 31.547 27.75 2.756 1 98.38 484 LYS A CA 1
ATOM 3851 C C . LYS A 1 484 ? 31.578 26.906 1.492 1 98.38 484 LYS A C 1
ATOM 3853 O O . LYS A 1 484 ? 31.75 27.422 0.389 1 98.38 484 LYS A O 1
ATOM 3858 N N . LYS A 1 485 ? 31.406 25.609 1.669 1 98.31 485 LYS A N 1
ATOM 3859 C CA . LYS A 1 485 ? 31.375 24.719 0.518 1 98.31 485 LYS A CA 1
ATOM 3860 C C . LYS A 1 485 ? 30.188 25.016 -0.382 1 98.31 485 LYS A C 1
ATOM 3862 O O . LYS A 1 485 ? 30.297 25 -1.608 1 98.31 485 LYS A O 1
ATOM 3867 N N . ILE A 1 486 ? 29.031 25.297 0.163 1 98.06 486 ILE A N 1
ATOM 3868 C CA . ILE A 1 486 ? 27.844 25.641 -0.596 1 98.06 486 ILE A CA 1
ATOM 3869 C C . ILE A 1 486 ? 28.078 26.922 -1.394 1 98.06 486 ILE A C 1
ATOM 3871 O O . ILE A 1 486 ? 27.688 27.016 -2.562 1 98.06 486 ILE A O 1
ATOM 3875 N N . GLN A 1 487 ? 28.719 27.875 -0.718 1 95.81 487 GLN A N 1
ATOM 3876 C CA . GLN A 1 487 ? 28.984 29.156 -1.367 1 95.81 487 GLN A CA 1
ATOM 3877 C C . GLN A 1 487 ? 29.969 29 -2.512 1 95.81 487 GLN A C 1
ATOM 3879 O O . GLN A 1 487 ? 29.875 29.688 -3.529 1 95.81 487 GLN A O 1
ATOM 3884 N N . LYS A 1 488 ? 30.828 28.031 -2.328 1 96.62 488 LYS A N 1
ATOM 3885 C CA . LYS A 1 488 ? 31.891 27.844 -3.311 1 96.62 488 LYS A CA 1
ATOM 3886 C C . LYS A 1 488 ? 31.453 26.906 -4.426 1 96.62 488 LYS A C 1
ATOM 3888 O O . LYS A 1 488 ? 31.625 27.219 -5.609 1 96.62 488 LYS A O 1
ATOM 3893 N N . ASP A 1 489 ? 30.875 25.719 -4.02 1 97.12 489 ASP A N 1
ATOM 3894 C CA . ASP A 1 489 ? 30.656 24.625 -4.969 1 97.12 489 ASP A CA 1
ATOM 3895 C C . ASP A 1 489 ? 29.172 24.469 -5.293 1 97.12 489 ASP A C 1
ATOM 3897 O O . ASP A 1 489 ? 28.812 23.812 -6.277 1 97.12 489 ASP A O 1
ATOM 3901 N N . GLY A 1 490 ? 28.328 25.016 -4.508 1 97.25 490 GLY A N 1
ATOM 3902 C CA . GLY A 1 490 ? 26.891 24.891 -4.707 1 97.25 490 GLY A CA 1
ATOM 3903 C C . GLY A 1 490 ? 26.266 23.844 -3.807 1 97.25 490 GLY A C 1
ATOM 3904 O O . GLY A 1 490 ? 26.938 22.922 -3.34 1 97.25 490 GLY A O 1
ATOM 3905 N N . ALA A 1 491 ? 25 24 -3.584 1 98.06 491 ALA A N 1
ATOM 3906 C CA . ALA A 1 491 ? 24.25 23.094 -2.705 1 98.06 491 ALA A CA 1
ATOM 3907 C C . ALA A 1 491 ? 24.234 21.672 -3.262 1 98.06 491 ALA A C 1
ATOM 3909 O O . ALA A 1 491 ? 24.297 20.703 -2.506 1 98.06 491 ALA A O 1
ATOM 3910 N N . TYR A 1 492 ? 24.078 21.562 -4.578 1 97.75 492 TYR A N 1
ATOM 3911 C CA . TYR A 1 492 ? 24.047 20.25 -5.219 1 97.75 492 TYR A CA 1
ATOM 3912 C C . TYR A 1 492 ? 25.312 19.469 -4.91 1 97.75 492 TYR A C 1
ATOM 3914 O O . TYR A 1 492 ? 25.25 18.281 -4.547 1 97.75 492 TYR A O 1
ATOM 3922 N N . GLU A 1 493 ? 26.453 20.109 -4.996 1 97.56 493 GLU A N 1
ATOM 3923 C CA . GLU A 1 493 ? 27.734 19.469 -4.707 1 97.56 493 GLU A CA 1
ATOM 3924 C C . GLU A 1 493 ? 27.859 19.109 -3.229 1 97.56 493 GLU A C 1
ATOM 3926 O O . GLU A 1 493 ? 28.469 18.109 -2.873 1 97.56 493 GLU A O 1
ATOM 3931 N N . MET A 1 494 ? 27.344 19.969 -2.406 1 97.62 494 MET A N 1
ATOM 3932 C CA . MET A 1 494 ? 27.328 19.656 -0.977 1 97.62 494 MET A CA 1
ATOM 3933 C C . MET A 1 494 ? 26.531 18.391 -0.698 1 97.62 494 MET A C 1
ATOM 3935 O O . MET A 1 494 ? 26.969 17.531 0.068 1 97.62 494 MET A O 1
ATOM 3939 N N . MET A 1 495 ? 25.328 18.266 -1.324 1 97.62 495 MET A N 1
ATOM 3940 C CA . MET A 1 495 ? 24.516 17.062 -1.157 1 97.62 495 MET A CA 1
ATOM 3941 C C . MET A 1 495 ? 25.266 15.82 -1.649 1 97.62 495 MET A C 1
ATOM 3943 O O . MET A 1 495 ? 25.219 14.773 -1.007 1 97.62 495 MET A O 1
ATOM 3947 N N . LYS A 1 496 ? 25.922 15.945 -2.699 1 94.88 496 LYS A N 1
ATOM 3948 C CA . LYS A 1 496 ? 26.688 14.852 -3.279 1 94.88 496 LYS A CA 1
ATOM 3949 C C . LYS A 1 496 ? 27.812 14.398 -2.342 1 94.88 496 LYS A C 1
ATOM 3951 O O . LYS A 1 496 ? 28.094 13.203 -2.244 1 94.88 496 LYS A O 1
ATOM 3956 N N . SER A 1 497 ? 28.391 15.297 -1.645 1 95 497 SER A N 1
ATOM 3957 C CA . SER A 1 497 ? 29.562 15.047 -0.831 1 95 497 SER A CA 1
ATOM 3958 C C . SER A 1 497 ? 29.203 14.312 0.458 1 95 497 SER A C 1
ATOM 3960 O O . SER A 1 497 ? 30.062 13.703 1.096 1 95 497 SER A O 1
ATOM 3962 N N . VAL A 1 498 ? 27.969 14.391 0.863 1 90.5 498 VAL A N 1
ATOM 3963 C CA . VAL A 1 498 ? 27.609 13.789 2.145 1 90.5 498 VAL A CA 1
ATOM 3964 C C . VAL A 1 498 ? 26.953 12.438 1.912 1 90.5 498 VAL A C 1
ATOM 3966 O O . VAL A 1 498 ? 26.562 11.758 2.865 1 90.5 498 VAL A O 1
ATOM 3969 N N . CYS A 1 499 ? 26.75 12.016 0.665 1 78.12 499 CYS A N 1
ATOM 3970 C CA . CYS A 1 499 ? 26.172 10.719 0.332 1 78.12 499 CYS A CA 1
ATOM 3971 C C . CYS A 1 499 ? 27.25 9.75 -0.158 1 78.12 499 CYS A C 1
ATOM 3973 O O . CYS A 1 499 ? 28.25 10.172 -0.733 1 78.12 499 CYS A O 1
ATOM 3975 N N . MET B 1 1 ? -9.75 -28.25 21.828 1 86.38 1 MET B N 1
ATOM 3976 C CA . MET B 1 1 ? -10.492 -27.219 21.125 1 86.38 1 MET B CA 1
ATOM 3977 C C . MET B 1 1 ? -11.297 -27.812 19.969 1 86.38 1 MET B C 1
ATOM 3979 O O . MET B 1 1 ? -10.883 -28.797 19.359 1 86.38 1 MET B O 1
ATOM 3983 N N . GLU B 1 2 ? -12.477 -27.312 19.75 1 94.75 2 GLU B N 1
ATOM 3984 C CA . GLU B 1 2 ? -13.336 -27.797 18.688 1 94.75 2 GLU B CA 1
ATOM 3985 C C . GLU B 1 2 ? -12.812 -27.391 17.312 1 94.75 2 GLU B C 1
ATOM 3987 O O . GLU B 1 2 ? -12.18 -26.344 17.172 1 94.75 2 GLU B O 1
ATOM 3992 N N . LYS B 1 3 ? -13.086 -28.297 16.375 1 97 3 LYS B N 1
ATOM 3993 C CA . LYS B 1 3 ? -12.664 -28.016 15.008 1 97 3 LYS B CA 1
ATOM 3994 C C . LYS B 1 3 ? -13.477 -26.875 14.398 1 97 3 LYS B C 1
ATOM 3996 O O . LYS B 1 3 ? -14.672 -26.734 14.695 1 97 3 LYS B O 1
ATOM 4001 N N . LEU B 1 4 ? -12.797 -26.156 13.547 1 98.38 4 LEU B N 1
ATOM 4002 C CA . LEU B 1 4 ? -13.453 -25.047 12.859 1 98.38 4 LEU B CA 1
ATOM 4003 C C . LEU B 1 4 ? -14.664 -25.547 12.062 1 98.38 4 LEU B C 1
ATOM 4005 O O . LEU B 1 4 ? -14.578 -26.547 11.367 1 98.38 4 LEU B O 1
ATOM 4009 N N . GLY B 1 5 ? -15.766 -24.891 12.164 1 98.25 5 GLY B N 1
ATOM 4010 C CA . GLY B 1 5 ? -17.031 -25.094 11.477 1 98.25 5 GLY B CA 1
ATOM 4011 C C . GLY B 1 5 ? -18.031 -23.984 11.734 1 98.25 5 GLY B C 1
ATOM 4012 O O . GLY B 1 5 ? -17.781 -23.094 12.539 1 98.25 5 GLY B O 1
ATOM 4013 N N . TYR B 1 6 ? -19.125 -24.047 11.008 1 97.88 6 TYR B N 1
ATOM 4014 C CA . TYR B 1 6 ? -20.109 -22.984 11.141 1 97.88 6 TYR B CA 1
ATOM 4015 C C . TYR B 1 6 ? -20.703 -22.969 12.547 1 97.88 6 TYR B C 1
ATOM 4017 O O . TYR B 1 6 ? -21.016 -21.891 13.07 1 97.88 6 TYR B O 1
ATOM 4025 N N . GLN B 1 7 ? -20.828 -24.078 13.188 1 97.19 7 GLN B N 1
ATOM 4026 C CA . GLN B 1 7 ? -21.406 -24.156 14.523 1 97.19 7 GLN B CA 1
ATOM 4027 C C . GLN B 1 7 ? -20.531 -23.438 15.547 1 97.19 7 GLN B C 1
ATOM 4029 O O . GLN B 1 7 ? -21.031 -22.656 16.359 1 97.19 7 GLN B O 1
ATOM 4034 N N . ILE B 1 8 ? -19.266 -23.766 15.539 1 97.25 8 ILE B N 1
ATOM 4035 C CA . ILE B 1 8 ? -18.359 -23.141 16.516 1 97.25 8 ILE B CA 1
ATOM 4036 C C . ILE B 1 8 ? -18.297 -21.641 16.25 1 97.25 8 ILE B C 1
ATOM 4038 O O . ILE B 1 8 ? -18.172 -20.844 17.188 1 97.25 8 ILE B O 1
ATOM 4042 N N . LEU B 1 9 ? -18.297 -21.219 14.984 1 97.56 9 LEU B N 1
ATOM 4043 C CA . LEU B 1 9 ? -18.281 -19.797 14.656 1 97.56 9 LEU B CA 1
ATOM 4044 C C . LEU B 1 9 ? -19.516 -19.094 15.211 1 97.56 9 LEU B C 1
ATOM 4046 O O . LEU B 1 9 ? -19.422 -17.953 15.695 1 97.56 9 LEU B O 1
ATOM 4050 N N . LYS B 1 10 ? -20.625 -19.734 15.141 1 96.31 10 LYS B N 1
ATOM 4051 C CA . LYS B 1 10 ? -21.859 -19.203 15.734 1 96.31 10 LYS B CA 1
ATOM 4052 C C . LYS B 1 10 ? -21.734 -19.078 17.25 1 96.31 10 LYS B C 1
ATOM 4054 O O . LYS B 1 10 ? -22.109 -18.062 17.828 1 96.31 10 LYS B O 1
ATOM 4059 N N . GLU B 1 11 ? -21.25 -20.078 17.859 1 96 11 GLU B N 1
ATOM 4060 C CA . GLU B 1 11 ? -21.094 -20.109 19.312 1 96 11 GLU B CA 1
ATOM 4061 C C . GLU B 1 11 ? -20.141 -19.016 19.797 1 96 11 GLU B C 1
ATOM 4063 O O . GLU B 1 11 ? -20.359 -18.422 20.859 1 96 11 GLU B O 1
ATOM 4068 N N . LYS B 1 12 ? -19.188 -18.812 18.984 1 94.62 12 LYS B N 1
ATOM 4069 C CA . LYS B 1 12 ? -18.172 -17.828 19.344 1 94.62 12 LYS B CA 1
ATOM 4070 C C . LYS B 1 12 ? -18.578 -16.422 18.875 1 94.62 12 LYS B C 1
ATOM 4072 O O . LYS B 1 12 ? -17.844 -15.461 19.078 1 94.62 12 LYS B O 1
ATOM 4077 N N . LYS B 1 13 ? -19.766 -16.297 18.234 1 91.31 13 LYS B N 1
ATOM 4078 C CA . LYS B 1 13 ? -20.281 -15.031 17.734 1 91.31 13 LYS B CA 1
ATOM 4079 C C . LYS B 1 13 ? -19.266 -14.344 16.812 1 91.31 13 LYS B C 1
ATOM 4081 O O . LYS B 1 13 ? -18.953 -13.172 17 1 91.31 13 LYS B O 1
ATOM 4086 N N . TYR B 1 14 ? -18.719 -15.211 15.891 1 93.69 14 TYR B N 1
ATOM 4087 C CA . TYR B 1 14 ? -17.781 -14.68 14.906 1 93.69 14 TYR B CA 1
ATOM 4088 C C . TYR B 1 14 ? -18.406 -13.523 14.133 1 93.69 14 TYR B C 1
ATOM 4090 O O . TYR B 1 14 ? -19.547 -13.625 13.656 1 93.69 14 TYR B O 1
ATOM 4098 N N . LYS B 1 15 ? -17.688 -12.383 14.031 1 85.19 15 LYS B N 1
ATOM 4099 C CA . LYS B 1 15 ? -18.25 -11.156 13.469 1 85.19 15 LYS B CA 1
ATOM 4100 C C . LYS B 1 15 ? -17.812 -10.977 12.016 1 85.19 15 LYS B C 1
ATOM 4102 O O . LYS B 1 15 ? -18.344 -10.109 11.312 1 85.19 15 LYS B O 1
ATOM 4107 N N . GLY B 1 16 ? -16.875 -11.805 11.492 1 90.25 16 GLY B N 1
ATOM 4108 C CA . GLY B 1 16 ? -16.438 -11.664 10.117 1 90.25 16 GLY B CA 1
ATOM 4109 C C . GLY B 1 16 ? -17.453 -12.188 9.109 1 90.25 16 GLY B C 1
ATOM 4110 O O . GLY B 1 16 ? -18.453 -12.781 9.492 1 90.25 16 GLY B O 1
ATOM 4111 N N . TYR B 1 17 ? -17.203 -11.922 7.805 1 93.25 17 TYR B N 1
ATOM 4112 C CA . TYR B 1 17 ? -18.078 -12.359 6.719 1 93.25 17 TYR B CA 1
ATOM 4113 C C . TYR B 1 17 ? -18.062 -13.875 6.574 1 93.25 17 TYR B C 1
ATOM 4115 O O . TYR B 1 17 ? -17 -14.5 6.66 1 93.25 17 TYR B O 1
ATOM 4123 N N . LEU B 1 18 ? -19.25 -14.445 6.445 1 96.69 18 LEU B N 1
ATOM 4124 C CA . LEU B 1 18 ? -19.422 -15.867 6.172 1 96.69 18 LEU B CA 1
ATOM 4125 C C . LEU B 1 18 ? -20.469 -16.094 5.078 1 96.69 18 LEU B C 1
ATOM 4127 O O . LEU B 1 18 ? -21.469 -15.391 5.035 1 96.69 18 LEU B O 1
ATOM 4131 N N . LEU B 1 19 ? -20.172 -17.016 4.191 1 97.62 19 LEU B N 1
ATOM 4132 C CA . LEU B 1 19 ? -21.094 -17.438 3.152 1 97.62 19 LEU B CA 1
ATOM 4133 C C . LEU B 1 19 ? -21.406 -18.922 3.273 1 97.62 19 LEU B C 1
ATOM 4135 O O . LEU B 1 19 ? -20.844 -19.75 2.547 1 97.62 19 LEU B O 1
ATOM 4139 N N . PRO B 1 20 ? -22.344 -19.266 4.078 1 96.88 20 PRO B N 1
ATOM 4140 C CA . PRO B 1 20 ? -22.625 -20.672 4.32 1 96.88 20 PRO B CA 1
ATOM 4141 C C . PRO B 1 20 ? -23.109 -21.406 3.07 1 96.88 20 PRO B C 1
ATOM 4143 O O . PRO B 1 20 ? -22.734 -22.562 2.84 1 96.88 20 PRO B O 1
ATOM 4146 N N . GLU B 1 21 ? -23.969 -20.688 2.277 1 97.12 21 GLU B N 1
ATOM 4147 C CA . GLU B 1 21 ? -24.516 -21.312 1.075 1 97.12 21 GLU B CA 1
ATOM 4148 C C . GLU B 1 21 ? -24.5 -20.344 -0.104 1 97.12 21 GLU B C 1
ATOM 4150 O O . GLU B 1 21 ? -24.781 -19.156 0.06 1 97.12 21 GLU B O 1
ATOM 4155 N N . ALA B 1 22 ? -24.141 -20.828 -1.18 1 98.31 22 ALA B N 1
ATOM 4156 C CA . ALA B 1 22 ? -24.156 -20.141 -2.471 1 98.31 22 ALA B CA 1
ATOM 4157 C C . ALA B 1 22 ? -23.922 -21.125 -3.613 1 98.31 22 ALA B C 1
ATOM 4159 O O . ALA B 1 22 ? -23.438 -22.234 -3.396 1 98.31 22 ALA B O 1
ATOM 4160 N N . PRO B 1 23 ? -24.328 -20.781 -4.828 1 98.62 23 PRO B N 1
ATOM 4161 C CA . PRO B 1 23 ? -24.031 -21.672 -5.961 1 98.62 23 PRO B CA 1
ATOM 4162 C C . PRO B 1 23 ? -22.547 -21.859 -6.199 1 98.62 23 PRO B C 1
ATOM 4164 O O . PRO B 1 23 ? -21.75 -20.938 -5.949 1 98.62 23 PRO B O 1
ATOM 4167 N N . GLU B 1 24 ? -22.219 -23.094 -6.629 1 98.81 24 GLU B N 1
ATOM 4168 C CA . GLU B 1 24 ? -20.859 -23.328 -7.102 1 98.81 24 GLU B CA 1
ATOM 4169 C C . GLU B 1 24 ? -20.625 -22.672 -8.461 1 98.81 24 GLU B C 1
ATOM 4171 O O . GLU B 1 24 ? -21.109 -23.156 -9.477 1 98.81 24 GLU B O 1
ATOM 4176 N N . ARG B 1 25 ? -19.812 -21.562 -8.445 1 98.69 25 ARG B N 1
ATOM 4177 C CA . ARG B 1 25 ? -19.594 -20.812 -9.672 1 98.69 25 ARG B CA 1
ATOM 4178 C C . ARG B 1 25 ? -18.156 -20.938 -10.148 1 98.69 25 ARG B C 1
ATOM 4180 O O . ARG B 1 25 ? -17.828 -20.562 -11.281 1 98.69 25 ARG B O 1
ATOM 4187 N N . VAL B 1 26 ? -17.297 -21.516 -9.32 1 98.88 26 VAL B N 1
ATOM 4188 C CA . VAL B 1 26 ? -15.875 -21.625 -9.625 1 98.88 26 VAL B CA 1
ATOM 4189 C C . VAL B 1 26 ? -15.422 -23.078 -9.453 1 98.88 26 VAL B C 1
ATOM 4191 O O . VAL B 1 26 ? -15.758 -23.719 -8.461 1 98.88 26 VAL B O 1
ATOM 4194 N N . LEU B 1 27 ? -14.789 -23.594 -10.414 1 98.94 27 LEU B N 1
ATOM 4195 C CA . LEU B 1 27 ? -14.055 -24.844 -10.312 1 98.94 27 LEU B CA 1
ATOM 4196 C C . LEU B 1 27 ? -12.547 -24.594 -10.266 1 98.94 27 LEU B C 1
ATOM 4198 O O . LEU B 1 27 ? -11.984 -24.016 -11.195 1 98.94 27 LEU B O 1
ATOM 4202 N N . GLN B 1 28 ? -11.938 -24.984 -9.195 1 98.88 28 GLN B N 1
ATOM 4203 C CA . GLN B 1 28 ? -10.523 -24.703 -9 1 98.88 28 GLN B CA 1
ATOM 4204 C C . GLN B 1 28 ? -9.695 -25.984 -8.992 1 98.88 28 GLN B C 1
ATOM 4206 O O . GLN B 1 28 ? -9.805 -26.797 -8.07 1 98.88 28 GLN B O 1
ATOM 4211 N N . PHE B 1 29 ? -8.859 -26.172 -10.039 1 98.75 29 PHE B N 1
ATOM 4212 C CA . PHE B 1 29 ? -7.895 -27.266 -10.023 1 98.75 29 PHE B CA 1
ATOM 4213 C C . PHE B 1 29 ? -6.648 -26.875 -9.242 1 98.75 29 PHE B C 1
ATOM 4215 O O . PHE B 1 29 ? -5.824 -26.094 -9.719 1 98.75 29 PHE B O 1
ATOM 4222 N N . GLY B 1 30 ? -6.477 -27.438 -8.117 1 97.75 30 GLY B N 1
ATOM 4223 C CA . GLY B 1 30 ? -5.434 -27.094 -7.164 1 97.75 30 GLY B CA 1
ATOM 4224 C C . GLY B 1 30 ? -5.98 -26.609 -5.832 1 97.75 30 GLY B C 1
ATOM 4225 O O . GLY B 1 30 ? -6.734 -25.641 -5.77 1 97.75 30 GLY B O 1
ATOM 4226 N N . GLU B 1 31 ? -5.645 -27.359 -4.777 1 96.31 31 GLU B N 1
ATOM 4227 C CA . GLU B 1 31 ? -6.121 -27.047 -3.434 1 96.31 31 GLU B CA 1
ATOM 4228 C C . GLU B 1 31 ? -4.988 -26.531 -2.549 1 96.31 31 GLU B C 1
ATOM 4230 O O . GLU B 1 31 ? -5.184 -26.297 -1.357 1 96.31 31 GLU B O 1
ATOM 4235 N N . GLY B 1 32 ? -3.812 -26.25 -3.131 1 95.56 32 GLY B N 1
ATOM 4236 C CA . GLY B 1 32 ? -2.607 -25.953 -2.373 1 95.56 32 GLY B CA 1
ATOM 4237 C C . GLY B 1 32 ? -2.652 -24.594 -1.688 1 95.56 32 GLY B C 1
ATOM 4238 O O . GLY B 1 32 ? -3.65 -23.875 -1.782 1 95.56 32 GLY B O 1
ATOM 4239 N N . ASN B 1 33 ? -1.64 -24.297 -0.981 1 96.88 33 ASN B N 1
ATOM 4240 C CA . ASN B 1 33 ? -1.531 -23.094 -0.174 1 96.88 33 ASN B CA 1
ATOM 4241 C C . ASN B 1 33 ? -1.736 -21.828 -1.017 1 96.88 33 ASN B C 1
ATOM 4243 O O . ASN B 1 33 ? -2.438 -20.906 -0.601 1 96.88 33 ASN B O 1
ATOM 4247 N N . PHE B 1 34 ? -1.187 -21.875 -2.207 1 97.5 34 PHE B N 1
ATOM 4248 C CA . PHE B 1 34 ? -1.193 -20.641 -2.998 1 97.5 34 PHE B CA 1
ATOM 4249 C C . PHE B 1 34 ? -2.617 -20.234 -3.357 1 97.5 34 PHE B C 1
ATOM 4251 O O . PHE B 1 34 ? -3.027 -19.109 -3.109 1 97.5 34 PHE B O 1
ATOM 4258 N N . MET B 1 35 ? -3.361 -21.141 -3.895 1 98.5 35 MET B N 1
ATOM 4259 C CA . MET B 1 35 ? -4.707 -20.797 -4.348 1 98.5 35 MET B CA 1
ATOM 4260 C C . MET B 1 35 ? -5.598 -20.406 -3.17 1 98.5 35 MET B C 1
ATOM 4262 O O . MET B 1 35 ? -6.422 -19.5 -3.283 1 98.5 35 MET B O 1
ATOM 4266 N N . ARG B 1 36 ? -5.379 -21.047 -2.004 1 98.69 36 ARG B N 1
ATOM 4267 C CA . ARG B 1 36 ? -6.18 -20.781 -0.817 1 98.69 36 ARG B CA 1
ATOM 4268 C C . ARG B 1 36 ? -5.875 -19.391 -0.254 1 98.69 36 ARG B C 1
ATOM 4270 O O . ARG B 1 36 ? -6.75 -18.75 0.315 1 98.69 36 ARG B O 1
ATOM 4277 N N . ALA B 1 37 ? -4.68 -18.922 -0.508 1 98.62 37 ALA B N 1
ATOM 4278 C CA . ALA B 1 37 ? -4.301 -17.609 0.012 1 98.62 37 ALA B CA 1
ATOM 4279 C C . ALA B 1 37 ? -4.438 -16.547 -1.062 1 98.62 37 ALA B C 1
ATOM 4281 O O . ALA B 1 37 ? -4.172 -15.367 -0.808 1 98.62 37 ALA B O 1
ATOM 4282 N N . PHE B 1 38 ? -4.828 -16.938 -2.246 1 98.62 38 PHE B N 1
ATOM 4283 C CA . PHE B 1 38 ? -4.82 -15.992 -3.363 1 98.62 38 PHE B CA 1
ATOM 4284 C C . PHE B 1 38 ? -6.176 -15.969 -4.062 1 98.62 38 PHE B C 1
ATOM 4286 O O . PHE B 1 38 ? -7.07 -15.219 -3.666 1 98.62 38 PHE B O 1
ATOM 4293 N N . THR B 1 39 ? -6.523 -16.938 -4.887 1 98.69 39 THR B N 1
ATOM 4294 C CA . THR B 1 39 ? -7.773 -16.891 -5.637 1 98.69 39 THR B CA 1
ATOM 4295 C C . THR B 1 39 ? -8.969 -17.031 -4.699 1 98.69 39 THR B C 1
ATOM 4297 O O . THR B 1 39 ? -9.961 -16.297 -4.832 1 98.69 39 THR B O 1
ATOM 4300 N N . ASP B 1 40 ? -8.867 -17.969 -3.738 1 98.81 40 ASP B N 1
ATOM 4301 C CA . ASP B 1 40 ? -9.977 -18.172 -2.811 1 98.81 40 ASP B CA 1
ATOM 4302 C C . ASP B 1 40 ? -10.211 -16.922 -1.96 1 98.81 40 ASP B C 1
ATOM 4304 O O . ASP B 1 40 ? -11.352 -16.547 -1.701 1 98.81 40 ASP B O 1
ATOM 4308 N N . TYR B 1 41 ? -9.141 -16.328 -1.535 1 98.62 41 TYR B N 1
ATOM 4309 C CA . TYR B 1 41 ? -9.266 -15.078 -0.802 1 98.62 41 TYR B CA 1
ATOM 4310 C C . TYR B 1 41 ? -9.984 -14.023 -1.638 1 98.62 41 TYR B C 1
ATOM 4312 O O . TYR B 1 41 ? -10.906 -13.367 -1.154 1 98.62 41 TYR B O 1
ATOM 4320 N N . PHE B 1 42 ? -9.562 -13.844 -2.881 1 98.44 42 PHE B N 1
ATOM 4321 C CA . PHE B 1 42 ? -10.141 -12.836 -3.756 1 98.44 42 PHE B CA 1
ATOM 4322 C C . PHE B 1 42 ? -11.617 -13.109 -4 1 98.44 42 PHE B C 1
ATOM 4324 O O . PHE B 1 42 ? -12.438 -12.188 -3.998 1 98.44 42 PHE B O 1
ATOM 4331 N N . ILE B 1 43 ? -11.938 -14.352 -4.16 1 98.5 43 ILE B N 1
ATOM 4332 C CA . ILE B 1 43 ? -13.328 -14.727 -4.375 1 98.5 43 ILE B CA 1
ATOM 4333 C C . ILE B 1 43 ? -14.141 -14.453 -3.107 1 98.5 43 ILE B C 1
ATOM 4335 O O . ILE B 1 43 ? -15.266 -13.961 -3.176 1 98.5 43 ILE B O 1
ATOM 4339 N N . ASP B 1 44 ? -13.531 -14.766 -1.964 1 98.38 44 ASP B N 1
ATOM 4340 C CA . ASP B 1 44 ? -14.211 -14.555 -0.69 1 98.38 44 ASP B CA 1
ATOM 4341 C C . ASP B 1 44 ? -14.492 -13.078 -0.455 1 98.38 44 ASP B C 1
ATOM 4343 O O . ASP B 1 44 ? -15.578 -12.703 -0.012 1 98.38 44 ASP B O 1
ATOM 4347 N N . VAL B 1 45 ? -13.555 -12.258 -0.775 1 96.44 45 VAL B N 1
ATOM 4348 C CA . VAL B 1 45 ? -13.727 -10.812 -0.629 1 96.44 45 VAL B CA 1
ATOM 4349 C C . VAL B 1 45 ? -14.727 -10.305 -1.664 1 96.44 45 VAL B C 1
ATOM 4351 O O . VAL B 1 45 ? -15.547 -9.43 -1.369 1 96.44 45 VAL B O 1
ATOM 4354 N N . LEU B 1 46 ? -14.656 -10.828 -2.891 1 96.44 46 LEU B N 1
ATOM 4355 C CA . LEU B 1 46 ? -15.633 -10.477 -3.92 1 96.44 46 LEU B CA 1
ATOM 4356 C C . LEU B 1 46 ? -17.047 -10.734 -3.439 1 96.44 46 LEU B C 1
ATOM 4358 O O . LEU B 1 46 ? -17.953 -9.93 -3.686 1 96.44 46 LEU B O 1
ATOM 4362 N N . ASN B 1 47 ? -17.234 -11.875 -2.793 1 96.94 47 ASN B N 1
ATOM 4363 C CA . ASN B 1 47 ? -18.531 -12.219 -2.232 1 96.94 47 ASN B CA 1
ATOM 4364 C C . ASN B 1 47 ? -19 -11.18 -1.21 1 96.94 47 ASN B C 1
ATOM 4366 O O . ASN B 1 47 ? -20.156 -10.773 -1.21 1 96.94 47 ASN B O 1
ATOM 4370 N N . GLU B 1 48 ? -18.078 -10.789 -0.391 1 93.19 48 GLU B N 1
ATOM 4371 C CA . GLU B 1 48 ? -18.391 -9.859 0.695 1 93.19 48 GLU B CA 1
ATOM 4372 C C . GLU B 1 48 ? -18.719 -8.469 0.159 1 93.19 48 GLU B C 1
ATOM 4374 O O . GLU B 1 48 ? -19.641 -7.82 0.648 1 93.19 48 GLU B O 1
ATOM 4379 N N . LYS B 1 49 ? -17.969 -8.109 -0.812 1 88.38 49 LYS B N 1
ATOM 4380 C CA . LYS B 1 49 ? -17.969 -6.688 -1.152 1 88.38 49 LYS B CA 1
ATOM 4381 C C . LYS B 1 49 ? -18.844 -6.414 -2.375 1 88.38 49 LYS B C 1
ATOM 4383 O O . LYS B 1 49 ? -19.203 -5.266 -2.641 1 88.38 49 LYS B O 1
ATOM 4388 N N . THR B 1 50 ? -19.078 -7.484 -2.99 1 89.38 50 THR B N 1
ATOM 4389 C CA . THR B 1 50 ? -19.891 -7.336 -4.191 1 89.38 50 THR B CA 1
ATOM 4390 C C . THR B 1 50 ? -21.031 -8.352 -4.203 1 89.38 50 THR B C 1
ATOM 4392 O O . THR B 1 50 ? -21.266 -9.039 -3.209 1 89.38 50 THR B O 1
ATOM 4395 N N . GLY B 1 51 ? -21.891 -8.555 -5.133 1 87.38 51 GLY B N 1
ATOM 4396 C CA . GLY B 1 51 ? -22.969 -9.516 -5.305 1 87.38 51 GLY B CA 1
ATOM 4397 C C . GLY B 1 51 ? -22.547 -10.742 -6.09 1 87.38 51 GLY B C 1
ATOM 4398 O O . GLY B 1 51 ? -23.391 -11.383 -6.73 1 87.38 51 GLY B O 1
ATOM 4399 N N . PHE B 1 52 ? -21.219 -11.062 -5.973 1 95.06 52 PHE B N 1
ATOM 4400 C CA . PHE B 1 52 ? -20.734 -12.195 -6.738 1 95.06 52 PHE B CA 1
ATOM 4401 C C . PHE B 1 52 ? -21.516 -13.461 -6.395 1 95.06 52 PHE B C 1
ATOM 4403 O O . PHE B 1 52 ? -21.922 -14.211 -7.289 1 95.06 52 PHE B O 1
ATOM 4410 N N . ASN B 1 53 ? -21.656 -13.797 -5.086 1 96.88 53 ASN B N 1
ATOM 4411 C CA . ASN B 1 53 ? -22.469 -14.891 -4.578 1 96.88 53 ASN B CA 1
ATOM 4412 C C . ASN B 1 53 ? -22.078 -16.234 -5.195 1 96.88 53 ASN B C 1
ATOM 4414 O O . ASN B 1 53 ? -22.906 -16.906 -5.805 1 96.88 53 ASN B O 1
ATOM 4418 N N . GLY B 1 54 ? -20.891 -16.609 -5 1 98.44 54 GLY B N 1
ATOM 4419 C CA . GLY B 1 54 ? -20.391 -17.844 -5.586 1 98.44 54 GLY B CA 1
ATOM 4420 C C . GLY B 1 54 ? -19.391 -18.562 -4.695 1 98.44 54 GLY B C 1
ATOM 4421 O O . GLY B 1 54 ? -18.578 -17.922 -4.02 1 98.44 54 GLY B O 1
ATOM 4422 N N . LYS B 1 55 ? -19.453 -19.906 -4.742 1 98.75 55 LYS B N 1
ATOM 4423 C CA . LYS B 1 55 ? -18.484 -20.734 -4.031 1 98.75 55 LYS B CA 1
ATOM 4424 C C . LYS B 1 55 ? -17.609 -21.5 -5.012 1 98.75 55 LYS B C 1
ATOM 4426 O O . LYS B 1 55 ? -17.953 -21.656 -6.184 1 98.75 55 LYS B O 1
ATOM 4431 N N . ALA B 1 56 ? -16.484 -21.969 -4.512 1 98.88 56 ALA B N 1
ATOM 4432 C CA . ALA B 1 56 ? -15.516 -22.703 -5.316 1 98.88 56 ALA B CA 1
ATOM 4433 C C . ALA B 1 56 ? -15.492 -24.172 -4.93 1 98.88 56 ALA B C 1
ATOM 4435 O O . ALA B 1 56 ? -15.523 -24.516 -3.746 1 98.88 56 ALA B O 1
ATOM 4436 N N . VAL B 1 57 ? -15.547 -25.016 -5.91 1 98.94 57 VAL B N 1
ATOM 4437 C CA . VAL B 1 57 ? -15.195 -26.422 -5.738 1 98.94 57 VAL B CA 1
ATOM 4438 C C . VAL B 1 57 ? -13.711 -26.641 -6.031 1 98.94 57 VAL B C 1
ATOM 4440 O O . VAL B 1 57 ? -13.242 -26.344 -7.133 1 98.94 57 VAL B O 1
ATOM 4443 N N . LEU B 1 58 ? -13 -27.094 -5.023 1 98.88 58 LEU B N 1
ATOM 4444 C CA . LEU B 1 58 ? -11.586 -27.375 -5.227 1 98.88 58 LEU B CA 1
ATOM 4445 C C . LEU B 1 58 ? -11.391 -28.812 -5.707 1 98.88 58 LEU B C 1
ATOM 4447 O O . LEU B 1 58 ? -12.094 -29.719 -5.262 1 98.88 58 LEU B O 1
ATOM 4451 N N . VAL B 1 59 ? -10.453 -28.984 -6.602 1 98.75 59 VAL B N 1
ATOM 4452 C CA . VAL B 1 59 ? -10.125 -30.297 -7.117 1 98.75 59 VAL B CA 1
ATOM 4453 C C . VAL B 1 59 ? -8.633 -30.578 -6.945 1 98.75 59 VAL B C 1
ATOM 4455 O O . VAL B 1 59 ? -7.801 -29.875 -7.531 1 98.75 59 VAL B O 1
ATOM 4458 N N . GLN B 1 60 ? -8.305 -31.516 -6.137 1 97.31 60 GLN B N 1
ATOM 4459 C CA . GLN B 1 60 ? -6.93 -32 -6.082 1 97.31 60 GLN B CA 1
ATOM 4460 C C . GLN B 1 60 ? -6.547 -32.719 -7.375 1 97.31 60 GLN B C 1
ATOM 4462 O O . GLN B 1 60 ? -7.113 -33.75 -7.707 1 97.31 60 GLN B O 1
ATOM 4467 N N . PRO B 1 61 ? -5.598 -32.125 -8.117 1 95.75 61 PRO B N 1
ATOM 4468 C CA . PRO B 1 61 ? -5.332 -32.688 -9.445 1 95.75 61 PRO B CA 1
ATOM 4469 C C . PRO B 1 61 ? -4.504 -33.969 -9.391 1 95.75 61 PRO B C 1
ATOM 4471 O O . PRO B 1 61 ? -4.438 -34.688 -10.383 1 95.75 61 PRO B O 1
ATOM 4474 N N . ARG B 1 62 ? -3.859 -34.25 -8.242 1 93.38 62 ARG B N 1
ATOM 4475 C CA . ARG B 1 62 ? -3.027 -35.438 -8.094 1 93.38 62 ARG B CA 1
ATOM 4476 C C . ARG B 1 62 ? -3.758 -36.5 -7.305 1 93.38 62 ARG B C 1
ATOM 4478 O O . ARG B 1 62 ? -4.664 -36.219 -6.523 1 93.38 62 ARG B O 1
ATOM 4485 N N . PRO B 1 63 ? -3.328 -37.75 -7.504 1 93.25 63 PRO B N 1
ATOM 4486 C CA . PRO B 1 63 ? -3.943 -38.844 -6.715 1 93.25 63 PRO B CA 1
ATOM 4487 C C . PRO B 1 63 ? -3.717 -38.656 -5.215 1 93.25 63 PRO B C 1
ATOM 4489 O O . PRO B 1 63 ? -2.693 -38.094 -4.797 1 93.25 63 PRO B O 1
ATOM 4492 N N . LYS B 1 64 ? -4.656 -39.156 -4.508 1 90.06 64 LYS B N 1
ATOM 4493 C CA . LYS B 1 64 ? -4.508 -39.125 -3.057 1 90.06 64 LYS B CA 1
ATOM 4494 C C . LYS B 1 64 ? -3.271 -39.875 -2.605 1 90.06 64 LYS B C 1
ATOM 4496 O O . LYS B 1 64 ? -2.977 -40.969 -3.135 1 90.06 64 LYS B O 1
ATOM 4501 N N . ARG B 1 65 ? -2.512 -39.25 -1.74 1 85.12 65 ARG B N 1
ATOM 4502 C CA . ARG B 1 65 ? -1.379 -39.906 -1.101 1 85.12 65 ARG B CA 1
ATOM 4503 C C . ARG B 1 65 ? -1.748 -40.406 0.297 1 85.12 65 ARG B C 1
ATOM 4505 O O . ARG B 1 65 ? -2.686 -39.875 0.912 1 85.12 65 ARG B O 1
ATOM 4512 N N . PRO B 1 66 ? -1.062 -41.469 0.672 1 87.69 66 PRO B N 1
ATOM 4513 C CA . PRO B 1 66 ? -1.303 -41.906 2.053 1 87.69 66 PRO B CA 1
ATOM 4514 C C . PRO B 1 66 ? -0.948 -40.812 3.076 1 87.69 66 PRO B C 1
ATOM 4516 O O . PRO B 1 66 ? -0.026 -40.031 2.854 1 87.69 66 PRO B O 1
ATOM 4519 N N . GLY B 1 67 ? -1.709 -40.781 4.098 1 88.81 67 GLY B N 1
ATOM 4520 C CA . GLY B 1 67 ? -1.396 -39.844 5.164 1 88.81 67 GLY B CA 1
ATOM 4521 C C . GLY B 1 67 ? -2.355 -38.688 5.234 1 88.81 67 GLY B C 1
ATOM 4522 O O . GLY B 1 67 ? -3.562 -38.844 5.047 1 88.81 67 GLY B O 1
ATOM 4523 N N . HIS B 1 68 ? -1.792 -37.562 5.598 1 89.38 68 HIS B N 1
ATOM 4524 C CA . HIS B 1 68 ? -2.568 -36.312 5.77 1 89.38 68 HIS B CA 1
ATOM 4525 C C . HIS B 1 68 ? -3.219 -35.906 4.461 1 89.38 68 HIS B C 1
ATOM 4527 O O . HIS B 1 68 ? -2.604 -36 3.396 1 89.38 68 HIS B O 1
ATOM 4533 N N . SER B 1 69 ? -4.539 -35.594 4.535 1 93.06 69 SER B N 1
ATOM 4534 C CA . SER B 1 69 ? -5.305 -35.125 3.381 1 93.06 69 SER B CA 1
ATOM 4535 C C . SER B 1 69 ? -5.891 -33.75 3.631 1 93.06 69 SER B C 1
ATOM 4537 O O . SER B 1 69 ? -6.809 -33.594 4.438 1 93.06 69 SER B O 1
ATOM 4539 N N . LEU B 1 70 ? -5.383 -32.844 2.896 1 95.25 70 LEU B N 1
ATOM 4540 C CA . LEU B 1 70 ? -5.93 -31.484 2.998 1 95.25 70 LEU B CA 1
ATOM 4541 C C . LEU B 1 70 ? -7.391 -31.453 2.562 1 95.25 70 LEU B C 1
ATOM 4543 O O . LEU B 1 70 ? -8.195 -30.703 3.119 1 95.25 70 LEU B O 1
ATOM 4547 N N . ALA B 1 71 ? -7.73 -32.219 1.566 1 96.19 71 ALA B N 1
ATOM 4548 C CA . ALA B 1 71 ? -9.117 -32.281 1.105 1 96.19 71 ALA B CA 1
ATOM 4549 C C . ALA B 1 71 ? -10.039 -32.719 2.232 1 96.19 71 ALA B C 1
ATOM 4551 O O . ALA B 1 71 ? -11.133 -32.188 2.398 1 96.19 71 ALA B O 1
ATOM 4552 N N . ASP B 1 72 ? -9.586 -33.719 2.961 1 96.06 72 ASP B N 1
ATOM 4553 C CA . ASP B 1 72 ? -10.383 -34.219 4.082 1 96.06 72 ASP B CA 1
ATOM 4554 C C . ASP B 1 72 ? -10.523 -33.156 5.16 1 96.06 72 ASP B C 1
ATOM 4556 O O . ASP B 1 72 ? -11.602 -32.969 5.742 1 96.06 72 ASP B O 1
ATOM 4560 N N . ASP B 1 73 ? -9.438 -32.469 5.41 1 97 73 ASP B N 1
ATOM 4561 C CA . ASP B 1 73 ? -9.469 -31.391 6.398 1 97 73 ASP B CA 1
ATOM 4562 C C . ASP B 1 73 ? -10.477 -30.312 6.004 1 97 73 ASP B C 1
ATOM 4564 O O . ASP B 1 73 ? -11.297 -29.891 6.824 1 97 73 ASP B O 1
ATOM 4568 N N . LEU B 1 74 ? -10.383 -29.875 4.75 1 98.31 74 LEU B N 1
ATOM 4569 C CA . LEU B 1 74 ? -11.281 -28.828 4.25 1 98.31 74 LEU B CA 1
ATOM 4570 C C . LEU B 1 74 ? -12.734 -29.281 4.316 1 98.31 74 LEU B C 1
ATOM 4572 O O . LEU B 1 74 ? -13.609 -28.516 4.727 1 98.31 74 LEU B O 1
ATOM 4576 N N . ASN B 1 75 ? -12.984 -30.516 3.973 1 98.31 75 ASN B N 1
ATOM 4577 C CA . ASN B 1 75 ? -14.352 -31.016 3.963 1 98.31 75 ASN B CA 1
ATOM 4578 C C . ASN B 1 75 ? -14.898 -31.188 5.379 1 98.31 75 ASN B C 1
ATOM 4580 O O . ASN B 1 75 ? -16.062 -30.891 5.637 1 98.31 75 ASN B O 1
ATOM 4584 N N . THR B 1 76 ? -14.078 -31.688 6.223 1 97.75 76 THR B N 1
ATOM 4585 C CA . THR B 1 76 ? -14.477 -31.828 7.617 1 97.75 76 THR B CA 1
ATOM 4586 C C . THR B 1 76 ? -14.82 -30.469 8.227 1 97.75 76 THR B C 1
ATOM 4588 O O . THR B 1 76 ? -15.734 -30.359 9.047 1 97.75 76 THR B O 1
ATOM 4591 N N . GLN B 1 77 ? -14.164 -29.484 7.754 1 98.38 77 GLN B N 1
ATOM 4592 C CA . GLN B 1 77 ? -14.344 -28.125 8.266 1 98.38 77 GLN B CA 1
ATOM 4593 C C . GLN B 1 77 ? -15.375 -27.359 7.438 1 98.38 77 GLN B C 1
ATOM 4595 O O . GLN B 1 77 ? -15.391 -26.125 7.449 1 98.38 77 GLN B O 1
ATOM 4600 N N . GLU B 1 78 ? -16.109 -28.062 6.602 1 98.5 78 GLU B N 1
ATOM 4601 C CA . GLU B 1 78 ? -17.203 -27.5 5.816 1 98.5 78 GLU B CA 1
ATOM 4602 C C . GLU B 1 78 ? -16.688 -26.438 4.848 1 98.5 78 GLU B C 1
ATOM 4604 O O . GLU B 1 78 ? -17.344 -25.422 4.641 1 98.5 78 GLU B O 1
ATOM 4609 N N . GLY B 1 79 ? -15.438 -26.609 4.375 1 98.56 79 GLY B N 1
ATOM 4610 C CA . GLY B 1 79 ? -14.836 -25.719 3.398 1 98.56 79 GLY B CA 1
ATOM 4611 C C . GLY B 1 79 ? -14.195 -24.5 4.023 1 98.56 79 GLY B C 1
ATOM 4612 O O . GLY B 1 79 ? -13.625 -23.656 3.322 1 98.56 79 GLY B O 1
ATOM 4613 N N . LEU B 1 80 ? -14.258 -24.422 5.352 1 98.81 80 LEU B N 1
ATOM 4614 C CA . LEU B 1 80 ? -13.75 -23.25 6.059 1 98.81 80 LEU B CA 1
ATOM 4615 C C . LEU B 1 80 ? -12.266 -23.391 6.379 1 98.81 80 LEU B C 1
ATOM 4617 O O . LEU B 1 80 ? -11.797 -24.5 6.648 1 98.81 80 LEU B O 1
ATOM 4621 N N . TYR B 1 81 ? -11.5 -22.328 6.375 1 98.81 81 TYR B N 1
ATOM 4622 C CA . TYR B 1 81 ? -10.148 -22.25 6.918 1 98.81 81 TYR B CA 1
ATOM 4623 C C . TYR B 1 81 ? -9.781 -20.812 7.273 1 98.81 81 TYR B C 1
ATOM 4625 O O . TYR B 1 81 ? -10.391 -19.875 6.762 1 98.81 81 TYR B O 1
ATOM 4633 N N . THR B 1 82 ? -8.867 -20.672 8.141 1 98.69 82 THR B N 1
ATOM 4634 C CA . THR B 1 82 ? -8.406 -19.359 8.57 1 98.69 82 THR B CA 1
ATOM 4635 C C . THR B 1 82 ? -7.176 -18.922 7.773 1 98.69 82 THR B C 1
ATOM 4637 O O . THR B 1 82 ? -6.203 -19.672 7.668 1 98.69 82 THR B O 1
ATOM 4640 N N . LEU B 1 83 ? -7.234 -17.797 7.172 1 98.69 83 LEU B N 1
ATOM 4641 C CA . LEU B 1 83 ? -6.121 -17.219 6.438 1 98.69 83 LEU B CA 1
ATOM 4642 C C . LEU B 1 83 ? -5.566 -16 7.176 1 98.69 83 LEU B C 1
ATOM 4644 O O . LEU B 1 83 ? -6.328 -15.141 7.621 1 98.69 83 LEU B O 1
ATOM 4648 N N . TYR B 1 84 ? -4.281 -16.016 7.371 1 97.94 84 TYR B N 1
ATOM 4649 C CA . TYR B 1 84 ? -3.578 -14.852 7.895 1 97.94 84 TYR B CA 1
ATOM 4650 C C . TYR B 1 84 ? -2.76 -14.172 6.805 1 97.94 84 TYR B C 1
ATOM 4652 O O . TYR B 1 84 ? -1.927 -14.812 6.156 1 97.94 84 TYR B O 1
ATOM 4660 N N . LEU B 1 85 ? -3.018 -12.945 6.523 1 96.94 85 LEU B N 1
ATOM 4661 C CA . LEU B 1 85 ? -2.209 -12.094 5.656 1 96.94 85 LEU B CA 1
ATOM 4662 C C . LEU B 1 85 ? -1.463 -11.039 6.473 1 96.94 85 LEU B C 1
ATOM 4664 O O . LEU B 1 85 ? -2.082 -10.211 7.137 1 96.94 85 LEU B O 1
ATOM 4668 N N . ARG B 1 86 ? -0.098 -11.172 6.395 1 94.56 86 ARG B N 1
ATOM 4669 C CA . ARG B 1 86 ? 0.715 -10.453 7.367 1 94.56 86 ARG B CA 1
ATOM 4670 C C . ARG B 1 86 ? 1.854 -9.703 6.68 1 94.56 86 ARG B C 1
ATOM 4672 O O . ARG B 1 86 ? 2.314 -10.109 5.609 1 94.56 86 ARG B O 1
ATOM 4679 N N . GLY B 1 87 ? 2.236 -8.578 7.297 1 92.31 87 GLY B N 1
ATOM 4680 C CA . GLY B 1 87 ? 3.332 -7.766 6.785 1 92.31 87 GLY B CA 1
ATOM 4681 C C . GLY B 1 87 ? 3.166 -6.285 7.07 1 92.31 87 GLY B C 1
ATOM 4682 O O . GLY B 1 87 ? 2.766 -5.902 8.172 1 92.31 87 GLY B O 1
ATOM 4683 N N . PHE B 1 88 ? 3.625 -5.496 6.098 1 85.25 88 PHE B N 1
ATOM 4684 C CA . PHE B 1 88 ? 3.48 -4.047 6.207 1 85.25 88 PHE B CA 1
ATOM 4685 C C . PHE B 1 88 ? 2.762 -3.482 4.988 1 85.25 88 PHE B C 1
ATOM 4687 O O . PHE B 1 88 ? 2.9 -4.008 3.881 1 85.25 88 PHE B O 1
ATOM 4694 N N . GLU B 1 89 ? 2.002 -2.543 5.227 1 80.38 89 GLU B N 1
ATOM 4695 C CA . GLU B 1 89 ? 1.357 -1.774 4.164 1 80.38 89 GLU B CA 1
ATOM 4696 C C . GLU B 1 89 ? 1.33 -0.286 4.5 1 80.38 89 GLU B C 1
ATOM 4698 O O . GLU B 1 89 ? 0.745 0.117 5.508 1 80.38 89 GLU B O 1
ATOM 4703 N N . ASN B 1 90 ? 1.941 0.462 3.688 1 74.5 90 ASN B N 1
ATOM 4704 C CA . ASN B 1 90 ? 1.959 1.91 3.863 1 74.5 90 ASN B CA 1
ATOM 4705 C C . ASN B 1 90 ? 2.465 2.301 5.25 1 74.5 90 ASN B C 1
ATOM 4707 O O . ASN B 1 90 ? 1.846 3.119 5.934 1 74.5 90 ASN B O 1
ATOM 4711 N N . GLY B 1 91 ? 3.467 1.587 5.734 1 73.38 91 GLY B N 1
ATOM 4712 C CA . GLY B 1 91 ? 4.109 1.932 6.992 1 73.38 91 GLY B CA 1
ATOM 4713 C C . GLY B 1 91 ? 3.404 1.35 8.203 1 73.38 91 GLY B C 1
ATOM 4714 O O . GLY B 1 91 ? 3.748 1.673 9.344 1 73.38 91 GLY B O 1
ATOM 4715 N N . ARG B 1 92 ? 2.443 0.509 7.961 1 80.38 92 ARG B N 1
ATOM 4716 C CA . ARG B 1 92 ? 1.681 -0.066 9.062 1 80.38 92 ARG B CA 1
ATOM 4717 C C . ARG B 1 92 ? 1.824 -1.584 9.102 1 80.38 92 ARG B C 1
ATOM 4719 O O . ARG B 1 92 ? 1.798 -2.238 8.055 1 80.38 92 ARG B O 1
ATOM 4726 N N . ARG B 1 93 ? 2.033 -2.031 10.281 1 83.75 93 ARG B N 1
ATOM 4727 C CA . ARG B 1 93 ? 2.021 -3.48 10.469 1 83.75 93 ARG B CA 1
ATOM 4728 C C . ARG B 1 93 ? 0.621 -4.047 10.266 1 83.75 93 ARG B C 1
ATOM 4730 O O . ARG B 1 93 ? -0.363 -3.471 10.734 1 83.75 93 ARG B O 1
ATOM 4737 N N . VAL B 1 94 ? 0.541 -5.066 9.469 1 87.94 94 VAL B N 1
ATOM 4738 C CA . VAL B 1 94 ? -0.726 -5.723 9.164 1 87.94 94 VAL B CA 1
ATOM 4739 C C . VAL B 1 94 ? -0.668 -7.188 9.594 1 87.94 94 VAL B C 1
ATOM 4741 O O . VAL B 1 94 ? 0.318 -7.879 9.336 1 87.94 94 VAL B O 1
ATOM 4744 N N . ASN B 1 95 ? -1.58 -7.621 10.359 1 90.62 95 ASN B N 1
ATOM 4745 C CA . ASN B 1 95 ? -1.816 -9.016 10.719 1 90.62 95 ASN B CA 1
ATOM 4746 C C . ASN B 1 95 ? -3.293 -9.383 10.602 1 90.62 95 ASN B C 1
ATOM 4748 O O . ASN B 1 95 ? -3.939 -9.688 11.609 1 90.62 95 ASN B O 1
ATOM 4752 N N . ASP B 1 96 ? -3.787 -9.484 9.375 1 93.31 96 ASP B N 1
ATOM 4753 C CA . ASP B 1 96 ? -5.207 -9.672 9.102 1 93.31 96 ASP B CA 1
ATOM 4754 C C . ASP B 1 96 ? -5.594 -11.148 9.18 1 93.31 96 ASP B C 1
ATOM 4756 O O . ASP B 1 96 ? -4.855 -12.016 8.703 1 93.31 96 ASP B O 1
ATOM 4760 N N . LYS B 1 97 ? -6.633 -11.375 9.844 1 95.38 97 LYS B N 1
ATOM 4761 C CA . LYS B 1 97 ? -7.223 -12.703 9.938 1 95.38 97 LYS B CA 1
ATOM 4762 C C . LYS B 1 97 ? -8.578 -12.758 9.25 1 95.38 97 LYS B C 1
ATOM 4764 O O . LYS B 1 97 ? -9.398 -11.852 9.406 1 95.38 97 LYS B O 1
ATOM 4769 N N . ARG B 1 98 ? -8.797 -13.773 8.445 1 96.75 98 ARG B N 1
ATOM 4770 C CA . ARG B 1 98 ? -10.094 -13.977 7.801 1 96.75 98 ARG B CA 1
ATOM 4771 C C . ARG B 1 98 ? -10.445 -15.453 7.738 1 96.75 98 ARG B C 1
ATOM 4773 O O . ARG B 1 98 ? -9.609 -16.281 7.379 1 96.75 98 ARG B O 1
ATOM 4780 N N . VAL B 1 99 ? -11.617 -15.797 8.203 1 98.44 99 VAL B N 1
ATOM 4781 C CA . VAL B 1 99 ? -12.133 -17.141 7.91 1 98.44 99 VAL B CA 1
ATOM 4782 C C . VAL B 1 99 ? -12.688 -17.172 6.488 1 98.44 99 VAL B C 1
ATOM 4784 O O . VAL B 1 99 ? -13.656 -16.469 6.176 1 98.44 99 VAL B O 1
ATOM 4787 N N . ILE B 1 100 ? -12.055 -17.922 5.648 1 98.81 100 ILE B N 1
ATOM 4788 C CA . ILE B 1 100 ? -12.508 -18.078 4.27 1 98.81 100 ILE B CA 1
ATOM 4789 C C . ILE B 1 100 ? -13.695 -19.031 4.223 1 98.81 100 ILE B C 1
ATOM 4791 O O . ILE B 1 100 ? -13.648 -20.125 4.805 1 98.81 100 ILE B O 1
ATOM 4795 N N . SER B 1 101 ? -14.734 -18.562 3.521 1 98.81 101 SER B N 1
ATOM 4796 C CA . SER B 1 101 ? -15.945 -19.375 3.529 1 98.81 101 SER B CA 1
ATOM 4797 C C . SER B 1 101 ? -16.438 -19.641 2.111 1 98.81 101 SER B C 1
ATOM 4799 O O . SER B 1 101 ? -17.531 -20.188 1.92 1 98.81 101 SER B O 1
ATOM 4801 N N . CYS B 1 102 ? -15.617 -19.344 1.102 1 98.75 102 CYS B N 1
ATOM 4802 C CA . CYS B 1 102 ? -16.109 -19.453 -0.267 1 98.75 102 CYS B CA 1
ATOM 4803 C C . CYS B 1 102 ? -15.828 -20.844 -0.828 1 98.75 102 CYS B C 1
ATOM 4805 O O . CYS B 1 102 ? -16.203 -21.156 -1.96 1 98.75 102 CYS B O 1
ATOM 4807 N N . VAL B 1 103 ? -15.188 -21.719 -0.123 1 98.81 103 VAL B N 1
ATOM 4808 C CA . VAL B 1 103 ? -14.945 -23.078 -0.59 1 98.81 103 VAL B CA 1
ATOM 4809 C C . VAL B 1 103 ? -16.141 -23.969 -0.238 1 98.81 103 VAL B C 1
ATOM 4811 O O . VAL B 1 103 ? -16.547 -24.031 0.921 1 98.81 103 VAL B O 1
ATOM 4814 N N . SER B 1 104 ? -16.703 -24.594 -1.186 1 98.69 104 SER B N 1
ATOM 4815 C CA . SER B 1 104 ? -17.859 -25.453 -0.972 1 98.69 104 SER B CA 1
ATOM 4816 C C . SER B 1 104 ? -17.422 -26.859 -0.559 1 98.69 104 SER B C 1
ATOM 4818 O O . SER B 1 104 ? -18 -27.453 0.357 1 98.69 104 SER B O 1
ATOM 4820 N N . ARG B 1 105 ? -16.516 -27.359 -1.237 1 98.56 105 ARG B N 1
ATOM 4821 C CA . ARG B 1 105 ? -16 -28.703 -1.045 1 98.56 105 ARG B CA 1
ATOM 4822 C C . ARG B 1 105 ? -14.703 -28.906 -1.811 1 98.56 105 ARG B C 1
ATOM 4824 O O . ARG B 1 105 ? -14.352 -28.109 -2.678 1 98.56 105 ARG B O 1
ATOM 4831 N N . CYS B 1 106 ? -13.984 -29.953 -1.4 1 98.75 106 CYS B N 1
ATOM 4832 C CA . CYS B 1 106 ? -12.742 -30.328 -2.062 1 98.75 106 CYS B CA 1
ATOM 4833 C C . CYS B 1 106 ? -12.812 -31.766 -2.562 1 98.75 106 CYS B C 1
ATOM 4835 O O . CYS B 1 106 ? -13.031 -32.688 -1.776 1 98.75 106 CYS B O 1
ATOM 4837 N N . LEU B 1 107 ? -12.672 -31.906 -3.865 1 98.56 107 LEU B N 1
ATOM 4838 C CA . LEU B 1 107 ? -12.719 -33.188 -4.523 1 98.56 107 LEU B CA 1
ATOM 4839 C C . LEU B 1 107 ? -11.328 -33.656 -4.957 1 98.56 107 LEU B C 1
ATOM 4841 O O . LEU B 1 107 ? -10.391 -32.844 -4.957 1 98.56 107 LEU B O 1
ATOM 4845 N N . ASN B 1 108 ? -11.211 -34.906 -5.188 1 97.94 108 ASN B N 1
ATOM 4846 C CA . ASN B 1 108 ? -10.016 -35.469 -5.812 1 97.94 108 ASN B CA 1
ATOM 4847 C C . ASN B 1 108 ? -10.297 -35.906 -7.246 1 97.94 108 ASN B C 1
ATOM 4849 O O . ASN B 1 108 ? -11.25 -36.656 -7.496 1 97.94 108 ASN B O 1
ATOM 4853 N N . ALA B 1 109 ? -9.5 -35.5 -8.195 1 97.75 109 ALA B N 1
ATOM 4854 C CA . ALA B 1 109 ? -9.742 -35.75 -9.609 1 97.75 109 ALA B CA 1
ATOM 4855 C C . ALA B 1 109 ? -9.836 -37.219 -9.914 1 97.75 109 ALA B C 1
ATOM 4857 O O . ALA B 1 109 ? -10.508 -37.625 -10.867 1 97.75 109 ALA B O 1
ATOM 4858 N N . TYR B 1 110 ? -9.164 -38.062 -9.109 1 97.38 110 TYR B N 1
ATOM 4859 C CA . TYR B 1 110 ? -9.117 -39.5 -9.344 1 97.38 110 TYR B CA 1
ATOM 4860 C C . TYR B 1 110 ? -10.195 -40.219 -8.539 1 97.38 110 TYR B C 1
ATOM 4862 O O . TYR B 1 110 ? -11.102 -40.844 -9.109 1 97.38 110 TYR B O 1
ATOM 4870 N N . ALA B 1 111 ? -10.164 -40.031 -7.262 1 96.25 111 ALA B N 1
ATOM 4871 C CA . ALA B 1 111 ? -11.086 -40.719 -6.371 1 96.25 111 ALA B CA 1
ATOM 4872 C C . ALA B 1 111 ? -12.516 -40.25 -6.578 1 96.25 111 ALA B C 1
ATOM 4874 O O . ALA B 1 111 ? -13.461 -41.031 -6.395 1 96.25 111 ALA B O 1
ATOM 4875 N N . ASP B 1 112 ? -12.656 -39.062 -6.988 1 97.69 112 ASP B N 1
ATOM 4876 C CA . ASP B 1 112 ? -13.977 -38.469 -7.156 1 97.69 112 ASP B CA 1
ATOM 4877 C C . ASP B 1 112 ? -14.227 -38.062 -8.609 1 97.69 112 ASP B C 1
ATOM 4879 O O . ASP B 1 112 ? -14.844 -37.031 -8.883 1 97.69 112 ASP B O 1
ATOM 4883 N N . TYR B 1 113 ? -13.742 -38.875 -9.508 1 98.25 113 TYR B N 1
ATOM 4884 C CA . TYR B 1 113 ? -13.766 -38.562 -10.93 1 98.25 113 TYR B CA 1
ATOM 4885 C C . TYR B 1 113 ? -15.172 -38.188 -11.383 1 98.25 113 TYR B C 1
ATOM 4887 O O . TYR B 1 113 ? -15.375 -37.156 -12.039 1 98.25 113 TYR B O 1
ATOM 4895 N N . GLU B 1 114 ? -16.172 -38.969 -11.078 1 98.31 114 GLU B N 1
ATOM 4896 C CA . GLU B 1 114 ? -17.531 -38.719 -11.539 1 98.31 114 GLU B CA 1
ATOM 4897 C C . GLU B 1 114 ? -18.094 -37.438 -10.953 1 98.31 114 GLU B C 1
ATOM 4899 O O . GLU B 1 114 ? -18.828 -36.688 -11.625 1 98.31 114 GLU B O 1
ATOM 4904 N N . ALA B 1 115 ? -17.781 -37.219 -9.695 1 98.62 115 ALA B N 1
ATOM 4905 C CA . ALA B 1 115 ? -18.234 -36 -9.047 1 98.62 115 ALA B CA 1
ATOM 4906 C C . ALA B 1 115 ? -17.609 -34.75 -9.688 1 98.62 115 ALA B C 1
ATOM 4908 O O . ALA B 1 115 ? -18.266 -33.719 -9.82 1 98.62 115 ALA B O 1
ATOM 4909 N N . VAL B 1 116 ? -16.344 -34.844 -10.039 1 98.81 116 VAL B N 1
ATOM 4910 C CA . VAL B 1 116 ? -15.664 -33.75 -10.727 1 98.81 116 VAL B CA 1
ATOM 4911 C C . VAL B 1 116 ? -16.344 -33.469 -12.07 1 98.81 116 VAL B C 1
ATOM 4913 O O . VAL B 1 116 ? -16.672 -32.344 -12.398 1 98.81 116 VAL B O 1
ATOM 4916 N N . MET B 1 117 ? -16.578 -34.562 -12.797 1 98.56 117 MET B N 1
ATOM 4917 C CA . MET B 1 117 ? -17.203 -34.406 -14.109 1 98.56 117 MET B CA 1
ATOM 4918 C C . MET B 1 117 ? -18.609 -33.875 -14 1 98.56 117 MET B C 1
ATOM 4920 O O . MET B 1 117 ? -19.062 -33.125 -14.867 1 98.56 117 MET B O 1
ATOM 4924 N N . ALA B 1 118 ? -19.281 -34.188 -12.953 1 98.56 118 ALA B N 1
ATOM 4925 C CA . ALA B 1 118 ? -20.656 -33.75 -12.742 1 98.56 118 ALA B CA 1
ATOM 4926 C C . ALA B 1 118 ? -20.719 -32.25 -12.555 1 98.56 118 ALA B C 1
ATOM 4928 O O . ALA B 1 118 ? -21.766 -31.609 -12.805 1 98.56 118 ALA B O 1
ATOM 4929 N N . CYS B 1 119 ? -19.641 -31.625 -12.125 1 98.75 119 CYS B N 1
ATOM 4930 C CA . CYS B 1 119 ? -19.594 -30.188 -12 1 98.75 119 CYS B CA 1
ATOM 4931 C C . CYS B 1 119 ? -19.828 -29.516 -13.352 1 98.75 119 CYS B C 1
ATOM 4933 O O . CYS B 1 119 ? -20.344 -28.391 -13.406 1 98.75 119 CYS B O 1
ATOM 4935 N N . ALA B 1 120 ? -19.484 -30.141 -14.43 1 98.44 120 ALA B N 1
ATOM 4936 C CA . ALA B 1 120 ? -19.641 -29.594 -15.773 1 98.44 120 ALA B CA 1
ATOM 4937 C C . ALA B 1 120 ? -21.125 -29.406 -16.109 1 98.44 120 ALA B C 1
ATOM 4939 O O . ALA B 1 120 ? -21.469 -28.672 -17.031 1 98.44 120 ALA B O 1
ATOM 4940 N N . GLU B 1 121 ? -21.953 -30.078 -15.367 1 97.5 121 GLU B N 1
ATOM 4941 C CA . GLU B 1 121 ? -23.391 -30.047 -15.648 1 97.5 121 GLU B CA 1
ATOM 4942 C C . GLU B 1 121 ? -24.062 -28.906 -14.906 1 97.5 121 GLU B C 1
ATOM 4944 O O . GLU B 1 121 ? -25.234 -28.594 -15.172 1 97.5 121 GLU B O 1
ATOM 4949 N N . ASN B 1 122 ? -23.391 -28.281 -14.023 1 98.06 122 ASN B N 1
ATOM 4950 C CA . ASN B 1 122 ? -23.906 -27.172 -13.234 1 98.06 122 ASN B CA 1
ATOM 4951 C C . ASN B 1 122 ? -24.031 -25.906 -14.07 1 98.06 122 ASN B C 1
ATOM 4953 O O . ASN B 1 122 ? -23.016 -25.312 -14.469 1 98.06 122 ASN B O 1
ATOM 4957 N N . PRO B 1 123 ? -25.219 -25.359 -14.305 1 97.06 123 PRO B N 1
ATOM 4958 C CA . PRO B 1 123 ? -25.359 -24.188 -15.164 1 97.06 123 PRO B CA 1
ATOM 4959 C C . PRO B 1 123 ? -24.812 -22.922 -14.516 1 97.06 123 PRO B C 1
ATOM 4961 O O . PRO B 1 123 ? -24.547 -21.938 -15.211 1 97.06 123 PRO B O 1
ATOM 4964 N N . ASP B 1 124 ? -24.578 -22.938 -13.172 1 97.75 124 ASP B N 1
ATOM 4965 C CA . ASP B 1 124 ? -24.078 -21.766 -12.477 1 97.75 124 ASP B CA 1
ATOM 4966 C C . ASP B 1 124 ? -22.547 -21.672 -12.57 1 97.75 124 ASP B C 1
ATOM 4968 O O . ASP B 1 124 ? -21.969 -20.625 -12.289 1 97.75 124 ASP B O 1
ATOM 4972 N N . LEU B 1 125 ? -21.969 -22.812 -12.953 1 98.5 125 LEU B N 1
ATOM 4973 C CA . LEU B 1 125 ? -20.5 -22.828 -13.039 1 98.5 125 LEU B CA 1
ATOM 4974 C C . LEU B 1 125 ? -20.031 -21.969 -14.195 1 98.5 125 LEU B C 1
ATOM 4976 O O . LEU B 1 125 ? -20.484 -22.125 -15.336 1 98.5 125 LEU B O 1
ATOM 4980 N N . ARG B 1 126 ? -19.047 -21.031 -13.922 1 98.12 126 ARG B N 1
ATOM 4981 C CA . ARG B 1 126 ? -18.688 -20.062 -14.938 1 98.12 126 ARG B CA 1
ATOM 4982 C C . ARG B 1 126 ? -17.172 -19.875 -14.984 1 98.12 126 ARG B C 1
ATOM 4984 O O . ARG B 1 126 ? -16.609 -19.609 -16.047 1 98.12 126 ARG B O 1
ATOM 4991 N N . TYR B 1 127 ? -16.469 -20.094 -13.922 1 98.75 127 TYR B N 1
ATOM 4992 C CA . TYR B 1 127 ? -15.039 -19.797 -13.852 1 98.75 127 TYR B CA 1
ATOM 4993 C C . TYR B 1 127 ? -14.242 -21.062 -13.523 1 98.75 127 TYR B C 1
ATOM 4995 O O . TYR B 1 127 ? -14.68 -21.891 -12.727 1 98.75 127 TYR B O 1
ATOM 5003 N N . ILE B 1 128 ? -13.047 -21.188 -14.148 1 98.88 128 ILE B N 1
ATOM 5004 C CA . ILE B 1 128 ? -12.086 -22.234 -13.812 1 98.88 128 ILE B CA 1
ATOM 5005 C C . ILE B 1 128 ? -10.734 -21.609 -13.469 1 98.88 128 ILE B C 1
ATOM 5007 O O . ILE B 1 128 ? -10.203 -20.797 -14.227 1 98.88 128 ILE B O 1
ATOM 5011 N N . THR B 1 129 ? -10.242 -21.844 -12.297 1 98.81 129 THR B N 1
ATOM 5012 C CA . THR B 1 129 ? -8.883 -21.484 -11.914 1 98.81 129 THR B CA 1
ATOM 5013 C C . THR B 1 129 ? -8.023 -22.719 -11.719 1 98.81 129 THR B C 1
ATOM 5015 O O . THR B 1 129 ? -8.547 -23.812 -11.477 1 98.81 129 THR B O 1
ATOM 5018 N N . CYS B 1 130 ? -6.707 -22.547 -11.914 1 98.69 130 CYS B N 1
ATOM 5019 C CA . CYS B 1 130 ? -5.848 -23.719 -11.734 1 98.69 130 CYS B CA 1
ATOM 5020 C C . CYS B 1 130 ? -4.441 -23.297 -11.32 1 98.69 130 CYS B C 1
ATOM 5022 O O . CYS B 1 130 ? -3.994 -22.203 -11.656 1 98.69 130 CYS B O 1
ATOM 5024 N N . ASN B 1 131 ? -3.854 -24.031 -10.57 1 97.81 131 ASN B N 1
ATOM 5025 C CA . ASN B 1 131 ? -2.43 -24.016 -10.258 1 97.81 131 ASN B CA 1
ATOM 5026 C C . ASN B 1 131 ? -1.874 -25.422 -10.047 1 97.81 131 ASN B C 1
ATOM 5028 O O . ASN B 1 131 ? -1.971 -25.969 -8.953 1 97.81 131 ASN B O 1
ATOM 5032 N N . THR B 1 132 ? -1.337 -26 -11.078 1 94.88 132 THR B N 1
ATOM 5033 C CA . THR B 1 132 ? -0.782 -27.344 -11.078 1 94.88 132 THR B CA 1
ATOM 5034 C C . THR B 1 132 ? 0.742 -27.297 -11.141 1 94.88 132 THR B C 1
ATOM 5036 O O . THR B 1 132 ? 1.363 -28.156 -11.789 1 94.88 132 THR B O 1
ATOM 5039 N N . THR B 1 133 ? 1.31 -26.234 -10.578 1 85.06 133 THR B N 1
ATOM 5040 C CA . THR B 1 133 ? 2.74 -25.953 -10.578 1 85.06 133 THR B CA 1
ATOM 5041 C C . THR B 1 133 ? 3.236 -25.641 -11.984 1 85.06 133 THR B C 1
ATOM 5043 O O . THR B 1 133 ? 2.451 -25.625 -12.938 1 85.06 133 THR B O 1
ATOM 5046 N N . GLU B 1 134 ? 4.469 -25.344 -12.211 1 80 134 GLU B N 1
ATOM 5047 C CA . GLU B 1 134 ? 5.055 -25.016 -13.508 1 80 134 GLU B CA 1
ATOM 5048 C C . GLU B 1 134 ? 5.059 -26.219 -14.438 1 80 134 GLU B C 1
ATOM 5050 O O . GLU B 1 134 ? 5.066 -26.078 -15.664 1 80 134 GLU B O 1
ATOM 5055 N N . ALA B 1 135 ? 4.828 -27.359 -13.836 1 83.44 135 ALA B N 1
ATOM 5056 C CA . ALA B 1 135 ? 4.918 -28.594 -14.594 1 83.44 135 ALA B CA 1
ATOM 5057 C C . ALA B 1 135 ? 3.537 -29.078 -15.031 1 83.44 135 ALA B C 1
ATOM 5059 O O . ALA B 1 135 ? 3.418 -30.047 -15.766 1 83.44 135 ALA B O 1
ATOM 5060 N N . GLY B 1 136 ? 2.533 -28.328 -14.656 1 92.12 136 GLY B N 1
ATOM 5061 C CA . GLY B 1 136 ? 1.195 -28.875 -14.82 1 92.12 136 GLY B CA 1
ATOM 5062 C C . GLY B 1 136 ? 0.623 -28.641 -16.203 1 92.12 136 GLY B C 1
ATOM 5063 O O . GLY B 1 136 ? -0.207 -29.422 -16.688 1 92.12 136 GLY B O 1
ATOM 5064 N N . ILE B 1 137 ? 0.994 -27.578 -16.875 1 96.75 137 ILE B N 1
ATOM 5065 C CA . ILE B 1 137 ? 0.497 -27.281 -18.203 1 96.75 137 ILE B CA 1
ATOM 5066 C C . ILE B 1 137 ? 1.44 -27.875 -19.25 1 96.75 137 ILE B C 1
ATOM 5068 O O . ILE B 1 137 ? 2.293 -27.172 -19.797 1 96.75 137 ILE B O 1
ATOM 5072 N N . VAL B 1 138 ? 1.216 -29.125 -19.484 1 95.88 138 VAL B N 1
ATOM 5073 C CA . VAL B 1 138 ? 2.055 -29.891 -20.391 1 95.88 138 VAL B CA 1
ATOM 5074 C C . VAL B 1 138 ? 1.185 -30.844 -21.234 1 95.88 138 VAL B C 1
ATOM 5076 O O . VAL B 1 138 ? 0.099 -31.234 -20.797 1 95.88 138 VAL B O 1
ATOM 5079 N N . TYR B 1 139 ? 1.645 -31.156 -22.453 1 97.06 139 TYR B N 1
ATOM 5080 C CA . TYR B 1 139 ? 0.999 -32.125 -23.328 1 97.06 139 TYR B CA 1
ATOM 5081 C C . TYR B 1 139 ? 1.646 -33.5 -23.203 1 97.06 139 TYR B C 1
ATOM 5083 O O . TYR B 1 139 ? 2.861 -33.625 -23.359 1 97.06 139 TYR B O 1
ATOM 5091 N N . ASP B 1 140 ? 0.91 -34.469 -22.797 1 97.44 140 ASP B N 1
ATOM 5092 C CA . ASP B 1 140 ? 1.321 -35.844 -22.719 1 97.44 140 ASP B CA 1
ATOM 5093 C C . ASP B 1 140 ? 0.546 -36.719 -23.719 1 97.44 140 ASP B C 1
ATOM 5095 O O . ASP B 1 140 ? -0.602 -37.094 -23.469 1 97.44 140 ASP B O 1
ATOM 5099 N N . PRO B 1 141 ? 1.235 -37.094 -24.75 1 97.38 141 PRO B N 1
ATOM 5100 C CA . PRO B 1 141 ? 0.523 -37.812 -25.812 1 97.38 141 PRO B CA 1
ATOM 5101 C C . PRO B 1 141 ? 0.035 -39.188 -25.359 1 97.38 141 PRO B C 1
ATOM 5103 O O . PRO B 1 141 ? -0.766 -39.812 -26.062 1 97.38 141 PRO B O 1
ATOM 5106 N N . SER B 1 142 ? 0.468 -39.625 -24.281 1 98.12 142 SER B N 1
ATOM 5107 C CA . SER B 1 142 ? 0.052 -40.938 -23.797 1 98.12 142 SER B CA 1
ATOM 5108 C C . SER B 1 142 ? -1.341 -40.875 -23.172 1 98.12 142 SER B C 1
ATOM 5110 O O . SER B 1 142 ? -1.968 -41.938 -22.953 1 98.12 142 SER B O 1
ATOM 5112 N N . CYS B 1 143 ? -1.86 -39.719 -22.922 1 98.06 143 CYS B N 1
ATOM 5113 C CA . CYS B 1 143 ? -3.197 -39.594 -22.344 1 98.06 143 CYS B CA 1
ATOM 5114 C C . CYS B 1 143 ? -4.266 -39.969 -23.375 1 98.06 143 CYS B C 1
ATOM 5116 O O . CYS B 1 143 ? -4.152 -39.625 -24.547 1 98.06 143 CYS B O 1
ATOM 5118 N N . ALA B 1 144 ? -5.254 -40.688 -22.844 1 98.31 144 ALA B N 1
ATOM 5119 C CA . ALA B 1 144 ? -6.383 -41.094 -23.688 1 98.31 144 ALA B CA 1
ATOM 5120 C C . ALA B 1 144 ? -7.676 -40.438 -23.203 1 98.31 144 ALA B C 1
ATOM 5122 O O . ALA B 1 144 ? -7.824 -40.156 -22 1 98.31 144 ALA B O 1
ATOM 5123 N N . PHE B 1 145 ? -8.617 -40.25 -24.141 1 98.31 145 PHE B N 1
ATOM 5124 C CA . PHE B 1 145 ? -9.891 -39.625 -23.812 1 98.31 145 PHE B CA 1
ATOM 5125 C C . PHE B 1 145 ? -10.656 -40.438 -22.781 1 98.31 145 PHE B C 1
ATOM 5127 O O . PHE B 1 145 ? -11.359 -39.875 -21.938 1 98.31 145 PHE B O 1
ATOM 5134 N N . GLU B 1 146 ? -10.461 -41.75 -22.781 1 97.5 146 GLU B N 1
ATOM 5135 C CA . GLU B 1 146 ? -11.234 -42.656 -21.938 1 97.5 146 GLU B CA 1
ATOM 5136 C C . GLU B 1 146 ? -10.609 -42.781 -20.562 1 97.5 146 GLU B C 1
ATOM 5138 O O . GLU B 1 146 ? -11.211 -43.375 -19.656 1 97.5 146 GLU B O 1
ATOM 5143 N N . ASP B 1 147 ? -9.414 -42.156 -20.438 1 98.12 147 ASP B N 1
ATOM 5144 C CA . ASP B 1 147 ? -8.805 -42.188 -19.109 1 98.12 147 ASP B CA 1
ATOM 5145 C C . ASP B 1 147 ? -9.75 -41.594 -18.047 1 98.12 147 ASP B C 1
ATOM 5147 O O . ASP B 1 147 ? -10.617 -40.781 -18.375 1 98.12 147 ASP B O 1
ATOM 5151 N N . LYS B 1 148 ? -9.633 -42.094 -16.891 1 97.88 148 LYS B N 1
ATOM 5152 C CA . LYS B 1 148 ? -10.469 -41.625 -15.797 1 97.88 148 LYS B CA 1
ATOM 5153 C C . LYS B 1 148 ? -9.617 -41.219 -14.594 1 97.88 148 LYS B C 1
ATOM 5155 O O . LYS B 1 148 ? -9.625 -41.906 -13.57 1 97.88 148 LYS B O 1
ATOM 5160 N N . PRO B 1 149 ? -8.992 -40.125 -14.57 1 97.88 149 PRO B N 1
ATOM 5161 C CA . PRO B 1 149 ? -8.891 -39.094 -15.609 1 97.88 149 PRO B CA 1
ATOM 5162 C C . PRO B 1 149 ? -7.613 -39.219 -16.438 1 97.88 149 PRO B C 1
ATOM 5164 O O . PRO B 1 149 ? -6.797 -40.125 -16.188 1 97.88 149 PRO B O 1
ATOM 5167 N N . ALA B 1 150 ? -7.52 -38.344 -17.453 1 98.25 150 ALA B N 1
ATOM 5168 C CA . ALA B 1 150 ? -6.219 -38.156 -18.094 1 98.25 150 ALA B CA 1
ATOM 5169 C C . ALA B 1 150 ? -5.16 -37.75 -17.062 1 98.25 150 ALA B C 1
ATOM 5171 O O . ALA B 1 150 ? -5.445 -37.031 -16.125 1 98.25 150 ALA B O 1
ATOM 5172 N N . ALA B 1 151 ? -3.926 -38.188 -17.297 1 97 151 ALA B N 1
ATOM 5173 C CA . ALA B 1 151 ? -2.861 -37.938 -16.328 1 97 151 ALA B CA 1
ATOM 5174 C C . ALA B 1 151 ? -2.445 -36.469 -16.344 1 97 151 ALA B C 1
ATOM 5176 O O . ALA B 1 151 ? -2.113 -35.906 -15.289 1 97 151 ALA B O 1
ATOM 5177 N N . SER B 1 152 ? -2.404 -35.844 -17.484 1 97.5 152 SER B N 1
ATOM 5178 C CA . SER B 1 152 ? -2.029 -34.438 -17.594 1 97.5 152 SER B CA 1
ATOM 5179 C C . SER B 1 152 ? -3.197 -33.531 -17.234 1 97.5 152 SER B C 1
ATOM 5181 O O . SER B 1 152 ? -4.355 -33.844 -17.484 1 97.5 152 SER B O 1
ATOM 5183 N N . PHE B 1 153 ? -2.902 -32.375 -16.688 1 98.06 153 PHE B N 1
ATOM 5184 C CA . PHE B 1 153 ? -3.955 -31.438 -16.328 1 98.06 153 PHE B CA 1
ATOM 5185 C C . PHE B 1 153 ? -4.699 -30.953 -17.562 1 98.06 153 PHE B C 1
ATOM 5187 O O . PHE B 1 153 ? -5.93 -30.969 -17.594 1 98.06 153 PHE B O 1
ATOM 5194 N N . PRO B 1 154 ? -3.979 -30.5 -18.625 1 98.69 154 PRO B N 1
ATOM 5195 C CA . PRO B 1 154 ? -4.73 -30.094 -19.812 1 98.69 154 PRO B CA 1
ATOM 5196 C C . PRO B 1 154 ? -5.637 -31.203 -20.344 1 98.69 154 PRO B C 1
ATOM 5198 O O . PRO B 1 154 ? -6.707 -30.922 -20.891 1 98.69 154 PRO B O 1
ATOM 5201 N N . GLY B 1 155 ? -5.141 -32.438 -20.203 1 98.69 155 GLY B N 1
ATOM 5202 C CA . GLY B 1 155 ? -5.996 -33.531 -20.578 1 98.69 155 GLY B CA 1
ATOM 5203 C C . GLY B 1 155 ? -7.258 -33.625 -19.75 1 98.69 155 GLY B C 1
ATOM 5204 O O . GLY B 1 155 ? -8.359 -33.812 -20.281 1 98.69 155 GLY B O 1
ATOM 5205 N N . LYS B 1 156 ? -7.152 -33.531 -18.438 1 98.69 156 LYS B N 1
ATOM 5206 C CA . LYS B 1 156 ? -8.297 -33.531 -17.531 1 98.69 156 LYS B CA 1
ATOM 5207 C C . LYS B 1 156 ? -9.266 -32.406 -17.906 1 98.69 156 LYS B C 1
ATOM 5209 O O . LYS B 1 156 ? -10.484 -32.594 -17.875 1 98.69 156 LYS B O 1
ATOM 5214 N N . LEU B 1 157 ? -8.68 -31.25 -18.125 1 98.81 157 LEU B N 1
ATOM 5215 C CA . LEU B 1 157 ? -9.508 -30.094 -18.453 1 98.81 157 LEU B CA 1
ATOM 5216 C C . LEU B 1 157 ? -10.258 -30.312 -19.766 1 98.81 157 LEU B C 1
ATOM 5218 O O . LEU B 1 157 ? -11.422 -29.938 -19.875 1 98.81 157 LEU B O 1
ATOM 5222 N N . THR B 1 158 ? -9.594 -30.906 -20.75 1 98.81 158 THR B N 1
ATOM 5223 C CA . THR B 1 158 ? -10.242 -31.188 -22.031 1 98.81 158 THR B CA 1
ATOM 5224 C C . THR B 1 158 ? -11.445 -32.125 -21.828 1 98.81 158 THR B C 1
ATOM 5226 O O . THR B 1 158 ? -12.508 -31.875 -22.406 1 98.81 158 THR B O 1
ATOM 5229 N N . GLN B 1 159 ? -11.242 -33.188 -21.016 1 98.75 159 GLN B N 1
ATOM 5230 C CA . GLN B 1 159 ? -12.344 -34.094 -20.703 1 98.75 159 GLN B CA 1
ATOM 5231 C C . GLN B 1 159 ? -13.508 -33.375 -20.062 1 98.75 159 GLN B C 1
ATOM 5233 O O . GLN B 1 159 ? -14.664 -33.562 -20.438 1 98.75 159 GLN B O 1
ATOM 5238 N N . PHE B 1 160 ? -13.203 -32.5 -19.172 1 98.81 160 PHE B N 1
ATOM 5239 C CA . PHE B 1 160 ? -14.203 -31.734 -18.438 1 98.81 160 PHE B CA 1
ATOM 5240 C C . PHE B 1 160 ? -14.953 -30.797 -19.375 1 98.81 160 PHE B C 1
ATOM 5242 O O . PHE B 1 160 ? -16.188 -30.734 -19.344 1 98.81 160 PHE B O 1
ATOM 5249 N N . LEU B 1 161 ? -14.188 -30.047 -20.203 1 98.81 161 LEU B N 1
ATOM 5250 C CA . LEU B 1 161 ? -14.773 -29.109 -21.156 1 98.81 161 LEU B CA 1
ATOM 5251 C C . LEU B 1 161 ? -15.672 -29.844 -22.156 1 98.81 161 LEU B C 1
ATOM 5253 O O . LEU B 1 161 ? -16.719 -29.328 -22.547 1 98.81 161 LEU B O 1
ATOM 5257 N N . TYR B 1 162 ? -15.25 -31 -22.562 1 98.62 162 TYR B N 1
ATOM 5258 C CA . TYR B 1 162 ? -16.062 -31.766 -23.5 1 98.62 162 TYR B CA 1
ATOM 5259 C C . TYR B 1 162 ? -17.391 -32.156 -22.859 1 98.62 162 TYR B C 1
ATOM 5261 O O . TYR B 1 162 ? -18.438 -32.094 -23.516 1 98.62 162 TYR B O 1
ATOM 5269 N N . ARG B 1 163 ? -17.359 -32.594 -21.609 1 98.25 163 ARG B N 1
ATOM 5270 C CA . ARG B 1 163 ? -18.594 -32.906 -20.906 1 98.25 163 ARG B CA 1
ATOM 5271 C C . ARG B 1 163 ? -19.516 -31.719 -20.875 1 98.25 163 ARG B C 1
ATOM 5273 O O . ARG B 1 163 ? -20.719 -31.844 -21.094 1 98.25 163 ARG B O 1
ATOM 5280 N N . ARG B 1 164 ? -18.984 -30.531 -20.562 1 98.56 164 ARG B N 1
ATOM 5281 C CA . ARG B 1 164 ? -19.75 -29.281 -20.578 1 98.56 164 ARG B CA 1
ATOM 5282 C C . ARG B 1 164 ? -20.375 -29.047 -21.938 1 98.56 164 ARG B C 1
ATOM 5284 O O . ARG B 1 164 ? -21.547 -28.672 -22.047 1 98.56 164 ARG B O 1
ATOM 5291 N N . TYR B 1 165 ? -19.578 -29.25 -22.969 1 98.06 165 TYR B N 1
ATOM 5292 C CA . TYR B 1 165 ? -20.016 -29.047 -24.359 1 98.06 165 TYR B CA 1
ATOM 5293 C C . TYR B 1 165 ? -21.172 -29.984 -24.703 1 98.06 165 TYR B C 1
ATOM 5295 O O . TYR B 1 165 ? -22.141 -29.578 -25.328 1 98.06 165 TYR B O 1
ATOM 5303 N N . GLU B 1 166 ? -21.047 -31.188 -24.234 1 97.31 166 GLU B N 1
ATOM 5304 C CA . GLU B 1 166 ? -22.078 -32.188 -24.516 1 97.31 166 GLU B CA 1
ATOM 5305 C C . GLU B 1 166 ? -23.422 -31.75 -23.922 1 97.31 166 GLU B C 1
ATOM 5307 O O . GLU B 1 166 ? -24.469 -32 -24.516 1 97.31 166 GLU B O 1
ATOM 5312 N N . ILE B 1 167 ? -23.344 -31.109 -22.875 1 96.38 167 ILE B N 1
ATOM 5313 C CA . ILE B 1 167 ? -24.562 -30.766 -22.141 1 96.38 167 ILE B CA 1
ATOM 5314 C C . ILE B 1 167 ? -25.078 -29.406 -22.609 1 96.38 167 ILE B C 1
ATOM 5316 O O . ILE B 1 167 ? -26.281 -29.25 -22.828 1 96.38 167 ILE B O 1
ATOM 5320 N N . PHE B 1 168 ? -24.125 -28.422 -22.812 1 93.88 168 PHE B N 1
ATOM 5321 C CA . PHE B 1 168 ? -24.562 -27.047 -23 1 93.88 168 PHE B CA 1
ATOM 5322 C C . PHE B 1 168 ? -24.031 -26.469 -24.312 1 93.88 168 PHE B C 1
ATOM 5324 O O . PHE B 1 168 ? -24.328 -25.328 -24.672 1 93.88 168 PHE B O 1
ATOM 5331 N N . GLY B 1 169 ? -23.266 -27.156 -25.047 1 89.31 169 GLY B N 1
ATOM 5332 C CA . GLY B 1 169 ? -22.469 -26.625 -26.141 1 89.31 169 GLY B CA 1
ATOM 5333 C C . GLY B 1 169 ? -23.297 -26.125 -27.297 1 89.31 169 GLY B C 1
ATOM 5334 O O . GLY B 1 169 ? -22.797 -25.375 -28.156 1 89.31 169 GLY B O 1
ATOM 5335 N N . ARG B 1 170 ? -24.5 -26.516 -27.375 1 86.5 170 ARG B N 1
ATOM 5336 C CA . ARG B 1 170 ? -25.375 -26.062 -28.453 1 86.5 170 ARG B CA 1
ATOM 5337 C C . ARG B 1 170 ? -25.938 -24.688 -28.172 1 86.5 170 ARG B C 1
ATOM 5339 O O . ARG B 1 170 ? -26.406 -24 -29.078 1 86.5 170 ARG B O 1
ATOM 5346 N N . ASN B 1 171 ? -25.844 -24.266 -26.938 1 89.5 171 ASN B N 1
ATOM 5347 C CA . ASN B 1 171 ? -26.328 -22.938 -26.531 1 89.5 171 ASN B CA 1
ATOM 5348 C C . ASN B 1 171 ? -25.172 -21.984 -26.266 1 89.5 171 ASN B C 1
ATOM 5350 O O . ASN B 1 171 ? -24.156 -22.375 -25.688 1 89.5 171 ASN B O 1
ATOM 5354 N N . LYS B 1 172 ? -25.375 -20.75 -26.781 1 90.25 172 LYS B N 1
ATOM 5355 C CA . LYS B 1 172 ? -24.359 -19.734 -26.578 1 90.25 172 LYS B CA 1
ATOM 5356 C C . LYS B 1 172 ? -24.297 -19.297 -25.125 1 90.25 172 LYS B C 1
ATOM 5358 O O . LYS B 1 172 ? -25.297 -19.375 -24.406 1 90.25 172 LYS B O 1
ATOM 5363 N N . GLY B 1 173 ? -23.172 -18.953 -24.688 1 92 173 GLY B N 1
ATOM 5364 C CA . GLY B 1 173 ? -23.031 -18.328 -23.375 1 92 173 GLY B CA 1
ATOM 5365 C C . GLY B 1 173 ? -22.734 -19.312 -22.266 1 92 173 GLY B C 1
ATOM 5366 O O . GLY B 1 173 ? -22.844 -18.984 -21.094 1 92 173 GLY B O 1
ATOM 5367 N N . ASN B 1 174 ? -22.406 -20.578 -22.609 1 93.31 174 ASN B N 1
ATOM 5368 C CA . ASN B 1 174 ? -22.219 -21.609 -21.594 1 93.31 174 ASN B CA 1
ATOM 5369 C C . ASN B 1 174 ? -20.75 -22.031 -21.5 1 93.31 174 ASN B C 1
ATOM 5371 O O . ASN B 1 174 ? -20.453 -23.094 -20.953 1 93.31 174 ASN B O 1
ATOM 5375 N N . GLY B 1 175 ? -19.875 -21.266 -22.078 1 97.06 175 GLY B N 1
ATOM 5376 C CA . GLY B 1 175 ? -18.453 -21.516 -21.922 1 97.06 175 GLY B CA 1
ATOM 5377 C C . GLY B 1 175 ? -17.891 -20.984 -20.609 1 97.06 175 GLY B C 1
ATOM 5378 O O . GLY B 1 175 ? -18.641 -20.531 -19.75 1 97.06 175 GLY B O 1
ATOM 5379 N N . PHE B 1 176 ? -16.594 -21.188 -20.469 1 98.5 176 PHE B N 1
ATOM 5380 C CA . PHE B 1 176 ? -15.953 -20.828 -19.203 1 98.5 176 PHE B CA 1
ATOM 5381 C C . PHE B 1 176 ? -14.977 -19.672 -19.422 1 98.5 176 PHE B C 1
ATOM 5383 O O . PHE B 1 176 ? -14.523 -19.438 -20.531 1 98.5 176 PHE B O 1
ATOM 5390 N N . VAL B 1 177 ? -14.758 -18.875 -18.344 1 98.69 177 VAL B N 1
ATOM 5391 C CA 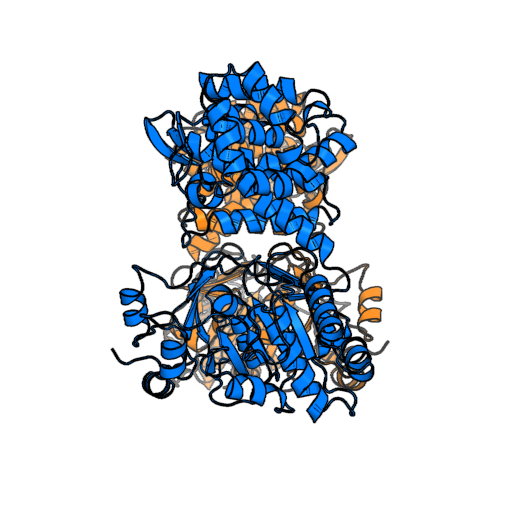. VAL B 1 177 ? -13.57 -18.047 -18.172 1 98.69 177 VAL B CA 1
ATOM 5392 C C . VAL B 1 177 ? -12.5 -18.812 -17.406 1 98.69 177 VAL B C 1
ATOM 5394 O O . VAL B 1 177 ? -12.703 -19.156 -16.234 1 98.69 177 VAL B O 1
ATOM 5397 N N . ILE B 1 178 ? -11.422 -19.125 -18.047 1 98.88 178 ILE B N 1
ATOM 5398 C CA . ILE B 1 178 ? -10.359 -19.953 -17.484 1 98.88 178 ILE B CA 1
ATOM 5399 C C . ILE B 1 178 ? -9.172 -19.062 -17.109 1 98.88 178 ILE B C 1
ATOM 5401 O O . ILE B 1 178 ? -8.641 -18.344 -17.953 1 98.88 178 ILE B O 1
ATOM 5405 N N . LEU B 1 179 ? -8.773 -19.094 -15.828 1 98.81 179 LEU B N 1
ATOM 5406 C CA . LEU B 1 179 ? -7.762 -18.219 -15.25 1 98.81 179 LEU B CA 1
ATOM 5407 C C . LEU B 1 179 ? -6.621 -19.031 -14.648 1 98.81 179 LEU B C 1
ATOM 5409 O O . LEU B 1 179 ? -6.539 -19.188 -13.43 1 98.81 179 LEU B O 1
ATOM 5413 N N . PRO B 1 180 ? -5.695 -19.531 -15.484 1 98.62 180 PRO B N 1
ATOM 5414 C CA . PRO B 1 180 ? -4.574 -20.297 -14.953 1 98.62 180 PRO B CA 1
ATOM 5415 C C . PRO B 1 180 ? -3.627 -19.453 -14.102 1 98.62 180 PRO B C 1
ATOM 5417 O O . PRO B 1 180 ? -3.363 -18.297 -14.43 1 98.62 180 PRO B O 1
ATOM 5420 N N . CYS B 1 181 ? -3.176 -20.031 -13.016 1 98 181 CYS B N 1
ATOM 5421 C CA . CYS B 1 181 ? -2.281 -19.328 -12.094 1 98 181 CYS B CA 1
ATOM 5422 C C . CYS B 1 181 ? -0.904 -19.984 -12.07 1 98 181 CYS B C 1
ATOM 5424 O O . CYS B 1 181 ? -0.109 -19.734 -11.164 1 98 181 CYS B O 1
ATOM 5426 N N . GLU B 1 182 ? -0.639 -20.922 -13.086 1 96.06 182 GLU B N 1
ATOM 5427 C CA . GLU B 1 182 ? 0.689 -21.516 -13.211 1 96.06 182 GLU B CA 1
ATOM 5428 C C . GLU B 1 182 ? 1.721 -20.469 -13.625 1 96.06 182 GLU B C 1
ATOM 5430 O O . GLU B 1 182 ? 1.438 -19.609 -14.453 1 96.06 182 GLU B O 1
ATOM 5435 N N . LEU B 1 183 ? 2.934 -20.562 -13.062 1 90.44 183 LEU B N 1
ATOM 5436 C CA . LEU B 1 183 ? 3.969 -19.562 -13.273 1 90.44 183 LEU B CA 1
ATOM 5437 C C . LEU B 1 183 ? 4.773 -19.859 -14.531 1 90.44 183 LEU B C 1
ATOM 5439 O O . LEU B 1 183 ? 5.996 -20.016 -14.469 1 90.44 183 LEU B O 1
ATOM 5443 N N . ILE B 1 184 ? 4.059 -19.953 -15.617 1 89.75 184 ILE B N 1
ATOM 5444 C CA . ILE B 1 184 ? 4.703 -20.062 -16.922 1 89.75 184 ILE B CA 1
ATOM 5445 C C . ILE B 1 184 ? 4.258 -18.922 -17.812 1 89.75 184 ILE B C 1
ATOM 5447 O O . ILE B 1 184 ? 3.24 -18.281 -17.547 1 89.75 184 ILE B O 1
ATOM 5451 N N . ALA B 1 185 ? 5.098 -18.672 -18.844 1 89.12 185 ALA B N 1
ATOM 5452 C CA . ALA B 1 185 ? 4.75 -17.609 -19.797 1 89.12 185 ALA B CA 1
ATOM 5453 C C . ALA B 1 185 ? 3.49 -17.953 -20.578 1 89.12 185 ALA B C 1
ATOM 5455 O O . ALA B 1 185 ? 3.316 -19.094 -21 1 89.12 185 ALA B O 1
ATOM 5456 N N . GLU B 1 186 ? 2.596 -17.031 -20.719 1 95.81 186 GLU B N 1
ATOM 5457 C CA . GLU B 1 186 ? 1.381 -17.188 -21.516 1 95.81 186 GLU B CA 1
ATOM 5458 C C . GLU B 1 186 ? 0.603 -18.438 -21.094 1 95.81 186 GLU B C 1
ATOM 5460 O O . GLU B 1 186 ? 0.244 -19.266 -21.922 1 95.81 186 GLU B O 1
ATOM 5465 N N . ASN B 1 187 ? 0.446 -18.516 -19.781 1 97.38 187 ASN B N 1
ATOM 5466 C CA . ASN B 1 187 ? -0.151 -19.719 -19.234 1 97.38 187 ASN B CA 1
ATOM 5467 C C . ASN B 1 187 ? -1.53 -19.984 -19.828 1 97.38 187 ASN B C 1
ATOM 5469 O O . ASN B 1 187 ? -1.881 -21.141 -20.094 1 97.38 187 ASN B O 1
ATOM 5473 N N . GLY B 1 188 ? -2.4 -18.984 -20.078 1 98.25 188 GLY B N 1
ATOM 5474 C CA . GLY B 1 188 ? -3.691 -19.188 -20.719 1 98.25 188 GLY B CA 1
ATOM 5475 C C . GLY B 1 188 ? -3.58 -19.688 -22.156 1 98.25 188 GLY B C 1
ATOM 5476 O O . GLY B 1 188 ? -4.258 -20.641 -22.531 1 98.25 188 GLY B O 1
ATOM 5477 N N . LYS B 1 189 ? -2.717 -19.109 -22.938 1 97.88 189 LYS B N 1
ATOM 5478 C CA . LYS B 1 189 ? -2.531 -19.484 -24.344 1 97.88 189 LYS B CA 1
ATOM 5479 C C . LYS B 1 189 ? -1.93 -20.891 -24.438 1 97.88 189 LYS B C 1
ATOM 5481 O O . LYS B 1 189 ? -2.324 -21.672 -25.312 1 97.88 189 LYS B O 1
ATOM 5486 N N . GLU B 1 190 ? -0.957 -21.156 -23.547 1 97.94 190 GLU B N 1
ATOM 5487 C CA . GLU B 1 190 ? -0.349 -22.484 -23.547 1 97.94 190 GLU B CA 1
ATOM 5488 C C . GLU B 1 190 ? -1.37 -23.547 -23.172 1 97.94 190 GLU B C 1
ATOM 5490 O O . GLU B 1 190 ? -1.386 -24.625 -23.766 1 97.94 190 GLU B O 1
ATOM 5495 N N . LEU B 1 191 ? -2.186 -23.234 -22.188 1 98.62 191 LEU B N 1
ATOM 5496 C CA . LEU B 1 191 ? -3.223 -24.172 -21.781 1 98.62 191 LEU B CA 1
ATOM 5497 C C . LEU B 1 191 ? -4.195 -24.438 -22.938 1 98.62 191 LEU B C 1
ATOM 5499 O O . LEU B 1 191 ? -4.555 -25.578 -23.203 1 98.62 191 LEU B O 1
ATOM 5503 N N . LYS B 1 192 ? -4.637 -23.391 -23.594 1 98.69 192 LYS B N 1
ATOM 5504 C CA . LYS B 1 192 ? -5.539 -23.516 -24.734 1 98.69 192 LYS B CA 1
ATOM 5505 C C . LYS B 1 192 ? -4.918 -24.391 -25.828 1 98.69 192 LYS B C 1
ATOM 5507 O O . LYS B 1 192 ? -5.586 -25.25 -26.406 1 98.69 192 LYS B O 1
ATOM 5512 N N . LYS B 1 193 ? -3.678 -24.125 -26.062 1 98.38 193 LYS B N 1
ATOM 5513 C CA . LYS B 1 193 ? -2.947 -24.891 -27.062 1 98.38 193 LYS B CA 1
ATOM 5514 C C . LYS B 1 193 ? -2.998 -26.375 -26.766 1 98.38 193 LYS B C 1
ATOM 5516 O O . LYS B 1 193 ? -3.277 -27.188 -27.656 1 98.38 193 LYS B O 1
ATOM 5521 N N . PHE B 1 194 ? -2.762 -26.734 -25.531 1 98.56 194 PHE B N 1
ATOM 5522 C CA . PHE B 1 194 ? -2.721 -28.141 -25.172 1 98.56 194 PHE B CA 1
ATOM 5523 C C . PHE B 1 194 ? -4.125 -28.734 -25.172 1 98.56 194 PHE B C 1
ATOM 5525 O O . PHE B 1 194 ? -4.309 -29.906 -25.531 1 98.56 194 PHE B O 1
ATOM 5532 N N . VAL B 1 195 ? -5.133 -27.984 -24.781 1 98.75 195 VAL B N 1
ATOM 5533 C CA . VAL B 1 195 ? -6.516 -28.453 -24.828 1 98.75 195 VAL B CA 1
ATOM 5534 C C . VAL B 1 195 ? -6.902 -28.75 -26.281 1 98.75 195 VAL B C 1
ATOM 5536 O O . VAL B 1 195 ? -7.5 -29.781 -26.562 1 98.75 195 VAL B O 1
ATOM 5539 N N . LEU B 1 196 ? -6.551 -27.844 -27.172 1 98.44 196 LEU B N 1
ATOM 5540 C CA . LEU B 1 196 ? -6.832 -28.047 -28.594 1 98.44 196 LEU B CA 1
ATOM 5541 C C . LEU B 1 196 ? -6.078 -29.25 -29.141 1 98.44 196 LEU B C 1
ATOM 5543 O O . LEU B 1 196 ? -6.617 -30.016 -29.953 1 98.44 196 LEU B O 1
ATOM 5547 N N . SER B 1 197 ? -4.832 -29.422 -28.672 1 98.31 197 SER B N 1
ATOM 5548 C CA . SER B 1 197 ? -4.051 -30.594 -29.094 1 98.31 197 SER B CA 1
ATOM 5549 C C . SER B 1 197 ? -4.738 -31.891 -28.688 1 98.31 197 SER B C 1
ATOM 5551 O O . SER B 1 197 ? -4.809 -32.844 -29.484 1 98.31 197 SER B O 1
ATOM 5553 N N . TYR B 1 198 ? -5.223 -31.922 -27.531 1 98.69 198 TYR B N 1
ATOM 5554 C CA . TYR B 1 198 ? -5.918 -33.125 -27.062 1 98.69 198 TYR B CA 1
ATOM 5555 C C . TYR B 1 198 ? -7.211 -33.312 -27.844 1 98.69 198 TYR B C 1
ATOM 5557 O O . TYR B 1 198 ? -7.566 -34.469 -28.172 1 98.69 198 TYR B O 1
ATOM 5565 N N . ALA B 1 199 ? -7.965 -32.281 -28.078 1 98.5 199 ALA B N 1
ATOM 5566 C CA . ALA B 1 199 ? -9.195 -32.375 -28.859 1 98.5 199 ALA B CA 1
ATOM 5567 C C . ALA B 1 199 ? -8.938 -33.031 -30.219 1 98.5 199 ALA B C 1
ATOM 5569 O O . ALA B 1 199 ? -9.711 -33.875 -30.672 1 98.5 199 ALA B O 1
ATOM 5570 N N . ARG B 1 200 ? -7.852 -32.625 -30.797 1 97.88 200 ARG B N 1
ATOM 5571 C CA . ARG B 1 200 ? -7.48 -33.156 -32.094 1 97.88 200 ARG B CA 1
ATOM 5572 C C . ARG B 1 200 ? -7.004 -34.625 -31.953 1 97.88 200 ARG B C 1
ATOM 5574 O O . ARG B 1 200 ? -7.441 -35.5 -32.719 1 97.88 200 ARG B O 1
ATOM 5581 N N . GLN B 1 201 ? -6.121 -34.812 -30.969 1 98.31 201 GLN B N 1
ATOM 5582 C CA . GLN B 1 201 ? -5.594 -36.156 -30.734 1 98.31 201 GLN B CA 1
ATOM 5583 C C . GLN B 1 201 ? -6.719 -37.156 -30.5 1 98.31 201 GLN B C 1
ATOM 5585 O O . GLN B 1 201 ? -6.648 -38.281 -30.969 1 98.31 201 GLN B O 1
ATOM 5590 N N . TRP B 1 202 ? -7.742 -36.719 -29.844 1 98.44 202 TRP B N 1
ATOM 5591 C CA . TRP B 1 202 ? -8.82 -37.625 -29.438 1 98.44 202 TRP B CA 1
ATOM 5592 C C . TRP B 1 202 ? -9.953 -37.594 -30.453 1 98.44 202 TRP B C 1
ATOM 5594 O O . TRP B 1 202 ? -11.023 -38.156 -30.219 1 98.44 202 TRP B O 1
ATOM 5604 N N . ASN B 1 203 ? -9.734 -37 -31.578 1 97.88 203 ASN B N 1
ATOM 5605 C CA . ASN B 1 203 ? -10.68 -36.906 -32.688 1 97.88 203 ASN B CA 1
ATOM 5606 C C . ASN B 1 203 ? -12.055 -36.438 -32.219 1 97.88 203 ASN B C 1
ATOM 5608 O O . ASN B 1 203 ? -13.062 -37.062 -32.562 1 97.88 203 ASN B O 1
ATOM 5612 N N . LEU B 1 204 ? -12.055 -35.438 -31.375 1 97.81 204 LEU B N 1
ATOM 5613 C CA . LEU B 1 204 ? -13.328 -34.875 -30.953 1 97.81 204 LEU B CA 1
ATOM 5614 C C . LEU B 1 204 ? -13.945 -34.031 -32.062 1 97.81 204 LEU B C 1
ATOM 5616 O O . LEU B 1 204 ? -13.234 -33.531 -32.938 1 97.81 204 LEU B O 1
ATOM 5620 N N . GLU B 1 205 ? -15.227 -33.812 -32.062 1 96.62 205 GLU B N 1
ATOM 5621 C CA . GLU B 1 205 ? -15.953 -33.219 -33.188 1 96.62 205 GLU B CA 1
ATOM 5622 C C . GLU B 1 205 ? -15.578 -31.766 -33.375 1 96.62 205 GLU B C 1
ATOM 5624 O O . GLU B 1 205 ? -15.273 -31.062 -32.406 1 96.62 205 GLU B O 1
ATOM 5629 N N . GLN B 1 206 ? -15.656 -31.297 -34.625 1 96.62 206 GLN B N 1
ATOM 5630 C CA . GLN B 1 206 ? -15.273 -29.953 -35.031 1 96.62 206 GLN B CA 1
ATOM 5631 C C . GLN B 1 206 ? -16.078 -28.906 -34.312 1 96.62 206 GLN B C 1
ATOM 5633 O O . GLN B 1 206 ? -15.578 -27.812 -34 1 96.62 206 GLN B O 1
ATOM 5638 N N . ASP B 1 207 ? -17.25 -29.219 -34.031 1 96.44 207 ASP B N 1
ATOM 5639 C CA . ASP B 1 207 ? -18.109 -28.266 -33.312 1 96.44 207 ASP B CA 1
ATOM 5640 C C . ASP B 1 207 ? -17.578 -28 -31.922 1 96.44 207 ASP B C 1
ATOM 5642 O O . ASP B 1 207 ? -17.719 -26.891 -31.406 1 96.44 207 ASP B O 1
ATOM 5646 N N . PHE B 1 208 ? -17.031 -29.016 -31.344 1 97.31 208 PHE B N 1
ATOM 5647 C CA . PHE B 1 208 ? -16.406 -28.828 -30.031 1 97.31 208 PHE B CA 1
ATOM 5648 C C . PHE B 1 208 ? -15.227 -27.859 -30.141 1 97.31 208 PHE B C 1
ATOM 5650 O O . PHE B 1 208 ? -15.086 -26.969 -29.297 1 97.31 208 PHE B O 1
ATOM 5657 N N . LEU B 1 209 ? -14.391 -28 -31.141 1 97.31 209 LEU B N 1
ATOM 5658 C CA . LEU B 1 209 ? -13.266 -27.094 -31.344 1 97.31 209 LEU B CA 1
ATOM 5659 C C . LEU B 1 209 ? -13.75 -25.672 -31.547 1 97.31 209 LEU B C 1
ATOM 5661 O O . LEU B 1 209 ? -13.156 -24.719 -31 1 97.31 209 LEU B O 1
ATOM 5665 N N . THR B 1 210 ? -14.797 -25.5 -32.281 1 96.25 210 THR B N 1
ATOM 5666 C CA . THR B 1 210 ? -15.398 -24.188 -32.531 1 96.25 210 THR B CA 1
ATOM 5667 C C . THR B 1 210 ? -15.93 -23.609 -31.203 1 96.25 210 THR B C 1
ATOM 5669 O O . THR B 1 210 ? -15.719 -22.422 -30.922 1 96.25 210 THR B O 1
ATOM 5672 N N . TRP B 1 211 ? -16.531 -24.484 -30.453 1 97.25 211 TRP B N 1
ATOM 5673 C CA . TRP B 1 211 ? -17.062 -24.078 -29.156 1 97.25 211 TRP B CA 1
ATOM 5674 C C . TRP B 1 211 ? -15.945 -23.641 -28.219 1 97.25 211 TRP B C 1
ATOM 5676 O O . TRP B 1 211 ? -16.094 -22.672 -27.469 1 97.25 211 TRP B O 1
ATOM 5686 N N . LEU B 1 212 ? -14.859 -24.344 -28.234 1 97.38 212 LEU B N 1
ATOM 5687 C CA . LEU B 1 212 ? -13.703 -23.969 -27.438 1 97.38 212 LEU B CA 1
ATOM 5688 C C . LEU B 1 212 ? -13.234 -22.562 -27.766 1 97.38 212 LEU B C 1
ATOM 5690 O O . LEU B 1 212 ? -12.898 -21.781 -26.875 1 97.38 212 LEU B O 1
ATOM 5694 N N . ASP B 1 213 ? -13.234 -22.234 -28.984 1 95.38 213 ASP B N 1
ATOM 5695 C CA . ASP B 1 213 ? -12.695 -20.984 -29.469 1 95.38 213 ASP B CA 1
ATOM 5696 C C . ASP B 1 213 ? -13.672 -19.828 -29.234 1 95.38 213 ASP B C 1
ATOM 5698 O O . ASP B 1 213 ? -13.266 -18.734 -28.859 1 95.38 213 ASP B O 1
ATOM 5702 N N . GLU B 1 214 ? -14.891 -20.078 -29.391 1 95.5 214 GLU B N 1
ATOM 5703 C CA . GLU B 1 214 ? -15.867 -19 -29.438 1 95.5 214 GLU B CA 1
ATOM 5704 C C . GLU B 1 214 ? -16.484 -18.766 -28.062 1 95.5 214 GLU B C 1
ATOM 5706 O O . GLU B 1 214 ? -16.875 -17.641 -27.734 1 95.5 214 GLU B O 1
ATOM 5711 N N . GLU B 1 215 ? -16.578 -19.844 -27.312 1 96.81 215 GLU B N 1
ATOM 5712 C CA . GLU B 1 215 ? -17.406 -19.734 -26.109 1 96.81 215 GLU B CA 1
ATOM 5713 C C . GLU B 1 215 ? -16.531 -19.688 -24.859 1 96.81 215 GLU B C 1
ATOM 5715 O O . GLU B 1 215 ? -17 -19.297 -23.781 1 96.81 215 GLU B O 1
ATOM 5720 N N . ASN B 1 216 ? -15.281 -20.125 -24.984 1 98.12 216 ASN B N 1
ATOM 5721 C CA . ASN B 1 216 ? -14.391 -20.172 -23.828 1 98.12 216 ASN B CA 1
ATOM 5722 C C . ASN B 1 216 ? -13.305 -19.109 -23.922 1 98.12 216 ASN B C 1
ATOM 5724 O O . ASN B 1 216 ? -12.828 -18.797 -25.016 1 98.12 216 ASN B O 1
ATOM 5728 N N . MET B 1 217 ? -12.953 -18.547 -22.75 1 98 217 MET B N 1
ATOM 5729 C CA . MET B 1 217 ? -11.859 -17.578 -22.656 1 98 217 MET B CA 1
ATOM 5730 C C . MET B 1 217 ? -10.703 -18.141 -21.844 1 98 217 MET B C 1
ATOM 5732 O O . MET B 1 217 ? -10.844 -18.391 -20.641 1 98 217 MET B O 1
ATOM 5736 N N . PHE B 1 218 ? -9.633 -18.438 -22.516 1 98.69 218 PHE B N 1
ATOM 5737 C CA . PHE B 1 218 ? -8.398 -18.797 -21.828 1 98.69 218 PHE B CA 1
ATOM 5738 C C . PHE B 1 218 ? -7.543 -17.562 -21.578 1 98.69 218 PHE B C 1
ATOM 5740 O O . PHE B 1 218 ? -6.848 -17.078 -22.469 1 98.69 218 PHE B O 1
ATOM 5747 N N . CYS B 1 219 ? -7.547 -17.047 -20.312 1 98.62 219 CYS B N 1
ATOM 5748 C CA . CYS B 1 219 ? -6.891 -15.789 -19.984 1 98.62 219 CYS B CA 1
ATOM 5749 C C . CYS B 1 219 ? -5.48 -16.031 -19.469 1 98.62 219 CYS B C 1
ATOM 5751 O O . CYS B 1 219 ? -5.301 -16.719 -18.453 1 98.62 219 CYS B O 1
ATOM 5753 N N . SER B 1 220 ? -4.492 -15.492 -20.141 1 98.38 220 SER B N 1
ATOM 5754 C CA . SER B 1 220 ? -3.168 -15.492 -19.516 1 98.38 220 SER B CA 1
ATOM 5755 C C . SER B 1 220 ? -3.125 -14.57 -18.312 1 98.38 220 SER B C 1
ATOM 5757 O O . SER B 1 220 ? -3.725 -13.492 -18.312 1 98.38 220 SER B O 1
ATOM 5759 N N . THR B 1 221 ? -2.43 -15.102 -17.25 1 97.94 221 THR B N 1
ATOM 5760 C CA . THR B 1 221 ? -2.461 -14.328 -16 1 97.94 221 THR B CA 1
ATOM 5761 C C . THR B 1 221 ? -1.062 -14.211 -15.406 1 97.94 221 THR B C 1
ATOM 5763 O O . THR B 1 221 ? -0.149 -14.938 -15.797 1 97.94 221 THR B O 1
ATOM 5766 N N . LEU B 1 222 ? -0.861 -13.211 -14.602 1 96.75 222 LEU B N 1
ATOM 5767 C CA . LEU B 1 222 ? 0.247 -13.047 -13.672 1 96.75 222 LEU B CA 1
ATOM 5768 C C . LEU B 1 222 ? -0.256 -13.023 -12.227 1 96.75 222 LEU B C 1
ATOM 5770 O O . LEU B 1 222 ? -1.209 -12.305 -11.914 1 96.75 222 LEU B O 1
ATOM 5774 N N . VAL B 1 223 ? 0.275 -13.891 -11.398 1 97 223 VAL B N 1
ATOM 5775 C CA . VAL B 1 223 ? -0.11 -13.922 -9.992 1 97 223 VAL B CA 1
ATOM 5776 C C . VAL B 1 223 ? 1.104 -13.625 -9.117 1 97 223 VAL B C 1
ATOM 5778 O O . VAL B 1 223 ? 2.225 -14.031 -9.438 1 97 223 VAL B O 1
ATOM 5781 N N . ASP B 1 224 ? 0.865 -12.836 -8.055 1 95.62 224 ASP B N 1
ATOM 5782 C CA . ASP B 1 224 ? 1.98 -12.461 -7.195 1 95.62 224 ASP B CA 1
ATOM 5783 C C . ASP B 1 224 ? 1.536 -12.359 -5.738 1 95.62 224 ASP B C 1
ATOM 5785 O O . ASP B 1 224 ? 0.818 -11.43 -5.363 1 95.62 224 ASP B O 1
ATOM 5789 N N . ARG B 1 225 ? 1.943 -13.25 -4.91 1 96.19 225 ARG B N 1
ATOM 5790 C CA . ARG B 1 225 ? 1.84 -13.258 -3.453 1 96.19 225 ARG B CA 1
ATOM 5791 C C . ARG B 1 225 ? 2.758 -14.312 -2.846 1 96.19 225 ARG B C 1
ATOM 5793 O O . ARG B 1 225 ? 2.764 -15.469 -3.283 1 96.19 225 ARG B O 1
ATOM 5800 N N . ILE B 1 226 ? 3.559 -13.961 -1.894 1 93.69 226 ILE B N 1
ATOM 5801 C CA . ILE B 1 226 ? 4.359 -14.938 -1.162 1 93.69 226 ILE B CA 1
ATOM 5802 C C . ILE B 1 226 ? 3.488 -15.648 -0.126 1 93.69 226 ILE B C 1
ATOM 5804 O O . ILE B 1 226 ? 2.947 -15.008 0.78 1 93.69 226 ILE B O 1
ATOM 5808 N N . VAL B 1 227 ? 3.256 -16.891 -0.364 1 95.75 227 VAL B N 1
ATOM 5809 C CA . VAL B 1 227 ? 2.438 -17.688 0.536 1 95.75 227 VAL B CA 1
ATOM 5810 C C . VAL B 1 227 ? 3.33 -18.641 1.342 1 95.75 227 VAL B C 1
ATOM 5812 O O . VAL B 1 227 ? 4.16 -19.344 0.775 1 95.75 227 VAL B O 1
ATOM 5815 N N . THR B 1 228 ? 3.219 -18.594 2.668 1 94.25 228 THR B N 1
ATOM 5816 C CA . THR B 1 228 ? 4.098 -19.375 3.535 1 94.25 228 THR B CA 1
ATOM 5817 C C . THR B 1 228 ? 3.416 -20.672 3.967 1 94.25 228 THR B C 1
ATOM 5819 O O . THR B 1 228 ? 4.078 -21.594 4.445 1 94.25 228 THR B O 1
ATOM 5822 N N . GLY B 1 229 ? 2.129 -20.766 3.803 1 96.06 229 GLY B N 1
ATOM 5823 C CA . GLY B 1 229 ? 1.42 -22.016 4.066 1 96.06 229 GLY B CA 1
ATOM 5824 C C . GLY B 1 229 ? 1.045 -22.188 5.523 1 96.06 229 GLY B C 1
ATOM 5825 O O . GLY B 1 229 ? 0.808 -21.2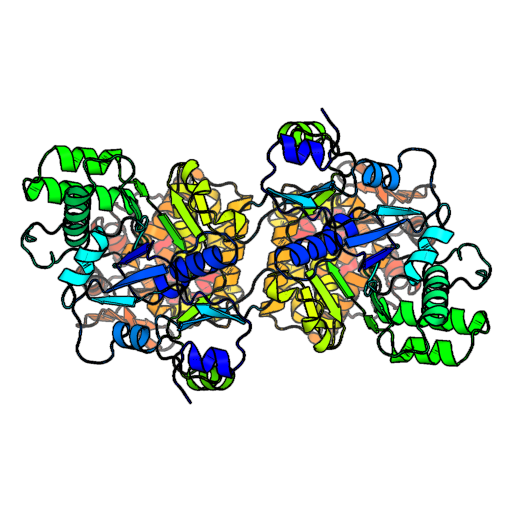03 6.234 1 96.06 229 GLY B O 1
ATOM 5826 N N . TYR B 1 230 ? 0.828 -23.422 5.949 1 96.75 230 TYR B N 1
ATOM 5827 C CA . TYR B 1 230 ? 0.451 -23.734 7.32 1 96.75 230 TYR B CA 1
ATOM 5828 C C . TYR B 1 230 ? 1.495 -23.234 8.305 1 96.75 230 TYR B C 1
ATOM 5830 O O . TYR B 1 230 ? 2.693 -23.453 8.125 1 96.75 230 TYR B O 1
ATOM 5838 N N . PRO B 1 231 ? 1.057 -22.484 9.266 1 95.75 231 PRO B N 1
ATOM 5839 C CA . PRO B 1 231 ? 2 -21.859 10.188 1 95.75 231 PRO B CA 1
ATOM 5840 C C . PRO B 1 231 ? 2.59 -22.828 11.195 1 95.75 231 PRO B C 1
ATOM 5842 O O . PRO B 1 231 ? 2.346 -22.719 12.398 1 95.75 231 PRO B O 1
ATOM 5845 N N . LYS B 1 232 ? 3.422 -23.688 10.727 1 92.94 232 LYS B N 1
ATOM 5846 C CA . LYS B 1 232 ? 4.07 -24.672 11.602 1 92.94 232 LYS B CA 1
ATOM 5847 C C . LYS B 1 232 ? 4.859 -23.969 12.711 1 92.94 232 LYS B C 1
ATOM 5849 O O . LYS B 1 232 ? 5.625 -23.047 12.453 1 92.94 232 LYS B O 1
ATOM 5854 N N . GLY B 1 233 ? 4.676 -24.359 13.891 1 93.38 233 GLY B N 1
ATOM 5855 C CA . GLY B 1 233 ? 5.34 -23.766 15.047 1 93.38 233 GLY B CA 1
ATOM 5856 C C . GLY B 1 233 ? 4.504 -22.703 15.734 1 93.38 233 GLY B C 1
ATOM 5857 O O . GLY B 1 233 ? 4.762 -22.359 16.891 1 93.38 233 GLY B O 1
ATOM 5858 N N . GLU B 1 234 ? 3.549 -22.172 14.969 1 94.62 234 GLU B N 1
ATOM 5859 C CA . GLU B 1 234 ? 2.701 -21.125 15.523 1 94.62 234 GLU B CA 1
ATOM 5860 C C . GLU B 1 234 ? 1.252 -21.578 15.633 1 94.62 234 GLU B C 1
ATOM 5862 O O . GLU B 1 234 ? 0.423 -20.906 16.25 1 94.62 234 GLU B O 1
ATOM 5867 N N . GLU B 1 235 ? 0.962 -22.734 15.133 1 95.75 235 GLU B N 1
ATOM 5868 C CA . GLU B 1 235 ? -0.424 -23.156 14.938 1 95.75 235 GLU B CA 1
ATOM 5869 C C . GLU B 1 235 ? -1.156 -23.266 16.281 1 95.75 235 GLU B C 1
ATOM 5871 O O . GLU B 1 235 ? -2.336 -22.938 16.375 1 95.75 235 GLU B O 1
ATOM 5876 N N . ASP B 1 236 ? -0.496 -23.719 17.297 1 96.31 236 ASP B N 1
ATOM 5877 C CA . ASP B 1 236 ? -1.146 -23.875 18.594 1 96.31 236 ASP B CA 1
ATOM 5878 C C . ASP B 1 236 ? -1.555 -22.516 19.172 1 96.31 236 ASP B C 1
ATOM 5880 O O . ASP B 1 236 ? -2.67 -22.359 19.672 1 96.31 236 ASP B O 1
ATOM 5884 N N . LYS B 1 237 ? -0.654 -21.641 19.078 1 96.75 237 LYS B N 1
ATOM 5885 C CA . LYS B 1 237 ? -0.932 -20.281 19.562 1 96.75 237 LYS B CA 1
ATOM 5886 C C . LYS B 1 237 ? -2.082 -19.656 18.797 1 96.75 237 LYS B C 1
ATOM 5888 O O . LYS B 1 237 ? -2.984 -19.062 19.391 1 96.75 237 LYS B O 1
ATOM 5893 N N . LEU B 1 238 ? -2.074 -19.797 17.5 1 97.25 238 LEU B N 1
ATOM 5894 C CA . LEU B 1 238 ? -3.109 -19.203 16.656 1 97.25 238 LEU B CA 1
ATOM 5895 C C . LEU B 1 238 ? -4.461 -19.859 16.922 1 97.25 238 LEU B C 1
ATOM 5897 O O . LEU B 1 238 ? -5.484 -19.172 16.984 1 97.25 238 LEU B O 1
ATOM 5901 N N . ASN B 1 239 ? -4.477 -21.125 17.125 1 97.75 239 ASN B N 1
ATOM 5902 C CA . ASN B 1 239 ? -5.711 -21.828 17.453 1 97.75 239 ASN B CA 1
ATOM 5903 C C . ASN B 1 239 ? -6.281 -21.375 18.781 1 97.75 239 ASN B C 1
ATOM 5905 O O . ASN B 1 239 ? -7.492 -21.188 18.922 1 97.75 239 ASN B O 1
ATOM 5909 N N . GLN B 1 240 ? -5.426 -21.172 19.703 1 96.94 240 GLN B N 1
ATOM 5910 C CA . GLN B 1 240 ? -5.852 -20.672 21 1 96.94 240 GLN B CA 1
ATOM 5911 C C . GLN B 1 240 ? -6.465 -19.281 20.891 1 96.94 240 GLN B C 1
ATOM 5913 O O . GLN B 1 240 ? -7.516 -19.016 21.469 1 96.94 240 GLN B O 1
ATOM 5918 N N . GLU B 1 241 ? -5.801 -18.516 20.125 1 95.56 241 GLU B N 1
ATOM 5919 C CA . GLU B 1 241 ? -6.305 -17.156 19.922 1 95.56 241 GLU B CA 1
ATOM 5920 C C . GLU B 1 241 ? -7.652 -17.172 19.203 1 95.56 241 GLU B C 1
ATOM 5922 O O . GLU B 1 241 ? -8.531 -16.359 19.516 1 95.56 241 GLU B O 1
ATOM 5927 N N . ASN B 1 242 ? -7.793 -18.062 18.266 1 96.12 242 ASN B N 1
ATOM 5928 C CA . ASN B 1 242 ? -9.031 -18.156 17.484 1 96.12 242 ASN B CA 1
ATOM 5929 C C . ASN B 1 242 ? -10.156 -18.766 18.328 1 96.12 242 ASN B C 1
ATOM 5931 O O . ASN B 1 242 ? -11.32 -18.391 18.156 1 96.12 242 ASN B O 1
ATOM 5935 N N . GLY B 1 243 ? -9.805 -19.719 19.172 1 96.56 243 GLY B N 1
ATOM 5936 C CA . GLY B 1 243 ? -10.805 -20.453 19.922 1 96.56 243 GLY B CA 1
ATOM 5937 C C . GLY B 1 243 ? -11.281 -21.703 19.203 1 96.56 243 GLY B C 1
ATOM 5938 O O . GLY B 1 243 ? -12.289 -22.297 19.594 1 96.56 243 GLY B O 1
ATOM 5939 N N . TRP B 1 244 ? -10.711 -22.094 18.125 1 97.75 244 TRP B N 1
ATOM 5940 C CA . TRP B 1 244 ? -10.977 -23.328 17.391 1 97.75 244 TRP B CA 1
ATOM 5941 C C . TRP B 1 244 ? -9.688 -23.906 16.797 1 97.75 244 TRP B C 1
ATOM 5943 O O . TRP B 1 244 ? -8.688 -23.188 16.672 1 97.75 244 TRP B O 1
ATOM 5953 N N . GLU B 1 245 ? -9.789 -25.156 16.484 1 97.88 245 GLU B N 1
ATOM 5954 C CA . GLU B 1 245 ? -8.703 -25.812 15.766 1 97.88 245 GLU B CA 1
ATOM 5955 C C . GLU B 1 245 ? -8.953 -25.781 14.258 1 97.88 245 GLU B C 1
ATOM 5957 O O . GLU B 1 245 ? -10.031 -26.141 13.797 1 97.88 245 GLU B O 1
ATOM 5962 N N . ASP B 1 246 ? -7.996 -25.359 13.562 1 98.38 246 ASP B N 1
ATOM 5963 C CA . ASP B 1 246 ? -8.078 -25.266 12.109 1 98.38 246 ASP B CA 1
ATOM 5964 C C . ASP B 1 246 ? -6.949 -26.062 11.445 1 98.38 246 ASP B C 1
ATOM 5966 O O . ASP B 1 246 ? -5.793 -25.625 11.461 1 98.38 246 ASP B O 1
ATOM 5970 N N . ALA B 1 247 ? -7.277 -27.109 10.82 1 97.5 247 ALA B N 1
ATOM 5971 C CA . ALA B 1 247 ? -6.289 -28 10.219 1 97.5 247 ALA B CA 1
ATOM 5972 C C . ALA B 1 247 ? -5.883 -27.5 8.828 1 97.5 247 ALA B C 1
ATOM 5974 O O . ALA B 1 247 ? -4.918 -28 8.25 1 97.5 247 ALA B O 1
ATOM 5975 N N . ALA B 1 248 ? -6.531 -26.5 8.32 1 98.25 248 ALA B N 1
ATOM 5976 C CA . ALA B 1 248 ? -6.273 -26 6.973 1 98.25 248 ALA B CA 1
ATOM 5977 C C . ALA B 1 248 ? -5.844 -24.531 7.008 1 98.25 248 ALA B C 1
ATOM 5979 O O . ALA B 1 248 ? -6 -23.812 6.016 1 98.25 248 ALA B O 1
ATOM 5980 N N . MET B 1 249 ? -5.297 -24.125 8.18 1 98.38 249 MET B N 1
ATOM 5981 C CA . MET B 1 249 ? -4.82 -22.75 8.297 1 98.38 249 MET B CA 1
ATOM 5982 C C . MET B 1 249 ? -3.791 -22.438 7.215 1 98.38 249 MET B C 1
ATOM 5984 O O . MET B 1 249 ? -3.047 -23.312 6.785 1 98.38 249 MET B O 1
ATOM 5988 N N . ASP B 1 250 ? -3.809 -21.219 6.754 1 98.38 250 ASP B N 1
ATOM 5989 C CA . ASP B 1 250 ? -2.873 -20.766 5.73 1 98.38 250 ASP B CA 1
ATOM 5990 C C . ASP B 1 250 ? -2.367 -19.359 6.043 1 98.38 250 ASP B C 1
ATOM 5992 O O . ASP B 1 250 ? -3.016 -18.609 6.777 1 98.38 250 ASP B O 1
ATOM 5996 N N . THR B 1 251 ? -1.125 -19.047 5.688 1 97.81 251 THR B N 1
ATOM 5997 C CA . THR B 1 251 ? -0.521 -17.734 5.922 1 97.81 251 THR B CA 1
ATOM 5998 C C . THR B 1 251 ? 0.19 -17.234 4.672 1 97.81 251 THR B C 1
ATOM 6000 O O . THR B 1 251 ? 0.662 -18.031 3.857 1 97.81 251 THR B O 1
ATOM 6003 N N . GLY B 1 252 ? 0.19 -15.984 4.457 1 97.06 252 GLY B N 1
ATOM 6004 C CA . GLY B 1 252 ? 0.882 -15.297 3.375 1 97.06 252 GLY B CA 1
ATOM 6005 C C . GLY B 1 252 ? 1.114 -13.828 3.656 1 97.06 252 GLY B C 1
ATOM 6006 O O . GLY B 1 252 ? 0.693 -13.312 4.695 1 97.06 252 GLY B O 1
ATOM 6007 N N . GLU B 1 253 ? 1.814 -13.148 2.758 1 96.56 253 GLU B N 1
ATOM 6008 C CA . GLU B 1 253 ? 2.035 -11.711 2.883 1 96.56 253 GLU B CA 1
ATOM 6009 C C . GLU B 1 253 ? 0.792 -10.922 2.479 1 96.56 253 GLU B C 1
ATOM 6011 O O . GLU B 1 253 ? -0.078 -11.445 1.778 1 96.56 253 GLU B O 1
ATOM 6016 N N . VAL B 1 254 ? 0.728 -9.758 2.9 1 94 254 VAL B N 1
ATOM 6017 C CA . VAL B 1 254 ? -0.424 -8.898 2.631 1 94 254 VAL B CA 1
ATOM 6018 C C . VAL B 1 254 ? -0.405 -8.453 1.172 1 94 254 VAL B C 1
ATOM 6020 O O . VAL B 1 254 ? -1.459 -8.297 0.55 1 94 254 VAL B O 1
ATOM 6023 N N . PHE B 1 255 ? 0.781 -8.352 0.543 1 93.31 255 PHE B N 1
ATOM 6024 C CA . PHE B 1 255 ? 0.876 -7.945 -0.854 1 93.31 255 PHE B CA 1
ATOM 6025 C C . PHE B 1 255 ? 0.215 -8.977 -1.763 1 93.31 255 PHE B C 1
ATOM 6027 O O . PHE B 1 255 ? 0.376 -10.18 -1.563 1 93.31 255 PHE B O 1
ATOM 6034 N N . ALA B 1 256 ? -0.451 -8.516 -2.723 1 95.44 256 ALA B N 1
ATOM 6035 C CA . ALA B 1 256 ? -1 -9.359 -3.777 1 95.44 256 ALA B CA 1
ATOM 6036 C C . ALA B 1 256 ? -1.186 -8.578 -5.074 1 95.44 256 ALA B C 1
ATOM 6038 O O . ALA B 1 256 ? -1.393 -7.363 -5.047 1 95.44 256 ALA B O 1
ATOM 6039 N N . PHE B 1 257 ? -1.015 -9.273 -6.168 1 94.81 257 PHE B N 1
ATOM 6040 C CA . PHE B 1 257 ? -1.282 -8.68 -7.469 1 94.81 257 PHE B CA 1
ATOM 6041 C C . PHE B 1 257 ? -1.685 -9.742 -8.484 1 94.81 257 PHE B C 1
ATOM 6043 O O . PHE B 1 257 ? -0.981 -10.742 -8.656 1 94.81 257 PHE B O 1
ATOM 6050 N N . TRP B 1 258 ? -2.842 -9.586 -9.023 1 97.25 258 TRP B N 1
ATOM 6051 C CA . TRP B 1 258 ? -3.363 -10.5 -10.039 1 97.25 258 TRP B CA 1
ATOM 6052 C C . TRP B 1 258 ? -3.66 -9.758 -11.336 1 97.25 258 TRP B C 1
ATOM 6054 O O . TRP B 1 258 ? -4.547 -8.898 -11.383 1 97.25 258 TRP B O 1
ATOM 6064 N N . VAL B 1 259 ? -2.859 -10.062 -12.422 1 96.75 259 VAL B N 1
ATOM 6065 C CA . VAL B 1 259 ? -3.123 -9.492 -13.734 1 96.75 259 VAL B CA 1
ATOM 6066 C C . VAL B 1 259 ? -3.789 -10.539 -14.625 1 96.75 259 VAL B C 1
ATOM 6068 O O . VAL B 1 259 ? -3.273 -11.641 -14.789 1 96.75 259 VAL B O 1
ATOM 6071 N N . ILE B 1 260 ? -4.926 -10.211 -15.18 1 98.25 260 ILE B N 1
ATOM 6072 C CA . ILE B 1 260 ? -5.699 -11.086 -16.047 1 98.25 260 ILE B CA 1
ATOM 6073 C C . ILE B 1 260 ? -5.812 -10.469 -17.438 1 98.25 260 ILE B C 1
ATOM 6075 O O . ILE B 1 260 ? -6.375 -9.383 -17.609 1 98.25 260 ILE B O 1
ATOM 6079 N N . GLU B 1 261 ? -5.191 -11.148 -18.406 1 98.31 261 GLU B N 1
ATOM 6080 C CA . GLU B 1 261 ? -5.395 -10.719 -19.781 1 98.31 261 GLU B CA 1
ATOM 6081 C C . GLU B 1 261 ? -6.758 -11.164 -20.297 1 98.31 261 GLU B C 1
ATOM 6083 O O . GLU B 1 261 ? -7.016 -12.359 -20.438 1 98.31 261 GLU B O 1
ATOM 6088 N N . GLY B 1 262 ? -7.629 -10.234 -20.516 1 97.31 262 GLY B N 1
ATOM 6089 C CA . GLY B 1 262 ? -8.984 -10.477 -20.984 1 97.31 262 GLY B CA 1
ATOM 6090 C C . GLY B 1 262 ? -9.688 -9.211 -21.438 1 97.31 262 GLY B C 1
ATOM 6091 O O . GLY B 1 262 ? -9.164 -8.109 -21.266 1 97.31 262 GLY B O 1
ATOM 6092 N N . PRO B 1 263 ? -10.812 -9.375 -22.047 1 95.69 263 PRO B N 1
ATOM 6093 C CA . PRO B 1 263 ? -11.57 -8.211 -22.516 1 95.69 263 PRO B CA 1
ATOM 6094 C C . PRO B 1 263 ? -12.102 -7.355 -21.359 1 95.69 263 PRO B C 1
ATOM 6096 O O . PRO B 1 263 ? -12.281 -7.852 -20.25 1 95.69 263 PRO B O 1
ATOM 6099 N N . ALA B 1 264 ? -12.344 -6.113 -21.672 1 93.44 264 ALA B N 1
ATOM 6100 C CA . ALA B 1 264 ? -12.844 -5.164 -20.688 1 93.44 264 ALA B CA 1
ATOM 6101 C C . ALA B 1 264 ? -14.18 -5.633 -20.094 1 93.44 264 ALA B C 1
ATOM 6103 O O . ALA B 1 264 ? -14.492 -5.336 -18.938 1 93.44 264 ALA B O 1
ATOM 6104 N N . SER B 1 265 ? -14.922 -6.371 -20.859 1 94 265 SER B N 1
ATOM 6105 C CA . SER B 1 265 ? -16.234 -6.84 -20.406 1 94 265 SER B CA 1
ATOM 6106 C C . SER B 1 265 ? -16.109 -7.75 -19.188 1 94 265 SER B C 1
ATOM 6108 O O . SER B 1 265 ? -17.047 -7.887 -18.406 1 94 265 SER B O 1
ATOM 6110 N N . LEU B 1 266 ? -14.977 -8.359 -18.984 1 96.31 266 LEU B N 1
ATOM 6111 C CA . LEU B 1 266 ? -14.742 -9.242 -17.844 1 96.31 266 LEU B CA 1
ATOM 6112 C C . LEU B 1 266 ? -14.789 -8.469 -16.531 1 96.31 266 LEU B C 1
ATOM 6114 O O . LEU B 1 266 ? -15.062 -9.039 -15.469 1 96.31 266 LEU B O 1
ATOM 6118 N N . LYS B 1 267 ? -14.531 -7.164 -16.594 1 93.69 267 LYS B N 1
ATOM 6119 C CA . LYS B 1 267 ? -14.578 -6.305 -15.414 1 93.69 267 LYS B CA 1
ATOM 6120 C C . LYS B 1 267 ? -15.984 -6.227 -14.844 1 93.69 267 LYS B C 1
ATOM 6122 O O . LYS B 1 267 ? -16.172 -6.031 -13.641 1 93.69 267 LYS B O 1
ATOM 6127 N N . GLU B 1 268 ? -16.969 -6.395 -15.719 1 91.56 268 GLU B N 1
ATOM 6128 C CA . GLU B 1 268 ? -18.359 -6.328 -15.289 1 91.56 268 GLU B CA 1
ATOM 6129 C C . GLU B 1 268 ? -18.781 -7.625 -14.609 1 91.56 268 GLU B C 1
ATOM 6131 O O . GLU B 1 268 ? -19.641 -7.609 -13.719 1 91.56 268 GLU B O 1
ATOM 6136 N N . GLU B 1 269 ? -18.156 -8.695 -14.992 1 93.12 269 GLU B N 1
ATOM 6137 C CA . GLU B 1 269 ? -18.469 -10 -14.422 1 93.12 269 GLU B CA 1
ATOM 6138 C C . GLU B 1 269 ? -17.688 -10.234 -13.133 1 93.12 269 GLU B C 1
ATOM 6140 O O . GLU B 1 269 ? -18.219 -10.758 -12.156 1 93.12 269 GLU B O 1
ATOM 6145 N N . LEU B 1 270 ? -16.438 -9.898 -13.211 1 96.06 270 LEU B N 1
ATOM 6146 C CA . LEU B 1 270 ? -15.539 -10.016 -12.078 1 96.06 270 LEU B CA 1
ATOM 6147 C C . LEU B 1 270 ? -15.18 -8.641 -11.523 1 96.06 270 LEU B C 1
ATOM 6149 O O . LEU B 1 270 ? -14.141 -8.07 -11.875 1 96.06 270 LEU B O 1
ATOM 6153 N N . ARG B 1 271 ? -15.961 -8.172 -10.555 1 94.5 271 ARG B N 1
ATOM 6154 C CA . ARG B 1 271 ? -15.891 -6.789 -10.094 1 94.5 271 ARG B CA 1
ATOM 6155 C C . ARG B 1 271 ? -14.836 -6.625 -9.008 1 94.5 271 ARG B C 1
ATOM 6157 O O . ARG B 1 271 ? -15.117 -6.094 -7.934 1 94.5 271 ARG B O 1
ATOM 6164 N N . PHE B 1 272 ? -13.562 -7.016 -9.305 1 94.62 272 PHE B N 1
ATOM 6165 C CA . PHE B 1 272 ? -12.43 -6.949 -8.391 1 94.62 272 PHE B CA 1
ATOM 6166 C C . PHE B 1 272 ? -12.117 -5.504 -8.023 1 94.62 272 PHE B C 1
ATOM 6168 O O . PHE B 1 272 ? -11.82 -5.203 -6.867 1 94.62 272 PHE B O 1
ATOM 6175 N N . GLU B 1 273 ? -12.188 -4.641 -9.008 1 87.19 273 GLU B N 1
ATOM 6176 C CA . GLU B 1 273 ? -11.906 -3.227 -8.781 1 87.19 273 GLU B CA 1
ATOM 6177 C C . GLU B 1 273 ? -12.891 -2.625 -7.785 1 87.19 273 GLU B C 1
ATOM 6179 O O . GLU B 1 273 ? -12.5 -1.878 -6.887 1 87.19 273 GLU B O 1
ATOM 6184 N N . GLU B 1 274 ? -14.125 -2.979 -7.953 1 83.56 274 GLU B N 1
ATOM 6185 C CA . GLU B 1 274 ? -15.156 -2.502 -7.031 1 83.56 274 GLU B CA 1
ATOM 6186 C C . GLU B 1 274 ? -14.898 -3.002 -5.613 1 83.56 274 GLU B C 1
ATOM 6188 O O . GLU B 1 274 ? -15.172 -2.291 -4.641 1 83.56 274 GLU B O 1
ATOM 6193 N N . ALA B 1 275 ? -14.359 -4.152 -5.504 1 90.06 275 ALA B N 1
ATOM 6194 C CA . ALA B 1 275 ? -14.102 -4.773 -4.211 1 90.06 275 ALA B CA 1
ATOM 6195 C C . ALA B 1 275 ? -12.82 -4.234 -3.586 1 90.06 275 ALA B C 1
ATOM 6197 O O . ALA B 1 275 ? -12.461 -4.605 -2.465 1 90.06 275 ALA B O 1
ATOM 6198 N N . GLY B 1 276 ? -12.148 -3.369 -4.305 1 85.12 276 GLY B N 1
ATOM 6199 C CA . GLY B 1 276 ? -10.914 -2.805 -3.797 1 85.12 276 GLY B CA 1
ATOM 6200 C C . GLY B 1 276 ? -9.758 -3.793 -3.797 1 85.12 276 GLY B C 1
ATOM 6201 O O . GLY B 1 276 ? -8.828 -3.668 -3.002 1 85.12 276 GLY B O 1
ATOM 6202 N N . LEU B 1 277 ? -9.836 -4.832 -4.633 1 93.12 277 LEU B N 1
ATOM 6203 C CA . LEU B 1 277 ? -8.82 -5.879 -4.676 1 93.12 277 LEU B CA 1
ATOM 6204 C C . LEU B 1 277 ? -7.73 -5.539 -5.684 1 93.12 277 LEU B C 1
ATOM 6206 O O . LEU B 1 277 ? -7.984 -4.852 -6.676 1 93.12 277 LEU B O 1
ATOM 6210 N N . PRO B 1 278 ? -6.523 -5.945 -5.441 1 93.25 278 PRO B N 1
ATOM 6211 C CA . PRO B 1 278 ? -5.391 -5.645 -6.32 1 93.25 278 PRO B CA 1
ATOM 6212 C C . PRO B 1 278 ? -5.355 -6.539 -7.559 1 93.25 278 PRO B C 1
ATOM 6214 O O . PRO B 1 278 ? -4.367 -7.242 -7.789 1 93.25 278 PRO B O 1
ATOM 6217 N N . VAL B 1 279 ? -6.422 -6.484 -8.414 1 95.5 279 VAL B N 1
ATOM 6218 C CA . VAL B 1 279 ? -6.566 -7.262 -9.641 1 95.5 279 VAL B CA 1
ATOM 6219 C C . VAL B 1 279 ? -6.711 -6.316 -10.836 1 95.5 279 VAL B C 1
ATOM 6221 O O . VAL B 1 279 ? -7.48 -5.355 -10.781 1 95.5 279 VAL B O 1
ATOM 6224 N N . LEU B 1 280 ? -5.891 -6.508 -11.867 1 94.12 280 LEU B N 1
ATOM 6225 C CA . LEU B 1 280 ? -5.949 -5.723 -13.094 1 94.12 280 LEU B CA 1
ATOM 6226 C C . LEU B 1 280 ? -6.395 -6.586 -14.273 1 94.12 280 LEU B C 1
ATOM 6228 O O . LEU B 1 280 ? -5.738 -7.574 -14.609 1 94.12 280 LEU B O 1
ATOM 6232 N N . ILE B 1 281 ? -7.516 -6.32 -14.789 1 96.38 281 ILE B N 1
ATOM 6233 C CA . ILE B 1 281 ? -7.926 -6.902 -16.062 1 96.38 281 ILE B CA 1
ATOM 6234 C C . ILE B 1 281 ? -7.488 -6 -17.219 1 96.38 281 ILE B C 1
ATOM 6236 O O . ILE B 1 281 ? -7.863 -4.824 -17.266 1 96.38 281 ILE B O 1
ATOM 6240 N N . THR B 1 282 ? -6.664 -6.516 -18.094 1 95 282 THR B N 1
ATOM 6241 C CA . THR B 1 282 ? -6.051 -5.723 -19.156 1 95 282 THR B CA 1
ATOM 6242 C C . THR B 1 282 ? -5.93 -6.539 -20.438 1 95 282 THR B C 1
ATOM 6244 O O . THR B 1 282 ? -6.168 -7.75 -20.438 1 95 282 THR B O 1
ATOM 6247 N N . ASP B 1 283 ? -5.594 -5.832 -21.516 1 96 283 ASP B N 1
ATOM 6248 C CA . ASP B 1 283 ? -5.461 -6.504 -22.797 1 96 283 ASP B CA 1
ATOM 6249 C C . ASP B 1 283 ? -4.047 -7.051 -23 1 96 283 ASP B C 1
ATOM 6251 O O . ASP B 1 283 ? -3.793 -7.816 -23.922 1 96 283 ASP B O 1
ATOM 6255 N N . ASP B 1 284 ? -3.141 -6.715 -22.094 1 94.44 284 ASP B N 1
ATOM 6256 C CA . ASP B 1 284 ? -1.761 -7.176 -22.203 1 94.44 284 ASP B CA 1
ATOM 6257 C C . ASP B 1 284 ? -1.115 -7.32 -20.828 1 94.44 284 ASP B C 1
ATOM 6259 O O . ASP B 1 284 ? -0.828 -6.324 -20.172 1 94.44 284 ASP B O 1
ATOM 6263 N N . HIS B 1 285 ? -0.855 -8.555 -20.469 1 94.62 285 HIS B N 1
ATOM 6264 C CA . HIS B 1 285 ? -0.281 -8.789 -19.141 1 94.62 285 HIS B CA 1
ATOM 6265 C C . HIS B 1 285 ? 1.242 -8.734 -19.188 1 94.62 285 HIS B C 1
ATOM 6267 O O . HIS B 1 285 ? 1.896 -8.672 -18.141 1 94.62 285 HIS B O 1
ATOM 6273 N N . LYS B 1 286 ? 1.904 -8.672 -20.281 1 93.19 286 LYS B N 1
ATOM 6274 C CA . LYS B 1 286 ? 3.324 -8.945 -20.484 1 93.19 286 LYS B CA 1
ATOM 6275 C C . LYS B 1 286 ? 4.191 -7.914 -19.766 1 93.19 286 LYS B C 1
ATOM 6277 O O . LYS B 1 286 ? 5.172 -8.273 -19.109 1 93.19 286 LYS B O 1
ATOM 6282 N N . PRO B 1 287 ? 3.779 -6.609 -19.844 1 91.81 287 PRO B N 1
ATOM 6283 C CA . PRO B 1 287 ? 4.641 -5.645 -19.156 1 91.81 287 PRO B CA 1
ATOM 6284 C C . PRO B 1 287 ? 4.691 -5.871 -17.641 1 91.81 287 PRO B C 1
ATOM 6286 O O . PRO B 1 287 ? 5.73 -5.652 -17.016 1 91.81 287 PRO B O 1
ATOM 6289 N N . TYR B 1 288 ? 3.648 -6.359 -17.125 1 92.88 288 TYR B N 1
ATOM 6290 C CA . TYR B 1 288 ? 3.582 -6.594 -15.688 1 92.88 288 TYR B CA 1
ATOM 6291 C C . TYR B 1 288 ? 4.348 -7.855 -15.305 1 92.88 288 TYR B C 1
ATOM 6293 O O . TYR B 1 288 ? 4.957 -7.914 -14.234 1 92.88 288 TYR B O 1
ATOM 6301 N N . LYS B 1 289 ? 4.266 -8.812 -16.172 1 94.19 289 LYS B N 1
ATOM 6302 C CA . LYS B 1 289 ? 5.082 -10.008 -15.953 1 94.19 289 LYS B CA 1
ATOM 6303 C C . LYS B 1 289 ? 6.57 -9.672 -15.992 1 94.19 289 LYS B C 1
ATOM 6305 O O . LYS B 1 289 ? 7.34 -10.148 -15.156 1 94.19 289 LYS B O 1
ATOM 6310 N N . GLU B 1 290 ? 6.945 -8.883 -16.984 1 94.31 290 GLU B N 1
ATOM 6311 C CA . GLU B 1 290 ? 8.336 -8.477 -17.109 1 94.31 290 GLU B CA 1
ATOM 6312 C C . GLU B 1 290 ? 8.812 -7.738 -15.852 1 94.31 290 GLU B C 1
ATOM 6314 O O . GLU B 1 290 ? 9.906 -8.008 -15.344 1 94.31 290 GLU B O 1
ATOM 6319 N N . ARG B 1 291 ? 8 -6.855 -15.391 1 94.44 291 ARG B N 1
ATOM 6320 C CA . ARG B 1 291 ? 8.312 -6.086 -14.195 1 94.44 291 ARG B CA 1
ATOM 6321 C C . ARG B 1 291 ? 8.531 -7.004 -12.992 1 94.44 291 ARG B C 1
ATOM 6323 O O . ARG B 1 291 ? 9.5 -6.832 -12.242 1 94.44 291 ARG B O 1
ATOM 6330 N N . LYS B 1 292 ? 7.629 -7.949 -12.836 1 95 292 LYS B N 1
ATOM 6331 C CA . LYS B 1 292 ? 7.738 -8.875 -11.711 1 95 292 LYS B CA 1
ATOM 6332 C C . LYS B 1 292 ? 9.008 -9.711 -11.82 1 95 292 LYS B C 1
ATOM 6334 O O . LYS B 1 292 ? 9.781 -9.805 -10.859 1 95 292 LYS B O 1
ATOM 6339 N N . VAL B 1 293 ? 9.266 -10.266 -12.977 1 95.06 293 VAL B N 1
ATOM 6340 C CA . VAL B 1 293 ? 10.383 -11.188 -13.172 1 95.06 293 VAL B CA 1
ATOM 6341 C C . VAL B 1 293 ? 11.703 -10.438 -13.039 1 95.06 293 VAL B C 1
ATOM 6343 O O . VAL B 1 293 ? 12.625 -10.914 -12.367 1 95.06 293 VAL B O 1
ATOM 6346 N N . ARG B 1 294 ? 11.758 -9.266 -13.555 1 97.06 294 ARG B N 1
ATOM 6347 C CA . ARG B 1 294 ? 13.023 -8.539 -13.617 1 97.06 294 ARG B CA 1
ATOM 6348 C C . ARG B 1 294 ? 13.305 -7.84 -12.289 1 97.06 294 ARG B C 1
ATOM 6350 O O . ARG B 1 294 ? 14.461 -7.75 -11.867 1 97.06 294 ARG B O 1
ATOM 6357 N N . ILE B 1 295 ? 12.258 -7.332 -11.68 1 97 295 ILE B N 1
ATOM 6358 C CA . ILE B 1 295 ? 12.492 -6.578 -10.453 1 97 295 ILE B CA 1
ATOM 6359 C C . ILE B 1 295 ? 12.43 -7.516 -9.25 1 97 295 ILE B C 1
ATOM 6361 O O . ILE B 1 295 ? 13.43 -7.719 -8.562 1 97 295 ILE B O 1
ATOM 6365 N N . LEU B 1 296 ? 11.328 -8.195 -9.016 1 96.38 296 LEU B N 1
ATOM 6366 C CA . LEU B 1 296 ? 11.195 -9.039 -7.828 1 96.38 296 LEU B CA 1
ATOM 6367 C C . LEU B 1 296 ? 12.148 -10.227 -7.902 1 96.38 296 LEU B C 1
ATOM 6369 O O . LEU B 1 296 ? 13.016 -10.383 -7.043 1 96.38 296 LEU B O 1
ATOM 6373 N N . ASN B 1 297 ? 12 -11.039 -8.961 1 96.12 297 ASN B N 1
ATOM 6374 C CA . ASN B 1 297 ? 12.836 -12.227 -9.094 1 96.12 297 ASN B CA 1
ATOM 6375 C C . ASN B 1 297 ? 14.281 -11.859 -9.406 1 96.12 297 ASN B C 1
ATOM 6377 O O . ASN B 1 297 ? 15.211 -12.516 -8.938 1 96.12 297 ASN B O 1
ATOM 6381 N N . GLY B 1 298 ? 14.445 -10.836 -10.227 1 97.62 298 GLY B N 1
ATOM 6382 C CA . GLY B 1 298 ? 15.781 -10.367 -10.539 1 97.62 298 GLY B CA 1
ATOM 6383 C C . GLY B 1 298 ? 16.547 -9.875 -9.32 1 97.62 298 GLY B C 1
ATOM 6384 O O . GLY B 1 298 ? 17.734 -10.125 -9.188 1 97.62 298 GLY B O 1
ATOM 6385 N N . ALA B 1 299 ? 15.82 -9.148 -8.461 1 97.25 299 ALA B N 1
ATOM 6386 C CA . ALA B 1 299 ? 16.438 -8.68 -7.227 1 97.25 299 ALA B CA 1
ATOM 6387 C C . ALA B 1 299 ? 16.906 -9.852 -6.363 1 97.25 299 ALA B C 1
ATOM 6389 O O . ALA B 1 299 ? 18.062 -9.898 -5.941 1 97.25 299 ALA B O 1
ATOM 6390 N N . HIS B 1 300 ? 16.047 -10.859 -6.172 1 96.62 300 HIS B N 1
ATOM 6391 C CA . HIS B 1 300 ? 16.406 -12.062 -5.426 1 96.62 300 HIS B CA 1
ATOM 6392 C C . HIS B 1 300 ? 17.609 -12.766 -6.051 1 96.62 300 HIS B C 1
ATOM 6394 O O . HIS B 1 300 ? 18.609 -13 -5.379 1 96.62 300 HIS B O 1
ATOM 6400 N N . THR B 1 301 ? 17.453 -13.016 -7.293 1 97.75 301 THR B N 1
ATOM 6401 C CA . THR B 1 301 ? 18.453 -13.844 -7.973 1 97.75 301 THR B CA 1
ATOM 6402 C C . THR B 1 301 ? 19.797 -13.125 -8.031 1 97.75 301 THR B C 1
ATOM 6404 O O . THR B 1 301 ? 20.844 -13.766 -7.938 1 97.75 301 THR B O 1
ATOM 6407 N N . SER B 1 302 ? 19.812 -11.836 -8.109 1 98.25 302 SER B N 1
ATOM 6408 C CA . SER B 1 302 ? 21.047 -11.07 -8.234 1 98.25 302 SER B CA 1
ATOM 6409 C C . SER B 1 302 ? 21.812 -11.031 -6.922 1 98.25 302 SER B C 1
ATOM 6411 O O . SER B 1 302 ? 23.047 -10.938 -6.914 1 98.25 302 SER B O 1
ATOM 6413 N N . MET B 1 303 ? 21.141 -11.164 -5.832 1 98.06 303 MET B N 1
ATOM 6414 C CA . MET B 1 303 ? 21.812 -10.891 -4.562 1 98.06 303 MET B CA 1
ATOM 6415 C C . MET B 1 303 ? 22.031 -12.18 -3.777 1 98.06 303 MET B C 1
ATOM 6417 O O . MET B 1 303 ? 22.953 -12.258 -2.959 1 98.06 303 MET B O 1
ATOM 6421 N N . VAL B 1 304 ? 21.219 -13.234 -3.955 1 98.25 304 VAL B N 1
ATOM 6422 C CA . VAL B 1 304 ? 21.047 -14.312 -2.99 1 98.25 304 VAL B CA 1
ATOM 6423 C C . VAL B 1 304 ? 22.344 -15.102 -2.855 1 98.25 304 VAL B C 1
ATOM 6425 O O . VAL B 1 304 ? 22.766 -15.445 -1.746 1 98.25 304 VAL B O 1
ATOM 6428 N N . MET B 1 305 ? 23 -15.383 -3.945 1 98.44 305 MET B N 1
ATOM 6429 C CA . MET B 1 305 ? 24.203 -16.219 -3.877 1 98.44 305 MET B CA 1
ATOM 6430 C C . MET B 1 305 ? 25.375 -15.453 -3.268 1 98.44 305 MET B C 1
ATOM 6432 O O . MET B 1 305 ? 26.141 -16 -2.484 1 98.44 305 MET B O 1
ATOM 6436 N N . GLY B 1 306 ? 25.5 -14.172 -3.627 1 98.56 306 GLY B N 1
ATOM 6437 C CA . GLY B 1 306 ? 26.484 -13.336 -2.98 1 98.56 306 GLY B CA 1
ATOM 6438 C C . GLY B 1 306 ? 26.25 -13.156 -1.494 1 98.56 306 GLY B C 1
ATOM 6439 O O . GLY B 1 306 ? 27.172 -13.258 -0.692 1 98.56 306 GLY B O 1
ATOM 6440 N N . ALA B 1 307 ? 25 -12.93 -1.117 1 98.62 307 ALA B N 1
ATOM 6441 C CA . ALA B 1 307 ? 24.641 -12.75 0.286 1 98.62 307 ALA B CA 1
ATOM 6442 C C . ALA B 1 307 ? 24.891 -14.023 1.087 1 98.62 307 ALA B C 1
ATOM 6444 O O . ALA B 1 307 ? 25.375 -13.961 2.219 1 98.62 307 ALA B O 1
ATOM 6445 N N . TYR B 1 308 ? 24.547 -15.172 0.483 1 98.31 308 TYR B N 1
ATOM 6446 C CA . TYR B 1 308 ? 24.781 -16.438 1.168 1 98.31 308 TYR B CA 1
ATOM 6447 C C . TYR B 1 308 ? 26.266 -16.656 1.427 1 98.31 308 TYR B C 1
ATOM 6449 O O . TYR B 1 308 ? 26.656 -17.047 2.529 1 98.31 308 TYR B O 1
ATOM 6457 N N . LEU B 1 309 ? 27.078 -16.391 0.454 1 97.94 309 LEU B N 1
ATOM 6458 C CA . LEU B 1 309 ? 28.531 -16.531 0.605 1 97.94 309 LEU B CA 1
ATOM 6459 C C . LEU B 1 309 ? 29.078 -15.547 1.628 1 97.94 309 LEU B C 1
ATOM 6461 O O . LEU B 1 309 ? 30.094 -15.812 2.273 1 97.94 309 LEU B O 1
ATOM 6465 N N . ALA B 1 310 ? 28.344 -14.43 1.755 1 97.69 310 ALA B N 1
ATOM 6466 C CA . ALA B 1 310 ? 28.734 -13.398 2.709 1 97.69 310 ALA B CA 1
ATOM 6467 C C . ALA B 1 310 ? 28.328 -13.773 4.129 1 97.69 310 ALA B C 1
ATOM 6469 O O . ALA B 1 310 ? 28.656 -13.07 5.086 1 97.69 310 ALA B O 1
ATOM 6470 N N . GLY B 1 311 ? 27.547 -14.82 4.273 1 97.12 311 GLY B N 1
ATOM 6471 C CA . GLY B 1 311 ? 27.266 -15.336 5.605 1 97.12 311 GLY B CA 1
ATOM 6472 C C . GLY B 1 311 ? 25.828 -15.148 6.027 1 97.12 311 GLY B C 1
ATOM 6473 O O . GLY B 1 311 ? 25.469 -15.453 7.164 1 97.12 311 GLY B O 1
ATOM 6474 N N . PHE B 1 312 ? 24.984 -14.656 5.129 1 97.75 312 PHE B N 1
ATOM 6475 C CA . PHE B 1 312 ? 23.578 -14.469 5.449 1 97.75 312 PHE B CA 1
ATOM 6476 C C . PHE B 1 312 ? 22.766 -15.719 5.121 1 97.75 312 PHE B C 1
ATOM 6478 O O . PHE B 1 312 ? 23.156 -16.516 4.262 1 97.75 312 PHE B O 1
ATOM 6485 N N . ASP B 1 313 ? 21.625 -15.875 5.781 1 97.44 313 ASP B N 1
ATOM 6486 C CA . ASP B 1 313 ? 20.859 -17.109 5.594 1 97.44 313 ASP B CA 1
ATOM 6487 C C . ASP B 1 313 ? 19.438 -16.812 5.121 1 97.44 313 ASP B C 1
ATOM 6489 O O . ASP B 1 313 ? 18.797 -17.656 4.488 1 97.44 313 ASP B O 1
ATOM 6493 N N . ILE B 1 314 ? 18.906 -15.586 5.461 1 96.94 314 ILE B N 1
ATOM 6494 C CA . ILE B 1 314 ? 17.531 -15.281 5.098 1 96.94 314 ILE B CA 1
ATOM 6495 C C . ILE B 1 314 ? 17.453 -13.891 4.465 1 96.94 314 ILE B C 1
ATOM 6497 O O . ILE B 1 314 ? 18.281 -13.031 4.746 1 96.94 314 ILE B O 1
ATOM 6501 N N . VAL B 1 315 ? 16.469 -13.594 3.695 1 96.88 315 VAL B N 1
ATOM 6502 C CA . VAL B 1 315 ? 16.281 -12.375 2.916 1 96.88 315 VAL B CA 1
ATOM 6503 C C . VAL B 1 315 ? 16.141 -11.18 3.855 1 96.88 315 VAL B C 1
ATOM 6505 O O . VAL B 1 315 ? 16.75 -10.133 3.633 1 96.88 315 VAL B O 1
ATOM 6508 N N . ARG B 1 316 ? 15.391 -11.305 4.941 1 93.62 316 ARG B N 1
ATOM 6509 C CA . ARG B 1 316 ? 15.133 -10.195 5.848 1 93.62 316 ARG B CA 1
ATOM 6510 C C . ARG B 1 316 ? 16.422 -9.633 6.426 1 93.62 316 ARG B C 1
ATOM 6512 O O . ARG B 1 316 ? 16.594 -8.422 6.531 1 93.62 316 ARG B O 1
ATOM 6519 N N . ASP B 1 317 ? 17.344 -10.531 6.797 1 95.88 317 ASP B N 1
ATOM 6520 C CA . ASP B 1 317 ? 18.641 -10.102 7.328 1 95.88 317 ASP B CA 1
ATOM 6521 C C . ASP B 1 317 ? 19.438 -9.344 6.273 1 95.88 317 ASP B C 1
ATOM 6523 O O . ASP B 1 317 ? 20.172 -8.406 6.598 1 95.88 317 ASP B O 1
ATOM 6527 N N . CYS B 1 318 ? 19.297 -9.758 5.012 1 96.81 318 CYS B N 1
ATOM 6528 C CA . CYS B 1 318 ? 19.953 -9.055 3.916 1 96.81 318 CYS B CA 1
ATOM 6529 C C . CYS B 1 318 ? 19.453 -7.621 3.807 1 96.81 318 CYS B C 1
ATOM 6531 O O . CYS B 1 318 ? 20.25 -6.699 3.578 1 96.81 318 CYS B O 1
ATOM 6533 N N . MET B 1 319 ? 18.172 -7.43 4.059 1 92.56 319 MET B N 1
ATOM 6534 C CA . MET B 1 319 ? 17.562 -6.109 3.928 1 92.56 319 MET B CA 1
ATOM 6535 C C . MET B 1 319 ? 17.984 -5.199 5.078 1 92.56 319 MET B C 1
ATOM 6537 O O . MET B 1 319 ? 17.969 -3.975 4.945 1 92.56 319 MET B O 1
ATOM 6541 N N . GLU B 1 320 ? 18.438 -5.84 6.152 1 89.5 320 GLU B N 1
ATOM 6542 C CA . GLU B 1 320 ? 18.875 -5.082 7.324 1 89.5 320 GLU B CA 1
ATOM 6543 C C . GLU B 1 320 ? 20.328 -4.668 7.207 1 89.5 320 GLU B C 1
ATOM 6545 O O . GLU B 1 320 ? 20.812 -3.82 7.969 1 89.5 320 GLU B O 1
ATOM 6550 N N . ASP B 1 321 ? 20.984 -5.277 6.293 1 93.38 321 ASP B N 1
ATOM 6551 C CA . ASP B 1 321 ? 22.391 -4.941 6.07 1 93.38 321 ASP B CA 1
ATOM 6552 C C . ASP B 1 321 ? 22.547 -3.879 4.984 1 93.38 321 ASP B C 1
ATOM 6554 O O . ASP B 1 321 ? 22.094 -4.074 3.854 1 93.38 321 ASP B O 1
ATOM 6558 N N . ALA B 1 322 ? 23.219 -2.818 5.273 1 87.12 322 ALA B N 1
ATOM 6559 C CA . ALA B 1 322 ? 23.297 -1.66 4.387 1 87.12 322 ALA B CA 1
ATOM 6560 C C . ALA B 1 322 ? 24 -2.016 3.086 1 87.12 322 ALA B C 1
ATOM 6562 O O . ALA B 1 322 ? 23.641 -1.515 2.018 1 87.12 322 ALA B O 1
ATOM 6563 N N . VAL B 1 323 ? 24.938 -2.857 3.17 1 93.44 323 VAL B N 1
ATOM 6564 C CA . VAL B 1 323 ? 25.734 -3.199 1.997 1 93.44 323 VAL B CA 1
ATOM 6565 C C . VAL B 1 323 ? 24.922 -4.074 1.049 1 93.44 323 VAL B C 1
ATOM 6567 O O . VAL B 1 323 ? 24.844 -3.791 -0.149 1 93.44 323 VAL B O 1
ATOM 6570 N N . ILE B 1 324 ? 24.328 -5.109 1.58 1 97.12 324 ILE B N 1
ATOM 6571 C CA . ILE B 1 324 ? 23.578 -6.047 0.748 1 97.12 324 ILE B CA 1
ATOM 6572 C C . ILE B 1 324 ? 22.328 -5.363 0.19 1 97.12 324 ILE B C 1
ATOM 6574 O O . ILE B 1 324 ? 22.031 -5.484 -0.999 1 97.12 324 ILE B O 1
ATOM 6578 N N . CYS B 1 325 ? 21.672 -4.625 1.002 1 93 325 CYS B N 1
ATOM 6579 C CA . CYS B 1 325 ? 20.5 -3.881 0.554 1 93 325 CYS B CA 1
ATOM 6580 C C . CYS B 1 325 ? 20.875 -2.844 -0.495 1 93 325 CYS B C 1
ATOM 6582 O O . CYS B 1 325 ? 20.156 -2.652 -1.476 1 93 325 CYS B O 1
ATOM 6584 N N . GLY B 1 326 ? 22.031 -2.148 -0.211 1 91.56 326 GLY B N 1
ATOM 6585 C CA . GLY B 1 326 ? 22.531 -1.189 -1.181 1 91.56 326 GLY B CA 1
ATOM 6586 C C . GLY B 1 326 ? 22.844 -1.811 -2.529 1 91.56 326 GLY B C 1
ATOM 6587 O O . GLY B 1 326 ? 22.5 -1.246 -3.572 1 91.56 326 GLY B O 1
ATOM 6588 N N . PHE B 1 327 ? 23.438 -2.979 -2.533 1 95.81 327 PHE B N 1
ATOM 6589 C CA . PHE B 1 327 ? 23.719 -3.719 -3.756 1 95.81 327 PHE B CA 1
ATOM 6590 C C . PHE B 1 327 ? 22.438 -4.023 -4.523 1 95.81 327 PHE B C 1
ATOM 6592 O O . PHE B 1 327 ? 22.359 -3.779 -5.73 1 95.81 327 PHE B O 1
ATOM 6599 N N . MET B 1 328 ? 21.438 -4.555 -3.787 1 96.81 328 MET B N 1
ATOM 6600 C CA . MET B 1 328 ? 20.172 -4.898 -4.414 1 96.81 328 MET B CA 1
ATOM 6601 C C . MET B 1 328 ? 19.516 -3.662 -5.02 1 96.81 328 MET B C 1
ATOM 6603 O O . MET B 1 328 ? 19.031 -3.703 -6.156 1 96.81 328 MET B O 1
ATOM 6607 N N . ASN B 1 329 ? 19.547 -2.588 -4.27 1 92.62 329 ASN B N 1
ATOM 6608 C CA . ASN B 1 329 ? 18.938 -1.351 -4.738 1 92.62 329 ASN B CA 1
ATOM 6609 C C . ASN B 1 329 ? 19.625 -0.817 -5.988 1 92.62 329 ASN B C 1
ATOM 6611 O O . ASN B 1 329 ? 18.969 -0.395 -6.938 1 92.62 329 ASN B O 1
ATOM 6615 N N . HIS B 1 330 ? 20.906 -0.847 -5.992 1 94.19 330 HIS B N 1
ATOM 6616 C CA . HIS B 1 330 ? 21.641 -0.397 -7.168 1 94.19 330 HIS B CA 1
ATOM 6617 C C . HIS B 1 330 ? 21.312 -1.259 -8.383 1 94.19 330 HIS B C 1
ATOM 6619 O O . HIS B 1 330 ? 21.141 -0.738 -9.484 1 94.19 330 HIS B O 1
ATOM 6625 N N . ALA B 1 331 ? 21.25 -2.566 -8.172 1 97.81 331 ALA B N 1
ATOM 6626 C CA . ALA B 1 331 ? 20.891 -3.469 -9.266 1 97.81 331 ALA B CA 1
ATOM 6627 C C . ALA B 1 331 ? 19.5 -3.15 -9.812 1 97.81 331 ALA B C 1
ATOM 6629 O O . ALA B 1 331 ? 19.312 -3.062 -11.031 1 97.81 331 ALA B O 1
ATOM 6630 N N . VAL B 1 332 ? 18.562 -2.908 -8.906 1 97.38 332 VAL B N 1
ATOM 6631 C CA . VAL B 1 332 ? 17.172 -2.756 -9.289 1 97.38 332 VAL B CA 1
ATOM 6632 C C . VAL B 1 332 ? 16.953 -1.368 -9.891 1 97.38 332 VAL B C 1
ATOM 6634 O O . VAL B 1 332 ? 16.469 -1.243 -11.023 1 97.38 332 VAL B O 1
ATOM 6637 N N . TYR B 1 333 ? 17.406 -0.306 -9.25 1 93.12 333 TYR B N 1
ATOM 6638 C CA . TYR B 1 333 ? 17.031 1.056 -9.625 1 93.12 333 TYR B CA 1
ATOM 6639 C C . TYR B 1 333 ? 17.922 1.557 -10.766 1 93.12 333 TYR B C 1
ATOM 6641 O O . TYR B 1 333 ? 17.438 2.254 -11.664 1 93.12 333 TYR B O 1
ATOM 6649 N N . ASP B 1 334 ? 19.156 1.111 -10.805 1 94.19 334 ASP B N 1
ATOM 6650 C CA . ASP B 1 334 ? 20.109 1.719 -11.742 1 94.19 334 ASP B CA 1
ATOM 6651 C C . ASP B 1 334 ? 20.328 0.819 -12.953 1 94.19 334 ASP B C 1
ATOM 6653 O O . ASP B 1 334 ? 20.719 1.295 -14.023 1 94.19 334 ASP B O 1
ATOM 6657 N N . GLU B 1 335 ? 20.078 -0.466 -12.766 1 97.81 335 GLU B N 1
ATOM 6658 C CA . GLU B 1 335 ? 20.484 -1.36 -13.844 1 97.81 335 GLU B CA 1
ATOM 6659 C C . GLU B 1 335 ? 19.281 -2.088 -14.445 1 97.81 335 GLU B C 1
ATOM 6661 O O . GLU B 1 335 ? 19.203 -2.299 -15.656 1 97.81 335 GLU B O 1
ATOM 6666 N N . ILE B 1 336 ? 18.266 -2.439 -13.617 1 98.25 336 ILE B N 1
ATOM 6667 C CA . ILE B 1 336 ? 17.125 -3.223 -14.094 1 98.25 336 ILE B CA 1
ATOM 6668 C C . ILE B 1 336 ? 16.016 -2.289 -14.57 1 98.25 336 ILE B C 1
ATOM 6670 O O . ILE B 1 336 ? 15.57 -2.383 -15.719 1 98.25 336 ILE B O 1
ATOM 6674 N N . ILE B 1 337 ? 15.602 -1.304 -13.805 1 96.38 337 ILE B N 1
ATOM 6675 C CA . ILE B 1 337 ? 14.453 -0.451 -14.062 1 96.38 337 ILE B CA 1
ATOM 6676 C C . ILE B 1 337 ? 14.641 0.29 -15.383 1 96.38 337 ILE B C 1
ATOM 6678 O O . ILE B 1 337 ? 13.727 0.341 -16.219 1 96.38 337 ILE B O 1
ATOM 6682 N N . PRO B 1 338 ? 15.883 0.797 -15.711 1 95.88 338 PRO B N 1
ATOM 6683 C CA . PRO B 1 338 ? 16.047 1.551 -16.953 1 95.88 338 PRO B CA 1
ATOM 6684 C C . PRO B 1 338 ? 15.805 0.699 -18.203 1 95.88 338 PRO B C 1
ATOM 6686 O O . PRO B 1 338 ? 15.617 1.237 -19.297 1 95.88 338 PRO B O 1
ATOM 6689 N N . THR B 1 339 ? 15.805 -0.607 -18.031 1 97.31 339 THR B N 1
ATOM 6690 C CA . THR B 1 339 ? 15.695 -1.482 -19.203 1 97.31 339 THR B CA 1
ATOM 6691 C C . THR B 1 339 ? 14.25 -1.938 -19.406 1 97.31 339 THR B C 1
ATOM 6693 O O . THR B 1 339 ? 13.961 -2.707 -20.312 1 97.31 339 THR B O 1
ATOM 6696 N N . LEU B 1 340 ? 13.328 -1.545 -18.562 1 96.25 340 LEU B N 1
ATOM 6697 C CA . LEU B 1 340 ? 11.953 -2.02 -18.594 1 96.25 340 LEU B CA 1
ATOM 6698 C C . LEU B 1 340 ? 11.055 -1.023 -19.312 1 96.25 340 LEU B C 1
ATOM 6700 O O . LEU B 1 340 ? 11.43 0.135 -19.5 1 96.25 340 LEU B O 1
ATOM 6704 N N . SER B 1 341 ? 9.906 -1.557 -19.734 1 91.06 341 SER B N 1
ATOM 6705 C CA . SER B 1 341 ? 9.062 -0.803 -20.656 1 91.06 341 SER B CA 1
ATOM 6706 C C . SER B 1 341 ? 8.016 0.019 -19.906 1 91.06 341 SER B C 1
ATOM 6708 O O . SER B 1 341 ? 7.512 1.015 -20.438 1 91.06 341 SER B O 1
ATOM 6710 N N . LEU B 1 342 ? 7.621 -0.35 -18.672 1 90.06 342 LEU B N 1
ATOM 6711 C CA . LEU B 1 342 ? 6.633 0.404 -17.906 1 90.06 342 LEU B CA 1
ATOM 6712 C C . LEU B 1 342 ? 7.203 1.741 -17.453 1 90.06 342 LEU B C 1
ATOM 6714 O O . LEU B 1 342 ? 8.422 1.911 -17.375 1 90.06 342 LEU B O 1
ATOM 6718 N N . PRO B 1 343 ? 6.285 2.723 -17.156 1 88.19 343 PRO B N 1
ATOM 6719 C CA . PRO B 1 343 ? 6.762 4.023 -16.672 1 88.19 343 PRO B CA 1
ATOM 6720 C C . PRO B 1 343 ? 7.645 3.904 -15.438 1 88.19 343 PRO B C 1
ATOM 6722 O O . PRO B 1 343 ? 7.367 3.088 -14.555 1 88.19 343 PRO B O 1
ATOM 6725 N N . LYS B 1 344 ? 8.656 4.723 -15.414 1 89.19 344 LYS B N 1
ATOM 6726 C CA . LYS B 1 344 ? 9.672 4.676 -14.367 1 89.19 344 LYS B CA 1
ATOM 6727 C C . LYS B 1 344 ? 9.047 4.781 -12.977 1 89.19 344 LYS B C 1
ATOM 6729 O O . LYS B 1 344 ? 9.406 4.035 -12.07 1 89.19 344 LYS B O 1
ATOM 6734 N N . GLU B 1 345 ? 8.102 5.68 -12.836 1 84.75 345 GLU B N 1
ATOM 6735 C CA . GLU B 1 345 ? 7.477 5.898 -11.539 1 84.75 345 GLU B CA 1
ATOM 6736 C C . GLU B 1 345 ? 6.746 4.645 -11.062 1 84.75 345 GLU B C 1
ATOM 6738 O O . GLU B 1 345 ? 6.777 4.316 -9.875 1 84.75 345 GLU B O 1
ATOM 6743 N N . GLU B 1 346 ? 6.129 3.988 -11.961 1 87.69 346 GLU B N 1
ATOM 6744 C CA . GLU B 1 346 ? 5.434 2.748 -11.633 1 87.69 346 GLU B CA 1
ATOM 6745 C C . GLU B 1 346 ? 6.422 1.647 -11.25 1 87.69 346 GLU B C 1
ATOM 6747 O O . GLU B 1 346 ? 6.184 0.889 -10.312 1 87.69 346 GLU B O 1
ATOM 6752 N N . LEU B 1 347 ? 7.512 1.589 -12.008 1 93.31 347 LEU B N 1
ATOM 6753 C CA . LEU B 1 347 ? 8.539 0.585 -11.75 1 93.31 347 LEU B CA 1
ATOM 6754 C C . LEU B 1 347 ? 9.203 0.826 -10.391 1 93.31 347 LEU B C 1
ATOM 6756 O O . LEU B 1 347 ? 9.445 -0.12 -9.641 1 93.31 347 LEU B O 1
ATOM 6760 N N . GLU B 1 348 ? 9.461 2.059 -10.062 1 90.44 348 GLU B N 1
ATOM 6761 C CA . GLU B 1 348 ? 10.07 2.4 -8.781 1 90.44 348 GLU B CA 1
ATOM 6762 C C . GLU B 1 348 ? 9.117 2.117 -7.625 1 90.44 348 GLU B C 1
ATOM 6764 O O . GLU B 1 348 ? 9.547 1.679 -6.555 1 90.44 348 GLU B O 1
ATOM 6769 N N . SER B 1 349 ? 7.867 2.453 -7.863 1 88.12 349 SER B N 1
ATOM 6770 C CA . SER B 1 349 ? 6.871 2.105 -6.855 1 88.12 349 SER B CA 1
ATOM 6771 C C . SER B 1 349 ? 6.836 0.602 -6.605 1 88.12 349 SER B C 1
ATOM 6773 O O . SER B 1 349 ? 6.746 0.158 -5.461 1 88.12 349 SER B O 1
ATOM 6775 N N . PHE B 1 350 ? 6.902 -0.151 -7.656 1 92.06 350 PHE B N 1
ATOM 6776 C CA . PHE B 1 350 ? 6.914 -1.604 -7.527 1 92.06 350 PHE B CA 1
ATOM 6777 C C . PHE B 1 350 ? 8.172 -2.07 -6.801 1 92.06 350 PHE B C 1
ATOM 6779 O O . PHE B 1 350 ? 8.102 -2.951 -5.941 1 92.06 350 PHE B O 1
ATOM 6786 N N . ALA B 1 351 ? 9.281 -1.474 -7.148 1 93.44 351 ALA B N 1
ATOM 6787 C CA . ALA B 1 351 ? 10.547 -1.827 -6.5 1 93.44 351 ALA B CA 1
ATOM 6788 C C . ALA B 1 351 ? 10.484 -1.554 -5 1 93.44 351 ALA B C 1
ATOM 6790 O O . ALA B 1 351 ? 11 -2.34 -4.199 1 93.44 351 ALA B O 1
ATOM 6791 N N . SER B 1 352 ? 9.898 -0.437 -4.633 1 88.81 352 SER B N 1
ATOM 6792 C CA . SER B 1 352 ? 9.719 -0.107 -3.225 1 88.81 352 SER B CA 1
ATOM 6793 C C . SER B 1 352 ? 8.852 -1.146 -2.52 1 88.81 352 SER B C 1
ATOM 6795 O O . SER B 1 352 ? 9.164 -1.568 -1.404 1 88.81 352 SER B O 1
ATOM 6797 N N . ALA B 1 353 ? 7.809 -1.535 -3.186 1 89.5 353 ALA B N 1
ATOM 6798 C CA . ALA B 1 353 ? 6.938 -2.568 -2.635 1 89.5 353 ALA B CA 1
ATOM 6799 C C . ALA B 1 353 ? 7.688 -3.883 -2.455 1 89.5 353 ALA B C 1
ATOM 6801 O O . ALA B 1 353 ? 7.48 -4.594 -1.47 1 89.5 353 ALA B O 1
ATOM 6802 N N . VAL B 1 354 ? 8.516 -4.18 -3.395 1 92.62 354 VAL B N 1
ATOM 6803 C CA . VAL B 1 354 ? 9.305 -5.406 -3.33 1 92.62 354 VAL B CA 1
ATOM 6804 C C . VAL B 1 354 ? 10.219 -5.363 -2.111 1 92.62 354 VAL B C 1
ATOM 6806 O O . VAL B 1 354 ? 10.336 -6.352 -1.381 1 92.62 354 VAL B O 1
ATOM 6809 N N . THR B 1 355 ? 10.852 -4.242 -1.866 1 90.38 355 THR B N 1
ATOM 6810 C CA . THR B 1 355 ? 11.734 -4.102 -0.713 1 90.38 355 THR B CA 1
ATOM 6811 C C . THR B 1 355 ? 10.961 -4.305 0.587 1 90.38 355 THR B C 1
ATOM 6813 O O . THR B 1 355 ? 11.453 -4.957 1.512 1 90.38 355 THR B O 1
ATOM 6816 N N . GLU B 1 356 ? 9.797 -3.76 0.632 1 89 356 GLU B N 1
ATOM 6817 C CA . GLU B 1 356 ? 8.945 -3.939 1.808 1 89 356 GLU B CA 1
ATOM 6818 C C . GLU B 1 356 ? 8.602 -5.41 2.018 1 89 356 GLU B C 1
ATOM 6820 O O . GLU B 1 356 ? 8.57 -5.891 3.152 1 89 356 GLU B O 1
ATOM 6825 N N . ARG B 1 357 ? 8.312 -6.094 0.966 1 92.5 357 ARG B N 1
ATOM 6826 C CA . ARG B 1 357 ? 8.008 -7.52 1.014 1 92.5 357 ARG B CA 1
ATOM 6827 C C . ARG B 1 357 ? 9.195 -8.32 1.529 1 92.5 357 ARG B C 1
ATOM 6829 O O . ARG B 1 357 ? 9.031 -9.273 2.295 1 92.5 357 ARG B O 1
ATOM 6836 N N . PHE B 1 358 ? 10.43 -7.93 1.13 1 92.94 358 PHE B N 1
ATOM 6837 C CA . PHE B 1 358 ? 11.648 -8.617 1.544 1 92.94 358 PHE B CA 1
ATOM 6838 C C . PHE B 1 358 ? 11.922 -8.391 3.025 1 92.94 358 PHE B C 1
ATOM 6840 O O . PHE B 1 358 ? 12.594 -9.195 3.672 1 92.94 358 PHE B O 1
ATOM 6847 N N . LYS B 1 359 ? 11.344 -7.336 3.58 1 90.81 359 LYS B N 1
ATOM 6848 C CA . LYS B 1 359 ? 11.555 -6.98 4.98 1 90.81 359 LYS B CA 1
ATOM 6849 C C . LYS B 1 359 ? 10.453 -7.559 5.863 1 90.81 359 LYS B C 1
ATOM 6851 O O . LYS B 1 359 ? 10.461 -7.363 7.082 1 90.81 359 LYS B O 1
ATOM 6856 N N . ASN B 1 360 ? 9.492 -8.25 5.305 1 91.88 360 ASN B N 1
ATOM 6857 C CA . ASN B 1 360 ? 8.344 -8.766 6.047 1 91.88 360 ASN B CA 1
ATOM 6858 C C . ASN B 1 360 ? 8.789 -9.617 7.234 1 91.88 360 ASN B C 1
ATOM 6860 O O . ASN B 1 360 ? 9.391 -10.672 7.051 1 91.88 360 ASN B O 1
ATOM 6864 N N . PRO B 1 361 ? 8.523 -9.219 8.461 1 89.44 361 PRO B N 1
ATOM 6865 C CA . PRO B 1 361 ? 9.016 -9.93 9.648 1 89.44 361 PRO B CA 1
ATOM 6866 C C . PRO B 1 361 ? 8.328 -11.273 9.859 1 89.44 361 PRO B C 1
ATOM 6868 O O . PRO B 1 361 ? 8.789 -12.086 10.672 1 89.44 361 PRO B O 1
ATOM 6871 N N . PHE B 1 362 ? 7.309 -11.516 9.117 1 90.38 362 PHE B N 1
ATOM 6872 C CA . PHE B 1 362 ? 6.57 -12.758 9.289 1 90.38 362 PHE B CA 1
ATOM 6873 C C . PHE B 1 362 ? 7.074 -13.828 8.32 1 90.38 362 PHE B C 1
ATOM 6875 O O . PHE B 1 362 ? 6.598 -14.961 8.336 1 90.38 362 PHE B O 1
ATOM 6882 N N . ILE B 1 363 ? 8.031 -13.516 7.492 1 91.62 363 ILE B N 1
ATOM 6883 C CA . ILE B 1 363 ? 8.508 -14.445 6.473 1 91.62 363 ILE B CA 1
ATOM 6884 C C . ILE B 1 363 ? 10.023 -14.594 6.574 1 91.62 363 ILE B C 1
ATOM 6886 O O . ILE B 1 363 ? 10.758 -13.609 6.5 1 91.62 363 ILE B O 1
ATOM 6890 N N . ASP B 1 364 ? 10.445 -15.781 6.781 1 91.5 364 ASP B N 1
ATOM 6891 C CA . ASP B 1 364 ? 11.859 -16.125 6.688 1 91.5 364 ASP B CA 1
ATOM 6892 C C . ASP B 1 364 ? 12.156 -16.891 5.406 1 91.5 364 ASP B C 1
ATOM 6894 O O . ASP B 1 364 ? 12.102 -18.125 5.395 1 91.5 364 ASP B O 1
ATOM 6898 N N . HIS B 1 365 ? 12.5 -16.172 4.422 1 92.5 365 HIS B N 1
ATOM 6899 C CA . HIS B 1 365 ? 12.852 -16.812 3.156 1 92.5 365 HIS B CA 1
ATOM 6900 C C . HIS B 1 365 ? 14.328 -17.188 3.119 1 92.5 365 HIS B C 1
ATOM 6902 O O . HIS B 1 365 ? 15.195 -16.312 3.113 1 92.5 365 HIS B O 1
ATOM 6908 N N . ALA B 1 366 ? 14.562 -18.438 3.09 1 95.12 366 ALA B N 1
ATOM 6909 C CA . ALA B 1 366 ? 15.945 -18.922 3.113 1 95.12 366 ALA B CA 1
ATOM 6910 C C . ALA B 1 366 ? 16.641 -18.656 1.786 1 95.12 366 ALA B C 1
ATOM 6912 O O . ALA B 1 366 ? 16.109 -18.953 0.718 1 95.12 366 ALA B O 1
ATOM 6913 N N . LEU B 1 367 ? 17.859 -18.094 1.845 1 97.81 367 LEU B N 1
ATOM 6914 C CA . LEU B 1 367 ? 18.641 -17.797 0.652 1 97.81 367 LEU B CA 1
ATOM 6915 C C . LEU B 1 367 ? 18.969 -19.062 -0.132 1 97.81 367 LEU B C 1
ATOM 6917 O O . LEU B 1 367 ? 18.922 -19.062 -1.364 1 97.81 367 LEU B O 1
ATOM 6921 N N . LEU B 1 368 ? 19.234 -20.141 0.57 1 96.31 368 LEU B N 1
ATOM 6922 C CA . LEU B 1 368 ? 19.562 -21.406 -0.086 1 96.31 368 LEU B CA 1
ATOM 6923 C C . LEU B 1 368 ? 18.359 -21.922 -0.877 1 96.31 368 LEU B C 1
ATOM 6925 O O . LEU B 1 368 ? 18.531 -22.5 -1.956 1 96.31 368 LEU B O 1
ATOM 6929 N N . SER B 1 369 ? 17.172 -21.719 -0.325 1 93.44 369 SER B N 1
ATOM 6930 C CA . SER B 1 369 ? 15.961 -22.125 -1.041 1 93.44 369 SER B CA 1
ATOM 6931 C C . SER B 1 369 ? 15.781 -21.312 -2.324 1 93.44 369 SER B C 1
ATOM 6933 O O . SER B 1 369 ? 15.383 -21.859 -3.355 1 93.44 369 SER B O 1
ATOM 6935 N N . ILE B 1 370 ? 16.125 -20.078 -2.268 1 94.88 370 ILE B N 1
ATOM 6936 C CA . ILE B 1 370 ? 16 -19.188 -3.42 1 94.88 370 ILE B CA 1
ATOM 6937 C C . ILE B 1 370 ? 17.047 -19.562 -4.469 1 94.88 370 ILE B C 1
ATOM 6939 O O . ILE B 1 370 ? 16.812 -19.422 -5.672 1 94.88 370 ILE B O 1
ATOM 6943 N N . SER B 1 371 ? 18.172 -20.094 -4.059 1 97.06 371 SER B N 1
ATOM 6944 C CA . SER B 1 371 ? 19.297 -20.406 -4.945 1 97.06 371 SER B CA 1
ATOM 6945 C C . SER B 1 371 ? 19.047 -21.703 -5.715 1 97.06 371 SER B C 1
ATOM 6947 O O . SER B 1 371 ? 19.828 -22.047 -6.609 1 97.06 371 SER B O 1
ATOM 6949 N N . LEU B 1 372 ? 17.984 -22.422 -5.336 1 95.56 372 LEU B N 1
ATOM 6950 C CA . LEU B 1 372 ? 17.672 -23.641 -6.07 1 95.56 372 LEU B CA 1
ATOM 6951 C C . LEU B 1 372 ? 17.5 -23.359 -7.559 1 95.56 372 LEU B C 1
ATOM 6953 O O . LEU B 1 372 ? 16.75 -22.453 -7.934 1 95.56 372 LEU B O 1
ATOM 6957 N N . ASN B 1 373 ? 18.297 -24.047 -8.461 1 95.5 373 ASN B N 1
ATOM 6958 C CA . ASN B 1 373 ? 18.234 -23.938 -9.914 1 95.5 373 ASN B CA 1
ATOM 6959 C C . ASN B 1 373 ? 18.625 -22.547 -10.391 1 95.5 373 ASN B C 1
ATOM 6961 O O . ASN B 1 373 ? 17.938 -21.938 -11.219 1 95.5 373 ASN B O 1
ATOM 6965 N N . SER B 1 374 ? 19.656 -22.031 -9.828 1 97.5 374 SER B N 1
ATOM 6966 C CA . SER B 1 374 ? 20.078 -20.656 -10.094 1 97.5 374 SER B CA 1
ATOM 6967 C C . SER B 1 374 ? 20.516 -20.484 -11.547 1 97.5 374 SER B C 1
ATOM 6969 O O . SER B 1 374 ? 20.453 -19.391 -12.094 1 97.5 374 SER B O 1
ATOM 6971 N N . THR B 1 375 ? 20.938 -21.609 -12.242 1 97.69 375 THR B N 1
ATOM 6972 C CA . THR B 1 375 ? 21.328 -21.484 -13.641 1 97.69 375 THR B CA 1
ATOM 6973 C C . THR B 1 375 ? 20.141 -21.031 -14.492 1 97.69 375 THR B C 1
ATOM 6975 O O . THR B 1 375 ? 20.219 -19.984 -15.156 1 97.69 375 THR B O 1
ATOM 6978 N N . SER B 1 376 ? 19.094 -21.719 -14.398 1 95.31 376 SER B N 1
ATOM 6979 C CA . SER B 1 376 ? 17.922 -21.359 -15.18 1 95.31 376 SER B CA 1
ATOM 6980 C C . SER B 1 376 ? 17.328 -20.047 -14.703 1 95.31 376 SER B C 1
ATOM 6982 O O . SER B 1 376 ? 16.812 -19.25 -15.508 1 95.31 376 SER B O 1
ATOM 6984 N N . LYS B 1 377 ? 17.359 -19.781 -13.398 1 95.25 377 LYS B N 1
ATOM 6985 C CA . LYS B 1 377 ? 16.812 -18.562 -12.828 1 95.25 377 LYS B CA 1
ATOM 6986 C C . LYS B 1 377 ? 17.609 -17.344 -13.289 1 95.25 377 LYS B C 1
ATOM 6988 O O . LYS B 1 377 ? 17.031 -16.312 -13.648 1 95.25 377 LYS B O 1
ATOM 6993 N N . TRP B 1 378 ? 18.953 -17.484 -13.25 1 98.25 378 TRP B N 1
ATOM 6994 C CA . TRP B 1 378 ? 19.781 -16.359 -13.664 1 98.25 378 TRP B CA 1
ATOM 6995 C C . TRP B 1 378 ? 19.562 -16.031 -15.141 1 98.25 378 TRP B C 1
ATOM 6997 O O . TRP B 1 378 ? 19.469 -14.867 -15.523 1 98.25 378 TRP B O 1
ATOM 7007 N N . LYS B 1 379 ? 19.469 -17.078 -15.953 1 97.38 379 LYS B N 1
ATOM 7008 C CA . LYS B 1 379 ? 19.234 -16.922 -17.391 1 97.38 379 LYS B CA 1
ATOM 7009 C C . LYS B 1 379 ? 17.906 -16.203 -17.641 1 97.38 379 LYS B C 1
ATOM 7011 O O . LYS B 1 379 ? 17.859 -15.273 -18.469 1 97.38 379 LYS B O 1
ATOM 7016 N N . ALA B 1 380 ? 16.906 -16.516 -16.875 1 94.44 380 ALA B N 1
ATOM 7017 C CA . ALA B 1 380 ? 15.562 -16.016 -17.141 1 94.44 380 ALA B CA 1
ATOM 7018 C C . ALA B 1 380 ? 15.336 -14.656 -16.469 1 94.44 380 ALA B C 1
ATOM 7020 O O . ALA B 1 380 ? 14.594 -13.82 -17 1 94.44 380 ALA B O 1
ATOM 7021 N N . ARG B 1 381 ? 15.977 -14.438 -15.312 1 97.44 381 ARG B N 1
ATOM 7022 C CA . ARG B 1 381 ? 15.562 -13.336 -14.445 1 97.44 381 ARG B CA 1
ATOM 7023 C C . ARG B 1 381 ? 16.578 -12.203 -14.469 1 97.44 381 ARG B C 1
ATOM 7025 O O . ARG B 1 381 ? 16.25 -11.055 -14.172 1 97.44 381 ARG B O 1
ATOM 7032 N N . VAL B 1 382 ? 17.891 -12.484 -14.852 1 98.5 382 VAL B N 1
ATOM 7033 C CA . VAL B 1 382 ? 18.953 -11.5 -14.719 1 98.5 382 VAL B CA 1
ATOM 7034 C C . VAL B 1 382 ? 19.562 -11.211 -16.094 1 98.5 382 VAL B C 1
ATOM 7036 O O . VAL B 1 382 ? 19.703 -10.055 -16.484 1 98.5 382 VAL B O 1
ATOM 7039 N N . LEU B 1 383 ? 19.766 -12.227 -16.906 1 98.56 383 LEU B N 1
ATOM 7040 C CA . LEU B 1 383 ? 20.453 -12.117 -18.188 1 98.56 383 LEU B CA 1
ATOM 7041 C C . LEU B 1 383 ? 19.734 -11.156 -19.125 1 98.56 383 LEU B C 1
ATOM 7043 O O . LEU B 1 383 ? 20.359 -10.328 -19.781 1 98.56 383 LEU B O 1
ATOM 7047 N N . PRO B 1 384 ? 18.406 -11.18 -19.172 1 97.75 384 PRO B N 1
ATOM 7048 C CA . PRO B 1 384 ? 17.734 -10.242 -20.078 1 97.75 384 PRO B CA 1
ATOM 7049 C C . PRO B 1 384 ? 17.984 -8.781 -19.719 1 97.75 384 PRO B C 1
ATOM 7051 O O . PRO B 1 384 ? 18.172 -7.945 -20.609 1 97.75 384 PRO B O 1
ATOM 7054 N N . SER B 1 385 ? 18.016 -8.477 -18.406 1 98.44 385 SER B N 1
ATOM 7055 C CA . SER B 1 385 ? 18.312 -7.117 -17.969 1 98.44 385 SER B CA 1
ATOM 7056 C C . SER B 1 385 ? 19.75 -6.73 -18.297 1 98.44 385 SER B C 1
ATOM 7058 O O . SER B 1 385 ? 20.016 -5.602 -18.719 1 98.44 385 SER B O 1
ATOM 7060 N N . LEU B 1 386 ? 20.641 -7.688 -18.078 1 98.69 386 LEU B N 1
ATOM 7061 C CA . LEU B 1 386 ? 22.047 -7.445 -18.375 1 98.69 386 LEU B CA 1
ATOM 7062 C C . LEU B 1 386 ? 22.234 -7.137 -19.859 1 98.69 386 LEU B C 1
ATOM 7064 O O . LEU B 1 386 ? 22.859 -6.137 -20.219 1 98.69 386 LEU B O 1
ATOM 7068 N N . LYS B 1 387 ? 21.625 -7.922 -20.719 1 98.44 387 LYS B N 1
ATOM 7069 C CA . LYS B 1 387 ? 21.734 -7.734 -22.156 1 98.44 387 LYS B CA 1
ATOM 7070 C C . LYS B 1 387 ? 21.109 -6.406 -22.594 1 98.44 387 LYS B C 1
ATOM 7072 O O . LYS B 1 387 ? 21.703 -5.668 -23.375 1 98.44 387 LYS B O 1
ATOM 7077 N N . ALA B 1 388 ? 19.938 -6.117 -22.047 1 98 388 ALA B N 1
ATOM 7078 C CA . ALA B 1 388 ? 19.234 -4.883 -22.406 1 98 388 ALA B CA 1
ATOM 7079 C C . ALA B 1 388 ? 20.047 -3.658 -21.969 1 98 388 ALA B C 1
ATOM 7081 O O . ALA B 1 388 ? 20.109 -2.664 -22.703 1 98 388 ALA B O 1
ATOM 7082 N N . TYR B 1 389 ? 20.656 -3.746 -20.828 1 98.31 389 TYR B N 1
ATOM 7083 C CA . TYR B 1 389 ? 21.469 -2.65 -20.328 1 98.31 389 TYR B CA 1
ATOM 7084 C C . TYR B 1 389 ? 22.672 -2.408 -21.234 1 98.31 389 TYR B C 1
ATOM 7086 O O . TYR B 1 389 ? 22.984 -1.264 -21.578 1 98.31 389 TYR B O 1
ATOM 7094 N N . VAL B 1 390 ? 23.328 -3.469 -21.672 1 98.12 390 VAL B N 1
ATOM 7095 C CA . VAL B 1 390 ? 24.484 -3.377 -22.562 1 98.12 390 VAL B CA 1
ATOM 7096 C C . VAL B 1 390 ? 24.047 -2.787 -23.906 1 98.12 390 VAL B C 1
ATOM 7098 O O . VAL B 1 390 ? 24.734 -1.919 -24.453 1 98.12 390 VAL B O 1
ATOM 7101 N N . GLU B 1 391 ? 22.969 -3.229 -24.375 1 97.44 391 GLU B N 1
ATOM 7102 C CA . GLU B 1 391 ? 22.453 -2.744 -25.656 1 97.44 391 GLU B CA 1
ATOM 7103 C C . GLU B 1 391 ? 22.156 -1.25 -25.594 1 97.44 391 GLU B C 1
ATOM 7105 O O . GLU B 1 391 ? 22.422 -0.52 -26.547 1 97.44 391 GLU B O 1
ATOM 7110 N N . GLN B 1 392 ? 21.656 -0.833 -24.484 1 97 392 GLN B N 1
ATOM 7111 C CA . GLN B 1 392 ? 21.188 0.542 -24.344 1 97 392 GLN B CA 1
ATOM 7112 C C . GLN B 1 392 ? 22.344 1.487 -24.031 1 97 392 GLN B C 1
ATOM 7114 O O . GLN B 1 392 ? 22.328 2.646 -24.453 1 97 392 GLN B O 1
ATOM 7119 N N . THR B 1 393 ? 23.344 0.999 -23.312 1 96.69 393 THR B N 1
ATOM 7120 C CA . THR B 1 393 ? 24.312 1.938 -22.766 1 96.69 393 THR B CA 1
ATOM 7121 C C . THR B 1 393 ? 25.703 1.677 -23.344 1 96.69 393 THR B C 1
ATOM 7123 O O . THR B 1 393 ? 26.594 2.525 -23.234 1 96.69 393 THR B O 1
ATOM 7126 N N . GLY B 1 394 ? 25.906 0.516 -23.828 1 96.75 394 GLY B N 1
ATOM 7127 C CA . GLY B 1 394 ? 27.219 0.115 -24.281 1 96.75 394 GLY B CA 1
ATOM 7128 C C . GLY B 1 394 ? 28.156 -0.26 -23.141 1 96.75 394 GLY B C 1
ATOM 7129 O O . GLY B 1 394 ? 29.344 -0.535 -23.359 1 96.75 394 GLY B O 1
ATOM 7130 N N . LYS B 1 395 ? 27.609 -0.27 -21.922 1 97.69 395 LYS B N 1
ATOM 7131 C CA . LYS B 1 395 ? 28.391 -0.584 -20.734 1 97.69 395 LYS B CA 1
ATOM 7132 C C . LYS B 1 395 ? 27.828 -1.798 -20 1 97.69 395 LYS B C 1
ATOM 7134 O O . LYS B 1 395 ? 26.656 -2.127 -20.156 1 97.69 395 LYS B O 1
ATOM 7139 N N . LEU B 1 396 ? 28.703 -2.488 -19.281 1 98.12 396 LEU B N 1
ATOM 7140 C CA . LEU B 1 396 ? 28.25 -3.584 -18.438 1 98.12 396 LEU B CA 1
ATOM 7141 C C . LEU B 1 396 ? 27.609 -3.053 -17.156 1 98.12 396 LEU B C 1
ATOM 7143 O O . LEU B 1 396 ? 28.156 -2.154 -16.516 1 98.12 396 LEU B O 1
ATOM 7147 N N . PRO B 1 397 ? 26.406 -3.48 -16.828 1 98.25 397 PRO B N 1
ATOM 7148 C CA . PRO B 1 397 ? 25.906 -3.178 -15.484 1 98.25 397 PRO B CA 1
ATOM 7149 C C . PRO B 1 397 ? 26.719 -3.844 -14.383 1 98.25 397 PRO B C 1
ATOM 7151 O O . PRO B 1 397 ? 26.828 -5.07 -14.344 1 98.25 397 PRO B O 1
ATOM 7154 N N . VAL B 1 398 ? 27.219 -3.154 -13.508 1 98.31 398 VAL B N 1
ATOM 7155 C CA . VAL B 1 398 ? 28.234 -3.609 -12.57 1 98.31 398 VAL B CA 1
ATOM 7156 C C . VAL B 1 398 ? 27.625 -4.602 -11.586 1 98.31 398 VAL B C 1
ATOM 7158 O O . VAL B 1 398 ? 28.219 -5.645 -11.297 1 98.31 398 VAL B O 1
ATOM 7161 N N . CYS B 1 399 ? 26.438 -4.312 -11.039 1 98.5 399 CYS B N 1
ATOM 7162 C CA . CYS B 1 399 ? 25.828 -5.176 -10.031 1 98.5 399 CYS B CA 1
ATOM 7163 C C . CYS B 1 399 ? 25.375 -6.492 -10.648 1 98.5 399 CYS B C 1
ATOM 7165 O O . CYS B 1 399 ? 25.594 -7.559 -10.07 1 98.5 399 CYS B O 1
ATOM 7167 N N . LEU B 1 400 ? 24.75 -6.453 -11.844 1 98.75 400 LEU B N 1
ATOM 7168 C CA . LEU B 1 400 ? 24.281 -7.672 -12.5 1 98.75 400 LEU B CA 1
ATOM 7169 C C . LEU B 1 400 ? 25.453 -8.531 -12.945 1 98.75 400 LEU B C 1
ATOM 7171 O O . LEU B 1 400 ? 25.375 -9.758 -12.93 1 98.75 400 LEU B O 1
ATOM 7175 N N . THR B 1 401 ? 26.547 -7.859 -13.336 1 98.81 401 THR B N 1
ATOM 7176 C CA . THR B 1 401 ? 27.766 -8.586 -13.656 1 98.81 401 THR B CA 1
ATOM 7177 C C . THR B 1 401 ? 28.344 -9.258 -12.414 1 98.81 401 THR B C 1
ATOM 7179 O O . THR B 1 401 ? 28.75 -10.422 -12.469 1 98.81 401 THR B O 1
ATOM 7182 N N . ALA B 1 402 ? 28.344 -8.539 -11.32 1 98.81 402 ALA B N 1
ATOM 7183 C CA . ALA B 1 402 ? 28.797 -9.117 -10.062 1 98.81 402 ALA B CA 1
ATOM 7184 C C . ALA B 1 402 ? 27.922 -10.305 -9.664 1 98.81 402 ALA B C 1
ATOM 7186 O O . ALA B 1 402 ? 28.406 -11.281 -9.094 1 98.81 402 ALA B O 1
ATOM 7187 N N . SER B 1 403 ? 26.609 -10.188 -9.938 1 98.88 403 SER B N 1
ATOM 7188 C CA . SER B 1 403 ? 25.688 -11.273 -9.656 1 98.88 403 SER B CA 1
ATOM 7189 C C . SER B 1 403 ? 26.141 -12.57 -10.328 1 98.88 403 SER B C 1
ATOM 7191 O O . SER B 1 403 ? 26.031 -13.648 -9.742 1 98.88 403 SER B O 1
ATOM 7193 N N . PHE B 1 404 ? 26.625 -12.484 -11.539 1 98.88 404 PHE B N 1
ATOM 7194 C CA . PHE B 1 404 ? 27.125 -13.664 -12.242 1 98.88 404 PHE B CA 1
ATOM 7195 C C . PHE B 1 404 ? 28.375 -14.203 -11.562 1 98.88 404 PHE B C 1
ATOM 7197 O O . PHE B 1 404 ? 28.547 -15.422 -11.445 1 98.88 404 PHE B O 1
ATOM 7204 N N . ALA B 1 405 ? 29.266 -13.328 -11.133 1 98.81 405 ALA B N 1
ATOM 7205 C CA . ALA B 1 405 ? 30.453 -13.766 -10.406 1 98.81 405 ALA B CA 1
ATOM 7206 C C . ALA B 1 405 ? 30.062 -14.477 -9.109 1 98.81 405 ALA B C 1
ATOM 7208 O O . ALA B 1 405 ? 30.719 -15.445 -8.719 1 98.81 405 ALA B O 1
ATOM 7209 N N . PHE B 1 406 ? 29.031 -13.961 -8.422 1 98.81 406 PHE B N 1
ATOM 7210 C CA . PHE B 1 406 ? 28.531 -14.633 -7.23 1 98.81 406 PHE B CA 1
ATOM 7211 C C . PHE B 1 406 ? 28.047 -16.031 -7.566 1 98.81 406 PHE B C 1
ATOM 7213 O O . PHE B 1 406 ? 28.266 -16.984 -6.805 1 98.81 406 PHE B O 1
ATOM 7220 N N . TYR B 1 407 ? 27.344 -16.125 -8.711 1 98.62 407 TYR B N 1
ATOM 7221 C CA . TYR B 1 407 ? 26.875 -17.406 -9.211 1 98.62 407 TYR B CA 1
ATOM 7222 C C . TYR B 1 407 ? 28.031 -18.391 -9.406 1 98.62 407 TYR B C 1
ATOM 7224 O O . TYR B 1 407 ? 27.969 -19.531 -8.938 1 98.62 407 TYR B O 1
ATOM 7232 N N . LEU B 1 408 ? 29.094 -17.938 -9.977 1 98.56 408 LEU B N 1
ATOM 7233 C CA . LEU B 1 408 ? 30.266 -18.781 -10.219 1 98.56 408 LEU B CA 1
ATOM 7234 C C . LEU B 1 408 ? 30.922 -19.203 -8.906 1 98.56 408 LEU B C 1
ATOM 7236 O O . LEU B 1 408 ? 31.281 -20.359 -8.734 1 98.56 408 LEU B O 1
ATOM 7240 N N . ALA B 1 409 ? 31.031 -18.234 -8.016 1 98 409 ALA B N 1
ATOM 7241 C CA . ALA B 1 409 ? 31.641 -18.531 -6.727 1 98 409 ALA B CA 1
ATOM 7242 C C . ALA B 1 409 ? 30.812 -19.531 -5.934 1 98 409 ALA B C 1
ATOM 7244 O O . ALA B 1 409 ? 31.344 -20.422 -5.277 1 98 409 ALA B O 1
ATOM 7245 N N . PHE B 1 410 ? 29.5 -19.391 -5.98 1 98.25 410 PHE B N 1
ATOM 7246 C CA . PHE B 1 410 ? 28.562 -20.234 -5.258 1 98.25 410 PHE B CA 1
ATOM 7247 C C . PHE B 1 410 ? 28.594 -21.672 -5.785 1 98.25 410 PHE B C 1
ATOM 7249 O O . PHE B 1 410 ? 28.484 -22.625 -5.016 1 98.25 410 PHE B O 1
ATOM 7256 N N . TYR B 1 411 ? 28.859 -21.828 -7.082 1 97.88 411 TYR B N 1
ATOM 7257 C CA . TYR B 1 411 ? 28.797 -23.125 -7.746 1 97.88 411 TYR B CA 1
ATOM 7258 C C . TYR B 1 411 ? 30.156 -23.797 -7.738 1 97.88 411 TYR B C 1
ATOM 7260 O O . TYR B 1 411 ? 30.312 -24.891 -8.281 1 97.88 411 TYR B O 1
ATOM 7268 N N . GLN B 1 412 ? 31.141 -23.125 -7.172 1 93.06 412 GLN B N 1
ATOM 7269 C CA . GLN B 1 412 ? 32.438 -23.766 -7.062 1 93.06 412 GLN B CA 1
ATOM 7270 C C . GLN B 1 412 ? 32.438 -24.844 -5.984 1 93.06 412 GLN B C 1
ATOM 7272 O O . GLN B 1 412 ? 32.844 -24.594 -4.848 1 93.06 412 GLN B O 1
ATOM 7277 N N . GLY B 1 413 ? 32.031 -26.031 -6.297 1 85.31 413 GLY B N 1
ATOM 7278 C CA . GLY B 1 413 ? 31.844 -27.125 -5.359 1 85.31 413 GLY B CA 1
ATOM 7279 C C . GLY B 1 413 ? 33.031 -28.047 -5.273 1 85.31 413 GLY B C 1
ATOM 7280 O O . GLY B 1 413 ? 34.031 -27.875 -6.012 1 85.31 413 GLY B O 1
ATOM 7281 N N . ARG B 1 414 ? 32.906 -28.953 -4.348 1 85.44 414 ARG B N 1
ATOM 7282 C CA . ARG B 1 414 ? 34.031 -29.859 -4.066 1 85.44 414 ARG B CA 1
ATOM 7283 C C . ARG B 1 414 ? 33.688 -31.281 -4.488 1 85.44 414 ARG B C 1
ATOM 7285 O O . ARG B 1 414 ? 34.562 -32.031 -4.973 1 85.44 414 ARG B O 1
ATOM 7292 N N . GLU B 1 415 ? 32.406 -31.625 -4.277 1 91.88 415 GLU B N 1
ATOM 7293 C CA . GLU B 1 415 ? 32.031 -33.031 -4.492 1 91.88 415 GLU B CA 1
ATOM 7294 C C . GLU B 1 415 ? 30.625 -33.125 -5.035 1 91.88 415 GLU B C 1
ATOM 7296 O O . GLU B 1 415 ? 29.688 -32.594 -4.449 1 91.88 415 GLU B O 1
ATOM 7301 N N . LEU B 1 416 ? 30.516 -33.844 -6.195 1 95.12 416 LEU B N 1
ATOM 7302 C CA . LEU B 1 416 ? 29.203 -34.125 -6.758 1 95.12 416 LEU B CA 1
ATOM 7303 C C . LEU B 1 416 ? 28.562 -35.312 -6.055 1 95.12 416 LEU B C 1
ATOM 7305 O O . LEU B 1 416 ? 29.125 -36.406 -6.059 1 95.12 416 LEU B O 1
ATOM 7309 N N . THR B 1 417 ? 27.547 -35.156 -5.387 1 94.25 417 THR B N 1
ATOM 7310 C CA . THR B 1 417 ? 26.828 -36.188 -4.688 1 94.25 417 THR B CA 1
ATOM 7311 C C . THR B 1 417 ? 25.469 -36.438 -5.352 1 94.25 417 THR B C 1
ATOM 7313 O O . THR B 1 417 ? 25.125 -35.812 -6.348 1 94.25 417 THR B O 1
ATOM 7316 N N . ASP B 1 418 ? 24.656 -37.344 -4.824 1 93.25 418 ASP B N 1
ATOM 7317 C CA . ASP B 1 418 ? 23.328 -37.656 -5.352 1 93.25 418 ASP B CA 1
ATOM 7318 C C . ASP B 1 418 ? 22.375 -36.469 -5.133 1 93.25 418 ASP B C 1
ATOM 7320 O O . ASP B 1 418 ? 21.453 -36.25 -5.934 1 93.25 418 ASP B O 1
ATOM 7324 N N . THR B 1 419 ? 22.688 -35.719 -4.133 1 92.69 419 THR B N 1
ATOM 7325 C CA . THR B 1 419 ? 21.766 -34.656 -3.752 1 92.69 419 THR B CA 1
ATOM 7326 C C . THR B 1 419 ? 22.156 -33.344 -4.402 1 92.69 419 THR B C 1
ATOM 7328 O O . THR B 1 419 ? 21.344 -32.406 -4.457 1 92.69 419 THR B O 1
ATOM 7331 N N . GLY B 1 420 ? 23.375 -33.312 -4.852 1 96.06 420 GLY B N 1
ATOM 7332 C CA . GLY B 1 420 ? 23.844 -32.094 -5.473 1 96.06 420 GLY B CA 1
ATOM 7333 C C . GLY B 1 420 ? 25.359 -31.906 -5.395 1 96.06 420 GLY B C 1
ATOM 7334 O O . GLY B 1 420 ? 26.078 -32.906 -5.242 1 96.06 420 GLY B O 1
ATOM 7335 N N . LEU B 1 421 ? 25.797 -30.719 -5.66 1 96.75 421 LEU B N 1
ATOM 7336 C CA . LEU B 1 421 ? 27.219 -30.406 -5.605 1 96.75 421 LEU B CA 1
ATOM 7337 C C . LEU B 1 421 ? 27.594 -29.797 -4.258 1 96.75 421 LEU B C 1
ATOM 7339 O O . LEU B 1 421 ? 27.141 -28.688 -3.926 1 96.75 421 LEU B O 1
ATOM 7343 N N . ALA B 1 422 ? 28.344 -30.484 -3.469 1 96.25 422 ALA B N 1
ATOM 7344 C CA . ALA B 1 422 ? 28.75 -30.016 -2.148 1 96.25 422 ALA B CA 1
ATOM 7345 C C . ALA B 1 422 ? 29.734 -28.859 -2.264 1 96.25 422 ALA B C 1
ATOM 7347 O O . ALA B 1 422 ? 30.688 -28.922 -3.037 1 96.25 422 ALA B O 1
ATOM 7348 N N . ALA B 1 423 ? 29.438 -27.812 -1.562 1 95.44 423 ALA B N 1
ATOM 7349 C CA . ALA B 1 423 ? 30.281 -26.625 -1.522 1 95.44 423 ALA B CA 1
ATOM 7350 C C . ALA B 1 423 ? 30.391 -26.078 -0.102 1 95.44 423 ALA B C 1
ATOM 7352 O O . ALA B 1 423 ? 29.812 -26.641 0.833 1 95.44 423 ALA B O 1
ATOM 7353 N N . SER B 1 424 ? 31.266 -25.094 0.074 1 93.5 424 SER B N 1
ATOM 7354 C CA . SER B 1 424 ? 31.438 -24.5 1.395 1 93.5 424 SER B CA 1
ATOM 7355 C C . SER B 1 424 ? 31.516 -22.969 1.311 1 93.5 424 SER B C 1
ATOM 7357 O O . SER B 1 424 ? 32.062 -22.422 0.354 1 93.5 424 SER B O 1
ATOM 7359 N N . ARG B 1 425 ? 30.938 -22.281 2.307 1 90.69 425 ARG B N 1
ATOM 7360 C CA . ARG B 1 425 ? 31.141 -20.828 2.451 1 90.69 425 ARG B CA 1
ATOM 7361 C C . ARG B 1 425 ? 32.5 -20.531 3.092 1 90.69 425 ARG B C 1
ATOM 7363 O O . ARG B 1 425 ? 33.094 -21.406 3.709 1 90.69 425 ARG B O 1
ATOM 7370 N N . PRO B 1 426 ? 32.938 -19.312 2.883 1 85.38 426 PRO B N 1
ATOM 7371 C CA . PRO B 1 426 ? 34.25 -18.953 3.398 1 85.38 426 PRO B CA 1
ATOM 7372 C C . PRO B 1 426 ? 34.375 -19.203 4.898 1 85.38 426 PRO B C 1
ATOM 7374 O O . PRO B 1 426 ? 35.469 -19.531 5.375 1 85.38 426 PRO B O 1
ATOM 7377 N N . LYS B 1 427 ? 33.281 -19.141 5.629 1 82.56 427 LYS B N 1
ATOM 7378 C CA . LYS B 1 427 ? 33.344 -19.328 7.074 1 82.56 427 LYS B CA 1
ATOM 7379 C C . LYS B 1 427 ? 33.375 -20.812 7.434 1 82.56 427 LYS B C 1
ATOM 7381 O O . LYS B 1 427 ? 33.531 -21.172 8.602 1 82.56 427 LYS B O 1
ATOM 7386 N N . GLY B 1 428 ? 33.25 -21.688 6.41 1 82.75 428 GLY B N 1
ATOM 7387 C CA . GLY B 1 428 ? 33.438 -23.109 6.641 1 82.75 428 GLY B CA 1
ATOM 7388 C C . GLY B 1 428 ? 32.156 -23.922 6.57 1 82.75 428 GLY B C 1
ATOM 7389 O O . GLY B 1 428 ? 32.188 -25.156 6.477 1 82.75 428 GLY B O 1
ATOM 7390 N N . ASP B 1 429 ? 31 -23.359 6.695 1 89.81 429 ASP B N 1
ATOM 7391 C CA . ASP B 1 429 ? 29.734 -24.078 6.598 1 89.81 429 ASP B CA 1
ATOM 7392 C C . ASP B 1 429 ? 29.531 -24.672 5.203 1 89.81 429 ASP B C 1
ATOM 7394 O O . ASP B 1 429 ? 29.828 -24.016 4.199 1 89.81 429 ASP B O 1
ATOM 7398 N N . THR B 1 430 ? 29.172 -25.953 5.215 1 93.12 430 THR B N 1
ATOM 7399 C CA . THR B 1 430 ? 28.938 -26.625 3.939 1 93.12 430 THR B CA 1
ATOM 7400 C C . THR B 1 430 ? 27.484 -26.422 3.48 1 93.12 430 THR B C 1
ATOM 7402 O O . THR B 1 430 ? 26.594 -26.234 4.301 1 93.12 430 THR B O 1
ATOM 7405 N N . TYR B 1 431 ? 27.312 -26.328 2.188 1 96.25 431 TYR B N 1
ATOM 7406 C CA . TYR B 1 431 ? 25.984 -26.266 1.583 1 96.25 431 TYR B CA 1
ATOM 7407 C C . TYR B 1 431 ? 25.938 -27.078 0.292 1 96.25 431 TYR B C 1
ATOM 7409 O O . TYR B 1 431 ? 26.984 -27.5 -0.219 1 96.25 431 TYR B O 1
ATOM 7417 N N . THR B 1 432 ? 24.766 -27.422 -0.115 1 96.75 432 THR B N 1
ATOM 7418 C CA . THR B 1 432 ? 24.562 -28.188 -1.34 1 96.75 432 THR B CA 1
ATOM 7419 C C . THR B 1 432 ? 23.984 -27.312 -2.443 1 96.75 432 THR B C 1
ATOM 7421 O O . THR B 1 432 ? 22.938 -26.688 -2.266 1 96.75 432 THR B O 1
ATOM 7424 N N . VAL B 1 433 ? 24.797 -27.203 -3.488 1 97.5 433 VAL B N 1
ATOM 7425 C CA . VAL B 1 433 ? 24.266 -26.578 -4.691 1 97.5 433 VAL B CA 1
ATOM 7426 C C . VAL B 1 433 ? 23.25 -27.5 -5.355 1 97.5 433 VAL B C 1
ATOM 7428 O O . VAL B 1 433 ? 23.578 -28.641 -5.688 1 97.5 433 VAL B O 1
ATOM 7431 N N . SER B 1 434 ? 22.031 -27.062 -5.457 1 96.69 434 SER B N 1
ATOM 7432 C CA . SER B 1 434 ? 20.969 -27.844 -6.078 1 96.69 434 SER B CA 1
ATOM 7433 C C . SER B 1 434 ? 20.562 -27.266 -7.43 1 96.69 434 SER B C 1
ATOM 7435 O O . SER B 1 434 ? 20.156 -26.109 -7.508 1 96.69 434 SER B O 1
ATOM 7437 N N . ASP B 1 435 ? 20.766 -27.984 -8.484 1 96.06 435 ASP B N 1
ATOM 7438 C CA . ASP B 1 435 ? 20.469 -27.641 -9.867 1 96.06 435 ASP B CA 1
ATOM 7439 C C . ASP B 1 435 ? 20.281 -28.891 -10.719 1 96.06 435 ASP B C 1
ATOM 7441 O O . ASP B 1 435 ? 20.328 -30 -10.211 1 96.06 435 ASP B O 1
ATOM 7445 N N . ASP B 1 436 ? 20 -28.719 -12.016 1 94.75 436 ASP B N 1
ATOM 7446 C CA . ASP B 1 436 ? 19.938 -29.859 -12.93 1 94.75 436 ASP B CA 1
ATOM 7447 C C . ASP B 1 436 ? 21.234 -30.656 -12.898 1 94.75 436 ASP B C 1
ATOM 7449 O O . ASP B 1 436 ? 22.328 -30.094 -12.836 1 94.75 436 ASP B O 1
ATOM 7453 N N . ARG B 1 437 ? 21.094 -31.984 -13.023 1 95.5 437 ARG B N 1
ATOM 7454 C CA . ARG B 1 437 ? 22.25 -32.875 -12.914 1 95.5 437 ARG B CA 1
ATOM 7455 C C . ARG B 1 437 ? 23.297 -32.531 -13.961 1 95.5 437 ARG B C 1
ATOM 7457 O O . ARG B 1 437 ? 24.5 -32.594 -13.68 1 95.5 437 ARG B O 1
ATOM 7464 N N . SER B 1 438 ? 22.828 -32.188 -15.148 1 96.5 438 SER B N 1
ATOM 7465 C CA . SER B 1 438 ? 23.766 -31.859 -16.219 1 96.5 438 SER B CA 1
ATOM 7466 C C . SER B 1 438 ? 24.562 -30.609 -15.883 1 96.5 438 SER B C 1
ATOM 7468 O O . SER B 1 438 ? 25.75 -30.531 -16.203 1 96.5 438 SER B O 1
ATOM 7470 N N . VAL B 1 439 ? 23.953 -29.672 -15.188 1 97.56 439 VAL B N 1
ATOM 7471 C CA . VAL B 1 439 ? 24.609 -28.438 -14.773 1 97.56 439 VAL B CA 1
ATOM 7472 C C . VAL B 1 439 ? 25.656 -28.734 -13.703 1 97.56 439 VAL B C 1
ATOM 7474 O O . VAL B 1 439 ? 26.812 -28.297 -13.805 1 97.56 439 VAL B O 1
ATOM 7477 N N . LEU B 1 440 ? 25.219 -29.547 -12.727 1 97.62 440 LEU B N 1
ATOM 7478 C CA . LEU B 1 440 ? 26.109 -29.875 -11.617 1 97.62 440 LEU B CA 1
ATOM 7479 C C . LEU B 1 440 ? 27.312 -30.656 -12.109 1 97.62 440 LEU B C 1
ATOM 7481 O O . LEU B 1 440 ? 28.438 -30.453 -11.633 1 97.62 440 LEU B O 1
ATOM 7485 N N . THR B 1 441 ? 27.047 -31.578 -13.07 1 97.19 441 THR B N 1
ATOM 7486 C CA . THR B 1 441 ? 28.125 -32.375 -13.641 1 97.19 441 THR B CA 1
ATOM 7487 C C . THR B 1 441 ? 29.141 -31.469 -14.352 1 97.19 441 THR B C 1
ATOM 7489 O O . THR B 1 441 ? 30.344 -31.688 -14.25 1 97.19 441 THR B O 1
ATOM 7492 N N . PHE B 1 442 ? 28.594 -30.531 -15.07 1 97.69 442 PHE B N 1
ATOM 7493 C CA . PHE B 1 442 ? 29.453 -29.562 -15.758 1 97.69 442 PHE B CA 1
ATOM 7494 C C . PHE B 1 442 ? 30.359 -28.844 -14.773 1 97.69 442 PHE B C 1
ATOM 7496 O O . PHE B 1 442 ? 31.562 -28.766 -14.961 1 97.69 442 PHE B O 1
ATOM 7503 N N . PHE B 1 443 ? 29.828 -28.297 -13.68 1 97.94 443 PHE B N 1
ATOM 7504 C CA . PHE B 1 443 ? 30.594 -27.531 -12.711 1 97.94 443 PHE B CA 1
ATOM 7505 C C . PHE B 1 443 ? 31.562 -28.438 -11.961 1 97.94 443 PHE B C 1
ATOM 7507 O O . PHE B 1 443 ? 32.688 -28.016 -11.648 1 97.94 443 PHE B O 1
ATOM 7514 N N . ALA B 1 444 ? 31.109 -29.656 -11.641 1 96.75 444 ALA B N 1
ATOM 7515 C CA . ALA B 1 444 ? 32 -30.625 -10.992 1 96.75 444 ALA B CA 1
ATOM 7516 C C . ALA B 1 444 ? 33.25 -30.906 -11.844 1 96.75 444 ALA B C 1
ATOM 7518 O O . ALA B 1 444 ? 34.344 -31.094 -11.32 1 96.75 444 ALA B O 1
ATOM 7519 N N . ALA B 1 445 ? 33.062 -30.922 -13.141 1 96.69 445 ALA B N 1
ATOM 7520 C CA . ALA B 1 445 ? 34.156 -31.203 -14.07 1 96.69 445 ALA B CA 1
ATOM 7521 C C . ALA B 1 445 ? 35.156 -30.047 -14.102 1 96.69 445 ALA B C 1
ATOM 7523 O O . ALA B 1 445 ? 36.312 -30.234 -14.484 1 96.69 445 ALA B O 1
ATOM 7524 N N . HIS B 1 446 ? 34.719 -28.859 -13.695 1 96.62 446 HIS B N 1
ATOM 7525 C CA . HIS B 1 446 ? 35.562 -27.688 -13.773 1 96.62 446 HIS B CA 1
ATOM 7526 C C . HIS B 1 446 ? 36 -27.219 -12.391 1 96.62 446 HIS B C 1
ATOM 7528 O O . HIS B 1 446 ? 36.469 -26.094 -12.227 1 96.62 446 HIS B O 1
ATOM 7534 N N . LYS B 1 447 ? 35.875 -28.047 -11.359 1 93.88 447 LYS B N 1
ATOM 7535 C CA . LYS B 1 447 ? 36.125 -27.672 -9.969 1 93.88 447 LYS B CA 1
ATOM 7536 C C . LYS B 1 447 ? 37.594 -27.344 -9.742 1 93.88 447 LYS B C 1
ATOM 7538 O O . LYS B 1 447 ? 37.938 -26.594 -8.828 1 93.88 447 LYS B O 1
ATOM 7543 N N . GLU B 1 448 ? 38.5 -27.859 -10.617 1 93.94 448 GLU B N 1
ATOM 7544 C CA . GLU B 1 448 ? 39.938 -27.672 -10.422 1 93.94 448 GLU B CA 1
ATOM 7545 C C . GLU B 1 448 ? 40.469 -26.578 -11.328 1 93.94 448 GLU B C 1
ATOM 7547 O O . GLU B 1 448 ? 41.656 -26.219 -11.25 1 93.94 448 GLU B O 1
ATOM 7552 N N . ASP B 1 449 ? 39.594 -26.062 -12.164 1 95.5 449 ASP B N 1
ATOM 7553 C CA . ASP B 1 449 ? 40.031 -25.016 -13.094 1 95.5 449 ASP B CA 1
ATOM 7554 C C . ASP B 1 449 ? 40.406 -23.734 -12.344 1 95.5 449 ASP B C 1
ATOM 7556 O O . ASP B 1 449 ? 39.844 -23.438 -11.281 1 95.5 449 ASP B O 1
ATOM 7560 N N . GLY B 1 450 ? 41.406 -23.047 -12.922 1 95.19 450 GLY B N 1
ATOM 7561 C CA . GLY B 1 450 ? 41.625 -21.688 -12.445 1 95.19 450 GLY B CA 1
ATOM 7562 C C . GLY B 1 450 ? 40.531 -20.719 -12.797 1 95.19 450 GLY B C 1
ATOM 7563 O O . GLY B 1 450 ? 39.656 -21.031 -13.625 1 95.19 450 GLY B O 1
ATOM 7564 N N . PRO B 1 451 ? 40.531 -19.562 -12.234 1 97.12 451 PRO B N 1
ATOM 7565 C CA . PRO B 1 451 ? 39.438 -18.609 -12.406 1 97.12 451 PRO B CA 1
ATOM 7566 C C . PRO B 1 451 ? 39.188 -18.281 -13.875 1 97.12 451 PRO B C 1
ATOM 7568 O O . PRO B 1 451 ? 38.031 -18.219 -14.297 1 97.12 451 PRO B O 1
ATOM 7571 N N . GLU B 1 452 ? 40.219 -18.031 -14.648 1 97.88 452 GLU B N 1
ATOM 7572 C CA . GLU B 1 452 ? 40.062 -17.656 -16.047 1 97.88 452 GLU B CA 1
ATOM 7573 C C . GLU B 1 452 ? 39.438 -18.797 -16.844 1 97.88 452 GLU B C 1
ATOM 7575 O O . GLU B 1 452 ? 38.5 -18.594 -17.625 1 97.88 452 GLU B O 1
ATOM 7580 N N . GLU B 1 453 ? 39.969 -20.016 -16.641 1 97.88 453 GLU B N 1
ATOM 7581 C CA . GLU B 1 453 ? 39.469 -21.188 -17.344 1 97.88 453 GLU B CA 1
ATOM 7582 C C . GLU B 1 453 ? 38.031 -21.516 -16.922 1 97.88 453 GLU B C 1
ATOM 7584 O O . GLU B 1 453 ? 37.219 -21.891 -17.734 1 97.88 453 GLU B O 1
ATOM 7589 N N . TYR B 1 454 ? 37.844 -21.422 -15.633 1 98 454 TYR B N 1
ATOM 7590 C CA . TYR B 1 454 ? 36.531 -21.672 -15.055 1 98 454 TYR B CA 1
ATOM 7591 C C . TYR B 1 454 ? 35.5 -20.734 -15.633 1 98 454 TYR B C 1
ATOM 7593 O O . TYR B 1 454 ? 34.438 -21.172 -16.125 1 98 454 TYR B O 1
ATOM 7601 N N . VAL B 1 455 ? 35.781 -19.422 -15.68 1 98.69 455 VAL B N 1
ATOM 7602 C CA . VAL B 1 455 ? 34.844 -18.406 -16.188 1 98.69 455 VAL B CA 1
ATOM 7603 C C . VAL B 1 455 ? 34.625 -18.609 -17.672 1 98.69 455 VAL B C 1
ATOM 7605 O O . VAL B 1 455 ? 33.5 -18.531 -18.156 1 98.69 455 VAL B O 1
ATOM 7608 N N . HIS B 1 456 ? 35.688 -18.891 -18.391 1 98.5 456 HIS B N 1
ATOM 7609 C CA . HIS B 1 456 ? 35.594 -19.109 -19.828 1 98.5 456 HIS B CA 1
ATOM 7610 C C . HIS B 1 456 ? 34.688 -20.297 -20.141 1 98.5 456 HIS B C 1
ATOM 7612 O O . HIS B 1 456 ? 33.812 -20.203 -21.016 1 98.5 456 HIS B O 1
ATOM 7618 N N . ALA B 1 457 ? 34.875 -21.391 -19.406 1 98.44 457 ALA B N 1
ATOM 7619 C CA . ALA B 1 457 ? 34.094 -22.594 -19.625 1 98.44 457 ALA B CA 1
ATOM 7620 C C . ALA B 1 457 ? 32.594 -22.328 -19.406 1 98.44 457 ALA B C 1
ATOM 7622 O O . ALA B 1 457 ? 31.75 -22.766 -20.188 1 98.44 457 ALA B O 1
ATOM 7623 N N . VAL B 1 458 ? 32.281 -21.609 -18.328 1 98.62 458 VAL B N 1
ATOM 7624 C CA . VAL B 1 458 ? 30.891 -21.359 -18 1 98.62 458 VAL B CA 1
ATOM 7625 C C . VAL B 1 458 ? 30.297 -20.375 -19 1 98.62 458 VAL B C 1
ATOM 7627 O O . VAL B 1 458 ? 29.172 -20.594 -19.5 1 98.62 458 VAL B O 1
ATOM 7630 N N . CYS B 1 459 ? 31 -19.312 -19.359 1 98.62 459 CYS B N 1
ATOM 7631 C CA . CYS B 1 459 ? 30.516 -18.266 -20.234 1 98.62 459 CYS B CA 1
ATOM 7632 C C . CYS B 1 459 ? 30.234 -18.797 -21.625 1 98.62 459 CYS B C 1
ATOM 7634 O O . CYS B 1 459 ? 29.297 -18.375 -22.297 1 98.62 459 CYS B O 1
ATOM 7636 N N . THR B 1 460 ? 31.031 -19.734 -22.078 1 98.31 460 THR B N 1
ATOM 7637 C CA . THR B 1 460 ? 30.953 -20.188 -23.469 1 98.31 460 THR B CA 1
ATOM 7638 C C . THR B 1 460 ? 30 -21.375 -23.578 1 98.31 460 THR B C 1
ATOM 7640 O O . THR B 1 460 ? 29.719 -21.859 -24.688 1 98.31 460 THR B O 1
ATOM 7643 N N . ASN B 1 461 ? 29.5 -21.906 -22.438 1 98.06 461 ASN B N 1
ATOM 7644 C CA . ASN B 1 461 ? 28.547 -23.016 -22.484 1 98.06 461 ASN B CA 1
ATOM 7645 C C . ASN B 1 461 ? 27.172 -22.547 -22.938 1 98.06 461 ASN B C 1
ATOM 7647 O O . ASN B 1 461 ? 26.312 -22.219 -22.109 1 98.06 461 ASN B O 1
ATOM 7651 N N . GLU B 1 462 ? 26.875 -22.656 -24.172 1 97.31 462 GLU B N 1
ATOM 7652 C CA . GLU B 1 462 ? 25.641 -22.141 -24.781 1 97.31 462 GLU B CA 1
ATOM 7653 C C . GLU B 1 462 ? 24.422 -22.922 -24.281 1 97.31 462 GLU B C 1
ATOM 7655 O O . GLU B 1 462 ? 23.297 -22.438 -24.359 1 97.31 462 GLU B O 1
ATOM 7660 N N . THR B 1 463 ? 24.656 -24.141 -23.797 1 96 463 THR B N 1
ATOM 7661 C CA . THR B 1 463 ? 23.562 -24.938 -23.266 1 96 463 THR B CA 1
ATOM 7662 C C . THR B 1 463 ? 23 -24.312 -22 1 96 463 THR B C 1
ATOM 7664 O O . THR B 1 463 ? 21.812 -24.484 -21.688 1 96 463 THR B O 1
ATOM 7667 N N . LEU B 1 464 ? 23.844 -23.578 -21.281 1 97.38 464 LEU B N 1
ATOM 7668 C CA . LEU B 1 464 ? 23.422 -22.938 -20.047 1 97.38 464 LEU B CA 1
ATOM 7669 C C . LEU B 1 464 ? 22.672 -21.641 -20.312 1 97.38 464 LEU B C 1
ATOM 7671 O O . LEU B 1 464 ? 21.719 -21.312 -19.609 1 97.38 464 LEU B O 1
ATOM 7675 N N . TRP B 1 465 ? 23.062 -20.922 -21.375 1 97.75 465 TRP B N 1
ATOM 7676 C CA . TRP B 1 465 ? 22.641 -19.531 -21.484 1 97.75 465 TRP B CA 1
ATOM 7677 C C . TRP B 1 465 ? 21.906 -19.297 -22.812 1 97.75 465 TRP B C 1
ATOM 7679 O O . TRP B 1 465 ? 21.312 -18.234 -23.016 1 97.75 465 TRP B O 1
ATOM 7689 N N . ASP B 1 466 ? 21.891 -20.266 -23.75 1 96 466 ASP B N 1
ATOM 7690 C CA . ASP B 1 466 ? 21.359 -20.172 -25.094 1 96 466 ASP B CA 1
ATOM 7691 C C . ASP B 1 466 ? 22.094 -19.109 -25.906 1 96 466 ASP B C 1
ATOM 7693 O O . ASP B 1 466 ? 21.516 -18.484 -26.797 1 96 466 ASP B O 1
ATOM 7697 N N . MET B 1 467 ? 23.297 -18.812 -25.406 1 97.62 467 MET B N 1
ATOM 7698 C CA . MET B 1 467 ? 24.203 -17.891 -26.094 1 97.62 467 MET B CA 1
ATOM 7699 C C . MET B 1 467 ? 25.609 -18 -25.516 1 97.62 467 MET B C 1
ATOM 7701 O O . MET B 1 467 ? 25.812 -18.594 -24.469 1 97.62 467 MET B O 1
ATOM 7705 N N . ASP B 1 468 ? 26.531 -17.531 -26.281 1 98.38 468 ASP B N 1
ATOM 7706 C CA . ASP B 1 468 ? 27.891 -17.344 -25.797 1 98.38 468 ASP B CA 1
ATOM 7707 C C . ASP B 1 468 ? 28.047 -16.016 -25.062 1 98.38 468 ASP B C 1
ATOM 7709 O O . ASP B 1 468 ? 28.047 -14.953 -25.688 1 98.38 468 ASP B O 1
ATOM 7713 N N . LEU B 1 469 ? 28.203 -16.062 -23.734 1 98.5 469 LEU B N 1
ATOM 7714 C CA . LEU B 1 469 ? 28.219 -14.836 -22.938 1 98.5 469 LEU B CA 1
ATOM 7715 C C . LEU B 1 469 ? 29.469 -14.016 -23.25 1 98.5 469 LEU B C 1
ATOM 7717 O O . LEU B 1 469 ? 29.516 -12.82 -22.922 1 98.5 469 LEU B O 1
ATOM 7721 N N . THR B 1 470 ? 30.484 -14.625 -23.828 1 97.75 470 THR B N 1
ATOM 7722 C CA . THR B 1 470 ? 31.703 -13.891 -24.172 1 97.75 470 THR B CA 1
ATOM 7723 C C . THR B 1 470 ? 31.453 -12.938 -25.328 1 97.75 470 THR B C 1
ATOM 7725 O O . THR B 1 470 ? 32.281 -12.062 -25.609 1 97.75 470 THR B O 1
ATOM 7728 N N . SER B 1 471 ? 30.328 -13.047 -25.984 1 97.25 471 SER B N 1
ATOM 7729 C CA . SER B 1 471 ? 29.938 -12.117 -27.031 1 97.25 471 SER B CA 1
ATOM 7730 C C . SER B 1 471 ? 29.594 -10.75 -26.469 1 97.25 471 SER B C 1
ATOM 7732 O O . SER B 1 471 ? 29.531 -9.758 -27.188 1 97.25 471 SER B O 1
ATOM 7734 N N . LEU B 1 472 ? 29.312 -10.672 -25.188 1 97.69 472 LEU B N 1
ATOM 7735 C CA . LEU B 1 472 ? 29.109 -9.391 -24.516 1 97.69 472 LEU B CA 1
ATOM 7736 C C . LEU B 1 472 ? 30.453 -8.711 -24.234 1 97.69 472 LEU B C 1
ATOM 7738 O O . LEU B 1 472 ? 31.281 -9.25 -23.484 1 97.69 472 LEU B O 1
ATOM 7742 N N . PRO B 1 473 ? 30.625 -7.57 -24.797 1 96.88 473 PRO B N 1
ATOM 7743 C CA . PRO B 1 473 ? 31.938 -6.941 -24.688 1 96.88 473 PRO B CA 1
ATOM 7744 C C . PRO B 1 473 ? 32.375 -6.719 -23.25 1 96.88 473 PRO B C 1
ATOM 7746 O O . PRO B 1 473 ? 31.656 -6.066 -22.484 1 96.88 473 PRO B O 1
ATOM 7749 N N . GLY B 1 474 ? 33.531 -7.277 -22.875 1 98.06 474 GLY B N 1
ATOM 7750 C CA . GLY B 1 474 ? 34.156 -7.043 -21.578 1 98.06 474 GLY B CA 1
ATOM 7751 C C . GLY B 1 474 ? 33.594 -7.926 -20.484 1 98.06 474 GLY B C 1
ATOM 7752 O O . GLY B 1 474 ? 34.094 -7.91 -19.359 1 98.06 474 GLY B O 1
ATOM 7753 N N . PHE B 1 475 ? 32.625 -8.727 -20.75 1 98.62 475 PHE B N 1
ATOM 7754 C CA . PHE B 1 475 ? 31.875 -9.461 -19.734 1 98.62 475 PHE B CA 1
ATOM 7755 C C . PHE B 1 475 ? 32.781 -10.5 -19.062 1 98.62 475 PHE B C 1
ATOM 7757 O O . PHE B 1 475 ? 32.875 -10.539 -17.828 1 98.62 475 PHE B O 1
ATOM 7764 N N . GLU B 1 476 ? 33.438 -11.367 -19.891 1 98.5 476 GLU B N 1
ATOM 7765 C CA . GLU B 1 476 ? 34.281 -12.43 -19.344 1 98.5 476 GLU B CA 1
ATOM 7766 C C . GLU B 1 476 ? 35.375 -11.859 -18.469 1 98.5 476 GLU B C 1
ATOM 7768 O O . GLU B 1 476 ? 35.656 -12.383 -17.391 1 98.5 476 GLU B O 1
ATOM 7773 N N . THR B 1 477 ? 36 -10.781 -18.922 1 98.56 477 THR B N 1
ATOM 7774 C CA . THR B 1 477 ? 37.094 -10.141 -18.188 1 98.56 477 THR B CA 1
ATOM 7775 C C . THR B 1 477 ? 36.562 -9.578 -16.859 1 98.56 477 THR B C 1
ATOM 7777 O O . THR B 1 477 ? 37.188 -9.789 -15.812 1 98.56 477 THR B O 1
ATOM 7780 N N . ALA B 1 478 ? 35.469 -8.836 -16.922 1 98.62 478 ALA B N 1
ATOM 7781 C CA . ALA B 1 478 ? 34.875 -8.242 -15.719 1 98.62 478 ALA B CA 1
ATOM 7782 C C . ALA B 1 478 ? 34.5 -9.32 -14.703 1 98.62 478 ALA B C 1
ATOM 7784 O O . ALA B 1 478 ? 34.781 -9.18 -13.516 1 98.62 478 ALA B O 1
ATOM 7785 N N . VAL B 1 479 ? 33.938 -10.406 -15.18 1 98.81 479 VAL B N 1
ATOM 7786 C CA . VAL B 1 479 ? 33.5 -11.5 -14.305 1 98.81 479 VAL B CA 1
ATOM 7787 C C . VAL B 1 479 ? 34.719 -12.18 -13.688 1 98.81 479 VAL B C 1
ATOM 7789 O O . VAL B 1 479 ? 34.719 -12.531 -12.508 1 98.81 479 VAL B O 1
ATOM 7792 N N . THR B 1 480 ? 35.75 -12.406 -14.523 1 98.75 480 THR B N 1
ATOM 7793 C CA . THR B 1 480 ? 36.969 -13.023 -14.023 1 98.75 480 THR B CA 1
ATOM 7794 C C . THR B 1 480 ? 37.562 -12.188 -12.898 1 98.75 480 THR B C 1
ATOM 7796 O O . THR B 1 480 ? 37.938 -12.727 -11.852 1 98.75 480 THR B O 1
ATOM 7799 N N . ASP B 1 481 ? 37.625 -10.891 -13.117 1 98.69 481 ASP B N 1
ATOM 7800 C CA . ASP B 1 481 ? 38.156 -9.992 -12.109 1 98.69 481 ASP B CA 1
ATOM 7801 C C . ASP B 1 481 ? 37.312 -10.008 -10.844 1 98.69 481 ASP B C 1
ATOM 7803 O O . ASP B 1 481 ? 37.844 -10.016 -9.734 1 98.69 481 ASP B O 1
ATOM 7807 N N . MET B 1 482 ? 36.062 -9.984 -10.992 1 98.69 482 MET B N 1
ATOM 7808 C CA . MET B 1 482 ? 35.156 -9.984 -9.852 1 98.69 482 MET B CA 1
ATOM 7809 C C . MET B 1 482 ? 35.25 -11.305 -9.094 1 98.69 482 MET B C 1
ATOM 7811 O O . MET B 1 482 ? 35.188 -11.32 -7.863 1 98.69 482 MET B O 1
ATOM 7815 N N . LEU B 1 483 ? 35.312 -12.453 -9.852 1 98.56 483 LEU B N 1
ATOM 7816 C CA . LEU B 1 483 ? 35.469 -13.75 -9.203 1 98.56 483 LEU B CA 1
ATOM 7817 C C . LEU B 1 483 ? 36.75 -13.812 -8.375 1 98.56 483 LEU B C 1
ATOM 7819 O O . LEU B 1 483 ? 36.75 -14.297 -7.246 1 98.56 483 LEU B O 1
ATOM 7823 N N . LYS B 1 484 ? 37.812 -13.312 -8.922 1 98.38 484 LYS B N 1
ATOM 7824 C CA . LYS B 1 484 ? 39.094 -13.258 -8.203 1 98.38 484 LYS B CA 1
ATOM 7825 C C . LYS B 1 484 ? 38.969 -12.422 -6.93 1 98.38 484 LYS B C 1
ATOM 7827 O O . LYS B 1 484 ? 39.5 -12.789 -5.883 1 98.38 484 LYS B O 1
ATOM 7832 N N . LYS B 1 485 ? 38.281 -11.305 -7.043 1 98.25 485 LYS B N 1
ATOM 7833 C CA . LYS B 1 485 ? 38.062 -10.453 -5.875 1 98.25 485 LYS B CA 1
ATOM 7834 C C . LYS B 1 485 ? 37.25 -11.172 -4.816 1 98.25 485 LYS B C 1
ATOM 7836 O O . LYS B 1 485 ? 37.531 -11.07 -3.621 1 98.25 485 LYS B O 1
ATOM 7841 N N . ILE B 1 486 ? 36.25 -11.906 -5.191 1 98.06 486 ILE B N 1
ATOM 7842 C CA . ILE B 1 486 ? 35.406 -12.664 -4.27 1 98.06 486 ILE B CA 1
ATOM 7843 C C . ILE B 1 486 ? 36.219 -13.719 -3.555 1 98.06 486 ILE B C 1
ATOM 7845 O O . ILE B 1 486 ? 36.094 -13.914 -2.344 1 98.06 486 ILE B O 1
ATOM 7849 N N . GLN B 1 487 ? 37.094 -14.359 -4.344 1 95.81 487 GLN B N 1
ATOM 7850 C CA . GLN B 1 487 ? 37.938 -15.414 -3.779 1 95.81 487 GLN B CA 1
ATOM 7851 C C . GLN B 1 487 ? 38.938 -14.836 -2.793 1 95.81 487 GLN B C 1
ATOM 7853 O O . GLN B 1 487 ? 39.281 -15.469 -1.789 1 95.81 487 GLN B O 1
ATOM 7858 N N . LYS B 1 488 ? 39.312 -13.633 -3.076 1 96.56 488 LYS B N 1
ATOM 7859 C CA . LYS B 1 488 ? 40.344 -13.016 -2.258 1 96.56 488 LYS B CA 1
ATOM 7860 C C . LYS B 1 488 ? 39.75 -12.289 -1.062 1 96.56 488 LYS B C 1
ATOM 7862 O O . LYS B 1 488 ? 40.188 -12.461 0.072 1 96.56 488 LYS B O 1
ATOM 7867 N N . ASP B 1 489 ? 38.688 -11.43 -1.347 1 97.12 489 ASP B N 1
ATOM 7868 C CA . ASP B 1 489 ? 38.219 -10.484 -0.345 1 97.12 489 ASP B CA 1
ATOM 7869 C C . ASP B 1 489 ? 36.844 -10.906 0.204 1 97.12 489 ASP B C 1
ATOM 7871 O O . ASP B 1 489 ? 36.406 -10.414 1.247 1 97.12 489 ASP B O 1
ATOM 7875 N N . GLY B 1 490 ? 36.188 -11.781 -0.449 1 97.19 490 GLY B N 1
ATOM 7876 C CA . GLY B 1 490 ? 34.875 -12.211 -0.036 1 97.19 490 GLY B CA 1
ATOM 7877 C C . GLY B 1 490 ? 33.75 -11.531 -0.804 1 97.19 490 GLY B C 1
ATOM 7878 O O . GLY B 1 490 ? 33.938 -10.438 -1.349 1 97.19 490 GLY B O 1
ATOM 7879 N N . ALA B 1 491 ? 32.625 -12.18 -0.842 1 98.06 491 ALA B N 1
ATOM 7880 C CA . ALA B 1 491 ? 31.469 -11.68 -1.575 1 98.06 491 ALA B CA 1
ATOM 7881 C C . ALA B 1 491 ? 30.969 -10.359 -0.98 1 98.06 491 ALA B C 1
ATOM 7883 O O . ALA B 1 491 ? 30.531 -9.469 -1.711 1 98.06 491 ALA B O 1
ATOM 7884 N N . TYR B 1 492 ? 30.984 -10.273 0.348 1 97.75 492 TYR B N 1
ATOM 7885 C CA . TYR B 1 492 ? 30.531 -9.055 1.024 1 97.75 492 TYR B CA 1
ATOM 7886 C C . TYR B 1 492 ? 31.328 -7.848 0.548 1 97.75 492 TYR B C 1
ATOM 7888 O O . TYR B 1 492 ? 30.75 -6.801 0.235 1 97.75 492 TYR B O 1
ATOM 7896 N N . GLU B 1 493 ? 32.625 -7.988 0.446 1 97.5 493 GLU B N 1
ATOM 7897 C CA . GLU B 1 493 ? 33.5 -6.906 -0.011 1 97.5 493 GLU B CA 1
ATOM 7898 C C . GLU B 1 493 ? 33.25 -6.582 -1.48 1 97.5 493 GLU B C 1
ATOM 7900 O O . GLU B 1 493 ? 33.344 -5.426 -1.894 1 97.5 493 GLU B O 1
ATOM 7905 N N . MET B 1 494 ? 33 -7.594 -2.242 1 97.62 494 MET B N 1
ATOM 7906 C CA . MET B 1 494 ? 32.656 -7.363 -3.641 1 97.62 494 MET B CA 1
ATOM 7907 C C . MET B 1 494 ? 31.391 -6.52 -3.76 1 97.62 494 MET B C 1
ATOM 7909 O O . MET B 1 494 ? 31.328 -5.582 -4.559 1 97.62 494 MET B O 1
ATOM 7913 N N . MET B 1 495 ? 30.344 -6.855 -2.943 1 97.62 495 MET B N 1
ATOM 7914 C CA . MET B 1 495 ? 29.109 -6.078 -2.949 1 97.62 495 MET B CA 1
ATOM 7915 C C . MET B 1 495 ? 29.375 -4.633 -2.537 1 97.62 495 MET B C 1
ATOM 7917 O O . MET B 1 495 ? 28.828 -3.705 -3.137 1 97.62 495 MET B O 1
ATOM 7921 N N . LYS B 1 496 ? 30.188 -4.441 -1.597 1 94.5 496 LYS B N 1
ATOM 7922 C CA . LYS B 1 496 ? 30.531 -3.111 -1.104 1 94.5 496 LYS B CA 1
ATOM 7923 C C . LYS B 1 496 ? 31.234 -2.289 -2.186 1 94.5 496 LYS B C 1
ATOM 7925 O O . LYS B 1 496 ? 31.016 -1.08 -2.289 1 94.5 496 LYS B O 1
ATOM 7930 N N . SER B 1 497 ? 31.984 -2.918 -3.006 1 95 497 SER B N 1
ATOM 7931 C CA . SER B 1 497 ? 32.844 -2.246 -3.98 1 95 497 SER B CA 1
ATOM 7932 C C . SER B 1 497 ? 32.031 -1.758 -5.18 1 95 497 SER B C 1
ATOM 7934 O O . SER B 1 497 ? 32.5 -0.879 -5.918 1 95 497 SER B O 1
ATOM 7936 N N . VAL B 1 498 ? 30.891 -2.33 -5.398 1 90.44 498 VAL B N 1
ATOM 7937 C CA . VAL B 1 498 ? 30.141 -1.956 -6.59 1 90.44 498 VAL B CA 1
ATOM 7938 C C . VAL B 1 498 ? 29.031 -0.958 -6.219 1 90.44 498 VAL B C 1
ATOM 7940 O O . VAL B 1 498 ? 28.281 -0.502 -7.082 1 90.44 498 VAL B O 1
ATOM 7943 N N . CYS B 1 499 ? 28.875 -0.616 -4.934 1 78.06 499 CYS B N 1
ATOM 7944 C CA . CYS B 1 499 ? 27.906 0.362 -4.48 1 78.06 499 CYS B CA 1
ATOM 7945 C C . CYS B 1 499 ? 28.578 1.678 -4.105 1 78.06 499 CYS B C 1
ATOM 7947 O O . CYS B 1 499 ? 29.719 1.689 -3.676 1 78.06 499 CYS B O 1
#

Solvent-accessible surface area (backbone atoms only — not comparable to full-atom values): 52177 Å² total; per-residue (Å²): 119,54,63,43,35,74,66,56,38,57,75,67,59,61,83,71,78,74,50,94,77,59,53,56,23,31,42,26,39,32,70,50,56,56,44,57,70,40,59,47,43,52,47,34,46,32,37,73,61,43,87,65,58,46,16,27,37,28,24,30,76,58,72,88,61,90,74,86,49,68,46,58,43,28,44,74,15,63,22,38,31,42,37,35,33,32,29,69,55,82,31,34,82,40,76,45,74,43,59,42,33,29,33,63,38,49,44,34,42,48,90,32,34,68,63,56,51,50,52,44,72,41,86,66,41,40,37,34,38,31,43,58,51,70,75,24,76,45,81,56,86,84,53,44,83,83,40,76,51,27,83,35,50,31,47,38,50,38,55,39,51,48,52,25,36,73,74,40,54,92,46,86,86,66,39,39,46,32,46,35,57,27,83,44,84,53,32,10,56,51,41,47,50,39,27,52,49,47,38,58,74,60,66,52,59,68,65,56,57,49,42,51,65,74,42,34,44,58,19,27,38,43,74,44,60,62,60,72,24,57,52,79,94,46,50,68,61,51,23,60,73,70,65,28,36,57,89,53,34,33,32,28,41,62,61,58,41,38,33,36,23,42,63,75,70,50,49,75,75,53,50,36,62,80,45,70,44,61,49,45,76,32,87,66,47,59,66,58,47,50,48,44,39,41,43,53,48,15,38,49,62,43,38,33,46,29,41,39,49,51,70,48,58,36,46,35,63,40,60,71,31,68,49,55,33,44,33,39,46,47,31,38,65,69,36,34,51,77,57,50,87,65,59,65,67,42,51,50,34,32,50,51,40,44,53,49,60,45,50,20,85,85,50,84,50,43,28,69,68,66,47,50,35,43,62,63,45,41,47,70,25,40,44,59,38,46,52,43,31,27,72,74,67,74,42,77,46,63,51,57,46,46,22,50,21,23,49,53,60,59,52,54,33,80,44,76,54,96,82,28,26,33,25,63,35,86,92,61,54,71,48,68,44,41,57,56,66,70,57,45,52,54,42,56,74,41,49,82,47,52,64,64,57,36,46,48,54,58,34,56,35,33,88,71,62,80,40,51,49,63,74,41,82,64,42,56,61,53,30,36,53,47,36,52,42,29,75,71,67,28,37,53,52,50,39,46,70,72,93,119,54,62,44,36,74,65,56,39,57,75,66,60,61,83,69,76,74,49,92,76,59,54,57,24,30,41,27,40,32,69,49,56,57,43,59,70,40,59,48,42,52,47,34,46,33,35,72,61,43,87,64,57,46,16,27,36,28,24,29,77,57,72,87,62,90,74,87,48,69,46,57,42,28,43,73,15,64,22,38,31,42,37,36,32,32,31,70,56,83,30,33,81,41,77,47,74,44,60,42,33,30,33,63,38,49,45,34,41,48,89,32,33,69,63,56,50,52,51,45,70,40,85,64,42,39,34,34,38,33,44,60,52,70,76,25,74,44,80,55,86,85,53,45,84,82,42,76,50,27,81,36,50,30,46,36,49,39,55,38,51,48,52,24,37,74,75,39,55,90,47,86,86,65,39,39,46,31,45,35,56,29,83,44,84,53,32,9,56,51,40,48,51,38,27,51,49,47,40,58,74,61,66,52,58,68,65,54,56,51,42,52,66,73,43,33,44,59,18,28,37,43,76,46,62,63,59,73,25,58,51,78,94,46,50,67,61,51,23,61,73,70,66,28,36,58,89,55,36,34,31,28,41,63,62,58,40,38,33,37,24,43,64,76,70,50,49,76,75,53,51,36,62,78,45,71,43,61,48,45,75,31,87,65,48,58,67,58,46,50,49,44,39,41,44,55,48,15,38,49,62,42,39,32,45,29,41,38,49,49,70,47,58,34,46,35,63,39,59,71,33,68,49,56,34,44,33,39,47,47,31,38,66,68,35,34,51,76,57,51,89,64,58,65,68,40,50,50,34,33,49,51,39,44,53,48,61,46,50,21,86,85,52,82,49,44,28,70,68,65,47,49,36,42,62,62,46,40,48,69,24,40,43,58,39,46,52,43,30,28,72,73,67,75,41,78,45,63,50,58,44,46,24,51,22,22,48,54,61,58,53,54,31,79,43,76,53,97,82,26,24,32,23,63,36,85,90,61,55,70,46,68,44,41,57,57,67,70,57,45,51,53,40,55,73,41,49,82,49,52,64,63,58,38,45,48,54,60,34,56,35,34,89,69,61,79,39,50,49,61,73,41,82,63,43,57,59,53,29,35,53,46,36,52,42,29,74,72,65,28,35,52,52,48,38,48,69,72,92

InterPro domains:
  IPR008927 6-phosphogluconate dehydrogenase-like, C-terminal domain superfamily [SSF48179] (286-498)
  IPR013118 Mannitol dehydrogenase, C-terminal [PF08125] (286-486)
  IPR013131 Mannitol dehydrogenase, N-terminal [PF01232] (25-273)
  IPR013328 6-phosphogluconate dehydrogenase, domain 2 [G3DSA:1.10.1040.10] (283-498)
  IPR036291 NAD(P)-binding domain superfamily [SSF51735] (8-277)

Organism: NCBI:txid1796616

Radius of gyration: 31.94 Å; Cα contacts (8 Å, |Δi|>4): 1912; chains: 2; bounding box: 73×87×73 Å